Protein AF-0000000084341077 (afdb_homodimer)

Sequence (790 aa):
MEKSAAVAKALLFIDEDRVVSLVREVCRIPSVLGDELAFAKFLVGVMTDSDFSDVRLQEVLPDRPNAVGELDFGPGRRVVLTGHLDTKPASIGWTEAAPFSGDLIDGYVYGHGIMDMKAALVCQIVAAEAVRASGVPISGRLAFAGVSDHMGDQTGSIRYFDEYTADLCVLGELSDNEIYLGHRGRYYFDITAQGRSAHTCHKPLAINANVLAAKAIIELDASRLTPELEPWVRELFGEETYMAPGRVYGGLPPGGPSMIPDECVIRVDCRPQPGVSVETVRAEVERCLENVRRADPRFTAKVELADVKSGYVADPQSEVVQTMMEAVRLVRGGEPQLRAAGWLGDTASFGDKIPTVIFGPGGEPVYCPNEKLSVADIVEATRVYTAFSVLALLKMEKSAAVAKALLFIDEDRVVSLVREVCRIPSVLGDELAFAKFLVGVMTDSDFSDVRLQEVLPDRPNAVGELDFGPGRRVVLTGHLDTKPASIGWTEAAPFSGDLIDGYVYGHGIMDMKAALVCQIVAAEAVRASGVPISGRLAFAGVSDHMGDQTGSIRYFDEYTADLCVLGELSDNEIYLGHRGRYYFDITAQGRSAHTCHKPLAINANVLAAKAIIELDASRLTPELEPWVRELFGEETYMAPGRVYGGLPPGGPSMIPDECVIRVDCRPQPGVSVETVRAEVERCLENVRRADPRFTAKVELADVKSGYVADPQSEVVQTMMEAVRLVRGGEPQLRAAGWLGDTASFGDKIPTVIFGPGGEPVYCPNEKLSVADIVEATRVYTAFSVLALLK

Secondary structure (DSSP, 8-state):
--HHHHHHHHHTT--HHHHHHHHHHHHTS--BTT--HHHHHHHHHHHHHTT-EEEEEEEEETTEEEEEEEEE-SSS-EEEEEEE--BPPPPS---SS-TT---EETTEEE-TTIIIIIHHHHHHHHHHHHHHHHT--B-SEEEEEEES-TTTT-HHHHHHHHH---SEEEE----TTSEEEEE--EEEEEEEEE-B-EEGGGGGG-B-HHHHHHHHHHHHHH--B-----HHHHHHH-S-BEEEEEEEEES-TTS-TTEE-SEEEEEEEEEPPTT--HHHHHHHHHHHHHHHHHH-TT-EEEEEEEEEE--EE--TTSHHHHHHHHHHHHHH-SPPPEEEESS--THHHHTTTS-EEE--S--SS-SSTT-EEEHHHHHHHHHHHHHHHHHHHB-/--HHHHHHHHHTT--HHHHHHHHHHHHTS--BTT--HHHHHHHHHHHHHTT-EEEEEEEEETTEEEEEEEEE-SSS-EEEEEEE--BPPPPS---SS-TT---EETTEEE-TTIIIIIHHHHHHHHHHHHHHHHT--B-SEEEEEEES-TTTT-HHHHHHHHH---SEEEE----TTSEEEEE--EEEEEEEEE-B-EEGGGGGG-B-HHHHHHHHHHHHHH--B-----HHHHHHH-S-BEEEEEEEEES-TTS-TTEE-SEEEEEEEEEPPTT--HHHHHHHHHHHHHHHHHH-TT-EEEEEEEEEE--EE--TTSHHHHHHHHHHHHHH-SPPPEEEESS--THHHHTTTS-EEE--S--SS-SSTT-EEEHHHHHHHHHHHHHHHHHHHB-

Organism: Pseudonocardia thermophila (NCBI:txid1848)

Solvent-accessible surface area (backbone atoms only — not comparable to full-atom values): 38820 Å² total; per-residue (Å²): 128,56,66,69,58,46,34,54,50,24,57,68,47,52,56,66,66,54,46,52,52,50,35,27,52,52,18,48,46,76,17,34,68,85,40,21,35,68,47,25,52,48,51,31,51,54,38,50,76,63,66,38,42,82,56,36,74,42,84,61,48,94,65,27,26,20,18,32,31,27,40,81,53,53,76,72,54,34,35,34,40,32,39,46,54,29,26,72,74,79,50,76,76,51,79,86,48,55,56,50,57,21,43,77,55,97,62,24,39,30,11,53,36,36,42,55,21,52,37,31,52,45,25,48,53,46,14,50,45,8,47,64,72,43,64,56,75,45,32,7,33,49,32,42,39,39,17,18,40,53,91,66,81,30,50,23,55,44,53,50,55,72,74,41,82,42,68,28,30,38,35,21,46,46,37,61,63,32,43,24,38,31,22,19,17,38,39,32,35,36,36,37,18,44,41,32,56,30,48,49,74,42,48,89,73,33,36,49,3,47,47,50,35,21,51,42,40,48,43,45,46,66,53,76,47,61,70,92,65,59,67,71,55,30,71,53,67,47,62,58,34,40,44,39,58,12,28,37,44,21,26,55,80,91,50,46,66,57,31,31,20,34,44,15,40,34,35,31,32,29,38,30,45,60,89,59,50,70,66,59,52,49,51,52,54,50,52,36,47,47,56,42,29,72,75,36,78,75,54,42,69,49,81,41,82,71,46,82,38,50,33,31,69,45,58,78,81,35,65,48,40,46,45,42,43,51,16,42,26,74,66,70,49,63,83,73,60,82,43,50,41,65,55,76,57,69,42,42,71,45,41,92,80,28,48,46,30,33,40,11,27,36,54,85,82,69,74,44,52,63,35,61,42,45,52,66,44,49,50,49,37,19,46,28,46,29,26,29,53,44,65,74,25,48,106,126,58,67,69,58,45,33,54,51,23,57,70,46,51,55,66,67,56,48,53,52,49,35,28,54,55,19,47,44,74,18,35,67,86,40,22,35,66,47,25,52,49,50,29,51,53,39,52,76,62,67,37,41,81,55,36,75,42,83,61,48,94,66,27,27,21,18,31,29,27,40,81,52,53,77,72,54,34,37,35,41,31,39,42,55,30,26,71,74,80,50,76,75,51,78,86,49,56,56,50,57,20,44,78,56,96,63,24,39,30,11,53,36,36,42,55,20,52,38,30,53,44,25,46,52,47,14,52,44,9,47,64,71,44,63,55,75,45,34,7,33,48,31,40,37,40,17,17,40,54,92,65,81,30,49,22,54,43,52,51,55,71,74,42,82,42,68,26,30,38,35,20,47,46,37,59,64,32,43,24,37,30,22,19,17,39,39,32,35,36,36,37,18,45,42,32,56,31,47,48,74,41,46,90,74,33,36,50,3,48,47,49,35,20,52,42,40,49,41,45,47,66,53,76,46,61,70,92,65,58,68,70,55,32,72,53,66,47,62,58,36,40,45,37,55,14,27,37,44,20,24,54,79,89,49,44,67,58,30,32,20,34,42,14,39,34,35,31,32,29,38,30,46,60,89,60,50,69,68,58,53,49,51,51,54,50,50,36,46,47,56,42,28,73,76,36,75,76,55,42,70,50,80,41,84,72,45,81,39,50,33,31,68,44,58,77,79,35,67,49,40,47,44,44,45,50,16,41,26,73,67,72,50,65,83,73,60,81,42,50,41,65,54,74,57,68,42,43,69,44,40,94,78,27,49,45,28,34,40,12,28,38,54,84,82,72,71,43,53,63,34,62,43,46,50,67,45,49,50,49,36,20,46,28,46,28,26,27,54,42,66,74,26,49,108

Radius of gyration: 36.38 Å; Cα contacts (8 Å, |Δi|>4): 2032; chains: 2; bounding box: 53×114×73 Å

Foldseek 3Di:
DDLLVLLVLLLVQQDLVVLLVVLLVLLLDAAAAVQQQVSLVVVLVVLVVLVFPPFDFADQDVSWTKTKTKDALADDFEEEEEAERHAHDFDPDADPDDQRRQDDDPQKGWHACVQNDSSLLSLLSSLRSSSVVSPAAFHDMYMYIHFHQFVHPLRRVLVVCVVDAGQEYEYAHADQQFWEQWEWKKWKKKKKKFKAKDFQVPVVVIDASVVLVVLLQVLQQPDFDFDDDDPVQCVFHNGGWHKHQPDKDFCDPPRDPRMRTRIMMTMMITTHGAPQDPVNVVVSSVVSSVVSCVVPVRIDMDMDTDDIFHIGGADCPDPNNVLLQVLLCSQPNDGGDYHHYHDDGSCSNCVVPHPYMYGHRDDDDHSDHRDIGGSVRSSSSSSSSSSSVCSVGPD/DDLLVLLVLLLVQQDLVVLLVVLLVLLLDAAAAVQQQVSLVVVLVVLVVLVFPPFDFADQDVSWTKTKTKDALADDFEEEEEAERHAHDFDPDADPDDQRRQDDDPQKGWHACVQNHSSLLSLLSSLVSSSVVSPRAFHDMYMYIHFHQFVHPLRRVLVVCVVDAGQEYEYAHADQQFWEQWEWKKWKKKKKKFKAKDFVVPVVVIDASVVLVVLLQVLQQPDFDFDDDDPVQCVFHNGGWHKHQPDKDFCDPPRDPRMRTRIMMTMMITTHGAPQDPVNVVVSSVVSSVVSCVVPVRIDMDMDTDDIFHIGGADCPDPNNVLLQVLLCSQPNDGGDYHHYHDDGSCSNCVVPHPYMYGHRDDDDHSDHRDIGGSVRSSSSSSSSSSSVCSVGPD

pLDDT: mean 94.92, std 6.1, range [49.88, 98.88]

Nearest PDB structures (foldseek):
  3pfo-assembly1_B  TM=8.060E-01  e=1.894E-30  Rhodopseudomonas palustris CGA009
  7rsf-assembly1_B  TM=7.314E-01  e=7.606E-29  Escherichia coli str. K-12 substr. MG1655
  3tx8-assembly1_A-2  TM=7.669E-01  e=4.729E-26  Corynebacterium glutamicum
  4ruh-assembly1_B  TM=7.285E-01  e=5.654E-26  Homo sapiens
  1lfw-assembly1_A  TM=6.754E-01  e=4.052E-16  Lactobacillus delbrueckii subsp. lactis

Structure (mmCIF, N/CA/C/O backbone):
data_AF-0000000084341077-model_v1
#
loop_
_entity.id
_entity.type
_entity.pdbx_description
1 polymer 'Acetylornithine deacetylase/Succinyl-diaminopimelate desuccinylase'
#
loop_
_atom_site.group_PDB
_atom_site.id
_atom_site.type_symbol
_atom_site.label_atom_id
_atom_site.label_alt_id
_atom_site.label_comp_id
_atom_site.label_asym_id
_atom_site.label_entity_id
_atom_site.label_seq_id
_atom_site.pdbx_PDB_ins_code
_atom_site.Cartn_x
_atom_site.Cartn_y
_atom_site.Cartn_z
_atom_site.occupancy
_atom_site.B_iso_or_equiv
_atom_site.auth_seq_id
_atom_site.auth_comp_id
_atom_site.auth_asym_id
_atom_site.auth_atom_id
_atom_site.pdbx_PDB_model_num
ATOM 1 N N . MET A 1 1 ? 2.107 58.625 24.188 1 76.69 1 MET A N 1
ATOM 2 C CA . MET A 1 1 ? 0.892 58.531 23.391 1 76.69 1 MET A CA 1
ATOM 3 C C . MET A 1 1 ? -0.004 57.406 23.875 1 76.69 1 MET A C 1
ATOM 5 O O . MET A 1 1 ? 0.485 56.312 24.219 1 76.69 1 MET A O 1
ATOM 9 N N . GLU A 1 2 ? -1.287 57.688 23.984 1 90.5 2 GLU A N 1
ATOM 10 C CA . GLU A 1 2 ? -2.25 56.656 24.406 1 90.5 2 GLU A CA 1
ATOM 11 C C . GLU A 1 2 ? -2.311 55.5 23.406 1 90.5 2 GLU A C 1
ATOM 13 O O . GLU A 1 2 ? -2.189 55.719 22.203 1 90.5 2 GLU A O 1
ATOM 18 N N . LYS A 1 3 ? -2.324 54.375 23.922 1 94.12 3 LYS A N 1
ATOM 19 C CA . LYS A 1 3 ? -2.301 53.156 23.125 1 94.12 3 LYS A CA 1
ATOM 20 C C . LYS A 1 3 ? -3.32 53.219 21.984 1 94.12 3 LYS A C 1
ATOM 22 O O . LYS A 1 3 ? -2.984 52.969 20.828 1 94.12 3 LYS A O 1
ATOM 27 N N . SER A 1 4 ? -4.504 53.625 22.281 1 95.75 4 SER A N 1
ATOM 28 C CA . SER A 1 4 ? -5.574 53.625 21.281 1 95.75 4 SER A CA 1
ATOM 29 C C . SER A 1 4 ? -5.293 54.656 20.188 1 95.75 4 SER A C 1
ATOM 31 O O . SER A 1 4 ? -5.594 54.438 19.016 1 95.75 4 SER A O 1
ATOM 33 N N . ALA A 1 5 ? -4.715 55.75 20.578 1 96.69 5 ALA A N 1
ATOM 34 C CA . ALA A 1 5 ? -4.391 56.812 19.625 1 96.69 5 ALA A CA 1
ATOM 35 C C . ALA A 1 5 ? -3.252 56.375 18.703 1 96.69 5 ALA A C 1
ATOM 37 O O . ALA A 1 5 ? -3.268 56.688 17.5 1 96.69 5 ALA A O 1
ATOM 38 N N . ALA A 1 6 ? -2.26 55.75 19.281 1 97.44 6 ALA A N 1
ATOM 39 C CA . ALA A 1 6 ? -1.139 55.25 18.484 1 97.44 6 ALA A CA 1
ATOM 40 C C . ALA A 1 6 ? -1.604 54.219 17.469 1 97.44 6 ALA A C 1
ATOM 42 O O . ALA A 1 6 ? -1.194 54.281 16.312 1 97.44 6 ALA A O 1
ATOM 43 N N . VAL A 1 7 ? -2.479 53.344 17.891 1 98.19 7 VAL A N 1
ATOM 44 C CA . VAL A 1 7 ? -3.004 52.312 17.016 1 98.19 7 VAL A CA 1
ATOM 45 C C . VAL A 1 7 ? -3.842 52.938 15.906 1 98.19 7 VAL A C 1
ATOM 47 O O . VAL A 1 7 ? -3.684 52.625 14.727 1 98.19 7 VAL A O 1
ATOM 50 N N . ALA A 1 8 ? -4.707 53.875 16.281 1 97.75 8 ALA A N 1
ATOM 51 C CA . ALA A 1 8 ? -5.562 54.531 15.305 1 97.75 8 ALA A CA 1
ATOM 52 C C . ALA A 1 8 ? -4.73 55.25 14.242 1 97.75 8 ALA A C 1
ATOM 54 O O . ALA A 1 8 ? -5.078 55.25 13.055 1 97.75 8 ALA A O 1
ATOM 55 N N . LYS A 1 9 ? -3.67 55.875 14.703 1 97.88 9 LYS A N 1
ATOM 56 C CA . LYS A 1 9 ? -2.791 56.562 13.766 1 97.88 9 LYS A CA 1
ATOM 57 C C . LYS A 1 9 ? -2.146 55.594 12.789 1 97.88 9 LYS A C 1
ATOM 59 O O . LYS A 1 9 ? -2.111 55.844 11.578 1 97.88 9 LYS A O 1
ATOM 64 N N . ALA A 1 10 ? -1.651 54.562 13.273 1 98.38 10 ALA A N 1
ATOM 65 C CA . ALA A 1 10 ? -0.979 53.594 12.422 1 98.38 10 ALA A CA 1
ATOM 66 C C . ALA A 1 10 ? -1.95 53 11.414 1 98.38 10 ALA A C 1
ATOM 68 O O . ALA A 1 10 ? -1.576 52.688 10.273 1 98.38 10 ALA A O 1
ATOM 69 N N . LEU A 1 11 ? -3.207 52.75 11.805 1 98.56 11 LEU A N 1
ATOM 70 C CA . LEU A 1 11 ? -4.207 52.125 10.953 1 98.56 11 LEU A CA 1
ATOM 71 C C . LEU A 1 11 ? -4.508 53 9.734 1 98.56 11 LEU A C 1
ATOM 73 O O . LEU A 1 11 ? -4.879 52.469 8.68 1 98.56 11 LEU A O 1
ATOM 77 N N . LEU A 1 12 ? -4.285 54.25 9.844 1 98.19 12 LEU A N 1
ATOM 78 C CA . LEU A 1 12 ? -4.559 55.156 8.758 1 98.19 12 LEU A CA 1
ATOM 79 C C . LEU A 1 12 ? -3.555 55 7.625 1 98.19 12 LEU A C 1
ATOM 81 O O . LEU A 1 12 ? -3.795 55.438 6.504 1 98.19 12 LEU A O 1
ATOM 85 N N . PHE A 1 13 ? -2.494 54.344 7.891 1 98.31 13 PHE A N 1
ATOM 86 C CA . PHE A 1 13 ? -1.42 54.25 6.91 1 98.31 13 PHE A CA 1
ATOM 87 C C . PHE A 1 13 ? -1.46 52.938 6.18 1 98.31 13 PHE A C 1
ATOM 89 O O . PHE A 1 13 ? -0.598 52.656 5.344 1 98.31 13 PHE A O 1
ATOM 96 N N . ILE A 1 14 ? -2.477 52.125 6.43 1 98.38 14 ILE A N 1
ATOM 97 C CA . ILE A 1 14 ? -2.613 50.875 5.707 1 98.38 14 ILE A CA 1
ATOM 98 C C . ILE A 1 14 ? -3.092 51.156 4.281 1 98.38 14 ILE A C 1
ATOM 100 O O . ILE A 1 14 ? -4.121 51.781 4.078 1 98.38 14 ILE A O 1
ATOM 104 N N . ASP A 1 15 ? -2.346 50.719 3.355 1 97.94 15 ASP A N 1
ATOM 105 C CA . ASP A 1 15 ? -2.76 50.75 1.956 1 97.94 15 ASP A CA 1
ATOM 106 C C . ASP A 1 15 ? -3.562 49.5 1.582 1 97.94 15 ASP A C 1
ATOM 108 O O . ASP A 1 15 ? -2.996 48.531 1.124 1 97.94 15 ASP A O 1
ATOM 112 N N . GLU A 1 16 ? -4.82 49.625 1.657 1 97.56 16 GLU A N 1
ATOM 113 C CA . GLU A 1 16 ? -5.699 48.469 1.463 1 97.56 16 GLU A CA 1
ATOM 114 C C . GLU A 1 16 ? -5.609 47.938 0.034 1 97.56 16 GLU A C 1
ATOM 116 O O . GLU A 1 16 ? -5.688 46.75 -0.193 1 97.56 16 GLU A O 1
ATOM 121 N N . ASP A 1 17 ? -5.406 48.781 -0.927 1 97.75 17 ASP A N 1
ATOM 122 C CA . ASP A 1 17 ? -5.246 48.375 -2.312 1 97.75 17 ASP A CA 1
ATOM 123 C C . ASP A 1 17 ? -3.963 47.562 -2.492 1 97.75 17 ASP A C 1
ATOM 125 O O . ASP A 1 17 ? -3.941 46.562 -3.229 1 97.75 17 ASP A O 1
ATOM 129 N N . ARG A 1 18 ? -2.977 48 -1.804 1 97.62 18 ARG A N 1
ATOM 130 C CA . ARG A 1 18 ? -1.69 47.312 -1.889 1 97.62 18 ARG A CA 1
ATOM 131 C C . ARG A 1 18 ? -1.781 45.906 -1.311 1 97.62 18 ARG A C 1
ATOM 133 O O . ARG A 1 18 ? -1.266 44.969 -1.898 1 97.62 18 ARG A O 1
ATOM 140 N N . VAL A 1 19 ? -2.438 45.812 -0.191 1 98.19 19 VAL A N 1
ATOM 141 C CA . VAL A 1 19 ? -2.502 44.5 0.442 1 98.19 19 VAL A CA 1
ATOM 142 C C . VAL A 1 19 ? -3.281 43.531 -0.448 1 98.19 19 VAL A C 1
ATOM 144 O O . VAL A 1 19 ? -2.865 42.406 -0.647 1 98.19 19 VAL A O 1
ATOM 147 N N . VAL A 1 20 ? -4.332 43.969 -1.038 1 98.56 20 VAL A N 1
ATOM 148 C CA . VAL A 1 20 ? -5.148 43.125 -1.898 1 98.56 20 VAL A CA 1
ATOM 149 C C . VAL A 1 20 ? -4.367 42.75 -3.158 1 98.56 20 VAL A C 1
ATOM 151 O O . VAL A 1 20 ? -4.379 41.594 -3.596 1 98.56 20 VAL A O 1
ATOM 154 N N . SER A 1 21 ? -3.701 43.719 -3.721 1 98.56 21 SER A N 1
ATOM 155 C CA . SER A 1 21 ? -2.9 43.5 -4.918 1 98.56 21 SER A CA 1
ATOM 156 C C . SER A 1 21 ? -1.795 42.5 -4.66 1 98.56 21 SER A C 1
ATOM 158 O O . SER A 1 21 ? -1.576 41.594 -5.465 1 98.56 21 SER A O 1
ATOM 160 N N . LEU A 1 22 ? -1.131 42.625 -3.582 1 98.69 22 LEU A N 1
ATOM 161 C CA . LEU A 1 22 ? -0.039 41.719 -3.246 1 98.69 22 LEU A CA 1
ATOM 162 C C . LEU A 1 22 ? -0.563 40.312 -2.971 1 98.69 22 LEU A C 1
ATOM 164 O O . LEU A 1 22 ? 0.087 39.312 -3.316 1 98.69 22 LEU A O 1
ATOM 168 N N . VAL A 1 23 ? -1.721 40.25 -2.311 1 98.75 23 VAL A N 1
ATOM 169 C CA . VAL A 1 23 ? -2.312 38.938 -2.047 1 98.75 23 VAL A CA 1
ATOM 170 C C . VAL A 1 23 ? -2.633 38.219 -3.367 1 98.75 23 VAL A C 1
ATOM 172 O O . VAL A 1 23 ? -2.402 37.031 -3.512 1 98.75 23 VAL A O 1
ATOM 175 N N . ARG A 1 24 ? -3.143 38.969 -4.297 1 98.62 24 ARG A N 1
ATOM 176 C CA . ARG A 1 24 ? -3.418 38.406 -5.613 1 98.62 24 ARG A CA 1
ATOM 177 C C . ARG A 1 24 ? -2.137 37.906 -6.277 1 98.62 24 ARG A C 1
ATOM 179 O O . ARG A 1 24 ? -2.119 36.844 -6.891 1 98.62 24 ARG A O 1
ATOM 186 N N . GLU A 1 25 ? -1.089 38.656 -6.129 1 98.5 25 GLU A N 1
ATOM 187 C CA . GLU A 1 25 ? 0.186 38.312 -6.75 1 98.5 25 GLU A CA 1
ATOM 188 C C . GLU A 1 25 ? 0.755 37.031 -6.148 1 98.5 25 GLU A C 1
ATOM 190 O O . GLU A 1 25 ? 1.235 36.156 -6.875 1 98.5 25 GLU A O 1
ATOM 195 N N . VAL A 1 26 ? 0.671 36.906 -4.836 1 98.12 26 VAL A N 1
ATOM 196 C CA . VAL A 1 26 ? 1.274 35.719 -4.223 1 98.12 26 VAL A CA 1
ATOM 197 C C . VAL A 1 26 ? 0.44 34.5 -4.551 1 98.12 26 VAL A C 1
ATOM 199 O O . VAL A 1 26 ? 0.969 33.375 -4.621 1 98.12 26 VAL A O 1
ATOM 202 N N . CYS A 1 27 ? -0.842 34.688 -4.766 1 97.88 27 CYS A N 1
ATOM 203 C CA . CYS A 1 27 ? -1.698 33.562 -5.148 1 97.88 27 CYS A CA 1
ATOM 204 C C . CYS A 1 27 ? -1.304 33 -6.516 1 97.88 27 CYS A C 1
ATOM 206 O O . CYS A 1 27 ? -1.582 31.859 -6.832 1 97.88 27 CYS A O 1
ATOM 208 N N . ARG A 1 28 ? -0.629 33.812 -7.309 1 98.06 28 ARG A N 1
ATOM 209 C CA . ARG A 1 28 ? -0.23 33.406 -8.656 1 98.06 28 ARG A CA 1
ATOM 210 C C . ARG A 1 28 ? 1.102 32.656 -8.633 1 98.06 28 ARG A C 1
ATOM 212 O O . ARG A 1 28 ? 1.538 32.125 -9.656 1 98.06 28 ARG A O 1
ATOM 219 N N . ILE A 1 29 ? 1.715 32.531 -7.512 1 98.06 29 ILE A N 1
ATOM 220 C CA . ILE A 1 29 ? 3.008 31.875 -7.375 1 98.06 29 ILE A CA 1
ATOM 221 C C . ILE A 1 29 ? 2.822 30.516 -6.695 1 98.06 29 ILE A C 1
ATOM 223 O O . ILE A 1 29 ? 2.678 30.453 -5.473 1 98.06 29 ILE A O 1
ATOM 227 N N . PRO A 1 30 ? 2.9 29.469 -7.477 1 96.12 30 PRO A N 1
ATOM 228 C CA . PRO A 1 30 ? 2.848 28.156 -6.812 1 96.12 30 PRO A CA 1
ATOM 229 C C . PRO A 1 30 ? 4.008 27.938 -5.844 1 96.12 30 PRO A C 1
ATOM 231 O O . PRO A 1 30 ? 5.137 28.344 -6.129 1 96.12 30 PRO A O 1
ATOM 234 N N . SER A 1 31 ? 3.744 27.359 -4.707 1 96.44 31 SER A N 1
ATOM 235 C CA . SER A 1 31 ? 4.773 27.078 -3.713 1 96.44 31 SER A CA 1
ATOM 236 C C . SER A 1 31 ? 4.484 25.781 -2.969 1 96.44 31 SER A C 1
ATOM 238 O O . SER A 1 31 ? 4.531 25.734 -1.736 1 96.44 31 SER A O 1
ATOM 240 N N . VAL A 1 32 ? 4.156 24.75 -3.68 1 92 32 VAL A N 1
ATOM 241 C CA . VAL A 1 32 ? 3.941 23.438 -3.082 1 92 32 VAL A CA 1
ATOM 242 C C . VAL A 1 32 ? 5.199 22.984 -2.342 1 92 32 VAL A C 1
ATOM 244 O O . VAL A 1 32 ? 6.316 23.359 -2.725 1 92 32 VAL A O 1
ATOM 247 N N . LEU A 1 33 ? 5.016 22.281 -1.285 1 90.62 33 LEU A N 1
ATOM 248 C CA . LEU A 1 33 ? 6.156 21.781 -0.521 1 90.62 33 LEU A CA 1
ATOM 249 C C . LEU A 1 33 ? 7.277 21.328 -1.448 1 90.62 33 LEU A C 1
ATOM 251 O O . LEU A 1 33 ? 7.051 20.516 -2.346 1 90.62 33 LEU A O 1
ATOM 255 N N . GLY A 1 34 ? 8.43 21.875 -1.177 1 91.81 34 GLY A N 1
ATOM 256 C CA . GLY A 1 34 ? 9.578 21.547 -2.016 1 91.81 34 GLY A CA 1
ATOM 257 C C . GLY A 1 34 ? 9.867 22.609 -3.059 1 91.81 34 GLY A C 1
ATOM 258 O O . GLY A 1 34 ? 10.961 22.641 -3.631 1 91.81 34 GLY A O 1
ATOM 259 N N . ASP A 1 35 ? 8.922 23.516 -3.316 1 94.88 35 ASP A N 1
ATOM 260 C CA . ASP A 1 35 ? 9.039 24.531 -4.352 1 94.88 35 ASP A CA 1
ATOM 261 C C . ASP A 1 35 ? 8.812 25.922 -3.779 1 94.88 35 ASP A C 1
ATOM 263 O O . ASP A 1 35 ? 8.039 26.719 -4.328 1 94.88 35 ASP A O 1
ATOM 267 N N . GLU A 1 36 ? 9.469 26.281 -2.711 1 97.38 36 GLU A N 1
ATOM 268 C CA . GLU A 1 36 ? 9.18 27.516 -1.985 1 97.38 36 GLU A CA 1
ATOM 269 C C . GLU A 1 36 ? 10.031 28.672 -2.508 1 97.38 36 GLU A C 1
ATOM 271 O O . GLU A 1 36 ? 9.773 29.828 -2.191 1 97.38 36 GLU A O 1
ATOM 276 N N . LEU A 1 37 ? 10.969 28.422 -3.375 1 98.25 37 LEU A N 1
ATOM 277 C CA . LEU A 1 37 ? 12.008 29.406 -3.713 1 98.25 37 LEU A CA 1
ATOM 278 C C . LEU A 1 37 ? 11.391 30.641 -4.363 1 98.25 37 LEU A C 1
ATOM 280 O O . LEU A 1 37 ? 11.695 31.766 -3.967 1 98.25 37 LEU A O 1
ATOM 284 N N . ALA A 1 38 ? 10.617 30.391 -5.363 1 98.44 38 ALA A N 1
ATOM 285 C CA . ALA A 1 38 ? 10.055 31.531 -6.105 1 98.44 38 ALA A CA 1
ATOM 286 C C . ALA A 1 38 ? 9.25 32.438 -5.184 1 98.44 38 ALA A C 1
ATOM 288 O O . ALA A 1 38 ? 9.312 33.656 -5.309 1 98.44 38 ALA A O 1
ATOM 289 N N . PHE A 1 39 ? 8.492 31.891 -4.309 1 98.5 39 PHE A N 1
ATOM 290 C CA . PHE A 1 39 ? 7.68 32.656 -3.375 1 98.5 39 PHE A CA 1
ATOM 291 C C . PHE A 1 39 ? 8.555 33.406 -2.379 1 98.5 39 PHE A C 1
ATOM 293 O O . PHE A 1 39 ? 8.312 34.594 -2.092 1 98.5 39 PHE A O 1
ATOM 300 N N . ALA A 1 40 ? 9.555 32.75 -1.867 1 98.75 40 ALA A N 1
ATOM 301 C CA . ALA A 1 40 ? 10.5 33.375 -0.954 1 98.75 40 ALA A CA 1
ATOM 302 C C . ALA A 1 40 ? 11.156 34.594 -1.604 1 98.75 40 ALA A C 1
ATOM 304 O O . ALA A 1 40 ? 11.25 35.656 -0.993 1 98.75 40 ALA A O 1
ATOM 305 N N . LYS A 1 41 ? 11.594 34.438 -2.816 1 98.75 41 LYS A N 1
ATOM 306 C CA . LYS A 1 41 ? 12.227 35.531 -3.557 1 98.75 41 LYS A CA 1
ATOM 307 C C . LYS A 1 41 ? 11.273 36.688 -3.736 1 98.75 41 LYS A C 1
ATOM 309 O O . LYS A 1 41 ? 11.688 37.844 -3.635 1 98.75 41 LYS A O 1
ATOM 314 N N . PHE A 1 42 ? 10.117 36.344 -4.043 1 98.69 42 PHE A N 1
ATOM 315 C CA . PHE A 1 42 ? 9.125 37.375 -4.234 1 98.69 42 PHE A CA 1
ATOM 316 C C . PHE A 1 42 ? 8.961 38.219 -2.967 1 98.69 42 PHE A C 1
ATOM 318 O O . PHE A 1 42 ? 8.961 39.438 -3.02 1 98.69 42 PHE A O 1
ATOM 325 N N . LEU A 1 43 ? 8.812 37.594 -1.804 1 98.75 43 LEU A N 1
ATOM 326 C CA . LEU A 1 43 ? 8.609 38.281 -0.545 1 98.75 43 LEU A CA 1
ATOM 327 C C . LEU A 1 43 ? 9.836 39.125 -0.188 1 98.75 43 LEU A C 1
ATOM 329 O O . LEU A 1 43 ? 9.711 40.219 0.381 1 98.75 43 LEU A O 1
ATOM 333 N N . VAL A 1 44 ? 10.984 38.562 -0.48 1 98.69 44 VAL A N 1
ATOM 334 C CA . VAL A 1 44 ? 12.203 39.344 -0.278 1 98.69 44 VAL A CA 1
ATOM 335 C C . VAL A 1 44 ? 12.148 40.625 -1.1 1 98.69 44 VAL A C 1
ATOM 337 O O . VAL A 1 44 ? 12.523 41.688 -0.613 1 98.69 44 VAL A O 1
ATOM 340 N N . GLY A 1 45 ? 11.758 40.5 -2.346 1 98.62 45 GLY A N 1
ATOM 341 C CA . GLY A 1 45 ? 11.578 41.656 -3.184 1 98.62 45 GLY A CA 1
ATOM 342 C C . GLY A 1 45 ? 10.609 42.656 -2.594 1 98.62 45 GLY A C 1
ATOM 343 O O . GLY A 1 45 ? 10.898 43.875 -2.564 1 98.62 45 GLY A O 1
ATOM 344 N N . VAL A 1 46 ? 9.5 42.219 -2.113 1 98.5 46 VAL A N 1
ATOM 345 C CA . VAL A 1 46 ? 8.477 43.094 -1.531 1 98.5 46 VAL A CA 1
ATOM 346 C C . VAL A 1 46 ? 9.047 43.812 -0.315 1 98.5 46 VAL A C 1
ATOM 348 O O . VAL A 1 46 ? 8.836 45 -0.148 1 98.5 46 VAL A O 1
ATOM 351 N N . MET A 1 47 ? 9.727 43.062 0.565 1 98.5 47 MET A N 1
ATOM 352 C CA . MET A 1 47 ? 10.297 43.656 1.772 1 98.5 47 MET A CA 1
ATOM 353 C C . MET A 1 47 ? 11.359 44.688 1.422 1 98.5 47 MET A C 1
ATOM 355 O O . MET A 1 47 ? 11.461 45.719 2.08 1 98.5 47 MET A O 1
ATOM 359 N N . THR A 1 48 ? 12.133 44.406 0.426 1 97.88 48 THR A N 1
ATOM 360 C CA . THR A 1 48 ? 13.148 45.344 -0.031 1 97.88 48 THR A CA 1
ATOM 361 C C . THR A 1 48 ? 12.5 46.656 -0.493 1 97.88 48 THR A C 1
ATOM 363 O O . THR A 1 48 ? 12.953 47.719 -0.116 1 97.88 48 THR A O 1
ATOM 366 N N . ASP A 1 49 ? 11.484 46.531 -1.226 1 96.12 49 ASP A N 1
ATOM 367 C CA . ASP A 1 49 ? 10.773 47.688 -1.739 1 96.12 49 ASP A CA 1
ATOM 368 C C . ASP A 1 49 ? 10.109 48.469 -0.608 1 96.12 49 ASP A C 1
ATOM 370 O O . ASP A 1 49 ? 9.828 49.656 -0.749 1 96.12 49 ASP A O 1
ATOM 374 N N . SER A 1 50 ? 9.891 47.781 0.507 1 94.94 50 SER A N 1
ATOM 375 C CA . SER A 1 50 ? 9.203 48.406 1.642 1 94.94 50 SER A CA 1
ATOM 376 C C . SER A 1 50 ? 10.195 48.906 2.689 1 94.94 50 SER A C 1
ATOM 378 O O . SER A 1 50 ? 9.82 49.188 3.826 1 94.94 50 SER A O 1
ATOM 380 N N . ASP A 1 51 ? 11.469 48.875 2.443 1 92.88 51 ASP A N 1
ATOM 381 C CA . ASP A 1 51 ? 12.555 49.438 3.236 1 92.88 51 ASP A CA 1
ATOM 382 C C . ASP A 1 51 ? 12.773 48.625 4.52 1 92.88 51 ASP A C 1
ATOM 384 O O . ASP A 1 51 ? 13.039 49.219 5.578 1 92.88 51 ASP A O 1
ATOM 388 N N . PHE A 1 52 ? 12.445 47.375 4.48 1 96.81 52 PHE A N 1
ATOM 389 C CA . PHE A 1 52 ? 12.914 46.5 5.539 1 96.81 52 PHE A CA 1
ATOM 390 C C . PHE A 1 52 ? 14.438 46.438 5.562 1 96.81 52 PHE A C 1
ATOM 392 O O . PHE A 1 52 ? 15.086 46.625 4.535 1 96.81 52 PHE A O 1
ATOM 399 N N . SER A 1 53 ? 14.953 46.219 6.688 1 95.81 53 SER A N 1
ATOM 400 C CA . SER A 1 53 ? 16.391 46 6.828 1 95.81 53 SER A CA 1
ATOM 401 C C . SER A 1 53 ? 16.703 44.5 6.945 1 95.81 53 SER A C 1
ATOM 403 O O . SER A 1 53 ? 15.836 43.688 7.277 1 95.81 53 SER A O 1
ATOM 405 N N . ASP A 1 54 ? 17.938 44.125 6.609 1 95.5 54 ASP A N 1
ATOM 406 C CA . ASP A 1 54 ? 18.453 42.75 6.703 1 95.5 54 ASP A CA 1
ATOM 407 C C . ASP A 1 54 ? 17.562 41.781 5.93 1 95.5 54 ASP A C 1
ATOM 409 O O . ASP A 1 54 ? 17.25 40.688 6.426 1 95.5 54 ASP A O 1
ATOM 413 N N . VAL A 1 55 ? 17.109 42.281 4.82 1 98.12 55 VAL A N 1
ATOM 414 C CA . VAL A 1 55 ? 16.25 41.469 3.965 1 98.12 55 VAL A CA 1
ATOM 415 C C . VAL A 1 55 ? 17.078 40.438 3.217 1 98.12 55 VAL A C 1
ATOM 417 O O . VAL A 1 55 ? 18.047 40.781 2.537 1 98.12 55 VAL A O 1
ATOM 420 N N . ARG A 1 56 ? 16.719 39.094 3.361 1 98.19 56 ARG A N 1
ATOM 421 C CA . ARG A 1 56 ? 17.5 38.094 2.674 1 98.19 56 ARG A CA 1
ATOM 422 C C . ARG A 1 56 ? 16.75 36.75 2.629 1 98.19 56 ARG A C 1
ATOM 424 O O . ARG A 1 56 ? 15.766 36.562 3.357 1 98.19 56 ARG A O 1
ATOM 431 N N . LEU A 1 57 ? 17.266 35.969 1.709 1 98.5 57 LEU A N 1
ATOM 432 C CA . LEU A 1 57 ? 16.922 34.531 1.759 1 98.5 57 LEU A CA 1
ATOM 433 C C . LEU A 1 57 ? 17.766 33.812 2.803 1 98.5 57 LEU A C 1
ATOM 435 O O . LEU A 1 57 ? 19 33.812 2.725 1 98.5 57 LEU A O 1
ATOM 439 N N . GLN A 1 58 ? 17.125 33.312 3.809 1 98.44 58 GLN A N 1
ATOM 440 C CA . GLN A 1 58 ? 17.844 32.5 4.789 1 98.44 58 GLN A CA 1
ATOM 441 C C . GLN A 1 58 ? 17.922 31.047 4.348 1 98.44 58 GLN A C 1
ATOM 443 O O . GLN A 1 58 ? 16.891 30.391 4.145 1 98.44 58 GLN A O 1
ATOM 448 N N . GLU A 1 59 ? 19.062 30.547 4.266 1 98 59 GLU A N 1
ATOM 449 C CA . GLU A 1 59 ? 19.25 29.172 3.818 1 98 59 GLU A CA 1
ATOM 450 C C . GLU A 1 59 ? 18.703 28.188 4.844 1 98 59 GLU A C 1
ATOM 452 O O . GLU A 1 59 ? 19.016 28.281 6.031 1 98 59 GLU A O 1
ATOM 457 N N . VAL A 1 60 ? 17.906 27.266 4.414 1 97.44 60 VAL A N 1
ATOM 458 C CA . VAL A 1 60 ? 17.328 26.219 5.25 1 97.44 60 VAL A CA 1
ATOM 459 C C . VAL A 1 60 ? 17.594 24.859 4.625 1 97.44 60 VAL A C 1
ATOM 461 O O . VAL A 1 60 ? 18.375 24.062 5.16 1 97.44 60 VAL A O 1
ATOM 464 N N . LEU A 1 61 ? 17.047 24.578 3.48 1 96.12 61 LEU A N 1
ATOM 465 C CA . LEU A 1 61 ? 17.234 23.422 2.604 1 96.12 61 LEU A CA 1
ATOM 466 C C . LEU A 1 61 ? 17.578 23.875 1.186 1 96.12 61 LEU A C 1
ATOM 468 O O . LEU A 1 61 ? 17.344 25.031 0.824 1 96.12 61 LEU A O 1
ATOM 472 N N . PRO A 1 62 ? 18.188 22.953 0.35 1 96.31 62 PRO A N 1
ATOM 473 C CA . PRO A 1 62 ? 18.484 23.359 -1.025 1 96.31 62 PRO A CA 1
ATOM 474 C C . PRO A 1 62 ? 17.25 23.875 -1.771 1 96.31 62 PRO A C 1
ATOM 476 O O . PRO A 1 62 ? 16.266 23.141 -1.922 1 96.31 62 PRO A O 1
ATOM 479 N N . ASP A 1 63 ? 17.266 25.156 -2.211 1 96.19 63 ASP A N 1
ATOM 480 C CA . ASP A 1 63 ? 16.25 25.828 -3.004 1 96.19 63 ASP A CA 1
ATOM 481 C C . ASP A 1 63 ? 14.961 26.016 -2.203 1 96.19 63 ASP A C 1
ATOM 483 O O . ASP A 1 63 ? 13.875 26.141 -2.779 1 96.19 63 ASP A O 1
ATOM 487 N N . ARG A 1 64 ? 15.055 25.938 -0.943 1 97.69 64 ARG A N 1
ATOM 488 C CA . ARG A 1 64 ? 13.898 26.094 -0.06 1 97.69 64 ARG A CA 1
ATOM 489 C C . ARG A 1 64 ? 14.234 27 1.114 1 97.69 64 ARG A C 1
ATOM 491 O O . ARG A 1 64 ? 14.188 26.578 2.271 1 97.69 64 ARG A O 1
ATOM 498 N N . PRO A 1 65 ? 14.539 28.266 0.762 1 98.44 65 PRO A N 1
ATOM 499 C CA . PRO A 1 65 ? 14.93 29.219 1.807 1 98.44 65 PRO A CA 1
ATOM 500 C C . PRO A 1 65 ? 13.727 29.828 2.516 1 98.44 65 PRO A C 1
ATOM 502 O O . PRO A 1 65 ? 12.602 29.766 2.014 1 98.44 65 PRO A O 1
ATOM 505 N N . ASN A 1 66 ? 14.023 30.391 3.676 1 98.69 66 ASN A N 1
ATOM 506 C CA . ASN A 1 66 ? 13.109 31.344 4.273 1 98.69 66 ASN A CA 1
ATOM 507 C C . ASN A 1 66 ? 13.242 32.719 3.625 1 98.69 66 ASN A C 1
ATOM 509 O O . ASN A 1 66 ? 14.266 33.031 3.002 1 98.69 66 ASN A O 1
ATOM 513 N N . ALA A 1 67 ? 12.242 33.531 3.688 1 98.88 67 ALA A N 1
ATOM 514 C CA . ALA A 1 67 ? 12.297 34.969 3.418 1 98.88 67 ALA A CA 1
ATOM 515 C C . ALA A 1 67 ? 12.25 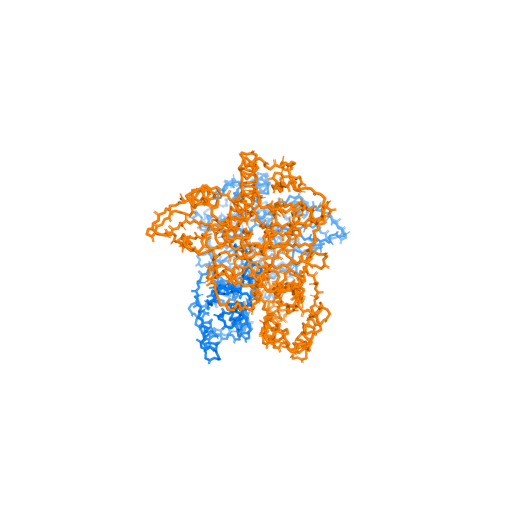35.75 4.715 1 98.88 67 ALA A C 1
ATOM 517 O O . ALA A 1 67 ? 11.273 35.688 5.461 1 98.88 67 ALA A O 1
ATOM 518 N N . VAL A 1 68 ? 13.312 36.531 5.008 1 98.81 68 VAL A N 1
ATOM 519 C CA . VAL A 1 68 ? 13.359 37.188 6.309 1 98.81 68 VAL A CA 1
ATOM 520 C C . VAL A 1 68 ? 13.719 38.656 6.133 1 98.81 68 VAL A C 1
ATOM 522 O O . VAL A 1 68 ? 14.352 39.062 5.145 1 98.81 68 VAL A O 1
ATOM 525 N N . GLY A 1 69 ? 13.25 39.5 7.012 1 98.5 69 GLY A N 1
ATOM 526 C CA . GLY A 1 69 ? 13.523 40.938 7.094 1 98.5 69 GLY A CA 1
ATOM 527 C C . GLY A 1 69 ? 13.023 41.562 8.375 1 98.5 69 GLY A C 1
ATOM 528 O O . GLY A 1 69 ? 12.258 40.938 9.117 1 98.5 69 GLY A O 1
ATOM 529 N N . GLU A 1 70 ? 13.5 42.719 8.695 1 98.19 70 GLU A N 1
ATOM 530 C CA . GLU A 1 70 ? 13.023 43.406 9.906 1 98.19 70 GLU A CA 1
ATOM 531 C C . GLU A 1 70 ? 13.047 44.906 9.758 1 98.19 70 GLU A C 1
ATOM 533 O O . GLU A 1 70 ? 13.711 45.438 8.859 1 98.19 70 GLU A O 1
ATOM 538 N N . LEU A 1 71 ? 12.273 45.562 10.484 1 98.19 71 LEU A N 1
ATOM 539 C CA . LEU A 1 71 ? 12.297 47 10.695 1 98.19 71 LEU A CA 1
ATOM 540 C C . LEU A 1 71 ? 12.875 47.344 12.062 1 98.19 71 LEU A C 1
ATOM 542 O O . LEU A 1 71 ? 12.422 46.812 13.086 1 98.19 71 LEU A O 1
ATOM 546 N N . ASP A 1 72 ? 13.867 48.188 12.016 1 96.94 72 ASP A N 1
ATOM 547 C CA . ASP A 1 72 ? 14.547 48.594 13.242 1 96.94 72 ASP A CA 1
ATOM 548 C C . ASP A 1 72 ? 14.062 49.969 13.711 1 96.94 72 ASP A C 1
ATOM 550 O O . ASP A 1 72 ? 14.312 50.969 13.055 1 96.94 72 ASP A O 1
ATOM 554 N N . PHE A 1 73 ? 13.398 50 14.867 1 96.44 73 PHE A N 1
ATOM 555 C CA . PHE A 1 73 ? 12.867 51.25 15.414 1 96.44 73 PHE A CA 1
ATOM 556 C C . PHE A 1 73 ? 13.672 51.688 16.625 1 96.44 73 PHE A C 1
ATOM 558 O O . PHE A 1 73 ? 13.289 52.625 17.328 1 96.44 73 PHE A O 1
ATOM 565 N N . GLY A 1 74 ? 14.773 50.969 16.891 1 95.62 74 GLY A N 1
ATOM 566 C CA . GLY A 1 74 ? 15.609 51.281 18.047 1 95.62 74 GLY A CA 1
ATOM 567 C C . GLY A 1 74 ? 15.781 50.125 19 1 95.62 74 GLY A C 1
ATOM 568 O O . GLY A 1 74 ? 15.445 48.969 18.656 1 95.62 74 GLY A O 1
ATOM 569 N N . PRO A 1 75 ? 16.359 50.406 20.203 1 95.88 75 PRO A N 1
ATOM 570 C CA . PRO A 1 75 ? 16.562 49.312 21.172 1 95.88 75 PRO A CA 1
ATOM 571 C C . PRO A 1 75 ? 15.25 48.812 21.781 1 95.88 75 PRO A C 1
ATOM 573 O O . PRO A 1 75 ? 14.273 49.562 21.859 1 95.88 75 PRO A O 1
ATOM 576 N N . GLY A 1 76 ? 15.258 47.594 22.109 1 95.88 76 GLY A N 1
ATOM 577 C CA . GLY A 1 76 ? 14.078 47.062 22.766 1 95.88 76 GLY A CA 1
ATOM 578 C C . GLY A 1 76 ? 13.727 45.656 22.344 1 95.88 76 GLY A C 1
ATOM 579 O O . GLY A 1 76 ? 14.617 44.875 22.016 1 95.88 76 GLY A O 1
ATOM 580 N N . ARG A 1 77 ? 12.453 45.406 22.391 1 96.56 77 ARG A N 1
ATOM 581 C CA . ARG A 1 77 ? 11.977 44.031 22.172 1 96.56 77 ARG A CA 1
ATOM 582 C C . ARG A 1 77 ? 11.938 43.688 20.688 1 96.56 77 ARG A C 1
ATOM 584 O O . ARG A 1 77 ? 11.969 44.594 19.844 1 96.56 77 ARG A O 1
ATOM 591 N N . ARG A 1 78 ? 11.977 42.438 20.422 1 97.81 78 ARG A N 1
ATOM 592 C CA . ARG A 1 78 ? 11.781 41.906 19.094 1 97.81 78 ARG A CA 1
ATOM 593 C C . ARG A 1 78 ? 10.414 41.25 18.953 1 97.81 78 ARG A C 1
ATOM 595 O O . ARG A 1 78 ? 10.062 40.375 19.734 1 97.81 78 ARG A O 1
ATOM 602 N N . VAL A 1 79 ? 9.688 41.75 18.062 1 98.69 79 VAL A N 1
ATOM 603 C CA . VAL A 1 79 ? 8.391 41.188 17.703 1 98.69 79 VAL A CA 1
ATOM 604 C C . VAL A 1 79 ? 8.484 40.531 16.328 1 98.69 79 VAL A C 1
ATOM 606 O O . VAL A 1 79 ? 8.945 41.156 15.367 1 98.69 79 VAL A O 1
ATOM 609 N N . VAL A 1 80 ? 8.039 39.281 16.281 1 98.81 80 VAL A N 1
ATOM 610 C CA . VAL A 1 80 ? 8.156 38.531 15.031 1 98.81 80 VAL A CA 1
ATOM 611 C C . VAL A 1 80 ? 6.77 38.188 14.508 1 98.81 80 VAL A C 1
ATOM 613 O O . VAL A 1 80 ? 5.941 37.656 15.242 1 98.81 80 VAL A O 1
ATOM 616 N N . LEU A 1 81 ? 6.496 38.531 13.297 1 98.88 81 LEU A N 1
ATOM 617 C CA . LEU A 1 81 ? 5.371 38.031 12.516 1 98.88 81 LEU A CA 1
ATOM 618 C C . LEU A 1 81 ? 5.824 36.938 11.555 1 98.88 81 LEU A C 1
ATOM 620 O O . LEU A 1 81 ? 6.734 37.156 10.75 1 98.88 81 LEU A O 1
ATOM 624 N N . THR A 1 82 ? 5.168 35.75 11.68 1 98.75 82 THR A N 1
ATOM 625 C CA . THR A 1 82 ? 5.703 34.656 10.891 1 98.75 82 THR A CA 1
ATOM 626 C C . THR A 1 82 ? 4.57 33.812 10.328 1 98.75 82 THR A C 1
ATOM 628 O O . THR A 1 82 ? 3.418 33.938 10.742 1 98.75 82 THR A O 1
ATOM 631 N N . GLY A 1 83 ? 4.918 33 9.375 1 98.25 83 GLY A N 1
ATOM 632 C CA . GLY A 1 83 ? 4.074 32.031 8.688 1 98.25 83 GLY A CA 1
ATOM 633 C C . GLY A 1 83 ? 4.824 31.203 7.656 1 98.25 83 GLY A C 1
ATOM 634 O O . GLY A 1 83 ? 5.984 31.484 7.355 1 98.25 83 GLY A O 1
ATOM 635 N N . HIS A 1 84 ? 4.184 30.234 7.121 1 97.88 84 HIS A N 1
ATOM 636 C CA . HIS A 1 84 ? 4.922 29.328 6.238 1 97.88 84 HIS A CA 1
ATOM 637 C C . HIS A 1 84 ? 4.637 29.641 4.773 1 97.88 84 HIS A C 1
ATOM 639 O O . HIS A 1 84 ? 3.557 30.141 4.438 1 97.88 84 HIS A O 1
ATOM 645 N N . LEU A 1 85 ? 5.602 29.219 3.947 1 98.19 85 LEU A N 1
ATOM 646 C CA . LEU A 1 85 ? 5.574 29.516 2.518 1 98.19 85 LEU A CA 1
ATOM 647 C C . LEU A 1 85 ? 4.891 28.391 1.749 1 98.19 85 LEU A C 1
ATOM 649 O O . LEU A 1 85 ? 4.215 28.641 0.747 1 98.19 85 LEU A O 1
ATOM 653 N N . ASP A 1 86 ? 5.133 27.156 2.213 1 95.25 86 ASP A N 1
ATOM 654 C CA . ASP A 1 86 ? 4.777 26 1.4 1 95.25 86 ASP A CA 1
ATOM 655 C C . ASP A 1 86 ? 3.293 25.656 1.547 1 95.25 86 ASP A C 1
ATOM 657 O O . ASP A 1 86 ? 2.684 25.953 2.578 1 95.25 86 ASP A O 1
ATOM 661 N N . THR A 1 87 ? 2.766 25.094 0.435 1 91.75 87 THR A N 1
ATOM 662 C CA . THR A 1 87 ? 1.384 24.625 0.399 1 91.75 87 THR A CA 1
ATOM 663 C C . THR A 1 87 ? 1.322 23.141 0.046 1 91.75 87 THR A C 1
ATOM 665 O O . THR A 1 87 ? 2.338 22.547 -0.305 1 91.75 87 THR A O 1
ATOM 668 N N . LYS A 1 88 ? 0.185 22.625 0.239 1 84.62 88 LYS A N 1
ATOM 669 C CA . LYS A 1 88 ? -0.096 21.297 -0.324 1 84.62 88 LYS A CA 1
ATOM 670 C C . LYS A 1 88 ? -0.387 21.391 -1.819 1 84.62 88 LYS A C 1
ATOM 672 O O . LYS A 1 88 ? -0.553 22.5 -2.359 1 84.62 88 LYS A O 1
ATOM 677 N N . PRO A 1 89 ? -0.363 20.234 -2.537 1 82.75 89 PRO A N 1
ATOM 678 C CA . PRO A 1 89 ? -0.759 20.266 -3.947 1 82.75 89 PRO A CA 1
ATOM 679 C C . PRO A 1 89 ? -2.195 20.75 -4.145 1 82.75 89 PRO A C 1
ATOM 681 O O . PRO A 1 89 ? -3.045 20.531 -3.273 1 82.75 89 PRO A O 1
ATOM 684 N N . ALA A 1 90 ? -2.396 21.344 -5.312 1 85.75 90 ALA A N 1
ATOM 685 C CA . ALA A 1 90 ? -3.729 21.859 -5.609 1 85.75 90 ALA A CA 1
ATOM 686 C C . ALA A 1 90 ? -4.734 20.719 -5.773 1 85.75 90 ALA A C 1
ATOM 688 O O . ALA A 1 90 ? -4.41 19.688 -6.344 1 85.75 90 ALA A O 1
ATOM 689 N N . SER A 1 91 ? -5.906 20.938 -5.215 1 77.88 91 SER A N 1
ATOM 690 C CA . SER A 1 91 ? -6.984 19.969 -5.379 1 77.88 91 SER A CA 1
ATOM 691 C C . SER A 1 91 ? -7.516 19.969 -6.809 1 77.88 91 SER A C 1
ATOM 693 O O . SER A 1 91 ? -7.352 20.938 -7.535 1 77.88 91 SER A O 1
ATOM 695 N N . ILE A 1 92 ? -8.148 18.875 -7.16 1 76.56 92 ILE A N 1
ATOM 696 C CA . ILE A 1 92 ? -8.852 18.812 -8.438 1 76.56 92 ILE A CA 1
ATOM 697 C C . ILE A 1 92 ? -10.266 19.359 -8.281 1 76.56 92 ILE A C 1
ATOM 699 O O . ILE A 1 92 ? -10.789 19.438 -7.168 1 76.56 92 ILE A O 1
ATOM 703 N N . GLY A 1 93 ? -10.852 19.906 -9.336 1 83.19 93 GLY A N 1
ATOM 704 C CA . GLY A 1 93 ? -12.258 20.266 -9.281 1 83.19 93 GLY A CA 1
ATOM 705 C C . GLY A 1 93 ? -12.484 21.766 -9.25 1 83.19 93 GLY A C 1
ATOM 706 O O . GLY A 1 93 ? -13.578 22.219 -8.906 1 83.19 93 GLY A O 1
ATOM 707 N N . TRP A 1 94 ? -11.484 22.516 -9.508 1 89 94 TRP A N 1
ATOM 708 C CA . TRP A 1 94 ? -11.656 23.969 -9.625 1 89 94 TRP A CA 1
ATOM 709 C C . TRP A 1 94 ? -12.547 24.328 -10.812 1 89 94 TRP A C 1
ATOM 711 O O . TRP A 1 94 ? -12.305 23.875 -11.93 1 89 94 TRP A O 1
ATOM 721 N N . THR A 1 95 ? -13.633 25.094 -10.531 1 93.62 95 THR A N 1
ATOM 722 C CA . THR A 1 95 ? -14.594 25.406 -11.586 1 93.62 95 THR A CA 1
ATOM 723 C C . THR A 1 95 ? -14.805 26.922 -11.68 1 93.62 95 THR A C 1
ATOM 725 O O . THR A 1 95 ? -15.133 27.438 -12.75 1 93.62 95 THR A O 1
ATOM 728 N N . GLU A 1 96 ? -14.617 27.625 -10.617 1 95 96 GLU A N 1
ATOM 729 C CA . GLU A 1 96 ? -14.898 29.047 -10.586 1 95 96 GLU A CA 1
ATOM 730 C C . GLU A 1 96 ? -13.672 29.859 -11 1 95 96 GLU A C 1
ATOM 732 O O . GLU A 1 96 ? -13.805 30.953 -11.547 1 95 96 GLU A O 1
ATOM 737 N N . ALA A 1 97 ? -12.477 29.406 -10.672 1 95.06 97 ALA A N 1
ATOM 738 C CA . ALA A 1 97 ? -11.18 30 -11 1 95.06 97 ALA A CA 1
ATOM 739 C C . ALA A 1 97 ? -10.086 28.938 -11.055 1 95.06 97 ALA A C 1
ATOM 741 O O . ALA A 1 97 ? -10.289 27.812 -10.602 1 95.06 97 ALA A O 1
ATOM 742 N N . ALA A 1 98 ? -8.977 29.344 -11.672 1 95.62 98 ALA A N 1
ATOM 743 C CA . ALA A 1 98 ? -7.836 28.438 -11.625 1 95.62 98 ALA A CA 1
ATOM 744 C C . ALA A 1 98 ? -7.125 28.516 -10.273 1 95.62 98 ALA A C 1
ATOM 746 O O . ALA A 1 98 ? -7.164 29.547 -9.602 1 95.62 98 ALA A O 1
ATOM 747 N N . PRO A 1 99 ? -6.527 27.453 -9.898 1 94.75 99 PRO A N 1
ATOM 748 C CA . PRO A 1 99 ? -5.922 27.422 -8.57 1 94.75 99 PRO A CA 1
ATOM 749 C C . PRO A 1 99 ? -4.906 28.531 -8.344 1 94.75 99 PRO A C 1
ATOM 751 O O . PRO A 1 99 ? -4.742 29 -7.215 1 94.75 99 PRO A O 1
ATOM 754 N N . PHE A 1 100 ? -4.258 28.984 -9.398 1 97.5 100 PHE A N 1
ATOM 755 C CA . PHE A 1 100 ? -3.213 30 -9.25 1 97.5 100 PHE A CA 1
ATOM 756 C C . PHE A 1 100 ? -3.543 31.25 -10.062 1 97.5 100 PHE A C 1
ATOM 758 O O . PHE A 1 100 ? -2.654 31.859 -10.656 1 97.5 100 PHE A O 1
ATOM 765 N N . SER A 1 101 ? -4.766 31.609 -10.031 1 96.75 101 SER A N 1
ATOM 766 C CA . SER A 1 101 ? -5.211 32.75 -10.836 1 96.75 101 SER A CA 1
ATOM 767 C C . SER A 1 101 ? -5.012 34.062 -10.086 1 96.75 101 SER A C 1
ATOM 769 O O . SER A 1 101 ? -4.688 35.094 -10.695 1 96.75 101 SER A O 1
ATOM 771 N N . GLY A 1 102 ? -5.242 34.094 -8.781 1 97.81 102 GLY A N 1
ATOM 772 C CA . GLY A 1 102 ? -5.273 35.344 -8.031 1 97.81 102 GLY A CA 1
ATOM 773 C C . GLY A 1 102 ? -6.434 36.25 -8.406 1 97.81 102 GLY A C 1
ATOM 774 O O . GLY A 1 102 ? -6.379 37.469 -8.195 1 97.81 102 GLY A O 1
ATOM 775 N N . ASP A 1 103 ? -7.43 35.656 -8.906 1 97.94 103 ASP A N 1
ATOM 776 C CA . ASP A 1 103 ? -8.562 36.438 -9.414 1 97.94 103 ASP A CA 1
ATOM 777 C C . ASP A 1 103 ? -9.336 37.062 -8.266 1 97.94 103 ASP A C 1
ATOM 779 O O . ASP A 1 103 ? -9.508 36.469 -7.207 1 97.94 103 ASP A O 1
ATOM 783 N N . LEU A 1 104 ? -9.773 38.281 -8.547 1 98.19 104 LEU A N 1
ATOM 784 C CA . LEU A 1 104 ? -10.695 39 -7.652 1 98.19 104 LEU A CA 1
ATOM 785 C C . LEU A 1 104 ? -12.109 38.969 -8.211 1 98.19 104 LEU A C 1
ATOM 787 O O . LEU A 1 104 ? -12.398 39.625 -9.211 1 98.19 104 LEU A O 1
ATOM 791 N N . ILE A 1 105 ? -12.945 38.156 -7.547 1 97.69 105 ILE A N 1
ATOM 792 C CA . ILE A 1 105 ? -14.312 38 -8.023 1 97.69 105 ILE A CA 1
ATOM 793 C C . ILE A 1 105 ? -15.297 38.281 -6.883 1 97.69 105 ILE A C 1
ATOM 795 O O . ILE A 1 105 ? -15.289 37.594 -5.863 1 97.69 105 ILE A O 1
ATOM 799 N N . ASP A 1 106 ? -16.141 39.344 -6.984 1 97.25 106 ASP A N 1
ATOM 800 C CA . ASP A 1 106 ? -17.219 39.688 -6.059 1 97.25 106 ASP A CA 1
ATOM 801 C C . ASP A 1 106 ? -16.688 39.844 -4.637 1 97.25 106 ASP A C 1
ATOM 803 O O . ASP A 1 106 ? -17.234 39.281 -3.697 1 97.25 106 ASP A O 1
ATOM 807 N N . GLY A 1 107 ? -15.539 40.469 -4.492 1 97.81 107 GLY A N 1
ATOM 808 C CA . GLY A 1 107 ? -15 40.781 -3.182 1 97.81 107 GLY A CA 1
ATOM 809 C C . GLY A 1 107 ? -14.172 39.656 -2.576 1 97.81 107 GLY A C 1
ATOM 810 O O . GLY A 1 107 ? -13.773 39.75 -1.412 1 97.81 107 GLY A O 1
ATOM 811 N N . TYR A 1 108 ? -13.914 38.625 -3.396 1 98.19 108 TYR A N 1
ATOM 812 C CA . TYR A 1 108 ? -13.109 37.5 -2.941 1 98.19 108 TYR A CA 1
ATOM 813 C C . TYR A 1 108 ? -11.898 37.281 -3.844 1 98.19 108 TYR A C 1
ATOM 815 O O . TYR A 1 108 ? -12 37.406 -5.066 1 98.19 108 TYR A O 1
ATOM 823 N N . VAL A 1 109 ? -10.789 37.031 -3.225 1 98.5 109 VAL A N 1
ATOM 824 C CA . VAL A 1 109 ? -9.609 36.625 -3.977 1 98.5 109 VAL A CA 1
ATOM 825 C C . VAL A 1 109 ? -9.516 35.094 -4.012 1 98.5 109 VAL A C 1
ATOM 827 O O . VAL A 1 109 ? -9.539 34.438 -2.965 1 98.5 109 VAL A O 1
ATOM 830 N N . TYR A 1 110 ? -9.414 34.625 -5.211 1 97.62 110 TYR A N 1
ATOM 831 C CA . TYR A 1 110 ? -9.32 33.156 -5.395 1 97.62 110 TYR A CA 1
ATOM 832 C C . TYR A 1 110 ? -7.867 32.719 -5.543 1 97.62 110 TYR A C 1
ATOM 834 O O . TYR A 1 110 ? -7.09 33.375 -6.25 1 97.62 110 TYR A O 1
ATOM 842 N N . GLY A 1 111 ? -7.543 31.672 -4.832 1 96.62 111 GLY A N 1
ATOM 843 C CA . GLY A 1 111 ? -6.199 31.125 -4.965 1 96.62 111 GLY A CA 1
ATOM 844 C C . GLY A 1 111 ? -5.957 29.922 -4.07 1 96.62 111 GLY A C 1
ATOM 845 O O . GLY A 1 111 ? -6.406 29.891 -2.924 1 96.62 111 GLY A O 1
ATOM 846 N N . HIS A 1 112 ? -5.223 28.984 -4.641 1 94.31 112 HIS A N 1
ATOM 847 C CA . HIS A 1 112 ? -4.805 27.828 -3.859 1 94.31 112 HIS A CA 1
ATOM 848 C C . HIS A 1 112 ? -3.84 28.219 -2.75 1 94.31 112 HIS A C 1
ATOM 850 O O . HIS A 1 112 ? -2.846 28.906 -3.004 1 94.31 112 HIS A O 1
ATOM 856 N N . GLY A 1 113 ? -4.121 27.844 -1.497 1 93.94 113 GLY A N 1
ATOM 857 C CA . GLY A 1 113 ? -3.25 28.141 -0.372 1 93.94 113 GLY A CA 1
ATOM 858 C C . GLY A 1 113 ? -3.404 29.562 0.143 1 93.94 113 GLY A C 1
ATOM 859 O O . GLY A 1 113 ? -2.623 30.016 0.982 1 93.94 113 GLY A O 1
ATOM 860 N N . ILE A 1 114 ? -4.398 30.281 -0.281 1 96.81 114 ILE A N 1
ATOM 861 C CA . ILE A 1 114 ? -4.578 31.672 0.103 1 96.81 114 ILE A CA 1
ATOM 862 C C . ILE A 1 114 ? -4.801 31.766 1.61 1 96.81 114 ILE A C 1
ATOM 864 O O . ILE A 1 114 ? -4.293 32.688 2.262 1 96.81 114 ILE A O 1
ATOM 868 N N . MET A 1 115 ? -5.52 30.844 2.186 1 95 115 MET A N 1
ATOM 869 C CA . MET A 1 115 ? -5.848 30.891 3.607 1 95 115 MET A CA 1
ATOM 870 C C . MET A 1 115 ? -4.793 30.172 4.438 1 95 115 MET A C 1
ATOM 872 O O . MET A 1 115 ? -4.645 30.438 5.633 1 95 115 MET A O 1
ATOM 876 N N . ASP A 1 116 ? -3.969 29.359 3.932 1 92.12 116 ASP A N 1
ATOM 877 C CA . ASP A 1 116 ? -2.938 28.578 4.602 1 92.12 116 ASP A CA 1
ATOM 878 C C . ASP A 1 116 ? -1.623 28.609 3.828 1 92.12 116 ASP A C 1
ATOM 880 O O . ASP A 1 116 ? -1.233 27.625 3.199 1 92.12 116 ASP A O 1
ATOM 884 N N . MET A 1 117 ? -1.011 29.703 3.826 1 93.12 117 MET A N 1
ATOM 885 C CA . MET A 1 117 ? -1.405 30.938 4.504 1 93.12 117 MET A CA 1
ATOM 886 C C . MET A 1 117 ? -0.821 32.156 3.801 1 93.12 117 MET A C 1
ATOM 888 O O . MET A 1 117 ? -0.371 33.094 4.453 1 93.12 117 MET A O 1
ATOM 892 N N . LYS A 1 118 ? -0.825 32.094 2.51 1 97.5 118 LYS A N 1
ATOM 893 C CA . LYS A 1 118 ? -0.183 33.125 1.688 1 97.5 118 LYS A CA 1
ATOM 894 C C . LYS A 1 118 ? -0.702 34.531 2.035 1 97.5 118 LYS A C 1
ATOM 896 O O . LYS A 1 118 ? 0.078 35.469 2.15 1 97.5 118 LYS A O 1
ATOM 901 N N . ALA A 1 119 ? -1.943 34.656 2.201 1 98.56 119 ALA A N 1
ATOM 902 C CA . ALA A 1 119 ? -2.537 35.969 2.477 1 98.56 119 ALA A CA 1
ATOM 903 C C . ALA A 1 119 ? -1.985 36.562 3.77 1 98.56 119 ALA A C 1
ATOM 905 O O . ALA A 1 119 ? -1.7 37.75 3.838 1 98.56 119 ALA A O 1
ATOM 906 N N . ALA A 1 120 ? -1.913 35.75 4.793 1 98.69 120 ALA A N 1
ATOM 907 C CA . ALA A 1 120 ? -1.443 36.219 6.09 1 98.69 120 ALA A CA 1
ATOM 908 C C . ALA A 1 120 ? -0.044 36.812 5.977 1 98.69 120 ALA A C 1
ATOM 910 O O . ALA A 1 120 ? 0.268 37.812 6.637 1 98.69 120 ALA A O 1
ATOM 911 N N . LEU A 1 121 ? 0.815 36.219 5.215 1 98.81 121 LEU A N 1
ATOM 912 C CA . LEU A 1 121 ? 2.182 36.688 5.047 1 98.81 121 LEU A CA 1
ATOM 913 C C . LEU A 1 121 ? 2.197 38.125 4.488 1 98.81 121 LEU A C 1
ATOM 915 O O . LEU A 1 121 ? 2.932 38.969 4.98 1 98.81 121 LEU A O 1
ATOM 919 N N . VAL A 1 122 ? 1.396 38.344 3.512 1 98.75 122 VAL A N 1
ATOM 920 C CA . VAL A 1 122 ? 1.29 39.656 2.895 1 98.75 122 VAL A CA 1
ATOM 921 C C . VAL A 1 122 ? 0.717 40.656 3.9 1 98.75 122 VAL A C 1
ATOM 923 O O . VAL A 1 122 ? 1.223 41.75 4.035 1 98.75 122 VAL A O 1
ATOM 926 N N . CYS A 1 123 ? -0.34 40.219 4.594 1 98.88 123 CYS A N 1
ATOM 927 C CA . CYS A 1 123 ? -0.946 41.094 5.605 1 98.88 123 CYS A CA 1
ATOM 928 C C . CYS A 1 123 ? 0.089 41.531 6.629 1 98.88 123 CYS A C 1
ATOM 930 O O . CYS A 1 123 ? 0.096 42.688 7.043 1 98.88 123 CYS A O 1
ATOM 932 N N . GLN A 1 124 ? 0.894 40.656 7.035 1 98.88 124 GLN A N 1
ATOM 933 C CA . GLN A 1 124 ? 1.918 40.906 8.039 1 98.88 124 GLN A CA 1
ATOM 934 C C . GLN A 1 124 ? 2.936 41.938 7.535 1 98.88 124 GLN A C 1
ATOM 936 O O . GLN A 1 124 ? 3.303 42.875 8.258 1 98.88 124 GLN A O 1
ATOM 941 N N . ILE A 1 125 ? 3.369 41.812 6.301 1 98.81 125 ILE A N 1
ATOM 942 C CA . ILE A 1 125 ? 4.352 42.719 5.727 1 98.81 125 ILE A CA 1
ATOM 943 C C . ILE A 1 125 ? 3.736 44.094 5.582 1 98.81 125 ILE A C 1
ATOM 945 O O . ILE A 1 125 ? 4.352 45.094 5.969 1 98.81 125 ILE A O 1
ATOM 949 N N . VAL A 1 126 ? 2.551 44.188 5.09 1 98.75 126 VAL A N 1
ATOM 950 C CA . VAL A 1 126 ? 1.896 45.469 4.871 1 98.75 126 VAL A CA 1
ATOM 951 C C . VAL A 1 126 ? 1.602 46.125 6.215 1 98.75 126 VAL A C 1
ATOM 953 O O . VAL A 1 126 ? 1.674 47.344 6.344 1 98.75 126 VAL A O 1
ATOM 956 N N . ALA A 1 127 ? 1.224 45.312 7.211 1 98.81 127 ALA A N 1
ATOM 957 C CA . ALA A 1 127 ? 1.066 45.844 8.562 1 98.81 127 ALA A CA 1
ATOM 958 C C . ALA A 1 127 ? 2.35 46.531 9.031 1 98.81 127 ALA A C 1
ATOM 960 O O . ALA A 1 127 ? 2.307 47.625 9.609 1 98.81 127 ALA A O 1
ATOM 961 N N . ALA A 1 128 ? 3.438 45.875 8.82 1 98.5 128 ALA A N 1
ATOM 962 C CA . ALA A 1 128 ? 4.73 46.438 9.211 1 98.5 128 ALA A CA 1
ATOM 963 C C . ALA A 1 128 ? 5.004 47.75 8.477 1 98.5 128 ALA A C 1
ATOM 965 O O . ALA A 1 128 ? 5.531 48.719 9.062 1 98.5 128 ALA A O 1
ATOM 966 N N . GLU A 1 129 ? 4.656 47.812 7.207 1 97.88 129 GLU A N 1
ATOM 967 C CA . GLU A 1 129 ? 4.785 49.031 6.43 1 97.88 129 GLU A CA 1
ATOM 968 C C . GLU A 1 129 ? 4.008 50.188 7.07 1 97.88 129 GLU A C 1
ATOM 970 O O . GLU A 1 129 ? 4.512 51.281 7.176 1 97.88 129 GLU A O 1
ATOM 975 N N . ALA A 1 130 ? 2.846 49.844 7.418 1 98.31 130 ALA A N 1
ATOM 976 C CA . ALA A 1 130 ? 1.973 50.844 8.008 1 98.31 130 ALA A CA 1
ATOM 977 C C . ALA A 1 130 ? 2.547 51.375 9.32 1 98.31 130 ALA A C 1
ATOM 979 O O . ALA A 1 130 ? 2.492 52.562 9.594 1 98.31 130 ALA A O 1
ATOM 980 N N . VAL A 1 131 ? 3.047 50.469 10.125 1 98.19 131 VAL A N 1
ATOM 981 C CA . VAL A 1 131 ? 3.658 50.844 11.391 1 98.19 131 VAL A CA 1
ATOM 982 C C . VAL A 1 131 ? 4.816 51.812 11.141 1 98.19 131 VAL A C 1
ATOM 984 O O . VAL A 1 131 ? 4.922 52.844 11.781 1 98.19 131 VAL A O 1
ATOM 987 N N . ARG A 1 132 ? 5.641 51.531 10.227 1 97.31 132 ARG A N 1
ATOM 988 C CA . ARG A 1 132 ? 6.793 52.344 9.906 1 97.31 132 ARG A CA 1
ATOM 989 C C . ARG A 1 132 ? 6.355 53.719 9.391 1 97.31 132 ARG A C 1
ATOM 991 O O . ARG A 1 132 ? 6.875 54.75 9.828 1 97.31 132 ARG A O 1
ATOM 998 N N . ALA A 1 133 ? 5.43 53.719 8.484 1 97.19 133 ALA A N 1
ATOM 999 C CA . ALA A 1 133 ? 4.984 54.938 7.832 1 97.19 133 ALA A CA 1
ATOM 1000 C C . ALA A 1 133 ? 4.277 55.875 8.82 1 97.19 133 ALA A C 1
ATOM 1002 O O . ALA A 1 133 ? 4.289 57.094 8.656 1 97.19 133 ALA A O 1
ATOM 1003 N N . SER A 1 134 ? 3.68 55.344 9.836 1 96.94 134 SER A N 1
ATOM 1004 C CA . SER A 1 134 ? 2.828 56.094 10.75 1 96.94 134 SER A CA 1
ATOM 1005 C C . SER A 1 134 ? 3.654 57.031 11.641 1 96.94 134 SER A C 1
ATOM 1007 O O . SER A 1 134 ? 3.141 58 12.164 1 96.94 134 SER A O 1
ATOM 1009 N N . GLY A 1 135 ? 4.883 56.625 11.953 1 95.31 135 GLY A N 1
ATOM 1010 C CA . GLY A 1 135 ? 5.75 57.406 12.812 1 95.31 135 GLY A CA 1
ATOM 1011 C C . GLY A 1 135 ? 5.348 57.344 14.273 1 95.31 135 GLY A C 1
ATOM 1012 O O . GLY A 1 135 ? 5.793 58.188 15.07 1 95.31 135 GLY A O 1
ATOM 1013 N N . VAL A 1 136 ? 4.516 56.469 14.602 1 96.44 136 VAL A N 1
ATOM 1014 C CA . VAL A 1 136 ? 4.145 56.344 16.016 1 96.44 136 VAL A CA 1
ATOM 1015 C C . VAL A 1 136 ? 5.395 56.062 16.844 1 96.44 136 VAL A C 1
ATOM 1017 O O . VAL A 1 136 ? 6.375 55.5 16.359 1 96.44 136 VAL A O 1
ATOM 1020 N N . PRO A 1 137 ? 5.379 56.5 18.125 1 95.5 137 PRO A N 1
ATOM 1021 C CA . PRO A 1 137 ? 6.574 56.375 18.953 1 95.5 137 PRO A CA 1
ATOM 1022 C C . PRO A 1 137 ? 6.773 54.938 19.484 1 95.5 137 PRO A C 1
ATOM 1024 O O . PRO A 1 137 ? 6.41 54.656 20.625 1 95.5 137 PRO A O 1
ATOM 1027 N N . ILE A 1 138 ? 7.398 54.188 18.734 1 96.12 138 ILE A N 1
ATOM 1028 C CA . ILE A 1 138 ? 7.688 52.781 19.109 1 96.12 138 ILE A CA 1
ATOM 1029 C C . ILE A 1 138 ? 9.195 52.562 19.141 1 96.12 138 ILE A C 1
ATOM 1031 O O . ILE A 1 138 ? 9.953 53.375 18.578 1 96.12 138 ILE A O 1
ATOM 1035 N N . SER A 1 139 ? 9.633 51.562 19.875 1 97.12 139 SER A N 1
ATOM 1036 C CA . SER A 1 139 ? 11.031 51.156 19.922 1 97.12 139 SER A CA 1
ATOM 1037 C C . SER A 1 139 ? 11.156 49.625 19.922 1 97.12 139 SER A C 1
ATOM 1039 O O . SER A 1 139 ? 10.328 48.938 20.5 1 97.12 139 SER A O 1
ATOM 1041 N N . GLY A 1 140 ? 12.219 49.188 19.312 1 97.38 140 GLY A N 1
ATOM 1042 C CA . GLY A 1 140 ? 12.438 47.781 19.141 1 97.38 140 GLY A CA 1
ATOM 1043 C C . GLY A 1 140 ? 12.523 47.344 17.688 1 97.38 140 GLY A C 1
ATOM 1044 O O . GLY A 1 140 ? 12.844 48.156 16.828 1 97.38 140 GLY A O 1
ATOM 1045 N N . ARG A 1 141 ? 12.32 46 17.469 1 97.94 141 ARG A N 1
ATOM 1046 C CA . ARG A 1 141 ? 12.406 45.438 16.125 1 97.94 141 ARG A CA 1
ATOM 1047 C C . ARG A 1 141 ? 11.125 44.719 15.758 1 97.94 141 ARG A C 1
ATOM 1049 O O . ARG A 1 141 ? 10.562 43.969 16.562 1 97.94 141 ARG A O 1
ATOM 1056 N N . LEU A 1 142 ? 10.664 45.031 14.664 1 98.56 142 LEU A N 1
ATOM 1057 C CA . LEU A 1 142 ? 9.562 44.312 14.055 1 98.56 142 LEU A CA 1
ATOM 1058 C C . LEU A 1 142 ? 10.062 43.438 12.906 1 98.56 142 LEU A C 1
ATOM 1060 O O . LEU A 1 142 ? 10.406 43.938 11.836 1 98.56 142 LEU A O 1
ATOM 1064 N N . ALA A 1 143 ? 10.078 42.125 13.125 1 98.69 143 ALA A N 1
ATOM 1065 C CA . ALA A 1 143 ? 10.672 41.219 12.156 1 98.69 143 ALA A CA 1
ATOM 1066 C C . ALA A 1 143 ? 9.594 40.375 11.461 1 98.69 143 ALA A C 1
ATOM 1068 O O . ALA A 1 143 ? 8.508 40.188 12.008 1 98.69 143 ALA A O 1
ATOM 1069 N N . PHE A 1 144 ? 9.891 40 10.258 1 98.69 144 PHE A N 1
ATOM 1070 C CA . PHE A 1 144 ? 9.07 39.094 9.453 1 98.69 144 PHE A CA 1
ATOM 1071 C C . PHE A 1 144 ? 9.859 37.844 9.055 1 98.69 144 PHE A C 1
ATOM 1073 O O . PHE A 1 144 ? 11.031 37.938 8.695 1 98.69 144 PHE A O 1
ATOM 1080 N N . ALA A 1 145 ? 9.203 36.75 9.18 1 98.75 145 ALA A N 1
ATOM 1081 C CA . ALA A 1 145 ? 9.82 35.5 8.727 1 98.75 145 ALA A CA 1
ATOM 1082 C C . ALA A 1 145 ? 8.82 34.656 7.98 1 98.75 145 ALA A C 1
ATOM 1084 O O . ALA A 1 145 ? 7.949 34.031 8.594 1 98.75 145 ALA A O 1
ATOM 1085 N N . GLY A 1 146 ? 8.914 34.594 6.633 1 98.75 146 GLY A N 1
ATOM 1086 C CA . GLY A 1 146 ? 8.281 33.562 5.855 1 98.75 146 GLY A CA 1
ATOM 1087 C C . GLY A 1 146 ? 9.102 32.281 5.805 1 98.75 146 GLY A C 1
ATOM 1088 O O . GLY A 1 146 ? 10.164 32.219 5.191 1 98.75 146 GLY A O 1
ATOM 1089 N N . VAL A 1 147 ? 8.562 31.172 6.348 1 98.75 147 VAL A N 1
ATOM 1090 C CA . VAL A 1 147 ? 9.422 30.016 6.594 1 98.75 147 VAL A CA 1
ATOM 1091 C C . VAL A 1 147 ? 9.023 28.859 5.664 1 98.75 147 VAL A C 1
ATOM 1093 O O . VAL A 1 147 ? 7.848 28.719 5.324 1 98.75 147 VAL A O 1
ATOM 1096 N N . SER A 1 148 ? 10.016 28.062 5.297 1 97.69 148 SER A N 1
ATOM 1097 C CA . SER A 1 148 ? 9.812 26.938 4.391 1 97.69 148 SER A CA 1
ATOM 1098 C C . SER A 1 148 ? 9.609 25.641 5.16 1 97.69 148 SER A C 1
ATOM 1100 O O . SER A 1 148 ? 9.859 25.578 6.367 1 97.69 148 SER A O 1
ATOM 1102 N N . ASP A 1 149 ? 9.031 24.641 4.566 1 95.12 149 ASP A N 1
ATOM 1103 C CA . ASP A 1 149 ? 9.023 23.234 4.965 1 95.12 149 ASP A CA 1
ATOM 1104 C C . ASP A 1 149 ? 8.055 23 6.121 1 95.12 149 ASP A C 1
ATOM 1106 O O . ASP A 1 149 ? 8.297 22.141 6.973 1 95.12 149 ASP A O 1
ATOM 1110 N N . HIS A 1 150 ? 7.043 23.781 6.199 1 92.25 150 HIS A N 1
ATOM 1111 C CA . HIS A 1 150 ? 6.027 23.547 7.219 1 92.25 150 HIS A CA 1
ATOM 1112 C C . HIS A 1 150 ? 5.383 22.172 7.059 1 92.25 150 HIS A C 1
ATOM 1114 O O . HIS A 1 150 ? 5.207 21.453 8.039 1 92.25 150 HIS A O 1
ATOM 1120 N N . MET A 1 151 ? 5.008 21.844 5.855 1 82.81 151 MET A N 1
ATOM 1121 C CA . MET A 1 151 ? 4.316 20.578 5.582 1 82.81 151 MET A CA 1
ATOM 1122 C C . MET A 1 151 ? 5.273 19.391 5.688 1 82.81 151 MET A C 1
ATOM 1124 O O . MET A 1 151 ? 4.859 18.25 5.578 1 82.81 151 MET A O 1
ATOM 1128 N N . GLY A 1 152 ? 6.477 19.625 5.914 1 82.12 152 GLY A N 1
ATOM 1129 C CA . GLY A 1 152 ? 7.5 18.625 6.129 1 82.12 152 GLY A CA 1
ATOM 1130 C C . GLY A 1 152 ? 7.941 18.516 7.578 1 82.12 152 GLY A C 1
ATOM 1131 O O . GLY A 1 152 ? 7.145 18.172 8.453 1 82.12 152 GLY A O 1
ATOM 1132 N N . ASP A 1 153 ? 9.188 18.984 7.859 1 87.94 153 ASP A N 1
ATOM 1133 C CA . ASP A 1 153 ? 9.758 18.828 9.195 1 87.94 153 ASP A CA 1
ATOM 1134 C C . ASP A 1 153 ? 9.836 20.172 9.914 1 87.94 153 ASP A C 1
ATOM 1136 O O . ASP A 1 153 ? 10.484 20.281 10.961 1 87.94 153 ASP A O 1
ATOM 1140 N N . GLN A 1 154 ? 9.227 21.172 9.312 1 94.56 154 GLN A N 1
ATOM 1141 C CA . GLN A 1 154 ? 9.203 22.516 9.883 1 94.56 154 GLN A CA 1
ATOM 1142 C C . GLN A 1 154 ? 10.617 23.062 10.07 1 94.56 154 GLN A C 1
ATOM 1144 O O . GLN A 1 154 ? 10.891 23.766 11.039 1 94.56 154 GLN A O 1
ATOM 1149 N N . THR A 1 155 ? 11.492 22.703 9.148 1 96.31 155 THR A N 1
ATOM 1150 C CA . THR A 1 155 ? 12.898 23.062 9.266 1 96.31 155 THR A CA 1
ATOM 1151 C C . THR A 1 155 ? 13.086 24.578 9.125 1 96.31 155 THR A C 1
ATOM 1153 O O . THR A 1 155 ? 14.016 25.141 9.695 1 96.31 155 THR A O 1
ATOM 1156 N N . GLY A 1 156 ? 12.219 25.188 8.391 1 97.88 156 GLY A N 1
ATOM 1157 C CA . GLY A 1 156 ? 12.32 26.625 8.211 1 97.88 156 GLY A CA 1
ATOM 1158 C C . GLY A 1 156 ? 12.141 27.406 9.5 1 97.88 156 GLY A C 1
ATOM 1159 O O . GLY A 1 156 ? 12.945 28.281 9.812 1 97.88 156 GLY A O 1
ATOM 1160 N N . SER A 1 157 ? 11.078 27.094 10.195 1 97.62 157 SER A N 1
ATOM 1161 C CA . SER A 1 157 ? 10.836 27.781 11.453 1 97.62 157 SER A CA 1
ATOM 1162 C C . SER A 1 157 ? 11.914 27.469 12.484 1 97.62 157 SER A C 1
ATOM 1164 O O . SER A 1 157 ? 12.344 28.344 13.234 1 97.62 157 SER A O 1
ATOM 1166 N N . ILE A 1 158 ? 12.344 26.266 12.523 1 97.31 158 ILE A N 1
ATOM 1167 C CA . ILE A 1 158 ? 13.414 25.859 13.43 1 97.31 158 ILE A CA 1
ATOM 1168 C C . ILE A 1 158 ? 14.672 26.688 13.148 1 97.31 158 ILE A C 1
ATOM 1170 O O . ILE A 1 158 ? 15.258 27.25 14.07 1 97.31 158 ILE A O 1
ATOM 1174 N N . ARG A 1 159 ? 15.008 26.734 11.914 1 98 159 ARG A N 1
ATOM 1175 C CA . ARG A 1 159 ? 16.203 27.453 11.508 1 98 159 ARG A CA 1
ATOM 1176 C C . ARG A 1 159 ? 16.125 28.922 11.891 1 98 159 ARG A C 1
ATOM 1178 O O . ARG A 1 159 ? 17.094 29.516 12.359 1 98 159 ARG A O 1
ATOM 1185 N N . TYR A 1 160 ? 15.031 29.547 11.648 1 98.44 160 TYR A N 1
ATOM 1186 C CA . TYR A 1 160 ? 14.883 30.969 11.953 1 98.44 160 TYR A CA 1
ATOM 1187 C C . TYR A 1 160 ? 15.07 31.219 13.445 1 98.44 160 TYR A C 1
ATOM 1189 O O . TYR A 1 160 ? 15.82 32.125 13.836 1 98.44 160 TYR A O 1
ATOM 1197 N N . PHE A 1 161 ? 14.438 30.438 14.227 1 98 161 PHE A N 1
ATOM 1198 C CA . PHE A 1 161 ? 14.422 30.719 15.664 1 98 161 PHE A CA 1
ATOM 1199 C C . PHE A 1 161 ? 15.656 30.156 16.344 1 98 161 PHE A C 1
ATOM 1201 O O . PHE A 1 161 ? 15.867 30.359 17.531 1 98 161 PHE A O 1
ATOM 1208 N N . ASP A 1 162 ? 16.438 29.422 15.648 1 97.12 162 ASP A N 1
ATOM 1209 C CA . ASP A 1 162 ? 17.781 29.109 16.094 1 97.12 162 ASP A CA 1
ATOM 1210 C C . ASP A 1 162 ? 18.703 30.328 15.992 1 97.12 162 ASP A C 1
ATOM 1212 O O . ASP A 1 162 ? 19.656 30.453 16.75 1 97.12 162 ASP A O 1
ATOM 1216 N N . GLU A 1 163 ? 18.375 31.125 15.055 1 96.75 163 GLU A N 1
ATOM 1217 C CA . GLU A 1 163 ? 19.188 32.312 14.805 1 96.75 163 GLU A CA 1
ATOM 1218 C C . GLU A 1 163 ? 18.656 33.531 15.539 1 96.75 163 GLU A C 1
ATOM 1220 O O . GLU A 1 163 ? 19.422 34.375 15.961 1 96.75 163 GLU A O 1
ATOM 1225 N N . TYR A 1 164 ? 17.344 33.625 15.664 1 96.5 164 TYR A N 1
ATOM 1226 C CA . TYR A 1 164 ? 16.719 34.781 16.266 1 96.5 164 TYR A CA 1
ATOM 1227 C C . TYR A 1 164 ? 15.828 34.375 17.438 1 96.5 164 TYR A C 1
ATOM 1229 O O . TYR A 1 164 ? 15.258 33.281 17.438 1 96.5 164 TYR A O 1
ATOM 1237 N N . THR A 1 165 ? 15.734 35.188 18.375 1 96.25 165 THR A N 1
ATOM 1238 C CA . THR A 1 165 ? 14.719 35.094 19.422 1 96.25 165 THR A CA 1
ATOM 1239 C C . THR A 1 165 ? 13.609 36.125 19.219 1 96.25 165 THR A C 1
ATOM 1241 O O . THR A 1 165 ? 13.68 36.938 18.312 1 96.25 165 THR A O 1
ATOM 1244 N N . ALA A 1 166 ? 12.539 36 19.938 1 97.94 166 ALA A N 1
ATOM 1245 C CA . ALA A 1 166 ? 11.43 36.938 19.891 1 97.94 166 ALA A CA 1
ATOM 1246 C C . ALA A 1 166 ? 10.773 37.094 21.266 1 97.94 166 ALA A C 1
ATOM 1248 O O . ALA A 1 166 ? 10.617 36.125 22 1 97.94 166 ALA A O 1
ATOM 1249 N N . ASP A 1 167 ? 10.523 38.312 21.609 1 98.25 167 ASP A N 1
ATOM 1250 C CA . ASP A 1 167 ? 9.766 38.562 22.828 1 98.25 167 ASP A CA 1
ATOM 1251 C C . ASP A 1 167 ? 8.289 38.25 22.625 1 98.25 167 ASP A C 1
ATOM 1253 O O . ASP A 1 167 ? 7.629 37.75 23.547 1 98.25 167 ASP A O 1
ATOM 1257 N N . LEU A 1 168 ? 7.758 38.594 21.516 1 98.5 168 LEU A N 1
ATOM 1258 C CA . LEU A 1 168 ? 6.406 38.25 21.078 1 98.5 168 LEU A CA 1
ATOM 1259 C C . LEU A 1 168 ? 6.398 37.781 19.625 1 98.5 168 LEU A C 1
ATOM 1261 O O . LEU A 1 168 ? 7.16 38.312 18.812 1 98.5 168 LEU A O 1
ATOM 1265 N N . CYS A 1 169 ? 5.543 36.844 19.375 1 98.75 169 CYS A N 1
ATOM 1266 C CA . CYS A 1 169 ? 5.445 36.312 18.031 1 98.75 169 CYS A CA 1
ATOM 1267 C C . CYS A 1 169 ? 3.992 36.062 17.641 1 98.75 169 CYS A C 1
ATOM 1269 O O . CYS A 1 169 ? 3.188 35.656 18.484 1 98.75 169 CYS A O 1
ATOM 1271 N N . VAL A 1 170 ? 3.643 36.375 16.438 1 98.81 170 VAL A N 1
ATOM 1272 C CA . VAL A 1 170 ? 2.342 36 15.875 1 98.81 170 VAL A CA 1
ATOM 1273 C C . VAL A 1 170 ? 2.527 35.031 14.703 1 98.81 170 VAL A C 1
ATOM 1275 O O . VAL A 1 170 ? 3.209 35.375 13.727 1 98.81 170 VAL A O 1
ATOM 1278 N N . LEU A 1 171 ? 1.988 33.875 14.844 1 98.69 171 LEU A N 1
ATOM 1279 C CA . LEU A 1 171 ? 1.909 32.969 13.727 1 98.69 171 LEU A CA 1
ATOM 1280 C C . LEU A 1 171 ? 0.631 33.188 12.93 1 98.69 171 LEU A C 1
ATOM 1282 O O . LEU A 1 171 ? -0.471 33.094 13.477 1 98.69 171 LEU A O 1
ATOM 1286 N N . GLY A 1 172 ? 0.773 33.375 11.688 1 98.19 172 GLY A N 1
ATOM 1287 C CA . GLY A 1 172 ? -0.318 33.844 10.852 1 98.19 172 GLY A CA 1
ATOM 1288 C C . GLY A 1 172 ? -1.172 32.719 10.289 1 98.19 172 GLY A C 1
ATOM 1289 O O . GLY A 1 172 ? -1.742 32.844 9.203 1 98.19 172 GLY A O 1
ATOM 1290 N N . GLU A 1 173 ? -1.318 31.641 10.953 1 96.5 173 GLU A N 1
ATOM 1291 C CA . GLU A 1 173 ? -2.156 30.531 10.5 1 96.5 173 GLU A CA 1
ATOM 1292 C C . GLU A 1 173 ? -3.625 30.938 10.438 1 96.5 173 GLU A C 1
ATOM 1294 O O . GLU A 1 173 ? -4.062 31.812 11.18 1 96.5 173 GLU A O 1
ATOM 1299 N N . LEU A 1 174 ? -4.375 30.266 9.609 1 94.62 174 LEU A N 1
ATOM 1300 C CA . LEU A 1 174 ? -5.793 30.578 9.461 1 94.62 174 LEU A CA 1
ATOM 1301 C C . LEU A 1 174 ? -6.543 30.344 10.766 1 94.62 174 LEU A C 1
ATOM 1303 O O . LEU A 1 174 ? -6.383 29.297 11.398 1 94.62 174 LEU A O 1
ATOM 1307 N N . SER A 1 175 ? -7.25 31.359 11.211 1 95.75 175 SER A N 1
ATOM 1308 C CA . SER A 1 175 ? -8.008 31.312 12.453 1 95.75 175 SER A CA 1
ATOM 1309 C C . SER A 1 175 ? -9.328 32.062 12.328 1 95.75 175 SER A C 1
ATOM 1311 O O . SER A 1 175 ? -9.875 32.531 13.328 1 95.75 175 SER A O 1
ATOM 1313 N N . ASP A 1 176 ? -9.789 32.344 11.125 1 95.06 176 ASP A N 1
ATOM 1314 C CA . ASP A 1 176 ? -10.992 33.156 10.891 1 95.06 176 ASP A CA 1
ATOM 1315 C C . ASP A 1 176 ? -10.883 34.5 11.57 1 95.06 176 ASP A C 1
ATOM 1317 O O . ASP A 1 176 ? -11.867 35.031 12.109 1 95.06 176 ASP A O 1
ATOM 1321 N N . ASN A 1 177 ? -9.688 35 11.688 1 96.56 177 ASN A N 1
ATOM 1322 C CA . ASN A 1 177 ? -9.406 36.25 12.383 1 96.56 177 ASN A CA 1
ATOM 1323 C C . ASN A 1 177 ? -9.852 36.188 13.844 1 96.56 177 ASN A C 1
ATOM 1325 O O . ASN A 1 177 ? -10.32 37.188 14.398 1 96.56 177 ASN A O 1
ATOM 1329 N N . GLU A 1 178 ? -9.828 35 14.352 1 96.69 178 GLU A N 1
ATOM 1330 C CA . GLU A 1 178 ? -9.969 34.812 15.789 1 96.69 178 GLU A CA 1
ATOM 1331 C C . GLU A 1 178 ? -8.617 34.5 16.438 1 96.69 178 GLU A C 1
ATOM 1333 O O . GLU A 1 178 ? -7.648 34.188 15.734 1 96.69 178 GLU A O 1
ATOM 1338 N N . ILE A 1 179 ? -8.617 34.594 17.734 1 97.81 179 ILE A N 1
ATOM 1339 C CA . ILE A 1 179 ? -7.383 34.344 18.453 1 97.81 179 ILE A CA 1
ATOM 1340 C C . ILE A 1 179 ? -7.297 32.844 18.797 1 97.81 179 ILE A C 1
ATOM 1342 O O . ILE A 1 179 ? -8.125 32.312 19.547 1 97.81 179 ILE A O 1
ATOM 1346 N N . TYR A 1 180 ? -6.344 32.219 18.234 1 97.5 180 TYR A N 1
ATOM 1347 C CA . TYR A 1 180 ? -6.082 30.812 18.578 1 97.5 180 TYR A CA 1
ATOM 1348 C C . TYR A 1 180 ? -4.914 30.719 19.562 1 97.5 180 TYR A C 1
ATOM 1350 O O . TYR A 1 180 ? -3.834 31.25 19.312 1 97.5 180 TYR A O 1
ATOM 1358 N N . LEU A 1 181 ? -5.121 30.047 20.625 1 97.38 181 LEU A N 1
ATOM 1359 C CA . 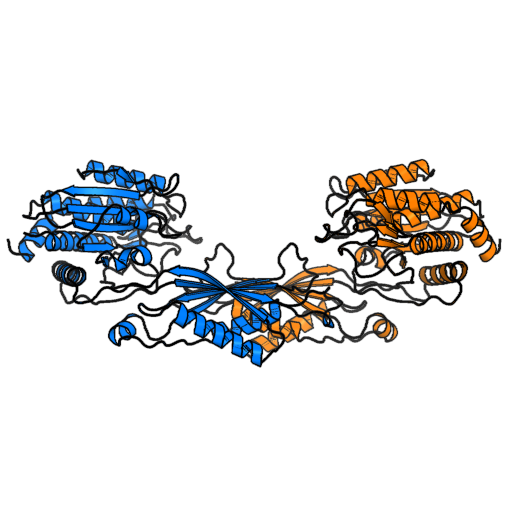LEU A 1 181 ? -4.109 29.922 21.672 1 97.38 181 LEU A CA 1
ATOM 1360 C C . LEU A 1 181 ? -3.127 28.797 21.344 1 97.38 181 LEU A C 1
ATOM 1362 O O . LEU A 1 181 ? -2.037 28.75 21.922 1 97.38 181 LEU A O 1
ATOM 1366 N N . GLY A 1 182 ? -3.637 27.938 20.531 1 96.75 182 GLY A N 1
ATOM 1367 C CA . GLY A 1 182 ? -2.762 26.797 20.266 1 96.75 182 GLY A CA 1
ATOM 1368 C C . GLY A 1 182 ? -3.385 25.781 19.328 1 96.75 182 GLY A C 1
ATOM 1369 O O . GLY A 1 182 ? -4.332 26.078 18.609 1 96.75 182 GLY A O 1
ATOM 1370 N N . HIS A 1 183 ? -2.66 24.594 19.266 1 96.31 183 HIS A N 1
ATOM 1371 C CA . HIS A 1 183 ? -3.074 23.5 18.391 1 96.31 183 HIS A CA 1
ATOM 1372 C C . HIS A 1 183 ? -2.686 22.156 18.984 1 96.31 183 HIS A C 1
ATOM 1374 O O . HIS A 1 183 ? -1.847 22.078 19.891 1 96.31 183 HIS A O 1
ATOM 1380 N N . ARG A 1 184 ? -3.338 21.125 18.438 1 95.31 184 ARG A N 1
ATOM 1381 C CA . ARG A 1 184 ? -3.008 19.766 18.828 1 95.31 184 ARG A CA 1
ATOM 1382 C C . ARG A 1 184 ? -1.684 19.328 18.219 1 95.31 184 ARG A C 1
ATOM 1384 O O . ARG A 1 184 ? -1.186 19.953 17.281 1 95.31 184 ARG A O 1
ATOM 1391 N N . GLY A 1 185 ? -1.088 18.281 18.875 1 94.94 185 GLY A N 1
ATOM 1392 C CA . GLY A 1 185 ? 0.118 17.672 18.344 1 94.94 185 GLY A CA 1
ATOM 1393 C C . GLY A 1 185 ? -0.166 16.578 17.344 1 94.94 185 GLY A C 1
ATOM 1394 O O . GLY A 1 185 ? -1.295 16.438 16.859 1 94.94 185 GLY A O 1
ATOM 1395 N N . ARG A 1 186 ? 0.909 15.914 16.969 1 94.38 186 ARG A N 1
ATOM 1396 C CA . ARG A 1 186 ? 0.839 14.789 16.047 1 94.38 186 ARG A CA 1
ATOM 1397 C C . ARG A 1 186 ? 1.86 13.711 16.406 1 94.38 186 ARG A C 1
ATOM 1399 O O . ARG A 1 186 ? 3.066 13.969 16.406 1 94.38 186 ARG A O 1
ATOM 1406 N N . TYR A 1 187 ? 1.383 12.57 16.766 1 95.38 187 TYR A N 1
ATOM 1407 C CA . TYR A 1 187 ? 2.211 11.383 16.969 1 95.38 187 TYR A CA 1
ATOM 1408 C C . TYR A 1 187 ? 1.86 10.297 15.953 1 95.38 187 TYR A C 1
ATOM 1410 O O . TYR A 1 187 ? 0.697 9.906 15.836 1 95.38 187 TYR A O 1
ATOM 1418 N N . TYR A 1 188 ? 2.848 9.844 15.219 1 94.75 188 TYR A N 1
ATOM 1419 C CA . TYR A 1 188 ? 2.672 8.695 14.336 1 94.75 188 TYR A CA 1
ATOM 1420 C C . TYR A 1 188 ? 3.299 7.441 14.945 1 94.75 188 TYR A C 1
ATOM 1422 O O . TYR A 1 188 ? 4.469 7.457 15.336 1 94.75 188 TYR A O 1
ATOM 1430 N N . PHE A 1 189 ? 2.492 6.438 15 1 96.75 189 PHE A N 1
ATOM 1431 C CA . PHE A 1 189 ? 2.994 5.117 15.367 1 96.75 189 PHE A CA 1
ATOM 1432 C C . PHE A 1 189 ? 2.842 4.141 14.211 1 96.75 189 PHE A C 1
ATOM 1434 O O . PHE A 1 189 ? 1.771 4.047 13.602 1 96.75 189 PHE A O 1
ATOM 1441 N N . ASP A 1 190 ? 3.879 3.459 13.883 1 96.81 190 ASP A N 1
ATOM 1442 C CA . ASP A 1 190 ? 3.82 2.336 12.953 1 96.81 190 ASP A CA 1
ATOM 1443 C C . ASP A 1 190 ? 3.729 1.009 13.703 1 96.81 190 ASP A C 1
ATOM 1445 O O . ASP A 1 190 ? 4.555 0.72 14.57 1 96.81 190 ASP A O 1
ATOM 1449 N N . ILE A 1 191 ? 2.746 0.276 13.375 1 97.94 191 ILE A N 1
ATOM 1450 C CA . ILE A 1 191 ? 2.529 -1.044 13.953 1 97.94 191 ILE A CA 1
ATOM 1451 C C . ILE A 1 191 ? 2.693 -2.115 12.875 1 97.94 191 ILE A C 1
ATOM 1453 O O . ILE A 1 191 ? 1.946 -2.139 11.898 1 97.94 191 ILE A O 1
ATOM 1457 N N . THR A 1 192 ? 3.623 -2.971 13.062 1 97.38 192 THR A N 1
ATOM 1458 C CA . THR A 1 192 ? 3.869 -4.059 12.125 1 97.38 192 THR A CA 1
ATOM 1459 C C . THR A 1 192 ? 3.367 -5.383 12.688 1 97.38 192 THR A C 1
ATOM 1461 O O . THR A 1 192 ? 3.973 -5.945 13.602 1 97.38 192 THR A O 1
ATOM 1464 N N . ALA A 1 193 ? 2.242 -5.852 12.148 1 97.38 193 ALA A N 1
ATOM 1465 C CA . ALA A 1 193 ? 1.748 -7.176 12.508 1 97.38 193 ALA A CA 1
ATOM 1466 C C . ALA A 1 193 ? 2.555 -8.273 11.82 1 97.38 193 ALA A C 1
ATOM 1468 O O . ALA A 1 193 ? 2.865 -8.164 10.625 1 97.38 193 ALA A O 1
ATOM 1469 N N . GLN A 1 194 ? 2.879 -9.289 12.586 1 95.06 194 GLN A N 1
ATOM 1470 C CA . GLN A 1 194 ? 3.701 -10.383 12.07 1 95.06 194 GLN A CA 1
ATOM 1471 C C . GLN A 1 194 ? 2.914 -11.688 12.016 1 95.06 194 GLN A C 1
ATOM 1473 O O . GLN A 1 194 ? 2.266 -12.07 12.992 1 95.06 194 GLN A O 1
ATOM 1478 N N . GLY A 1 195 ? 2.924 -12.305 10.859 1 94.25 195 GLY A N 1
ATOM 1479 C CA . GLY A 1 195 ? 2.314 -13.609 10.664 1 94.25 195 GLY A CA 1
ATOM 1480 C C . GLY A 1 195 ? 3.281 -14.648 10.125 1 94.25 195 GLY A C 1
ATOM 1481 O O . GLY A 1 195 ? 4.457 -14.664 10.492 1 94.25 195 GLY A O 1
ATOM 1482 N N . ARG A 1 196 ? 2.734 -15.602 9.453 1 88.12 196 ARG A N 1
ATOM 1483 C CA . ARG A 1 196 ? 3.471 -16.688 8.797 1 88.12 196 ARG A CA 1
ATOM 1484 C C . ARG A 1 196 ? 2.975 -16.891 7.367 1 88.12 196 ARG A C 1
ATOM 1486 O O . ARG A 1 196 ? 1.79 -17.141 7.145 1 88.12 196 ARG A O 1
ATOM 1493 N N . SER A 1 197 ? 3.92 -16.781 6.453 1 84.12 197 SER A N 1
ATOM 1494 C CA . SER A 1 197 ? 3.547 -16.812 5.043 1 84.12 197 SER A CA 1
ATOM 1495 C C . SER A 1 197 ? 3.359 -18.25 4.551 1 84.12 197 SER A C 1
ATOM 1497 O O . SER A 1 197 ? 3.941 -19.172 5.109 1 84.12 197 SER A O 1
ATOM 1499 N N . ALA A 1 198 ? 2.49 -18.438 3.596 1 82 198 ALA A N 1
ATOM 1500 C CA . ALA A 1 198 ? 2.305 -19.656 2.805 1 82 198 ALA A CA 1
ATOM 1501 C C . ALA A 1 198 ? 1.592 -19.344 1.49 1 82 198 ALA A C 1
ATOM 1503 O O . ALA A 1 198 ? 0.953 -18.297 1.351 1 82 198 ALA A O 1
ATOM 1504 N N . HIS A 1 199 ? 1.846 -20.203 0.502 1 81.81 199 HIS A N 1
ATOM 1505 C CA . HIS A 1 199 ? 1.009 -20.141 -0.69 1 81.81 199 HIS A CA 1
ATOM 1506 C C . HIS A 1 199 ? -0.468 -20.281 -0.336 1 81.81 199 HIS A C 1
ATOM 1508 O O . HIS A 1 199 ? -0.818 -21 0.598 1 81.81 199 HIS A O 1
ATOM 1514 N N . THR A 1 200 ? -1.315 -19.578 -1.026 1 87.06 200 THR A N 1
ATOM 1515 C CA . THR A 1 200 ? -2.738 -19.578 -0.702 1 87.06 200 THR A CA 1
ATOM 1516 C C . THR A 1 200 ? -3.299 -20.984 -0.695 1 87.06 200 THR A C 1
ATOM 1518 O O . THR A 1 200 ? -4.18 -21.312 0.107 1 87.06 200 THR A O 1
ATOM 1521 N N . CYS A 1 201 ? -2.787 -21.891 -1.47 1 83.56 201 CYS A N 1
ATOM 1522 C CA . CYS A 1 201 ? -3.268 -23.266 -1.514 1 83.56 201 CYS A CA 1
ATOM 1523 C C . CYS A 1 201 ? -2.908 -24.016 -0.234 1 83.56 201 CYS A C 1
ATOM 1525 O O . CYS A 1 201 ? -3.424 -25.109 0.02 1 83.56 201 CYS A O 1
ATOM 1527 N N . HIS A 1 202 ? -2.02 -23.453 0.507 1 84.94 202 HIS A N 1
ATOM 1528 C CA . HIS A 1 202 ? -1.642 -23.984 1.812 1 84.94 202 HIS A CA 1
ATOM 1529 C C . HIS A 1 202 ? -2.096 -23.062 2.936 1 84.94 202 HIS A C 1
ATOM 1531 O O . HIS A 1 202 ? -1.377 -22.875 3.92 1 84.94 202 HIS A O 1
ATOM 1537 N N . LYS A 1 203 ? -3.205 -22.453 2.818 1 89.25 203 LYS A N 1
ATOM 1538 C CA . LYS A 1 203 ? -3.764 -21.469 3.73 1 89.25 203 LYS A CA 1
ATOM 1539 C C . LYS A 1 203 ? -3.73 -21.969 5.172 1 89.25 203 LYS A C 1
ATOM 1541 O O . LYS A 1 203 ? -3.381 -21.219 6.086 1 89.25 203 LYS A O 1
ATOM 1546 N N . PRO A 1 204 ? -3.982 -23.203 5.449 1 89.88 204 PRO A N 1
ATOM 1547 C CA . PRO A 1 204 ? -4.008 -23.656 6.848 1 89.88 204 PRO A CA 1
ATOM 1548 C C . PRO A 1 204 ? -2.648 -23.531 7.527 1 89.88 204 PRO A C 1
ATOM 1550 O O . PRO A 1 204 ? -2.568 -23.531 8.758 1 89.88 204 PRO A O 1
ATOM 1553 N N . LEU A 1 205 ? -1.619 -23.469 6.719 1 87.75 205 LEU A N 1
ATOM 1554 C CA . LEU A 1 205 ? -0.273 -23.375 7.273 1 87.75 205 LEU A CA 1
ATOM 1555 C C . LEU A 1 205 ? 0.105 -21.922 7.551 1 87.75 205 LEU A C 1
ATOM 1557 O O . LEU A 1 205 ? 1.128 -21.656 8.188 1 87.75 205 LEU A O 1
ATOM 1561 N N . ALA A 1 206 ? -0.698 -21.016 7.141 1 89 206 ALA A N 1
ATOM 1562 C CA . ALA A 1 206 ? -0.34 -19.594 7.199 1 89 206 ALA A CA 1
ATOM 1563 C C . ALA A 1 206 ? -1.002 -18.906 8.391 1 89 206 ALA A C 1
ATOM 1565 O O . ALA A 1 206 ? -1.982 -19.422 8.945 1 89 206 ALA A O 1
ATOM 1566 N N . ILE A 1 207 ? -0.403 -17.891 8.883 1 94.44 207 ILE A N 1
ATOM 1567 C CA . ILE A 1 207 ? -1.008 -16.859 9.719 1 94.44 207 ILE A CA 1
ATOM 1568 C C . ILE A 1 207 ? -1.008 -15.523 8.969 1 94.44 207 ILE A C 1
ATOM 1570 O O . ILE A 1 207 ? 0.036 -14.883 8.836 1 94.44 207 ILE A O 1
ATOM 1574 N N . ASN A 1 208 ? -2.158 -15.133 8.484 1 94.81 208 ASN A N 1
ATOM 1575 C CA . ASN A 1 208 ? -2.281 -13.984 7.59 1 94.81 208 ASN A CA 1
ATOM 1576 C C . ASN A 1 208 ? -2.086 -12.672 8.336 1 94.81 208 ASN A C 1
ATOM 1578 O O . ASN A 1 208 ? -2.955 -12.25 9.109 1 94.81 208 ASN A O 1
ATOM 1582 N N . ALA A 1 209 ? -1.013 -12.008 8.102 1 95.94 209 ALA A N 1
ATOM 1583 C CA . ALA A 1 209 ? -0.692 -10.758 8.781 1 95.94 209 ALA A CA 1
ATOM 1584 C C . ALA A 1 209 ? -1.759 -9.695 8.516 1 95.94 209 ALA A C 1
ATOM 1586 O O . ALA A 1 209 ? -2.018 -8.844 9.359 1 95.94 209 ALA A O 1
ATOM 1587 N N . ASN A 1 210 ? -2.395 -9.68 7.305 1 96.56 210 ASN A N 1
ATOM 1588 C CA . ASN A 1 210 ? -3.473 -8.75 7.004 1 96.56 210 ASN A CA 1
ATOM 1589 C C . ASN A 1 210 ? -4.648 -8.922 7.961 1 96.56 210 ASN A C 1
ATOM 1591 O O . ASN A 1 210 ? -5.297 -7.941 8.336 1 96.56 210 ASN A O 1
ATOM 1595 N N . VAL A 1 211 ? -4.93 -10.133 8.32 1 98 211 VAL A N 1
ATOM 1596 C CA . VAL A 1 211 ? -6.023 -10.414 9.25 1 98 211 VAL A CA 1
ATOM 1597 C C . VAL A 1 211 ? -5.656 -9.914 10.648 1 98 211 VAL A C 1
ATOM 1599 O O . VAL A 1 211 ? -6.48 -9.305 11.328 1 98 211 VAL A O 1
ATOM 1602 N N . LEU A 1 212 ? -4.449 -10.188 11.047 1 98.06 212 LEU A N 1
ATOM 1603 C CA . LEU A 1 212 ? -3.986 -9.703 12.344 1 98.06 212 LEU A CA 1
ATOM 1604 C C . LEU A 1 212 ? -4.027 -8.18 12.398 1 98.06 212 LEU A C 1
ATOM 1606 O O . LEU A 1 212 ? -4.504 -7.598 13.375 1 98.06 212 LEU A O 1
ATOM 1610 N N . ALA A 1 213 ? -3.523 -7.551 11.359 1 98.31 213 ALA A N 1
ATOM 1611 C CA . ALA A 1 213 ? -3.557 -6.094 11.266 1 98.31 213 ALA A CA 1
ATOM 1612 C C . ALA A 1 213 ? -4.992 -5.578 11.289 1 98.31 213 ALA A C 1
ATOM 1614 O O . ALA A 1 213 ? -5.273 -4.535 11.883 1 98.31 213 ALA A O 1
ATOM 1615 N N . ALA A 1 214 ? -5.906 -6.25 10.594 1 98.56 214 ALA A N 1
ATOM 1616 C CA . ALA A 1 214 ? -7.316 -5.871 10.578 1 98.56 214 ALA A CA 1
ATOM 1617 C C . ALA A 1 214 ? -7.891 -5.824 11.992 1 98.56 214 ALA A C 1
ATOM 1619 O O . ALA A 1 214 ? -8.594 -4.875 12.352 1 98.56 214 ALA A O 1
ATOM 1620 N N . LYS A 1 215 ? -7.59 -6.816 12.773 1 98.62 215 LYS A N 1
ATOM 1621 C CA . LYS A 1 215 ? -8.047 -6.844 14.156 1 98.62 215 LYS A CA 1
ATOM 1622 C C . LYS A 1 215 ? -7.496 -5.656 14.945 1 98.62 215 LYS A C 1
ATOM 1624 O O . LYS A 1 215 ? -8.219 -5.035 15.727 1 98.62 215 LYS A O 1
ATOM 1629 N N . ALA A 1 216 ? -6.238 -5.375 14.719 1 98.69 216 ALA A N 1
ATOM 1630 C CA . ALA A 1 216 ? -5.613 -4.23 15.383 1 98.69 216 ALA A CA 1
ATOM 1631 C C . ALA A 1 216 ? -6.273 -2.924 14.961 1 98.69 216 ALA A C 1
ATOM 1633 O O . ALA A 1 216 ? -6.531 -2.053 15.797 1 98.69 216 ALA A O 1
ATOM 1634 N N . ILE A 1 217 ? -6.531 -2.771 13.672 1 98.56 217 ILE A N 1
ATOM 1635 C CA . ILE A 1 217 ? -7.137 -1.565 13.117 1 98.56 217 ILE A CA 1
ATOM 1636 C C . ILE A 1 217 ? -8.477 -1.3 13.797 1 98.56 217 ILE A C 1
ATOM 1638 O O . ILE A 1 217 ? -8.766 -0.17 14.203 1 98.56 217 ILE A O 1
ATOM 1642 N N . ILE A 1 218 ? -9.281 -2.309 13.938 1 98.38 218 ILE A N 1
ATOM 1643 C CA . ILE A 1 218 ? -10.609 -2.178 14.539 1 98.38 218 ILE A CA 1
ATOM 1644 C C . ILE A 1 218 ? -10.469 -1.731 15.992 1 98.38 218 ILE A C 1
ATOM 1646 O O . ILE A 1 218 ? -11.164 -0.812 16.438 1 98.38 218 ILE A O 1
ATOM 1650 N N . GLU A 1 219 ? -9.539 -2.338 16.719 1 98.19 219 GLU A N 1
ATOM 1651 C CA . GLU A 1 219 ? -9.328 -1.997 18.125 1 98.19 219 GLU A CA 1
ATOM 1652 C C . GLU A 1 219 ? -8.789 -0.577 18.266 1 98.19 219 GLU A C 1
ATOM 1654 O O . GLU A 1 219 ? -9.242 0.177 19.141 1 98.19 219 GLU A O 1
ATOM 1659 N N . LEU A 1 220 ? -7.805 -0.206 17.5 1 98.12 220 LEU A N 1
ATOM 1660 C CA . LEU A 1 220 ? -7.176 1.107 17.562 1 98.12 220 LEU A CA 1
ATOM 1661 C C . LEU A 1 220 ? -8.18 2.207 17.219 1 98.12 220 LEU A C 1
ATOM 1663 O O . LEU A 1 220 ? -8.188 3.26 17.859 1 98.12 220 LEU A O 1
ATOM 1667 N N . ASP A 1 221 ? -8.992 1.988 16.219 1 97.56 221 ASP A N 1
ATOM 1668 C CA . ASP A 1 221 ? -9.984 2.979 15.828 1 97.56 221 ASP A CA 1
ATOM 1669 C C . ASP A 1 221 ? -11.031 3.184 16.922 1 97.56 221 ASP A C 1
ATOM 1671 O O . ASP A 1 221 ? -11.57 4.277 17.062 1 97.56 221 ASP A O 1
ATOM 1675 N N . ALA A 1 222 ? -11.312 2.158 17.672 1 96.5 222 ALA A N 1
ATOM 1676 C CA . ALA A 1 222 ? -12.344 2.201 18.703 1 96.5 222 ALA A CA 1
ATOM 1677 C C . ALA A 1 222 ? -11.844 2.924 19.953 1 96.5 222 ALA A C 1
ATOM 1679 O O . ALA A 1 222 ? -12.633 3.266 20.844 1 96.5 222 ALA A O 1
ATOM 1680 N N . SER A 1 223 ? -10.586 3.197 20.016 1 95.88 223 SER A N 1
ATOM 1681 C CA . SER A 1 223 ? -10.008 3.846 21.172 1 95.88 223 SER A CA 1
ATOM 1682 C C . SER A 1 223 ? -10.648 5.203 21.438 1 95.88 223 SER A C 1
ATOM 1684 O O . SER A 1 223 ? -10.945 5.945 20.5 1 95.88 223 SER A O 1
ATOM 1686 N N . ARG A 1 224 ? -10.906 5.566 22.719 1 95.56 224 ARG A N 1
ATOM 1687 C CA . ARG A 1 224 ? -11.391 6.852 23.203 1 95.56 224 ARG A CA 1
ATOM 1688 C C . ARG A 1 224 ? -10.539 7.348 24.375 1 95.56 224 ARG A C 1
ATOM 1690 O O . ARG A 1 224 ? -11.039 7.555 25.469 1 95.56 224 ARG A O 1
ATOM 1697 N N . LEU A 1 225 ? -9.312 7.617 24.047 1 96.56 225 LEU A N 1
ATOM 1698 C CA . LEU A 1 225 ? -8.367 8.055 25.078 1 96.56 225 LEU A CA 1
ATOM 1699 C C . LEU A 1 225 ? -8.742 9.43 25.609 1 96.56 225 LEU A C 1
ATOM 1701 O O . LEU A 1 225 ? -8.82 10.398 24.844 1 96.56 225 LEU A O 1
ATOM 1705 N N . THR A 1 226 ? -9.008 9.523 26.891 1 96.75 226 THR A N 1
ATOM 1706 C CA . THR A 1 226 ? -9.297 10.781 27.578 1 96.75 226 THR A CA 1
ATOM 1707 C C . THR A 1 226 ? -8.289 11.023 28.703 1 96.75 226 THR A C 1
ATOM 1709 O O . THR A 1 226 ? -8.57 10.75 29.875 1 96.75 226 THR A O 1
ATOM 1712 N N . PRO A 1 227 ? -7.215 11.578 28.375 1 96 227 PRO A N 1
ATOM 1713 C CA . PRO A 1 227 ? -6.188 11.82 29.391 1 96 227 PRO A CA 1
ATOM 1714 C C . PRO A 1 227 ? -6.598 12.891 30.391 1 96 227 PRO A C 1
ATOM 1716 O O . PRO A 1 227 ? -7.543 13.641 30.156 1 96 227 PRO A O 1
ATOM 1719 N N . GLU A 1 228 ? -5.922 12.898 31.531 1 94.06 228 GLU A N 1
ATOM 1720 C CA . GLU A 1 228 ? -6.109 13.969 32.5 1 94.06 228 GLU A CA 1
ATOM 1721 C C . GLU A 1 228 ? -5.453 15.266 32.062 1 94.06 228 GLU A C 1
ATOM 1723 O O . GLU A 1 228 ? -4.246 15.305 31.797 1 94.06 228 GLU A O 1
ATOM 1728 N N . LEU A 1 229 ? -6.289 16.297 31.922 1 94.5 229 LEU A N 1
ATOM 1729 C CA . LEU A 1 229 ? -5.836 17.609 31.469 1 94.5 229 LEU A CA 1
ATOM 1730 C C . LEU A 1 229 ? -6.402 18.703 32.344 1 94.5 229 LEU A C 1
ATOM 1732 O O . LEU A 1 229 ? -7.402 18.5 33.062 1 94.5 229 LEU A O 1
ATOM 1736 N N . GLU A 1 230 ? -5.734 19.828 32.375 1 92.81 230 GLU A N 1
ATOM 1737 C CA . GLU A 1 230 ? -6.328 21 33.031 1 92.81 230 GLU A CA 1
ATOM 1738 C C . GLU A 1 230 ? -7.68 21.344 32.406 1 92.81 230 GLU A C 1
ATOM 1740 O O . GLU A 1 230 ? -7.855 21.234 31.188 1 92.81 230 GLU A O 1
ATOM 1745 N N . PRO A 1 231 ? -8.625 21.75 33.219 1 93.69 231 PRO A N 1
ATOM 1746 C CA . PRO A 1 231 ? -9.977 22.016 32.719 1 93.69 231 PRO A CA 1
ATOM 1747 C C . PRO A 1 231 ? -10 23 31.562 1 93.69 231 PRO A C 1
ATOM 1749 O O . PRO A 1 231 ? -10.727 22.781 30.594 1 93.69 231 PRO A O 1
ATOM 1752 N N . TRP A 1 232 ? -9.203 24.031 31.625 1 91.25 232 TRP A N 1
ATOM 1753 C CA . TRP A 1 232 ? -9.258 25.031 30.578 1 91.25 232 TRP A CA 1
ATOM 1754 C C . TRP A 1 232 ? -8.703 24.484 29.266 1 91.25 232 TRP A C 1
ATOM 1756 O O . TRP A 1 232 ? -9.164 24.859 28.188 1 91.25 232 TRP A O 1
ATOM 1766 N N . VAL A 1 233 ? -7.77 23.594 29.312 1 92.75 233 VAL A N 1
ATOM 1767 C CA . VAL A 1 233 ? -7.23 22.953 28.125 1 92.75 233 VAL A CA 1
ATOM 1768 C C . VAL A 1 233 ? -8.281 22.016 27.516 1 92.75 233 VAL A C 1
ATOM 1770 O O . VAL A 1 233 ? -8.484 22 26.297 1 92.75 233 VAL A O 1
ATOM 1773 N N . ARG A 1 234 ? -8.953 21.312 28.359 1 93.31 234 ARG A N 1
ATOM 1774 C CA . ARG A 1 234 ? -10.016 20.406 27.922 1 93.31 234 ARG A CA 1
ATOM 1775 C C . ARG A 1 234 ? -11.141 21.172 27.234 1 93.31 234 ARG A C 1
ATOM 1777 O O . ARG A 1 234 ? -11.719 20.688 26.266 1 93.31 234 ARG A O 1
ATOM 1784 N N . GLU A 1 235 ? -11.469 22.266 27.844 1 93.19 235 GLU A N 1
ATOM 1785 C CA . GLU A 1 235 ? -12.523 23.094 27.281 1 93.19 235 GLU A CA 1
ATOM 1786 C C . GLU A 1 235 ? -12.141 23.609 25.891 1 93.19 235 GLU A C 1
ATOM 1788 O O . GLU A 1 235 ? -12.984 23.719 25 1 93.19 235 GLU A O 1
ATOM 1793 N N . LEU A 1 236 ? -10.898 23.906 25.719 1 93.75 236 LEU A N 1
ATOM 1794 C CA . LEU A 1 236 ? -10.406 24.516 24.484 1 93.75 236 LEU A CA 1
ATOM 1795 C C . LEU A 1 236 ? -10.211 23.453 23.406 1 93.75 236 LEU A C 1
ATOM 1797 O O . LEU A 1 236 ? -10.516 23.688 22.234 1 93.75 236 LEU A O 1
ATOM 1801 N N . PHE A 1 237 ? -9.672 22.25 23.797 1 94.5 237 PHE A N 1
ATOM 1802 C CA . PHE A 1 237 ? -9.203 21.281 22.812 1 94.5 237 PHE A CA 1
ATOM 1803 C C . PHE A 1 237 ? -10.102 20.047 22.781 1 94.5 237 PHE A C 1
ATOM 1805 O O . PHE A 1 237 ? -9.961 19.188 21.922 1 94.5 237 PHE A O 1
ATOM 1812 N N . GLY A 1 238 ? -11.031 19.938 23.703 1 92.88 238 GLY A N 1
ATOM 1813 C CA . GLY A 1 238 ? -11.844 18.75 23.828 1 92.88 238 GLY A CA 1
ATOM 1814 C C . GLY A 1 238 ? -11.227 17.703 24.75 1 92.88 238 GLY A C 1
ATOM 1815 O O . GLY A 1 238 ? -10.055 17.812 25.125 1 92.88 238 GLY A O 1
ATOM 1816 N N . GLU A 1 239 ? -11.914 16.656 24.984 1 94.56 239 GLU A N 1
ATOM 1817 C CA . GLU A 1 239 ? -11.516 15.688 26 1 94.56 239 GLU A CA 1
ATOM 1818 C C . GLU A 1 239 ? -10.727 14.539 25.375 1 94.56 239 GLU A C 1
ATOM 1820 O O . GLU A 1 239 ? -9.812 13.992 26 1 94.56 239 GLU A O 1
ATOM 1825 N N . GLU A 1 240 ? -11.047 14.273 24.172 1 95.62 240 GLU A N 1
ATOM 1826 C CA . GLU A 1 240 ? -10.539 13.031 23.594 1 95.62 240 GLU A CA 1
ATOM 1827 C C . GLU A 1 240 ? -9.273 13.289 22.781 1 95.62 240 GLU A C 1
ATOM 1829 O O . GLU A 1 240 ? -9.188 14.266 22.047 1 95.62 240 GLU A O 1
ATOM 1834 N N . THR A 1 241 ? -8.242 12.508 23 1 96.25 241 THR A N 1
ATOM 1835 C CA . THR A 1 241 ? -7.133 12.398 22.062 1 96.25 241 THR A CA 1
ATOM 1836 C C . THR A 1 241 ? -7.496 11.5 20.891 1 96.25 241 THR A C 1
ATOM 1838 O O . THR A 1 241 ? -7.613 10.281 21.047 1 96.25 241 THR A O 1
ATOM 1841 N N . TYR A 1 242 ? -7.602 12.086 19.766 1 94.25 242 TYR A N 1
ATOM 1842 C CA . TYR A 1 242 ? -8.031 11.328 18.594 1 94.25 242 TYR A CA 1
ATOM 1843 C C . TYR A 1 242 ? -6.902 10.438 18.078 1 94.25 242 TYR A C 1
ATOM 1845 O O . TYR A 1 242 ? -5.746 10.852 18.031 1 94.25 242 TYR A O 1
ATOM 1853 N N . MET A 1 243 ? -7.215 9.242 17.812 1 95.19 243 MET A N 1
ATOM 1854 C CA . MET A 1 243 ? -6.34 8.266 17.172 1 95.19 243 MET A CA 1
ATOM 1855 C C . MET A 1 243 ? -7.043 7.578 16.016 1 95.19 243 MET A C 1
ATOM 1857 O O . MET A 1 243 ? -8.188 7.145 16.141 1 95.19 243 MET A O 1
ATOM 1861 N N . ALA A 1 244 ? -6.395 7.504 14.883 1 94.94 244 ALA A N 1
ATOM 1862 C CA . ALA A 1 244 ? -7 6.855 13.719 1 94.94 244 ALA A CA 1
ATOM 1863 C C . ALA A 1 244 ? -5.961 6.066 12.93 1 94.94 244 ALA A C 1
ATOM 1865 O O . ALA A 1 244 ? -4.879 6.582 12.633 1 94.94 244 ALA A O 1
ATOM 1866 N N . PRO A 1 245 ? -6.195 4.75 12.672 1 95.88 245 PRO A N 1
ATOM 1867 C CA . PRO A 1 245 ? -5.359 4.059 11.688 1 95.88 245 PRO A CA 1
ATOM 1868 C C . PRO A 1 245 ? -5.523 4.613 10.281 1 95.88 245 PRO A C 1
ATOM 1870 O O . PRO A 1 245 ? -6.445 4.219 9.555 1 95.88 245 PRO A O 1
ATOM 1873 N N . GLY A 1 246 ? -4.613 5.426 9.914 1 93.12 246 GLY A N 1
ATOM 1874 C CA . GLY A 1 246 ? -4.766 6.207 8.695 1 93.12 246 GLY A CA 1
ATOM 1875 C C . GLY A 1 246 ? -4.156 5.535 7.477 1 93.12 246 GLY A C 1
ATOM 1876 O O . GLY A 1 246 ? -4.504 5.871 6.344 1 93.12 246 GLY A O 1
ATOM 1877 N N . ARG A 1 247 ? -3.234 4.629 7.664 1 93.94 247 ARG A N 1
ATOM 1878 C CA . ARG A 1 247 ? -2.6 3.912 6.566 1 93.94 247 ARG A CA 1
ATOM 1879 C C . ARG A 1 247 ? -2.482 2.424 6.879 1 93.94 247 ARG A C 1
ATOM 1881 O O . ARG A 1 247 ? -2.303 2.041 8.039 1 93.94 247 ARG A O 1
ATOM 1888 N N . VAL A 1 248 ? -2.562 1.626 5.848 1 95.06 248 VAL A N 1
ATOM 1889 C CA . VAL A 1 248 ? -2.311 0.194 5.961 1 95.06 248 VAL A CA 1
ATOM 1890 C C . VAL A 1 248 ? -1.728 -0.333 4.652 1 95.06 248 VAL A C 1
ATOM 1892 O O . VAL A 1 248 ? -2.148 0.077 3.568 1 95.06 248 VAL A O 1
ATOM 1895 N N . TYR A 1 249 ? -0.777 -1.149 4.777 1 92.38 249 TYR A N 1
ATOM 1896 C CA . TYR A 1 249 ? -0.286 -1.844 3.59 1 92.38 249 TYR A CA 1
ATOM 1897 C C . TYR A 1 249 ? 0.283 -3.209 3.955 1 92.38 249 TYR A C 1
ATOM 1899 O O . TYR A 1 249 ? 1.042 -3.336 4.918 1 92.38 249 TYR A O 1
ATOM 1907 N N . GLY A 1 250 ? -0.135 -4.254 3.273 1 91.75 250 GLY A N 1
ATOM 1908 C CA . GLY A 1 250 ? 0.286 -5.641 3.404 1 91.75 250 GLY A CA 1
ATOM 1909 C C . GLY A 1 250 ? 0.186 -6.422 2.105 1 91.75 250 GLY A C 1
ATOM 1910 O O . GLY A 1 250 ? -0.734 -6.203 1.315 1 91.75 250 GLY A O 1
ATOM 1911 N N . GLY A 1 251 ? 1.18 -7.355 1.933 1 85.69 251 GLY A N 1
ATOM 1912 C CA . GLY A 1 251 ? 1.172 -8.219 0.762 1 85.69 251 GLY A CA 1
ATOM 1913 C C . GLY A 1 251 ? 1.606 -7.508 -0.505 1 85.69 251 GLY A C 1
ATOM 1914 O O . GLY A 1 251 ? 1.232 -7.91 -1.608 1 85.69 251 GLY A O 1
ATOM 1915 N N . LEU A 1 252 ? 2.287 -6.355 -0.346 1 68.25 252 LEU A N 1
ATOM 1916 C CA . LEU A 1 252 ? 2.801 -5.633 -1.505 1 68.25 252 LEU A CA 1
ATOM 1917 C C . LEU A 1 252 ? 4.109 -6.246 -1.992 1 68.25 252 LEU A C 1
ATOM 1919 O O . LEU A 1 252 ? 4.695 -7.09 -1.31 1 68.25 252 LEU A O 1
ATOM 1923 N N . PRO A 1 253 ? 4.457 -6.062 -3.354 1 62.06 253 PRO A N 1
ATOM 1924 C CA . PRO A 1 253 ? 5.762 -6.555 -3.797 1 62.06 253 PRO A CA 1
ATOM 1925 C C . PRO A 1 253 ? 6.848 -6.379 -2.736 1 62.06 253 PRO A C 1
ATOM 1927 O O . PRO A 1 253 ? 6.793 -5.441 -1.937 1 62.06 253 PRO A O 1
ATOM 1930 N N . PRO A 1 254 ? 7.707 -7.363 -2.756 1 49.91 254 PRO A N 1
ATOM 1931 C CA . PRO A 1 254 ? 7.98 -8.367 -3.789 1 49.91 254 PRO A CA 1
ATOM 1932 C C . PRO A 1 254 ? 7.082 -9.594 -3.674 1 49.91 254 PRO A C 1
ATOM 1934 O O . PRO A 1 254 ? 7.059 -10.43 -4.574 1 49.91 254 PRO A O 1
ATOM 1937 N N . GLY A 1 255 ? 6.312 -9.508 -2.424 1 54.28 255 GLY A N 1
ATOM 1938 C CA . GLY A 1 255 ? 5.434 -10.672 -2.398 1 54.28 255 GLY A CA 1
ATOM 1939 C C . GLY A 1 255 ? 4.387 -10.648 -3.496 1 54.28 255 GLY A C 1
ATOM 1940 O O . GLY A 1 255 ? 4.105 -9.594 -4.07 1 54.28 255 GLY A O 1
ATOM 1941 N N . GLY A 1 256 ? 4.031 -11.75 -4.023 1 63.44 256 GLY A N 1
ATOM 1942 C CA . GLY A 1 256 ? 3.018 -11.859 -5.059 1 63.44 256 GLY A CA 1
ATOM 1943 C C . GLY A 1 256 ? 1.623 -12.094 -4.508 1 63.44 256 GLY A C 1
ATOM 1944 O O . GLY A 1 256 ? 1.461 -12.391 -3.322 1 63.44 256 GLY A O 1
ATOM 1945 N N . PRO A 1 257 ? 0.686 -11.789 -5.309 1 65.06 257 PRO A N 1
ATOM 1946 C CA . PRO A 1 257 ? -0.717 -11.883 -4.898 1 65.06 257 PRO A CA 1
ATOM 1947 C C . PRO A 1 257 ? -1.099 -13.289 -4.434 1 65.06 257 PRO A C 1
ATOM 1949 O O . PRO A 1 257 ? -2.125 -13.469 -3.773 1 65.06 257 PRO A O 1
ATOM 1952 N N . SER A 1 258 ? -0.157 -14.258 -4.617 1 76.31 258 SER A N 1
ATOM 1953 C CA . SER A 1 258 ? -0.547 -15.617 -4.281 1 76.31 258 SER A CA 1
ATOM 1954 C C . SER A 1 258 ? 0.099 -16.078 -2.977 1 76.31 258 SER A C 1
ATOM 1956 O O . SER A 1 258 ? -0.036 -17.234 -2.58 1 76.31 258 SER A O 1
ATOM 1958 N N . MET A 1 259 ? 0.732 -15.203 -2.355 1 81.62 259 MET A N 1
ATOM 1959 C CA . MET A 1 259 ? 1.353 -15.492 -1.065 1 81.62 259 MET A CA 1
ATOM 1960 C C . MET A 1 259 ? 0.623 -14.766 0.06 1 81.62 259 MET A C 1
ATOM 1962 O O . MET A 1 259 ? 0.453 -13.547 0.012 1 81.62 259 MET A O 1
ATOM 1966 N N . ILE A 1 260 ? 0.171 -15.555 0.992 1 88.75 260 ILE A N 1
ATOM 1967 C CA . ILE A 1 260 ? -0.383 -14.945 2.195 1 88.75 260 ILE A CA 1
ATOM 1968 C C . ILE A 1 260 ? 0.719 -14.203 2.953 1 88.75 260 ILE A C 1
ATOM 1970 O O . ILE A 1 260 ? 1.767 -14.781 3.254 1 88.75 260 ILE A O 1
ATOM 1974 N N . PRO A 1 261 ? 0.518 -12.945 3.24 1 90.31 261 PRO A N 1
ATOM 1975 C CA . PRO A 1 261 ? 1.622 -12.148 3.775 1 90.31 261 PRO A CA 1
ATOM 1976 C C . PRO A 1 261 ? 1.938 -12.477 5.234 1 90.31 261 PRO A C 1
ATOM 1978 O O . PRO A 1 261 ? 1.032 -12.797 6.008 1 90.31 261 PRO A O 1
ATOM 1981 N N . ASP A 1 262 ? 3.227 -12.328 5.547 1 91.12 262 ASP A N 1
ATOM 1982 C CA . ASP A 1 262 ? 3.678 -12.539 6.918 1 91.12 262 ASP A CA 1
ATOM 1983 C C . ASP A 1 262 ? 3.93 -11.219 7.633 1 91.12 262 ASP A C 1
ATOM 1985 O O . ASP A 1 262 ? 4.309 -11.195 8.805 1 91.12 262 ASP A O 1
ATOM 1989 N N . GLU A 1 263 ? 3.676 -10.125 6.898 1 93.12 263 GLU A N 1
ATOM 1990 C CA . GLU A 1 263 ? 3.822 -8.797 7.488 1 93.12 263 GLU A CA 1
ATOM 1991 C C . GLU A 1 263 ? 2.764 -7.836 6.953 1 93.12 263 GLU A C 1
ATOM 1993 O O . GLU A 1 263 ? 2.424 -7.875 5.77 1 93.12 263 GLU A O 1
ATOM 1998 N N . CYS A 1 264 ? 2.236 -7.008 7.73 1 95.06 264 CYS A N 1
ATOM 1999 C CA . CYS A 1 264 ? 1.323 -5.922 7.402 1 95.06 264 CYS A CA 1
ATOM 2000 C C . CYS A 1 264 ? 1.555 -4.719 8.312 1 95.06 264 CYS A C 1
ATOM 2002 O O . CYS A 1 264 ? 1.659 -4.867 9.531 1 95.06 264 CYS A O 1
ATOM 2004 N N . VAL A 1 265 ? 1.64 -3.512 7.777 1 95.81 265 VAL A N 1
ATOM 2005 C CA . VAL A 1 265 ? 2.002 -2.326 8.547 1 95.81 265 VAL A CA 1
ATOM 2006 C C . VAL A 1 265 ? 0.812 -1.373 8.617 1 95.81 265 VAL A C 1
ATOM 2008 O O . VAL A 1 265 ? 0.136 -1.137 7.617 1 95.81 265 VAL A O 1
ATOM 2011 N N . ILE A 1 266 ? 0.552 -0.885 9.766 1 96.31 266 ILE A N 1
ATOM 2012 C CA . ILE A 1 266 ? -0.443 0.143 10.055 1 96.31 266 ILE A CA 1
ATOM 2013 C C . ILE A 1 266 ? 0.254 1.415 10.531 1 96.31 266 ILE A C 1
ATOM 2015 O O . ILE A 1 266 ? 1.154 1.357 11.375 1 96.31 266 ILE A O 1
ATOM 2019 N N . ARG A 1 267 ? -0.106 2.529 10.016 1 96.25 267 ARG A N 1
ATOM 2020 C CA . ARG A 1 267 ? 0.262 3.795 10.633 1 96.25 267 ARG A CA 1
ATOM 2021 C C . ARG A 1 267 ? -0.93 4.418 11.352 1 96.25 267 ARG A C 1
ATOM 2023 O O . ARG A 1 267 ? -1.965 4.684 10.734 1 96.25 267 ARG A O 1
ATOM 2030 N N . VAL A 1 268 ? -0.733 4.668 12.555 1 96.31 268 VAL A N 1
ATOM 2031 C CA . VAL A 1 268 ? -1.746 5.328 13.375 1 96.31 268 VAL A CA 1
ATOM 2032 C C . VAL A 1 268 ? -1.386 6.801 13.555 1 96.31 268 VAL A C 1
ATOM 2034 O O . VAL A 1 268 ? -0.265 7.129 13.953 1 96.31 268 VAL A O 1
ATOM 2037 N N . ASP A 1 269 ? -2.35 7.609 13.242 1 94.19 269 ASP A N 1
ATOM 2038 C CA . ASP A 1 269 ? -2.234 9.047 13.469 1 94.19 269 ASP A CA 1
ATOM 2039 C C . ASP A 1 269 ? -2.91 9.453 14.773 1 94.19 269 ASP A C 1
ATOM 2041 O O . ASP A 1 269 ? -4.105 9.219 14.961 1 94.19 269 ASP A O 1
ATOM 2045 N N . CYS A 1 270 ? -2.172 10.078 15.656 1 95.62 270 CYS A N 1
ATOM 2046 C CA . CYS A 1 270 ? -2.697 10.547 16.938 1 95.62 270 CYS A CA 1
ATOM 2047 C C . CYS A 1 270 ? -2.568 12.055 17.062 1 95.62 270 CYS A C 1
ATOM 2049 O O . CYS A 1 270 ? -1.541 12.633 16.688 1 95.62 270 CYS A O 1
ATOM 2051 N N . ARG A 1 271 ? -3.629 12.672 17.547 1 95.19 271 ARG A N 1
ATOM 2052 C CA . ARG A 1 271 ? -3.674 14.117 17.719 1 95.19 271 ARG A CA 1
ATOM 2053 C C . ARG A 1 271 ? -3.857 14.508 19.172 1 95.19 271 ARG A C 1
ATOM 2055 O O . ARG A 1 271 ? -4.965 14.836 19.609 1 95.19 271 ARG A O 1
ATOM 2062 N N . PRO A 1 272 ? -2.777 14.539 19.891 1 96.19 272 PRO A N 1
ATOM 2063 C CA . PRO A 1 272 ? -2.854 14.82 21.328 1 96.19 272 PRO A CA 1
ATOM 2064 C C . PRO A 1 272 ? -3.107 16.297 21.625 1 96.19 272 PRO A C 1
ATOM 2066 O O . PRO A 1 272 ? -2.645 17.172 20.891 1 96.19 272 PRO A O 1
ATOM 2069 N N . GLN A 1 273 ? -3.826 16.516 22.672 1 96 273 GLN A N 1
ATOM 2070 C CA . GLN A 1 273 ? -3.914 17.844 23.234 1 96 273 GLN A CA 1
ATOM 2071 C C . GLN A 1 273 ? -2.592 18.266 23.875 1 96 273 GLN A C 1
ATOM 2073 O O . GLN A 1 273 ? -1.776 17.422 24.234 1 96 273 GLN A O 1
ATOM 2078 N N . PRO A 1 274 ? -2.389 19.609 23.969 1 95.25 274 PRO A N 1
ATOM 2079 C CA . PRO A 1 274 ? -1.228 20 24.766 1 95.25 274 PRO A CA 1
ATOM 2080 C C . PRO A 1 274 ? -1.235 19.391 26.172 1 95.25 274 PRO A C 1
ATOM 2082 O O . PRO A 1 274 ? -2.27 19.391 26.844 1 95.25 274 PRO A O 1
ATOM 2085 N N . GLY A 1 275 ? -0.079 18.812 26.547 1 93.44 275 GLY A N 1
ATOM 2086 C CA . GLY A 1 275 ? 0.008 18.188 27.844 1 93.44 275 GLY A CA 1
ATOM 2087 C C . GLY A 1 275 ? -0.011 16.672 27.781 1 93.44 275 GLY A C 1
ATOM 2088 O O . GLY A 1 275 ? 0.345 16 28.75 1 93.44 275 GLY A O 1
ATOM 2089 N N . VAL A 1 276 ? -0.48 16.109 26.703 1 96.12 276 VAL A N 1
ATOM 2090 C CA . VAL A 1 276 ? -0.504 14.664 26.531 1 96.12 276 VAL A CA 1
ATOM 2091 C C . VAL A 1 276 ? 0.854 14.18 26.031 1 96.12 276 VAL A C 1
ATOM 2093 O O . VAL A 1 276 ? 1.31 14.594 24.953 1 96.12 276 VAL A O 1
ATOM 2096 N N . SER A 1 277 ? 1.473 13.305 26.703 1 95.75 277 SER A N 1
ATOM 2097 C CA . SER A 1 277 ? 2.814 12.852 26.359 1 95.75 277 SER A CA 1
ATOM 2098 C C . SER A 1 277 ? 2.77 11.688 25.375 1 95.75 277 SER A C 1
ATOM 2100 O O . SER A 1 277 ? 1.74 11.031 25.219 1 95.75 277 SER A O 1
ATOM 2102 N N . VAL A 1 278 ? 3.885 11.461 24.766 1 96.88 278 VAL A N 1
ATOM 2103 C CA . VAL A 1 278 ? 4.047 10.32 23.875 1 96.88 278 VAL A CA 1
ATOM 2104 C C . VAL A 1 278 ? 3.805 9.023 24.641 1 96.88 278 VAL A C 1
ATOM 2106 O O . VAL A 1 278 ? 3.184 8.086 24.125 1 96.88 278 VAL A O 1
ATOM 2109 N N . GLU A 1 279 ? 4.297 8.977 25.859 1 97.12 279 GLU A N 1
ATOM 2110 C CA . GLU A 1 279 ? 4.16 7.785 26.703 1 97.12 279 GLU A CA 1
ATOM 2111 C C . GLU A 1 279 ? 2.691 7.461 26.969 1 97.12 279 GLU A C 1
ATOM 2113 O O . GLU A 1 279 ? 2.297 6.293 26.969 1 97.12 279 GLU A O 1
ATOM 2118 N N . THR A 1 280 ? 1.924 8.508 27.156 1 97.25 280 THR A N 1
ATOM 2119 C CA . THR A 1 280 ? 0.497 8.32 27.391 1 97.25 280 THR A CA 1
ATOM 2120 C C . THR A 1 280 ? -0.171 7.684 26.172 1 97.25 280 THR A C 1
ATOM 2122 O O . THR A 1 280 ? -0.952 6.738 26.312 1 97.25 280 THR A O 1
ATOM 2125 N N . VAL A 1 281 ? 0.124 8.164 25.047 1 97.75 281 VAL A N 1
ATOM 2126 C CA . VAL A 1 281 ? -0.475 7.66 23.812 1 97.75 281 VAL A CA 1
ATOM 2127 C C . VAL A 1 281 ? 0.04 6.254 23.531 1 97.75 281 VAL A C 1
ATOM 2129 O O . VAL A 1 281 ? -0.729 5.371 23.141 1 97.75 281 VAL A O 1
ATOM 2132 N N . ARG A 1 282 ? 1.344 6.043 23.719 1 97.88 282 ARG A N 1
ATOM 2133 C CA . ARG A 1 282 ? 1.93 4.723 23.516 1 97.88 282 ARG A CA 1
ATOM 2134 C C . ARG A 1 282 ? 1.243 3.682 24.406 1 97.88 282 ARG A C 1
ATOM 2136 O O . ARG A 1 282 ? 0.957 2.57 23.953 1 97.88 282 ARG A O 1
ATOM 2143 N N . ALA A 1 283 ? 1.022 4.008 25.609 1 98.12 283 ALA A N 1
ATOM 2144 C CA . ALA A 1 283 ? 0.35 3.098 26.547 1 98.12 283 ALA A CA 1
ATOM 2145 C C . ALA A 1 283 ? -1.033 2.713 26.016 1 98.12 283 ALA A C 1
ATOM 2147 O O . ALA A 1 283 ? -1.461 1.565 26.172 1 98.12 283 ALA A O 1
ATOM 2148 N N . GLU A 1 284 ? -1.731 3.666 25.5 1 98.12 284 GLU A N 1
ATOM 2149 C CA . GLU A 1 284 ? -3.049 3.389 24.938 1 98.12 284 GLU A CA 1
ATOM 2150 C C . GLU A 1 284 ? -2.949 2.463 23.719 1 98.12 284 GLU A C 1
ATOM 2152 O O . GLU A 1 284 ? -3.76 1.549 23.562 1 98.12 284 GLU A O 1
ATOM 2157 N N . VAL A 1 285 ? -1.983 2.717 22.844 1 98.44 285 VAL A N 1
ATOM 2158 C CA . VAL A 1 285 ? -1.745 1.852 21.688 1 98.44 285 VAL A CA 1
ATOM 2159 C C . VAL A 1 285 ? -1.483 0.423 22.156 1 98.44 285 VAL A C 1
ATOM 2161 O O . VAL A 1 285 ? -2.096 -0.524 21.672 1 98.44 285 VAL A O 1
ATOM 2164 N N . GLU A 1 286 ? -0.627 0.289 23.141 1 98.19 286 GLU A N 1
ATOM 2165 C CA . GLU A 1 286 ? -0.276 -1.022 23.688 1 98.19 286 GLU A CA 1
ATOM 2166 C C . GLU A 1 286 ? -1.487 -1.703 24.312 1 98.19 286 GLU A C 1
ATOM 2168 O O . GLU A 1 286 ? -1.663 -2.916 24.172 1 98.19 286 GLU A O 1
ATOM 2173 N N . ARG A 1 287 ? -2.246 -0.955 25.031 1 98.19 287 ARG A N 1
ATOM 2174 C CA . ARG A 1 287 ? -3.467 -1.502 25.625 1 98.19 287 ARG A CA 1
ATOM 2175 C C . ARG A 1 287 ? -4.379 -2.078 24.547 1 98.19 287 ARG A C 1
ATOM 2177 O O . ARG A 1 287 ? -4.91 -3.18 24.688 1 98.19 287 ARG A O 1
ATOM 2184 N N . CYS A 1 288 ? -4.605 -1.295 23.5 1 98.25 288 CYS A N 1
ATOM 2185 C CA . CYS A 1 288 ? -5.422 -1.757 22.391 1 98.25 288 CYS A CA 1
ATOM 2186 C C . CYS A 1 288 ? -4.879 -3.062 21.812 1 98.25 288 CYS A C 1
ATOM 2188 O O . CYS A 1 288 ? -5.637 -4.008 21.594 1 98.25 288 CYS A O 1
ATOM 2190 N N . LEU A 1 289 ? -3.553 -3.16 21.594 1 98.44 289 LEU A N 1
ATOM 2191 C CA . LEU A 1 289 ? -2.932 -4.336 21 1 98.44 289 LEU A CA 1
ATOM 2192 C C . LEU A 1 289 ? -3 -5.527 21.938 1 98.44 289 LEU A C 1
ATOM 2194 O O . LEU A 1 289 ? -3.098 -6.676 21.484 1 98.44 289 LEU A O 1
ATOM 2198 N N . GLU A 1 290 ? -2.947 -5.246 23.219 1 98.19 290 GLU A N 1
ATOM 2199 C CA . GLU A 1 290 ? -3.111 -6.312 24.203 1 98.19 290 GLU A CA 1
ATOM 2200 C C . GLU A 1 290 ? -4.5 -6.941 24.109 1 98.19 290 GLU A C 1
ATOM 2202 O O . GLU A 1 290 ? -4.656 -8.148 24.281 1 98.19 290 GLU A O 1
ATOM 2207 N N . ASN A 1 291 ? -5.5 -6.117 23.906 1 98.19 291 ASN A N 1
ATOM 2208 C CA . ASN A 1 291 ? -6.844 -6.641 23.688 1 98.19 291 ASN A CA 1
ATOM 2209 C C . ASN A 1 291 ? -6.887 -7.578 22.484 1 98.19 291 ASN A C 1
ATOM 2211 O O . ASN A 1 291 ? -7.547 -8.617 22.531 1 98.19 291 ASN A O 1
ATOM 2215 N N . VAL A 1 292 ? -6.211 -7.211 21.438 1 98.31 292 VAL A N 1
ATOM 2216 C CA . VAL A 1 292 ? -6.145 -8.047 20.25 1 98.31 292 VAL A CA 1
ATOM 2217 C C . VAL A 1 292 ? -5.465 -9.367 20.578 1 98.31 292 VAL A C 1
ATOM 2219 O O . VAL A 1 292 ? -5.961 -10.438 20.203 1 98.31 292 VAL A O 1
ATOM 2222 N N . ARG A 1 293 ? -4.344 -9.305 21.312 1 97.75 293 ARG A N 1
ATOM 2223 C CA . ARG A 1 293 ? -3.572 -10.492 21.672 1 97.75 293 ARG A CA 1
ATOM 2224 C C . ARG A 1 293 ? -4.395 -11.43 22.547 1 97.75 293 ARG A C 1
ATOM 2226 O O . ARG A 1 293 ? -4.297 -12.656 22.406 1 97.75 293 ARG A O 1
ATOM 2233 N N . ARG A 1 294 ? -5.18 -10.93 23.406 1 97.81 294 ARG A N 1
ATOM 2234 C CA . ARG A 1 294 ? -6.035 -11.734 24.266 1 97.81 294 ARG A CA 1
ATOM 2235 C C . ARG A 1 294 ? -7.078 -12.492 23.438 1 97.81 294 ARG A C 1
ATOM 2237 O O . ARG A 1 294 ? -7.395 -13.641 23.75 1 97.81 294 ARG A O 1
ATOM 2244 N N . ALA A 1 295 ? -7.59 -11.828 22.453 1 97.12 295 ALA A N 1
ATOM 2245 C CA . ALA A 1 295 ? -8.617 -12.43 21.609 1 97.12 295 ALA A CA 1
ATOM 2246 C C . ALA A 1 295 ? -8.016 -13.406 20.609 1 97.12 295 ALA A C 1
ATOM 2248 O O . ALA A 1 295 ? -8.664 -14.375 20.203 1 97.12 295 ALA A O 1
ATOM 2249 N N . ASP A 1 296 ? -6.797 -13.148 20.156 1 97.44 296 ASP A N 1
ATOM 2250 C CA . ASP A 1 296 ? -6.078 -13.992 19.203 1 97.44 296 ASP A CA 1
ATOM 2251 C C . ASP A 1 296 ? -4.609 -14.133 19.594 1 97.44 296 ASP A C 1
ATOM 2253 O O . ASP A 1 296 ? -3.777 -13.305 19.234 1 97.44 296 ASP A O 1
ATOM 2257 N N . PRO A 1 297 ? -4.266 -15.219 20.156 1 97 297 PRO A N 1
ATOM 2258 C CA . PRO A 1 297 ? -2.912 -15.398 20.688 1 97 297 PRO A CA 1
ATOM 2259 C C . PRO A 1 297 ? -1.852 -15.461 19.594 1 97 297 PRO A C 1
ATOM 2261 O O . PRO A 1 297 ? -0.654 -15.391 19.891 1 97 297 PRO A O 1
ATOM 2264 N N . ARG A 1 298 ? -2.205 -15.555 18.438 1 95 298 ARG A N 1
ATOM 2265 C CA . ARG A 1 298 ? -1.25 -15.562 17.328 1 95 298 ARG A CA 1
ATOM 2266 C C . ARG A 1 298 ? -0.735 -14.164 17.031 1 95 298 ARG A C 1
ATOM 2268 O O . ARG A 1 298 ? 0.253 -13.992 16.328 1 95 298 ARG A O 1
ATOM 2275 N N . PHE A 1 299 ? -1.427 -13.195 17.547 1 97.25 299 PHE A N 1
ATOM 2276 C CA . PHE A 1 299 ? -1.105 -11.805 17.234 1 97.25 299 PHE A CA 1
ATOM 2277 C C . PHE A 1 299 ? 0.233 -11.414 17.859 1 97.25 299 PHE A C 1
ATOM 2279 O O . PHE A 1 299 ? 0.419 -11.516 19.062 1 97.25 299 PHE A O 1
ATOM 2286 N N . THR A 1 300 ? 1.107 -10.977 17.016 1 96.19 300 THR A N 1
ATOM 2287 C CA . THR A 1 300 ? 2.385 -10.367 17.359 1 96.19 300 THR A CA 1
ATOM 2288 C C . THR A 1 300 ? 2.631 -9.117 16.516 1 96.19 300 THR A C 1
ATOM 2290 O O . THR A 1 300 ? 2.416 -9.125 15.312 1 96.19 300 THR A O 1
ATOM 2293 N N . ALA A 1 301 ? 3.062 -8.055 17.219 1 97.06 301 ALA A N 1
ATOM 2294 C CA . ALA A 1 301 ? 3.291 -6.816 16.484 1 97.06 301 ALA A CA 1
ATOM 2295 C C . ALA A 1 301 ? 4.438 -6.02 17.094 1 97.06 301 ALA A C 1
ATOM 2297 O O . ALA A 1 301 ? 4.707 -6.129 18.297 1 97.06 301 ALA A O 1
ATOM 2298 N N . LYS A 1 302 ? 5.129 -5.34 16.25 1 97.56 302 LYS A N 1
ATOM 2299 C CA . LYS A 1 302 ? 6.129 -4.355 16.656 1 97.56 302 LYS A CA 1
ATOM 2300 C C . LYS A 1 302 ? 5.574 -2.936 16.547 1 97.56 302 LYS A C 1
ATOM 2302 O O . LYS A 1 302 ? 4.922 -2.59 15.562 1 97.56 302 LYS A O 1
ATOM 2307 N N . VAL A 1 303 ? 5.82 -2.117 17.578 1 97.88 303 VAL A N 1
ATOM 2308 C CA . VAL A 1 303 ? 5.352 -0.736 17.609 1 97.88 303 VAL A CA 1
ATOM 2309 C C . VAL A 1 303 ? 6.547 0.215 17.531 1 97.88 303 VAL A C 1
ATOM 2311 O O . VAL A 1 303 ? 7.48 0.111 18.328 1 97.88 303 VAL A O 1
ATOM 2314 N N . GLU A 1 304 ? 6.508 1.12 16.594 1 97.81 304 GLU A N 1
ATOM 2315 C CA . GLU A 1 304 ? 7.566 2.113 16.422 1 97.81 304 GLU A CA 1
ATOM 2316 C C . GLU A 1 304 ? 6.992 3.527 16.391 1 97.81 304 GLU A C 1
ATOM 2318 O O . GLU A 1 304 ? 5.992 3.777 15.711 1 97.81 304 GLU A O 1
ATOM 2323 N N . LEU A 1 305 ? 7.582 4.406 17.172 1 96.88 305 LEU A N 1
ATOM 2324 C CA . LEU A 1 305 ? 7.262 5.828 17.078 1 96.88 305 LEU A CA 1
ATOM 2325 C C . LEU A 1 305 ? 7.895 6.445 15.828 1 96.88 305 LEU A C 1
ATOM 2327 O O . LEU A 1 305 ? 9.117 6.602 15.766 1 96.88 305 LEU A O 1
ATOM 2331 N N . ALA A 1 306 ? 7.078 6.797 14.906 1 93.19 306 ALA A N 1
ATOM 2332 C CA . ALA A 1 306 ? 7.574 7.211 13.594 1 93.19 306 ALA A CA 1
ATOM 2333 C C . ALA A 1 306 ? 7.801 8.719 13.539 1 93.19 306 ALA A C 1
ATOM 2335 O O . ALA A 1 306 ? 8.672 9.195 12.82 1 93.19 306 ALA A O 1
ATOM 2336 N N . ASP A 1 307 ? 7.016 9.5 14.242 1 91.12 307 ASP A N 1
ATOM 2337 C CA . ASP A 1 307 ? 7.105 10.961 14.203 1 91.12 307 ASP A CA 1
ATOM 2338 C C . ASP A 1 307 ? 6.473 11.578 15.445 1 91.12 307 ASP A C 1
ATOM 2340 O O . ASP A 1 307 ? 5.523 11.031 16.016 1 91.12 307 ASP A O 1
ATOM 2344 N N . VAL A 1 308 ? 7.039 12.711 15.883 1 93.25 308 VAL A N 1
ATOM 2345 C CA . VAL A 1 308 ? 6.52 13.43 17.047 1 93.25 308 VAL A CA 1
ATOM 2346 C C . VAL A 1 308 ? 6.488 14.93 16.75 1 93.25 308 VAL A C 1
ATOM 2348 O O . VAL A 1 308 ? 7.508 15.516 16.375 1 93.25 308 VAL A O 1
ATOM 2351 N N . LYS A 1 309 ? 5.367 15.523 16.859 1 93 309 LYS A N 1
ATOM 2352 C CA . LYS A 1 309 ? 5.164 16.969 16.953 1 93 309 LYS A CA 1
ATOM 2353 C C . LYS A 1 309 ? 4.281 17.328 18.141 1 93 309 LYS A C 1
ATOM 2355 O O . LYS A 1 309 ? 3.131 16.891 18.234 1 93 309 LYS A O 1
ATOM 2360 N N . SER A 1 310 ? 4.84 18.109 18.984 1 91.25 310 SER A N 1
ATOM 2361 C CA . SER A 1 310 ? 4.121 18.438 20.219 1 91.25 310 SER A CA 1
ATOM 2362 C C . SER A 1 310 ? 3.014 19.453 19.953 1 91.25 310 SER A C 1
ATOM 2364 O O . SER A 1 310 ? 3.107 20.266 19.031 1 91.25 310 SER A O 1
ATOM 2366 N N . GLY A 1 311 ? 1.955 19.359 20.781 1 94.62 311 GLY A N 1
ATOM 2367 C CA . GLY A 1 311 ? 0.977 20.422 20.812 1 94.62 311 GLY A CA 1
ATOM 2368 C C . GLY A 1 311 ? 1.521 21.719 21.391 1 94.62 311 GLY A C 1
ATOM 2369 O O . GLY A 1 311 ? 2.631 21.734 21.938 1 94.62 311 GLY A O 1
ATOM 2370 N N . TYR A 1 312 ? 0.747 22.734 21.188 1 96.5 312 TYR A N 1
ATOM 2371 C CA . TYR A 1 312 ? 1.113 24.047 21.688 1 96.5 312 TYR A CA 1
ATOM 2372 C C . TYR A 1 312 ? -0.105 24.781 22.234 1 96.5 312 TYR A C 1
ATOM 2374 O O . TYR A 1 312 ? -1.2 24.688 21.688 1 96.5 312 TYR A O 1
ATOM 2382 N N . VAL A 1 313 ? 0.14 25.422 23.359 1 97.19 313 VAL A N 1
ATOM 2383 C CA . VAL A 1 313 ? -0.907 26.297 23.891 1 97.19 313 VAL A CA 1
ATOM 2384 C C . VAL A 1 313 ? -0.278 27.469 24.641 1 97.19 313 VAL A C 1
ATOM 2386 O O . VAL A 1 313 ? 0.606 27.266 25.469 1 97.19 313 VAL A O 1
ATOM 2389 N N . ALA A 1 314 ? -0.632 28.625 24.281 1 96.94 314 ALA A N 1
ATOM 2390 C CA . ALA A 1 314 ? -0.187 29.828 24.984 1 96.94 314 ALA A CA 1
ATOM 2391 C C . ALA A 1 314 ? -1.025 30.062 26.234 1 96.94 314 ALA A C 1
ATOM 2393 O O . ALA A 1 314 ? -2.232 29.812 26.234 1 96.94 314 ALA A O 1
ATOM 2394 N N . ASP A 1 315 ? -0.401 30.578 27.25 1 95 315 ASP A N 1
ATOM 2395 C CA . ASP A 1 315 ? -1.124 31.031 28.422 1 95 315 ASP A CA 1
ATOM 2396 C C . ASP A 1 315 ? -2.031 32.219 28.094 1 95 315 ASP A C 1
ATOM 2398 O O . ASP A 1 315 ? -1.564 33.25 27.609 1 95 315 ASP A O 1
ATOM 2402 N N . PRO A 1 316 ? -3.355 32.062 28.391 1 95 316 PRO A N 1
ATOM 2403 C CA . PRO A 1 316 ? -4.281 33.156 28.062 1 95 316 PRO A CA 1
ATOM 2404 C C . PRO A 1 316 ? -3.898 34.469 28.734 1 95 316 PRO A C 1
ATOM 2406 O O . PRO A 1 316 ? -4.277 35.531 28.266 1 95 316 PRO A O 1
ATOM 2409 N N . GLN A 1 317 ? -3.109 34.406 29.766 1 95.75 317 GLN A N 1
ATOM 2410 C CA . GLN A 1 317 ? -2.742 35.625 30.5 1 95.75 317 GLN A CA 1
ATOM 2411 C C . GLN A 1 317 ? -1.375 36.125 30.062 1 95.75 317 GLN A C 1
ATOM 2413 O O . GLN A 1 317 ? -0.937 37.188 30.516 1 95.75 317 GLN A O 1
ATOM 2418 N N . SER A 1 318 ? -0.766 35.438 29.234 1 97.19 318 SER A N 1
ATOM 2419 C CA . SER A 1 318 ? 0.545 35.875 28.766 1 97.19 318 SER A CA 1
ATOM 2420 C C . SER A 1 318 ? 0.449 37.219 28.031 1 97.19 318 SER A C 1
ATOM 2422 O O . SER A 1 318 ? -0.611 37.562 27.516 1 97.19 318 SER A O 1
ATOM 2424 N N . GLU A 1 319 ? 1.521 37.875 27.969 1 98.19 319 GLU A N 1
ATOM 2425 C CA . GLU A 1 319 ? 1.567 39.188 27.344 1 98.19 319 GLU A CA 1
ATOM 2426 C C . GLU A 1 319 ? 1.188 39.125 25.875 1 98.19 319 GLU A C 1
ATOM 2428 O O . GLU A 1 319 ? 0.488 40 25.344 1 98.19 319 GLU A O 1
ATOM 2433 N N . VAL A 1 320 ? 1.646 38.125 25.203 1 98.44 320 VAL A N 1
ATOM 2434 C CA . VAL A 1 320 ? 1.415 38 23.766 1 98.44 320 VAL A CA 1
ATOM 2435 C C . VAL A 1 320 ? -0.08 37.844 23.5 1 98.44 320 VAL A C 1
ATOM 2437 O O . VAL A 1 320 ? -0.613 38.438 22.562 1 98.44 320 VAL A O 1
ATOM 2440 N N . VAL A 1 321 ? -0.786 37.094 24.328 1 98.19 321 VAL A N 1
ATOM 2441 C CA . VAL A 1 321 ? -2.215 36.875 24.141 1 98.19 321 VAL A CA 1
ATOM 2442 C C . VAL A 1 321 ? -2.992 38.125 24.516 1 98.19 321 VAL A C 1
ATOM 2444 O O . VAL A 1 321 ? -3.895 38.562 23.797 1 98.19 321 VAL A O 1
ATOM 2447 N N . GLN A 1 322 ? -2.574 38.719 25.609 1 97.81 322 GLN A N 1
ATOM 2448 C CA . GLN A 1 322 ? -3.258 39.938 26.047 1 97.81 322 GLN A CA 1
ATOM 2449 C C . GLN A 1 322 ? -3.076 41.062 25.047 1 97.81 322 GLN A C 1
ATOM 2451 O O . GLN A 1 322 ? -3.992 41.875 24.828 1 97.81 322 GLN A O 1
ATOM 2456 N N . THR A 1 323 ? -1.896 41.156 24.516 1 98.25 323 THR A N 1
ATOM 2457 C CA . THR A 1 323 ? -1.633 42.156 23.5 1 98.25 323 THR A CA 1
ATOM 2458 C C . THR A 1 323 ? -2.502 41.938 22.266 1 98.25 323 THR A C 1
ATOM 2460 O O . THR A 1 323 ? -3.061 42.875 21.703 1 98.25 323 THR A O 1
ATOM 2463 N N . MET A 1 324 ? -2.664 40.688 21.875 1 98.56 324 MET A N 1
ATOM 2464 C CA . MET A 1 324 ? -3.496 40.375 20.734 1 98.56 324 MET A CA 1
ATOM 2465 C C . MET A 1 324 ? -4.965 40.656 21.016 1 98.56 324 MET A C 1
ATOM 2467 O O . MET A 1 324 ? -5.688 41.156 20.156 1 98.56 324 MET A O 1
ATOM 2471 N N . MET A 1 325 ? -5.395 40.312 22.188 1 98 325 MET A N 1
ATOM 2472 C CA . MET A 1 325 ? -6.773 40.594 22.578 1 98 325 MET A CA 1
ATOM 2473 C C . MET A 1 325 ? -7.066 42.094 22.484 1 98 325 MET A C 1
ATOM 2475 O O . MET A 1 325 ? -8.109 42.469 21.969 1 98 325 MET A O 1
ATOM 2479 N N . GLU A 1 326 ? -6.164 42.844 22.969 1 97.69 326 GLU A N 1
ATOM 2480 C CA . GLU A 1 326 ? -6.328 44.312 22.891 1 97.69 326 GLU A CA 1
ATOM 2481 C C . GLU A 1 326 ? -6.34 44.781 21.438 1 97.69 326 GLU A C 1
ATOM 2483 O O . GLU A 1 326 ? -7.133 45.656 21.078 1 97.69 326 GLU A O 1
ATOM 2488 N N . ALA A 1 327 ? -5.441 44.219 20.672 1 98.31 327 ALA A N 1
ATOM 2489 C CA . ALA A 1 327 ? -5.383 44.594 19.266 1 98.31 327 ALA A CA 1
ATOM 2490 C C . ALA A 1 327 ? -6.711 44.312 18.562 1 98.31 327 ALA A C 1
ATOM 2492 O O . ALA A 1 327 ? -7.246 45.188 17.859 1 98.31 327 ALA A O 1
ATOM 2493 N N . VAL A 1 328 ? -7.242 43.094 18.781 1 98.12 328 VAL A N 1
ATOM 2494 C CA . VAL A 1 328 ? -8.5 42.719 18.156 1 98.12 328 VAL A CA 1
ATOM 2495 C C . VAL A 1 328 ? -9.633 43.594 18.656 1 98.12 328 VAL A C 1
ATOM 2497 O O . VAL A 1 328 ? -10.492 44.031 17.875 1 98.12 328 VAL A O 1
ATOM 2500 N N . ARG A 1 329 ? -9.648 43.906 19.891 1 96.94 329 ARG A N 1
ATOM 2501 C CA . ARG A 1 329 ? -10.672 44.781 20.469 1 96.94 329 ARG A CA 1
ATOM 2502 C C . ARG A 1 329 ? -10.648 46.156 19.828 1 96.94 329 ARG A C 1
ATOM 2504 O O . ARG A 1 329 ? -11.703 46.719 19.547 1 96.94 329 ARG A O 1
ATOM 2511 N N . LEU A 1 330 ? -9.461 46.688 19.609 1 97 330 LEU A N 1
ATOM 2512 C CA . LEU A 1 330 ? -9.32 48.062 19.062 1 97 330 LEU A CA 1
ATOM 2513 C C . LEU A 1 330 ? -9.734 48.094 17.594 1 97 330 LEU A C 1
ATOM 2515 O O . LEU A 1 330 ? -10.203 49.125 17.109 1 97 330 LEU A O 1
ATOM 2519 N N . VAL A 1 331 ? -9.586 46.969 16.953 1 97.12 331 VAL A N 1
ATOM 2520 C CA . VAL A 1 331 ? -9.859 46.938 15.523 1 97.12 331 VAL A CA 1
ATOM 2521 C C . VAL A 1 331 ? -11.32 46.562 15.281 1 97.12 331 VAL A C 1
ATOM 2523 O O . VAL A 1 331 ? -12.008 47.188 14.477 1 97.12 331 VAL A O 1
ATOM 2526 N N . ARG A 1 332 ? -11.812 45.562 15.898 1 93.5 332 ARG A N 1
ATOM 2527 C CA . ARG A 1 332 ? -13.117 44.969 15.609 1 93.5 332 ARG A CA 1
ATOM 2528 C C . ARG A 1 332 ? -14.156 45.438 16.625 1 93.5 332 ARG A C 1
ATOM 2530 O O . ARG A 1 332 ? -15.359 45.375 16.359 1 93.5 332 ARG A O 1
ATOM 2537 N N . GLY A 1 333 ? -13.711 45.875 17.656 1 88.81 333 GLY A N 1
ATOM 2538 C CA . GLY A 1 333 ? -14.625 46.094 18.766 1 88.81 333 GLY A CA 1
ATOM 2539 C C . GLY A 1 333 ? -15.07 44.781 19.438 1 88.81 333 GLY A C 1
ATOM 2540 O O . GLY A 1 333 ? -14.867 43.719 18.891 1 88.81 333 GLY A O 1
ATOM 2541 N N . GLY A 1 334 ? -15.523 44.844 20.625 1 87.62 334 GLY A N 1
ATOM 2542 C CA . GLY A 1 334 ? -16.047 43.719 21.344 1 87.62 334 GLY A CA 1
ATOM 2543 C C . GLY A 1 334 ? -14.961 42.812 21.922 1 87.62 334 GLY A C 1
ATOM 2544 O O . GLY A 1 334 ? -13.773 43 21.625 1 87.62 334 GLY A O 1
ATOM 2545 N N . GLU A 1 335 ? -15.328 41.844 22.641 1 90 335 GLU A N 1
ATOM 2546 C CA . GLU A 1 335 ? -14.391 40.906 23.297 1 90 335 GLU A CA 1
ATOM 2547 C C . GLU A 1 335 ? -14.055 39.75 22.391 1 90 335 GLU A C 1
ATOM 2549 O O . GLU A 1 335 ? -14.945 39 21.969 1 90 335 GLU A O 1
ATOM 2554 N N . PRO A 1 336 ? -12.781 39.625 22.062 1 91.56 336 PRO A N 1
ATOM 2555 C CA . PRO A 1 336 ? -12.406 38.5 21.219 1 91.56 336 PRO A CA 1
ATOM 2556 C C . PRO A 1 336 ? -12.57 37.156 21.922 1 91.56 336 PRO A C 1
ATOM 2558 O O . PRO A 1 336 ? -12.477 37.094 23.141 1 91.56 336 PRO A O 1
ATOM 2561 N N . GLN A 1 337 ? -12.852 36.125 21.141 1 90.81 337 GLN A N 1
ATOM 2562 C CA . GLN A 1 337 ? -12.93 34.781 21.656 1 90.81 337 GLN A CA 1
ATOM 2563 C C . GLN A 1 337 ? -11.602 34.062 21.5 1 90.81 337 GLN A C 1
ATOM 2565 O O . GLN A 1 337 ? -10.906 34.219 20.5 1 90.81 337 GLN A O 1
ATOM 2570 N N . LEU A 1 338 ? -11.25 33.344 22.516 1 94.94 338 LEU A N 1
ATOM 2571 C CA . LEU A 1 338 ? -10.062 32.469 22.469 1 94.94 338 LEU A CA 1
ATOM 2572 C C . LEU A 1 338 ? -10.422 31.062 22.016 1 94.94 338 LEU A C 1
ATOM 2574 O O . LEU A 1 338 ? -11.352 30.469 22.547 1 94.94 338 LEU A O 1
ATOM 2578 N N . ARG A 1 339 ? -9.75 30.594 21.016 1 95.62 339 ARG A N 1
ATOM 2579 C CA . ARG A 1 339 ? -10.023 29.297 20.406 1 95.62 339 ARG A CA 1
ATOM 2580 C C . ARG A 1 339 ? -8.734 28.5 20.25 1 95.62 339 ARG A C 1
ATOM 2582 O O . ARG A 1 339 ? -7.672 28.922 20.703 1 95.62 339 ARG A O 1
ATOM 2589 N N . ALA A 1 340 ? -8.914 27.281 19.766 1 94.62 340 ALA A N 1
ATOM 2590 C CA . ALA A 1 340 ? -7.773 26.422 19.484 1 94.62 340 ALA A CA 1
ATOM 2591 C C . ALA A 1 340 ? -7.973 25.656 18.188 1 94.62 340 ALA A C 1
ATOM 2593 O O . ALA A 1 340 ? -9.102 25.484 17.719 1 94.62 340 ALA A O 1
ATOM 2594 N N . ALA A 1 341 ? -6.879 25.266 17.641 1 91.62 341 ALA A N 1
ATOM 2595 C CA . ALA A 1 341 ? -6.918 24.547 16.375 1 91.62 341 ALA A CA 1
ATOM 2596 C C . ALA A 1 341 ? -6.727 23.047 16.594 1 91.62 341 ALA A C 1
ATOM 2598 O O . ALA A 1 341 ? -6.039 22.625 17.531 1 91.62 341 ALA A O 1
ATOM 2599 N N . GLY A 1 342 ? -7.359 22.328 15.648 1 88.38 342 GLY A N 1
ATOM 2600 C CA . GLY A 1 342 ? -7.086 20.906 15.602 1 88.38 342 GLY A CA 1
ATOM 2601 C C . GLY A 1 342 ? -5.871 20.562 14.758 1 88.38 342 GLY A C 1
ATOM 2602 O O . GLY A 1 342 ? -5.316 19.469 14.883 1 88.38 342 GLY A O 1
ATOM 2603 N N . TRP A 1 343 ? -5.492 21.453 13.914 1 84.88 343 TRP A N 1
ATOM 2604 C CA . TRP A 1 343 ? -4.367 21.25 13.008 1 84.88 343 TRP A CA 1
ATOM 2605 C C . TRP A 1 343 ? -3.053 21.641 13.68 1 84.88 343 TRP A C 1
ATOM 2607 O O . TRP A 1 343 ? -3.049 22.125 14.812 1 84.88 343 TRP A O 1
ATOM 2617 N N . LEU A 1 344 ? -1.959 21.344 12.977 1 89.5 344 LEU A N 1
ATOM 2618 C CA . LEU A 1 344 ? -0.62 21.562 13.508 1 89.5 344 LEU A CA 1
ATOM 2619 C C . LEU A 1 344 ? 0.001 22.812 12.914 1 89.5 344 LEU A C 1
ATOM 2621 O O . LEU A 1 344 ? -0.111 23.062 11.711 1 89.5 344 LEU A O 1
ATOM 2625 N N . GLY A 1 345 ? 0.557 23.641 13.719 1 93.38 345 GLY A N 1
ATOM 2626 C CA . GLY A 1 345 ? 1.316 24.797 13.281 1 93.38 345 GLY A CA 1
ATOM 2627 C C . GLY A 1 345 ? 2.797 24.703 13.602 1 93.38 345 GLY A C 1
ATOM 2628 O O . GLY A 1 345 ? 3.219 23.797 14.328 1 93.38 345 GLY A O 1
ATOM 2629 N N . ASP A 1 346 ? 3.508 25.625 13.055 1 96.44 346 ASP A N 1
ATOM 2630 C CA . ASP A 1 346 ? 4.953 25.625 13.266 1 96.44 346 ASP A CA 1
ATOM 2631 C C . ASP A 1 346 ? 5.297 25.844 14.734 1 96.44 346 ASP A C 1
ATOM 2633 O O . ASP A 1 346 ? 6.434 25.609 15.156 1 96.44 346 ASP A O 1
ATOM 2637 N N . THR A 1 347 ? 4.348 26.25 15.492 1 97.19 347 THR A N 1
ATOM 2638 C CA . THR A 1 347 ? 4.559 26.406 16.922 1 97.19 347 THR A CA 1
ATOM 2639 C C . THR A 1 347 ? 4.902 25.078 17.578 1 97.19 347 THR A C 1
ATOM 2641 O O . THR A 1 347 ? 5.406 25.031 18.703 1 97.19 347 THR A O 1
ATOM 2644 N N . ALA A 1 348 ? 4.656 24.047 16.922 1 95.5 348 ALA A N 1
ATOM 2645 C CA . ALA A 1 348 ? 5.109 22.75 17.422 1 95.5 348 ALA A CA 1
ATOM 2646 C C . ALA A 1 348 ? 6.625 22.734 17.578 1 95.5 348 ALA A C 1
ATOM 2648 O O . ALA A 1 348 ? 7.152 22.031 18.453 1 95.5 348 ALA A O 1
ATOM 2649 N N . SER A 1 349 ? 7.309 23.547 16.828 1 94.81 349 SER A N 1
ATOM 2650 C CA . SER A 1 349 ? 8.766 23.469 16.781 1 94.81 349 SER A CA 1
ATOM 2651 C C . SER A 1 349 ? 9.414 24.578 17.594 1 94.81 349 SER A C 1
ATOM 2653 O O . SER A 1 349 ? 10.547 24.453 18.047 1 94.81 349 SER A O 1
ATOM 2655 N N . PHE A 1 350 ? 8.68 25.672 17.766 1 96.31 350 PHE A N 1
ATOM 2656 C CA . PHE A 1 350 ? 9.375 26.766 18.406 1 96.31 350 PHE A CA 1
ATOM 2657 C C . PHE A 1 350 ? 8.516 27.375 19.516 1 96.31 350 PHE A C 1
ATOM 2659 O O . PHE A 1 350 ? 8.992 28.219 20.281 1 96.31 350 PHE A O 1
ATOM 2666 N N . GLY A 1 351 ? 7.328 26.969 19.688 1 95.62 351 GLY A N 1
ATOM 2667 C CA . GLY A 1 351 ? 6.375 27.578 20.578 1 95.62 351 GLY A CA 1
ATOM 2668 C C . GLY A 1 351 ? 6.766 27.453 22.047 1 95.62 351 GLY A C 1
ATOM 2669 O O . GLY A 1 351 ? 6.305 28.234 22.891 1 95.62 351 GLY A O 1
ATOM 2670 N N . ASP A 1 352 ? 7.566 26.469 22.391 1 92.69 352 ASP A N 1
ATOM 2671 C CA . ASP A 1 352 ? 8.023 26.266 23.766 1 92.69 352 ASP A CA 1
ATOM 2672 C C . ASP A 1 352 ? 9.055 27.312 24.156 1 92.69 352 ASP A C 1
ATOM 2674 O O . ASP A 1 352 ? 9.281 27.562 25.344 1 92.69 352 ASP A O 1
ATOM 2678 N N . LYS A 1 353 ? 9.625 27.969 23.156 1 95.25 353 LYS A N 1
ATOM 2679 C CA . LYS A 1 353 ? 10.711 28.906 23.438 1 95.25 353 LYS A CA 1
ATOM 2680 C C . LYS A 1 353 ? 10.266 30.344 23.188 1 95.25 353 LYS A C 1
ATOM 2682 O O . LYS A 1 353 ? 10.836 31.281 23.75 1 95.25 353 LYS A O 1
ATOM 2687 N N . ILE A 1 354 ? 9.352 30.469 22.297 1 97.44 354 ILE A N 1
ATOM 2688 C CA . ILE A 1 354 ? 8.961 31.797 21.844 1 97.44 354 ILE A CA 1
ATOM 2689 C C . ILE A 1 354 ? 7.5 32.062 22.188 1 97.44 354 ILE A C 1
ATOM 2691 O O . ILE A 1 354 ? 6.605 31.359 21.703 1 97.44 354 ILE A O 1
ATOM 2695 N N . PRO A 1 355 ? 7.207 33.031 23.016 1 98 355 PRO A N 1
ATOM 2696 C CA . PRO A 1 355 ? 5.797 33.375 23.25 1 98 355 PRO A CA 1
ATOM 2697 C C . PRO A 1 355 ? 5.051 33.688 21.969 1 98 355 PRO A C 1
ATOM 2699 O O . PRO A 1 355 ? 5.336 34.719 21.328 1 98 355 PRO A O 1
ATOM 2702 N N . THR A 1 356 ? 4.098 32.844 21.641 1 98.44 356 THR A N 1
ATOM 2703 C CA . THR A 1 356 ? 3.482 32.969 20.328 1 98.44 356 THR A CA 1
ATOM 2704 C C . THR A 1 356 ? 1.963 32.875 20.422 1 98.44 356 THR A C 1
ATOM 2706 O O . THR A 1 356 ? 1.434 32.062 21.188 1 98.44 356 THR A O 1
ATOM 2709 N N . VAL A 1 357 ? 1.264 33.75 19.75 1 98.44 357 VAL A N 1
ATOM 2710 C CA . VAL A 1 357 ? -0.177 33.656 19.531 1 98.44 357 VAL A CA 1
ATOM 2711 C C . VAL A 1 357 ? -0.464 33.406 18.047 1 98.44 357 VAL A C 1
ATOM 2713 O O . VAL A 1 357 ? 0.33 33.781 17.188 1 98.44 357 VAL A O 1
ATOM 2716 N N . ILE A 1 358 ? -1.564 32.688 17.781 1 98.31 358 ILE A N 1
ATOM 2717 C CA . ILE A 1 358 ? -1.918 32.375 16.406 1 98.31 358 ILE A CA 1
ATOM 2718 C C . ILE A 1 358 ? -3.104 33.219 15.961 1 98.31 358 ILE A C 1
ATOM 2720 O O . ILE A 1 358 ? -4.121 33.281 16.656 1 98.31 358 ILE A O 1
ATOM 2724 N N . PHE A 1 359 ? -2.938 33.875 14.836 1 98.25 359 PHE A N 1
ATOM 2725 C CA . PHE A 1 359 ? -3.977 34.75 14.281 1 98.25 359 PHE A CA 1
ATOM 2726 C C . PHE A 1 359 ? -3.777 34.938 12.789 1 98.25 359 PHE A C 1
ATOM 2728 O O . PHE A 1 359 ? -2.686 35.312 12.344 1 98.25 359 PHE A O 1
ATOM 2735 N N . GLY A 1 360 ? -4.82 34.719 12.07 1 97.75 360 GLY A N 1
ATOM 2736 C CA . GLY A 1 360 ? -4.75 35 10.641 1 97.75 360 GLY A CA 1
ATOM 2737 C C . GLY A 1 360 ? -6.102 34.906 9.953 1 97.75 360 GLY A C 1
ATOM 2738 O O . GLY A 1 360 ? -7.074 34.438 10.539 1 97.75 360 GLY A O 1
ATOM 2739 N N . PRO A 1 361 ? -6.148 35.406 8.758 1 97.81 361 PRO A N 1
ATOM 2740 C CA . PRO A 1 361 ? -7.41 35.375 8.016 1 97.81 361 PRO A CA 1
ATOM 2741 C C . PRO A 1 361 ? -7.746 34 7.461 1 97.81 361 PRO A C 1
ATOM 2743 O O . PRO A 1 361 ? -6.848 33.188 7.262 1 97.81 361 PRO A O 1
ATOM 2746 N N . GLY A 1 362 ? -9.047 33.844 7.281 1 94.88 362 GLY A N 1
ATOM 2747 C CA . GLY A 1 362 ? -9.516 32.594 6.695 1 94.88 362 GLY A CA 1
ATOM 2748 C C . GLY A 1 362 ? -9.719 31.484 7.719 1 94.88 362 GLY A C 1
ATOM 2749 O O . GLY A 1 362 ? -9.312 31.625 8.875 1 94.88 362 GLY A O 1
ATOM 2750 N N . GLY A 1 363 ? -10.336 30.406 7.312 1 91.06 363 GLY A N 1
ATOM 2751 C CA . GLY A 1 363 ? -10.664 29.25 8.148 1 91.06 363 GLY A CA 1
ATOM 2752 C C . GLY A 1 363 ? -10.961 28 7.348 1 91.06 363 GLY A C 1
ATOM 2753 O O . GLY A 1 363 ? -10.93 28.016 6.117 1 91.06 363 GLY A O 1
ATOM 2754 N N . GLU A 1 364 ? -11.227 26.938 7.988 1 83.75 364 GLU A N 1
ATOM 2755 C CA . GLU A 1 364 ? -11.5 25.641 7.363 1 83.75 364 GLU A CA 1
ATOM 2756 C C . GLU A 1 364 ? -12.836 25.656 6.621 1 83.75 364 GLU A C 1
ATOM 2758 O O . GLU A 1 364 ? -13.75 26.391 7 1 83.75 364 GLU A O 1
ATOM 2763 N N . PRO A 1 365 ? -12.914 24.922 5.543 1 79.69 365 PRO A N 1
ATOM 2764 C CA . PRO A 1 365 ? -11.914 24 5.004 1 79.69 365 PRO A CA 1
ATOM 2765 C C . PRO A 1 365 ? -10.914 24.688 4.078 1 79.69 365 PRO A C 1
ATOM 2767 O O . PRO A 1 365 ? -11.258 25.672 3.42 1 79.69 365 PRO A O 1
ATOM 2770 N N . VAL A 1 366 ? -9.688 24.141 4.027 1 83.69 366 VAL A N 1
ATOM 2771 C CA . VAL A 1 366 ? -8.641 24.641 3.148 1 83.69 366 VAL A CA 1
ATOM 2772 C C . VAL A 1 366 ? -8.242 23.562 2.143 1 83.69 366 VAL A C 1
ATOM 2774 O O . VAL A 1 366 ? -8.672 22.406 2.254 1 83.69 366 VAL A O 1
ATOM 2777 N N . TYR A 1 367 ? -7.52 24 1.108 1 80.38 367 TYR A N 1
ATOM 2778 C CA . TYR A 1 367 ? -7.023 23.125 0.055 1 80.38 367 TYR A CA 1
ATOM 2779 C C . TYR A 1 367 ? -8.172 22.406 -0.639 1 80.38 367 TYR A C 1
ATOM 2781 O O . TYR A 1 367 ? -8.078 21.203 -0.909 1 80.38 367 TYR A O 1
ATOM 2789 N N . CYS A 1 368 ? -9.219 23.047 -0.727 1 82 368 CYS A N 1
ATOM 2790 C CA . CYS A 1 368 ? -10.391 22.578 -1.471 1 82 368 CYS A CA 1
ATOM 2791 C C . CYS A 1 368 ? -10.562 23.391 -2.756 1 82 368 CYS A C 1
ATOM 2793 O O . CYS A 1 368 ? -10.023 24.484 -2.889 1 82 368 CYS A O 1
ATOM 2795 N N . PRO A 1 369 ? -11.289 22.766 -3.691 1 86.38 369 PRO A N 1
ATOM 2796 C CA . PRO A 1 369 ? -11.516 23.531 -4.918 1 86.38 369 PRO A CA 1
ATOM 2797 C C . PRO A 1 369 ? -12.211 24.859 -4.664 1 86.38 369 PRO A C 1
ATOM 2799 O O . PRO A 1 369 ? -13.086 24.953 -3.799 1 86.38 369 PRO A O 1
ATOM 2802 N N . ASN A 1 370 ? -11.758 25.891 -5.371 1 93.25 370 ASN A N 1
ATOM 2803 C CA . ASN A 1 370 ? -12.32 27.234 -5.332 1 93.25 370 ASN A CA 1
ATOM 2804 C C . ASN A 1 370 ? -12.047 27.922 -3.996 1 93.25 370 ASN A C 1
ATOM 2806 O O . ASN A 1 370 ? -12.906 28.641 -3.479 1 93.25 370 ASN A O 1
ATOM 2810 N N . GLU A 1 371 ? -10.953 27.547 -3.432 1 93.75 371 GLU A N 1
ATOM 2811 C CA . GLU A 1 371 ? -10.508 28.25 -2.23 1 93.75 371 GLU A CA 1
ATOM 2812 C C . GLU A 1 371 ? -10.438 29.75 -2.461 1 93.75 371 GLU A C 1
ATOM 2814 O O . GLU A 1 371 ? -9.961 30.203 -3.506 1 93.75 371 GLU A O 1
ATOM 2819 N N . LYS A 1 372 ? -10.969 30.516 -1.541 1 96.62 372 LYS A N 1
ATOM 2820 C CA . LYS A 1 372 ? -11.031 31.969 -1.676 1 96.62 372 LYS A CA 1
ATOM 2821 C C . LYS A 1 372 ? -11.07 32.656 -0.309 1 96.62 372 LYS A C 1
ATOM 2823 O O . LYS A 1 372 ? -11.375 32 0.699 1 96.62 372 LYS A O 1
ATOM 2828 N N . LEU A 1 373 ? -10.734 33.844 -0.304 1 98 373 LEU A N 1
ATOM 2829 C CA . LEU A 1 373 ? -10.711 34.656 0.904 1 98 373 LEU A CA 1
ATOM 2830 C C . LEU A 1 373 ? -11.289 36.031 0.63 1 98 373 LEU A C 1
ATOM 2832 O O . LEU A 1 373 ? -10.977 36.656 -0.393 1 98 373 LEU A O 1
ATOM 2836 N N . SER A 1 374 ? -12.117 36.531 1.494 1 98.38 374 SER A N 1
ATOM 2837 C CA . SER A 1 374 ? -12.742 37.812 1.271 1 98.38 374 SER A CA 1
ATOM 2838 C C . SER A 1 374 ? -11.75 38.969 1.483 1 98.38 374 SER A C 1
ATOM 2840 O O . SER A 1 374 ? -10.891 38.875 2.365 1 98.38 374 SER A O 1
ATOM 2842 N N . VAL A 1 375 ? -11.914 40.031 0.781 1 98.56 375 VAL A N 1
ATOM 2843 C CA . VAL A 1 375 ? -11.102 41.219 0.94 1 98.56 375 VAL A CA 1
ATOM 2844 C C . VAL A 1 375 ? -11.289 41.812 2.346 1 98.56 375 VAL A C 1
ATOM 2846 O O . VAL A 1 375 ? -10.328 42.25 2.969 1 98.56 375 VAL A O 1
ATOM 2849 N N . ALA A 1 376 ? -12.453 41.719 2.816 1 98.06 376 ALA A N 1
ATOM 2850 C CA . ALA A 1 376 ? -12.742 42.219 4.156 1 98.06 376 ALA A CA 1
ATOM 2851 C C . ALA A 1 376 ? -11.898 41.5 5.207 1 98.06 376 ALA A C 1
ATOM 2853 O O . ALA A 1 376 ? -11.383 42.125 6.137 1 98.06 376 ALA A O 1
ATOM 2854 N N . ASP A 1 377 ? -11.805 40.219 5.086 1 98.06 377 ASP A N 1
ATOM 2855 C CA . ASP A 1 377 ? -11.008 39.406 6.004 1 98.06 377 ASP A CA 1
ATOM 2856 C C . ASP A 1 377 ? -9.531 39.781 5.922 1 98.06 377 ASP A C 1
ATOM 2858 O O . ASP A 1 377 ? -8.844 39.875 6.945 1 98.06 377 ASP A O 1
ATOM 2862 N N . ILE A 1 378 ? -9.07 40 4.738 1 98.62 378 ILE A N 1
ATOM 2863 C CA . ILE A 1 378 ? -7.684 40.375 4.484 1 98.62 378 ILE A CA 1
ATOM 2864 C C . ILE A 1 378 ? -7.379 41.688 5.148 1 98.62 378 ILE A C 1
ATOM 2866 O O . ILE A 1 378 ? -6.375 41.844 5.852 1 98.62 378 ILE A O 1
ATOM 2870 N N . VAL A 1 379 ? -8.211 42.594 4.969 1 98.56 379 VAL A N 1
ATOM 2871 C CA . VAL A 1 379 ? -8.016 43.938 5.504 1 98.56 379 VAL A CA 1
ATOM 2872 C C . VAL A 1 379 ? -8.078 43.875 7.031 1 98.56 379 VAL A C 1
ATOM 2874 O O . VAL A 1 379 ? -7.262 44.531 7.707 1 98.56 379 VAL A O 1
ATOM 2877 N N . GLU A 1 380 ? -9.016 43.188 7.531 1 98.12 380 GLU A N 1
ATOM 2878 C CA . GLU A 1 380 ? -9.133 43.094 8.984 1 98.12 380 GLU A CA 1
ATOM 2879 C C . GLU A 1 380 ? -7.871 42.5 9.602 1 98.12 380 GLU A C 1
ATOM 2881 O O . GLU A 1 380 ? -7.371 43 10.609 1 98.12 380 GLU A O 1
ATOM 2886 N N . ALA A 1 381 ? -7.43 41.438 9.047 1 98.62 381 ALA A N 1
ATOM 2887 C CA . ALA A 1 381 ? -6.203 40.812 9.555 1 98.62 381 ALA A CA 1
ATOM 2888 C C . ALA A 1 381 ? -5.051 41.812 9.555 1 98.62 381 ALA A C 1
ATOM 2890 O O . ALA A 1 381 ? -4.289 41.906 10.516 1 98.62 381 ALA A O 1
ATOM 2891 N N . THR A 1 382 ? -4.941 42.594 8.461 1 98.88 382 THR A N 1
ATOM 2892 C CA . THR A 1 382 ? -3.881 43.594 8.352 1 98.88 382 THR A CA 1
ATOM 2893 C C . THR A 1 382 ? -3.992 44.625 9.461 1 98.88 382 THR A C 1
ATOM 2895 O O . THR A 1 382 ? -2.988 45 10.062 1 98.88 382 THR A O 1
ATOM 2898 N N . ARG A 1 383 ? -5.152 45 9.688 1 98.88 383 ARG A N 1
ATOM 2899 C CA . ARG A 1 383 ? -5.395 45.969 10.742 1 98.88 383 ARG A CA 1
ATOM 2900 C C . ARG A 1 383 ? -4.996 45.438 12.102 1 98.88 383 ARG A C 1
ATOM 2902 O O . ARG A 1 383 ? -4.375 46.125 12.906 1 98.88 383 ARG A O 1
ATOM 2909 N N . VAL A 1 384 ? -5.336 44.219 12.344 1 98.75 384 VAL A N 1
ATOM 2910 C CA . VAL A 1 384 ? -5.035 43.625 13.641 1 98.75 384 VAL A CA 1
ATOM 2911 C C . VAL A 1 384 ? -3.527 43.438 13.789 1 98.75 384 VAL A C 1
ATOM 2913 O O . VAL A 1 384 ? -2.969 43.688 14.859 1 98.75 384 VAL A O 1
ATOM 2916 N N . TYR A 1 385 ? -2.873 42.969 12.758 1 98.88 385 TYR A N 1
ATOM 2917 C CA . TYR A 1 385 ? -1.42 42.844 12.812 1 98.88 385 TYR A CA 1
ATOM 2918 C C . TYR A 1 385 ? -0.771 44.188 13.102 1 98.88 385 TYR A C 1
ATOM 2920 O O . TYR A 1 385 ? 0.199 44.25 13.859 1 98.88 385 TYR A O 1
ATOM 2928 N N . THR A 1 386 ? -1.276 45.25 12.477 1 98.88 386 THR A N 1
ATOM 2929 C CA . THR A 1 386 ? -0.768 46.594 12.695 1 98.88 386 THR A CA 1
ATOM 2930 C C . THR A 1 386 ? -0.949 47 14.156 1 98.88 386 THR A C 1
ATOM 2932 O O . THR A 1 386 ? -0.003 47.469 14.797 1 98.88 386 THR A O 1
ATOM 2935 N N . ALA A 1 387 ? -2.133 46.781 14.609 1 98.81 387 ALA A N 1
ATOM 2936 C CA . ALA A 1 387 ? -2.443 47.156 15.984 1 98.81 387 ALA A CA 1
ATOM 2937 C C . ALA A 1 387 ? -1.558 46.375 16.969 1 98.81 387 ALA A C 1
ATOM 2939 O O . ALA A 1 387 ? -1.012 46.969 17.906 1 98.81 387 ALA A O 1
ATOM 2940 N N . PHE A 1 388 ? -1.442 45.094 16.766 1 98.75 388 PHE A N 1
ATOM 2941 C CA . PHE A 1 388 ? -0.617 44.25 17.625 1 98.75 388 PHE A CA 1
ATOM 2942 C C . PHE A 1 388 ? 0.818 44.781 17.672 1 98.75 388 PHE A C 1
ATOM 2944 O O . PHE A 1 388 ? 1.415 44.875 18.734 1 98.75 388 PHE A O 1
ATOM 2951 N N . SER A 1 389 ? 1.34 45.031 16.469 1 98.81 389 SER A N 1
ATOM 2952 C CA . SER A 1 389 ? 2.729 45.469 16.359 1 98.81 389 SER A CA 1
ATOM 2953 C C . SER A 1 389 ? 2.961 46.781 17.109 1 98.81 389 SER A C 1
ATOM 2955 O O . SER A 1 389 ? 3.953 46.906 17.828 1 98.81 389 SER A O 1
ATOM 2957 N N . VAL A 1 390 ? 2.033 47.656 16.984 1 98.69 390 VAL A N 1
ATOM 2958 C CA . VAL A 1 390 ? 2.133 48.938 17.656 1 98.69 390 VAL A CA 1
ATOM 2959 C C . VAL A 1 390 ? 2.08 48.75 19.172 1 98.69 390 VAL A C 1
ATOM 2961 O O . VAL A 1 390 ? 2.928 49.25 19.906 1 98.69 390 VAL A O 1
ATOM 2964 N N . LEU A 1 391 ? 1.152 48 19.594 1 98.5 391 LEU A N 1
ATOM 2965 C CA . LEU A 1 391 ? 0.973 47.75 21.031 1 98.5 391 LEU A CA 1
ATOM 2966 C C . LEU A 1 391 ? 2.191 47.062 21.609 1 98.5 391 LEU A C 1
ATOM 2968 O O . LEU A 1 391 ? 2.604 47.375 22.734 1 98.5 391 LEU A O 1
ATOM 2972 N N . ALA A 1 392 ? 2.748 46.188 20.906 1 98.25 392 ALA A N 1
ATOM 2973 C CA . ALA A 1 392 ? 3.861 45.375 21.375 1 98.25 392 ALA A CA 1
ATOM 2974 C C . ALA A 1 392 ? 5.137 46.188 21.5 1 98.25 392 ALA A C 1
ATOM 2976 O O . ALA A 1 392 ? 6.016 45.875 22.312 1 98.25 392 ALA A O 1
ATOM 2977 N N . LEU A 1 393 ? 5.207 47.281 20.719 1 97.75 393 LEU A N 1
ATOM 2978 C CA . LEU A 1 393 ? 6.469 48 20.641 1 97.75 393 LEU A CA 1
ATOM 2979 C C . LEU A 1 393 ? 6.332 49.406 21.219 1 97.75 393 LEU A C 1
ATOM 2981 O O . LEU A 1 393 ? 7.309 50.156 21.281 1 97.75 393 LEU A O 1
ATOM 2985 N N . LEU A 1 394 ? 5.148 49.719 21.609 1 93.94 394 LEU A N 1
ATOM 2986 C CA . LEU A 1 394 ? 4.902 51.062 22.078 1 93.94 394 LEU A CA 1
ATOM 2987 C C . LEU A 1 394 ? 5.77 51.375 23.297 1 93.94 394 LEU A C 1
ATOM 2989 O O . LEU A 1 394 ? 5.922 50.531 24.188 1 93.94 394 LEU A O 1
ATOM 2993 N N . LYS A 1 395 ? 6.352 52.531 23.281 1 79.56 395 LYS A N 1
ATOM 2994 C CA . LYS A 1 395 ? 7.172 53.031 24.375 1 79.56 395 LYS A CA 1
ATOM 2995 C C . LYS A 1 395 ? 6.312 53.406 25.594 1 79.56 395 LYS A C 1
ATOM 2997 O O . LYS A 1 395 ? 5.184 53.875 25.438 1 79.56 395 LYS A O 1
ATOM 3002 N N . MET B 1 1 ? 6.625 -54.438 -32.562 1 77.12 1 MET B N 1
ATOM 3003 C CA . MET B 1 1 ? 7.445 -54.562 -31.375 1 77.12 1 MET B CA 1
ATOM 3004 C C . MET B 1 1 ? 6.605 -54.375 -30.125 1 77.12 1 MET B C 1
ATOM 3006 O O . MET B 1 1 ? 5.727 -53.531 -30.078 1 77.12 1 MET B O 1
ATOM 3010 N N . GLU B 1 2 ? 6.812 -55.312 -29.156 1 90.56 2 GLU B N 1
ATOM 3011 C CA . GLU B 1 2 ? 6.098 -55.188 -27.875 1 90.56 2 GLU B CA 1
ATOM 3012 C C . GLU B 1 2 ? 6.438 -53.906 -27.156 1 90.56 2 GLU B C 1
ATOM 3014 O O . GLU B 1 2 ? 7.574 -53.438 -27.219 1 90.56 2 GLU B O 1
ATOM 3019 N N . LYS B 1 3 ? 5.438 -53.281 -26.672 1 94.38 3 LYS B N 1
ATOM 3020 C CA . LYS B 1 3 ? 5.57 -52 -26 1 94.38 3 LYS B CA 1
ATOM 3021 C C . LYS B 1 3 ? 6.734 -52 -25.016 1 94.38 3 LYS B C 1
ATOM 3023 O O . LYS B 1 3 ? 7.586 -51.125 -25.047 1 94.38 3 LYS B O 1
ATOM 3028 N N . SER B 1 4 ? 6.824 -53 -24.203 1 95.69 4 SER B N 1
ATOM 3029 C CA . SER B 1 4 ? 7.848 -53.031 -23.172 1 95.69 4 SER B CA 1
ATOM 3030 C C . SER B 1 4 ? 9.242 -53.156 -23.781 1 95.69 4 SER B C 1
ATOM 3032 O O . SER B 1 4 ? 10.195 -52.562 -23.266 1 95.69 4 SER B O 1
ATOM 3034 N N . ALA B 1 5 ? 9.352 -53.875 -24.844 1 96.69 5 ALA B N 1
ATOM 3035 C CA . ALA B 1 5 ? 10.641 -54.031 -25.516 1 96.69 5 ALA B CA 1
ATOM 3036 C C . ALA B 1 5 ? 11.078 -52.75 -26.188 1 96.69 5 ALA B C 1
ATOM 3038 O O . ALA B 1 5 ? 12.266 -52.406 -26.172 1 96.69 5 ALA B O 1
ATOM 3039 N N . ALA B 1 6 ? 10.133 -52.094 -26.828 1 97.44 6 ALA B N 1
ATOM 3040 C CA . ALA B 1 6 ? 10.438 -50.812 -27.469 1 97.44 6 ALA B CA 1
ATOM 3041 C C . ALA B 1 6 ? 10.914 -49.781 -26.453 1 97.44 6 ALA B C 1
ATOM 3043 O O . ALA B 1 6 ? 11.898 -49.062 -26.688 1 97.44 6 ALA B O 1
ATOM 3044 N N . VAL B 1 7 ? 10.25 -49.75 -25.312 1 98.19 7 VAL B N 1
ATOM 3045 C CA . VAL B 1 7 ? 10.602 -48.812 -24.266 1 98.19 7 VAL B CA 1
ATOM 3046 C C . VAL B 1 7 ? 11.984 -49.156 -23.703 1 98.19 7 VAL B C 1
ATOM 3048 O O . VAL B 1 7 ? 12.836 -48.281 -23.547 1 98.19 7 VAL B O 1
ATOM 3051 N N . ALA B 1 8 ? 12.203 -50.406 -23.438 1 97.75 8 ALA B N 1
ATOM 3052 C CA . ALA B 1 8 ? 13.492 -50.875 -22.906 1 97.75 8 ALA B CA 1
ATOM 3053 C C . ALA B 1 8 ? 14.633 -50.469 -23.844 1 97.75 8 ALA B C 1
ATOM 3055 O O . ALA B 1 8 ? 15.703 -50.062 -23.391 1 97.75 8 ALA B O 1
ATOM 3056 N N . LYS B 1 9 ? 14.375 -50.656 -25.109 1 97.88 9 LYS B N 1
ATOM 3057 C CA . LYS B 1 9 ? 15.398 -50.312 -26.094 1 97.88 9 LYS B CA 1
ATOM 3058 C C . LYS B 1 9 ? 15.703 -48.812 -26.062 1 97.88 9 LYS B C 1
ATOM 3060 O O . LYS B 1 9 ? 16.859 -48.406 -26.062 1 97.88 9 LYS B O 1
ATOM 3065 N N . ALA B 1 10 ? 14.727 -48.062 -26.062 1 98.38 10 ALA B N 1
ATOM 3066 C CA . ALA B 1 10 ? 14.914 -46.625 -26.078 1 98.38 10 ALA B CA 1
ATOM 3067 C C . ALA B 1 10 ? 15.633 -46.156 -24.812 1 98.38 10 ALA B C 1
ATOM 3069 O O . ALA B 1 10 ? 16.453 -45.219 -24.875 1 98.38 10 ALA B O 1
ATOM 3070 N N . LEU B 1 11 ? 15.367 -46.75 -23.672 1 98.56 11 LEU B N 1
ATOM 3071 C CA . LEU B 1 11 ? 15.953 -46.344 -22.391 1 98.56 11 LEU B CA 1
ATOM 3072 C C . LEU B 1 11 ? 17.469 -46.562 -22.406 1 98.56 11 LEU B C 1
ATOM 3074 O O . LEU B 1 11 ? 18.188 -45.844 -21.703 1 98.56 11 LEU B O 1
ATOM 3078 N N . LEU B 1 12 ? 17.922 -47.438 -23.203 1 98.19 12 LEU B N 1
ATOM 3079 C CA . LEU B 1 12 ? 19.344 -47.75 -23.297 1 98.19 12 LEU B CA 1
ATOM 3080 C C . LEU B 1 12 ? 20.109 -46.594 -23.938 1 98.19 12 LEU B C 1
ATOM 3082 O O . LEU B 1 12 ? 21.328 -46.5 -23.812 1 98.19 12 LEU B O 1
ATOM 3086 N N . PHE B 1 13 ? 19.4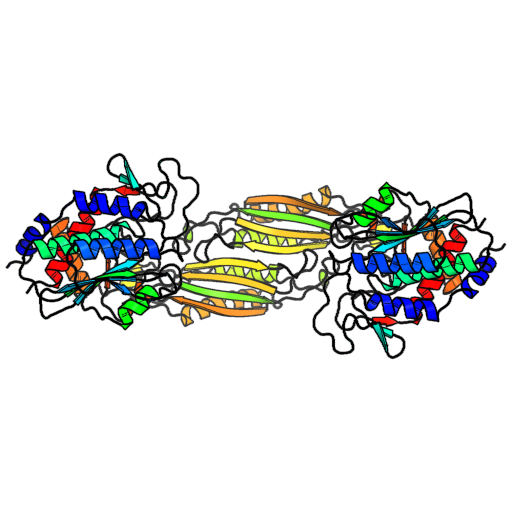38 -45.75 -24.578 1 98.31 13 PHE B N 1
ATOM 3087 C CA . PHE B 1 13 ? 20.094 -44.688 -25.359 1 98.31 13 PHE B CA 1
ATOM 3088 C C . PHE B 1 13 ? 20.109 -43.375 -24.594 1 98.31 13 PHE B C 1
ATOM 3090 O O . PHE B 1 13 ? 20.578 -42.375 -25.109 1 98.31 13 PHE B O 1
ATOM 3097 N N . ILE B 1 14 ? 19.656 -43.375 -23.359 1 98.38 14 ILE B N 1
ATOM 3098 C CA . ILE B 1 14 ? 19.719 -42.188 -22.547 1 98.38 14 ILE B CA 1
ATOM 3099 C C . ILE B 1 14 ? 21.156 -41.938 -22.094 1 98.38 14 ILE B C 1
ATOM 3101 O O . ILE B 1 14 ? 21.781 -42.812 -21.484 1 98.38 14 ILE B O 1
ATOM 3105 N N . ASP B 1 15 ? 21.656 -40.812 -22.438 1 97.88 15 ASP B N 1
ATOM 3106 C CA . ASP B 1 15 ? 22.953 -40.375 -21.938 1 97.88 15 ASP B CA 1
ATOM 3107 C C . ASP B 1 15 ? 22.812 -39.656 -20.594 1 97.88 15 ASP B C 1
ATOM 3109 O O . ASP B 1 15 ? 22.625 -38.438 -20.562 1 97.88 15 ASP B O 1
ATOM 3113 N N . GLU B 1 16 ? 22.969 -40.375 -19.562 1 97.56 16 GLU B N 1
ATOM 3114 C CA . GLU B 1 16 ? 22.719 -39.844 -18.234 1 97.56 16 GLU B CA 1
ATOM 3115 C C . GLU B 1 16 ? 23.703 -38.719 -17.875 1 97.56 16 GLU B C 1
ATOM 3117 O O . GLU B 1 16 ? 23.344 -37.75 -17.203 1 97.56 16 GLU B O 1
ATOM 3122 N N . ASP B 1 17 ? 24.906 -38.812 -18.328 1 97.69 17 ASP B N 1
ATOM 3123 C CA . ASP B 1 17 ? 25.891 -37.75 -18.109 1 97.69 17 ASP B CA 1
ATOM 3124 C C . ASP B 1 17 ? 25.5 -36.438 -18.812 1 97.69 17 ASP B C 1
ATOM 3126 O O . ASP B 1 17 ? 25.672 -35.344 -18.266 1 97.69 17 ASP B O 1
ATOM 3130 N N . ARG B 1 18 ? 24.969 -36.656 -19.969 1 97.56 18 ARG B N 1
ATOM 3131 C CA . ARG B 1 18 ? 24.547 -35.5 -20.75 1 97.56 18 ARG B CA 1
ATOM 3132 C C . ARG B 1 18 ? 23.391 -34.75 -20.078 1 97.56 18 ARG B C 1
ATOM 3134 O O . ARG B 1 18 ? 23.375 -33.531 -20 1 97.56 18 ARG B O 1
ATOM 3141 N N . VAL B 1 19 ? 22.453 -35.531 -19.578 1 98.19 19 VAL B N 1
ATOM 3142 C CA . VAL B 1 19 ? 21.297 -34.906 -18.969 1 98.19 19 VAL B CA 1
ATOM 3143 C C . VAL B 1 19 ? 21.719 -34.125 -17.734 1 98.19 19 VAL B C 1
ATOM 3145 O O . VAL B 1 19 ? 21.297 -33 -17.516 1 98.19 19 VAL B O 1
ATOM 3148 N N . VAL B 1 20 ? 22.594 -34.656 -16.953 1 98.56 20 VAL B N 1
ATOM 3149 C CA . VAL B 1 20 ? 23.047 -34 -15.734 1 98.56 20 VAL B CA 1
ATOM 3150 C C . VAL B 1 20 ? 23.875 -32.781 -16.094 1 98.56 20 VAL B C 1
ATOM 3152 O O . VAL B 1 20 ? 23.703 -31.719 -15.484 1 98.56 20 VAL B O 1
ATOM 3155 N N . SER B 1 21 ? 24.719 -32.906 -17.062 1 98.56 21 SER B N 1
ATOM 3156 C CA . SER B 1 21 ? 25.547 -31.797 -17.516 1 98.56 21 SER B CA 1
ATOM 3157 C C . SER B 1 21 ? 24.688 -30.641 -18.016 1 98.56 21 SER B C 1
ATOM 3159 O O . SER B 1 21 ? 24.922 -29.484 -17.672 1 98.56 21 SER B O 1
ATOM 3161 N N . LEU B 1 22 ? 23.719 -30.938 -18.797 1 98.69 22 LEU B N 1
ATOM 3162 C CA . LEU B 1 22 ? 22.859 -29.922 -19.359 1 98.69 22 LEU B CA 1
ATOM 3163 C C . LEU B 1 22 ? 22.031 -29.25 -18.266 1 98.69 22 LEU B C 1
ATOM 3165 O O . LEU B 1 22 ? 21.766 -28.047 -18.312 1 98.69 22 LEU B O 1
ATOM 3169 N N . VAL B 1 23 ? 21.578 -30.062 -17.281 1 98.75 23 VAL B N 1
ATOM 3170 C CA . VAL B 1 23 ? 20.812 -29.5 -16.172 1 98.75 23 VAL B CA 1
ATOM 3171 C C . VAL B 1 23 ? 21.672 -28.516 -15.406 1 98.75 23 VAL B C 1
ATOM 3173 O O . VAL B 1 23 ? 21.203 -27.438 -15.016 1 98.75 23 VAL B O 1
ATOM 3176 N N . ARG B 1 24 ? 22.906 -28.844 -15.203 1 98.62 24 ARG B N 1
ATOM 3177 C CA . ARG B 1 24 ? 23.812 -27.922 -14.539 1 98.62 24 ARG B CA 1
ATOM 3178 C C . ARG B 1 24 ? 23.984 -26.641 -15.344 1 98.62 24 ARG B C 1
ATOM 3180 O O . ARG B 1 24 ? 24.016 -25.547 -14.773 1 98.62 24 ARG B O 1
ATOM 3187 N N . GLU B 1 25 ? 24.062 -26.766 -16.625 1 98.5 25 GLU B N 1
ATOM 3188 C CA . GLU B 1 25 ? 24.266 -25.609 -17.484 1 98.5 25 GLU B CA 1
ATOM 3189 C C . GLU B 1 25 ? 23.047 -24.672 -17.438 1 98.5 25 GLU B C 1
ATOM 3191 O O . GLU B 1 25 ? 23.203 -23.453 -17.359 1 98.5 25 GLU B O 1
ATOM 3196 N N . VAL B 1 26 ? 21.875 -25.25 -17.469 1 98.12 26 VAL B N 1
ATOM 3197 C CA . VAL B 1 26 ? 20.703 -24.391 -17.516 1 98.12 26 VAL B CA 1
ATOM 3198 C C . VAL B 1 26 ? 20.516 -23.703 -16.156 1 98.12 26 VAL B C 1
ATOM 3200 O O . VAL B 1 26 ? 20 -22.594 -16.078 1 98.12 26 VAL B O 1
ATOM 3203 N N . CYS B 1 27 ? 20.984 -24.344 -15.102 1 97.88 27 CYS B N 1
ATOM 3204 C CA . CYS B 1 27 ? 20.906 -23.75 -13.773 1 97.88 27 CYS B CA 1
ATOM 3205 C C . CYS B 1 27 ? 21.781 -22.5 -13.688 1 97.88 27 CYS B C 1
ATOM 3207 O O . CYS B 1 27 ? 21.562 -21.625 -12.859 1 97.88 27 CYS B O 1
ATOM 3209 N N . ARG B 1 28 ? 22.75 -22.391 -14.562 1 98.06 28 ARG B N 1
ATOM 3210 C CA . ARG B 1 28 ? 23.688 -21.266 -14.555 1 98.06 28 ARG B CA 1
ATOM 3211 C C . ARG B 1 28 ? 23.141 -20.094 -15.359 1 98.06 28 ARG B C 1
ATOM 3213 O O . ARG B 1 28 ? 23.719 -19.016 -15.367 1 98.06 28 ARG B O 1
ATOM 3220 N N . ILE B 1 29 ? 22.016 -20.25 -15.977 1 98.06 29 ILE B N 1
ATOM 3221 C CA . ILE B 1 29 ? 21.406 -19.203 -16.797 1 98.06 29 ILE B CA 1
ATOM 3222 C C . ILE B 1 29 ? 20.203 -18.609 -16.078 1 98.06 29 ILE B C 1
ATOM 3224 O O . ILE B 1 29 ? 19.125 -19.219 -16.031 1 98.06 29 ILE B O 1
ATOM 3228 N N . PRO B 1 30 ? 20.375 -17.422 -15.531 1 96.12 30 PRO B N 1
ATOM 3229 C CA . PRO B 1 30 ? 19.188 -16.797 -14.945 1 96.12 30 PRO B CA 1
ATOM 3230 C C . PRO B 1 30 ? 18.078 -16.547 -15.961 1 96.12 30 PRO B C 1
ATOM 3232 O O . PRO B 1 30 ? 18.375 -16.172 -17.109 1 96.12 30 PRO B O 1
ATOM 3235 N N . SER B 1 31 ? 16.859 -16.781 -15.578 1 96.44 31 SER B N 1
ATOM 3236 C CA . SER B 1 31 ? 15.719 -16.547 -16.469 1 96.44 31 SER B CA 1
ATOM 3237 C C . SER B 1 31 ? 14.5 -16.078 -15.68 1 96.44 31 SER B C 1
ATOM 3239 O O . SER B 1 31 ? 13.398 -16.609 -15.859 1 96.44 31 SER B O 1
ATOM 3241 N N . VAL B 1 32 ? 14.68 -15.133 -14.828 1 92 32 VAL B N 1
ATOM 3242 C CA . VAL B 1 32 ? 13.57 -14.547 -14.086 1 92 32 VAL B CA 1
ATOM 3243 C C . VAL B 1 32 ? 12.539 -13.969 -15.055 1 92 32 VAL B C 1
ATOM 3245 O O . VAL B 1 32 ? 12.891 -13.531 -16.156 1 92 32 VAL B O 1
ATOM 3248 N N . LEU B 1 33 ? 11.305 -14.039 -14.672 1 90.75 33 LEU B N 1
ATOM 3249 C CA . LEU B 1 33 ? 10.25 -13.5 -15.523 1 90.75 33 LEU B CA 1
ATOM 3250 C C . LEU B 1 33 ? 10.688 -12.188 -16.172 1 90.75 33 LEU B C 1
ATOM 3252 O O . LEU B 1 33 ? 11.117 -11.258 -15.477 1 90.75 33 LEU B O 1
ATOM 3256 N N . GLY B 1 34 ? 10.547 -12.164 -17.469 1 92 34 GLY B N 1
ATOM 3257 C CA . GLY B 1 34 ? 10.961 -10.984 -18.203 1 92 34 GLY B CA 1
ATOM 3258 C C . GLY B 1 34 ? 12.328 -11.133 -18.844 1 92 34 GLY B C 1
ATOM 3259 O O . GLY B 1 34 ? 12.695 -10.367 -19.734 1 92 34 GLY B O 1
ATOM 3260 N N . ASP B 1 35 ? 13.117 -12.125 -18.406 1 94.94 35 ASP B N 1
ATOM 3261 C CA . ASP B 1 35 ? 14.484 -12.336 -18.891 1 94.94 35 ASP B CA 1
ATOM 3262 C C . ASP B 1 35 ? 14.672 -13.75 -19.422 1 94.94 35 ASP B C 1
ATOM 3264 O O . ASP B 1 35 ? 15.625 -14.438 -19.047 1 94.94 35 ASP B O 1
ATOM 3268 N N . GLU B 1 36 ? 13.805 -14.211 -20.281 1 97.44 36 GLU B N 1
ATOM 3269 C CA . GLU B 1 36 ? 13.797 -15.602 -20.719 1 97.44 36 GLU B CA 1
ATOM 3270 C C . GLU B 1 36 ? 14.672 -15.812 -21.938 1 97.44 36 GLU B C 1
ATOM 3272 O O . GLU B 1 36 ? 14.977 -16.953 -22.312 1 97.44 36 GLU B O 1
ATOM 3277 N N . LEU B 1 37 ? 15.18 -14.781 -22.547 1 98.31 37 LEU B N 1
ATOM 3278 C CA . LEU B 1 37 ? 15.789 -14.859 -23.875 1 98.31 37 LEU B CA 1
ATOM 3279 C C . LEU B 1 37 ? 17.016 -15.758 -23.859 1 98.31 37 LEU B C 1
ATOM 3281 O O . LEU B 1 37 ? 17.156 -16.641 -24.703 1 98.31 37 LEU B O 1
ATOM 3285 N N . ALA B 1 38 ? 17.891 -15.469 -22.938 1 98.44 38 ALA B N 1
ATOM 3286 C CA . ALA B 1 38 ? 19.141 -16.219 -22.906 1 98.44 38 ALA B CA 1
ATOM 3287 C C . ALA B 1 38 ? 18.875 -17.719 -22.75 1 98.44 38 ALA B C 1
ATOM 3289 O O . ALA B 1 38 ? 19.547 -18.531 -23.391 1 98.44 38 ALA B O 1
ATOM 3290 N N . PHE B 1 39 ? 17.969 -18.094 -21.938 1 98.5 39 PHE B N 1
ATOM 3291 C CA . PHE B 1 39 ? 17.625 -19.484 -21.703 1 98.5 39 PHE B CA 1
ATOM 3292 C C . PHE B 1 39 ? 17 -20.094 -22.938 1 98.5 39 PHE B C 1
ATOM 3294 O O . PHE B 1 39 ? 17.328 -21.219 -23.328 1 98.5 39 PHE B O 1
ATOM 3301 N N . ALA B 1 40 ? 16.094 -19.375 -23.562 1 98.75 40 ALA B N 1
ATOM 3302 C CA . ALA B 1 40 ? 15.469 -19.828 -24.797 1 98.75 40 ALA B CA 1
ATOM 3303 C C . ALA B 1 40 ? 16.516 -20.109 -25.875 1 98.75 40 ALA B C 1
ATOM 3305 O O . ALA B 1 40 ? 16.469 -21.156 -26.516 1 98.75 40 ALA B O 1
ATOM 3306 N N . LYS B 1 41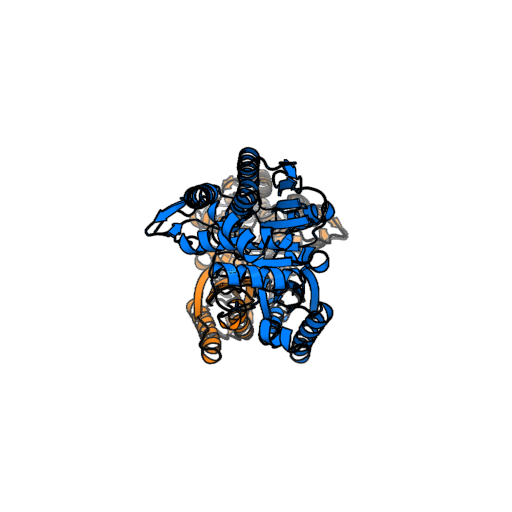 ? 17.438 -19.203 -26.016 1 98.75 41 LYS B N 1
ATOM 3307 C CA . LYS B 1 41 ? 18.5 -19.359 -27.016 1 98.75 41 LYS B CA 1
ATOM 3308 C C . LYS B 1 41 ? 19.344 -20.594 -26.734 1 98.75 41 LYS B C 1
ATOM 3310 O O . LYS B 1 41 ? 19.734 -21.312 -27.656 1 98.75 41 LYS B O 1
ATOM 3315 N N . PHE B 1 42 ? 19.609 -20.719 -25.5 1 98.69 42 PHE B N 1
ATOM 3316 C CA . PHE B 1 42 ? 20.406 -21.875 -25.125 1 98.69 42 PHE B CA 1
ATOM 3317 C C . PHE B 1 42 ? 19.703 -23.172 -25.531 1 98.69 42 PHE B C 1
ATOM 3319 O O . PHE B 1 42 ? 20.328 -24.062 -26.109 1 98.69 42 PHE B O 1
ATOM 3326 N N . LEU B 1 43 ? 18.406 -23.344 -25.234 1 98.75 43 LEU B N 1
ATOM 3327 C CA . LEU B 1 43 ? 17.672 -24.562 -25.547 1 98.75 43 LEU B CA 1
ATOM 3328 C C . LEU B 1 43 ? 17.578 -24.766 -27.062 1 98.75 43 LEU B C 1
ATOM 3330 O O . LEU B 1 43 ? 17.625 -25.891 -27.531 1 98.75 43 LEU B O 1
ATOM 3334 N N . VAL B 1 44 ? 17.422 -23.688 -27.75 1 98.69 44 VAL B N 1
ATOM 3335 C CA . VAL B 1 44 ? 17.438 -23.766 -29.219 1 98.69 44 VAL B CA 1
ATOM 3336 C C . VAL B 1 44 ? 18.766 -24.359 -29.688 1 98.69 44 VAL B C 1
ATOM 3338 O O . VAL B 1 44 ? 18.781 -25.219 -30.578 1 98.69 44 VAL B O 1
ATOM 3341 N N . GLY B 1 45 ? 19.828 -23.844 -29.125 1 98.62 45 GLY B N 1
ATOM 3342 C CA . GLY B 1 45 ? 21.141 -24.406 -29.422 1 98.62 45 GLY B CA 1
ATOM 3343 C C . GLY B 1 45 ? 21.234 -25.891 -29.141 1 98.62 45 GLY B C 1
ATOM 3344 O O . GLY B 1 45 ? 21.719 -26.656 -29.969 1 98.62 45 GLY B O 1
ATOM 3345 N N . VAL B 1 46 ? 20.766 -26.297 -28.016 1 98.5 46 VAL B N 1
ATOM 3346 C CA . VAL B 1 46 ? 20.812 -27.703 -27.609 1 98.5 46 VAL B CA 1
ATOM 3347 C C . VAL B 1 46 ? 20.016 -28.547 -28.594 1 98.5 46 VAL B C 1
ATOM 3349 O O . VAL B 1 46 ? 20.453 -29.625 -29 1 98.5 46 VAL B O 1
ATOM 3352 N N . MET B 1 47 ? 18.797 -28.109 -28.938 1 98.44 47 MET B N 1
ATOM 3353 C CA . MET B 1 47 ? 17.938 -28.844 -29.859 1 98.44 47 MET B CA 1
ATOM 3354 C C . MET B 1 47 ? 18.578 -28.953 -31.234 1 98.44 47 MET B C 1
ATOM 3356 O O . MET B 1 47 ? 18.484 -29.984 -31.906 1 98.44 47 MET B O 1
ATOM 3360 N N . THR B 1 48 ? 19.203 -27.891 -31.641 1 97.81 48 THR B N 1
ATOM 3361 C CA . THR B 1 48 ? 19.906 -27.891 -32.938 1 97.81 48 THR B CA 1
ATOM 3362 C C . THR B 1 48 ? 21 -28.938 -32.938 1 97.81 48 THR B C 1
ATOM 3364 O O . THR B 1 48 ? 21.125 -29.703 -33.875 1 97.81 48 THR B O 1
ATOM 3367 N N . ASP B 1 49 ? 21.719 -28.984 -31.891 1 96.06 49 ASP B N 1
ATOM 3368 C CA . ASP B 1 49 ? 22.812 -29.953 -31.781 1 96.06 49 ASP B CA 1
ATOM 3369 C C . ASP B 1 49 ? 22.297 -31.375 -31.719 1 96.06 49 ASP B C 1
ATOM 3371 O O . ASP B 1 49 ? 23.016 -32.312 -32.031 1 96.06 49 ASP B O 1
ATOM 3375 N N . SER B 1 50 ? 21.031 -31.516 -31.344 1 94.75 50 SER B N 1
ATOM 3376 C CA . SER B 1 50 ? 20.422 -32.812 -31.172 1 94.75 50 SER B CA 1
ATOM 3377 C C . SER B 1 50 ? 19.609 -33.219 -32.375 1 94.75 50 SER B C 1
ATOM 3379 O O . SER B 1 50 ? 18.797 -34.156 -32.344 1 94.75 50 SER B O 1
ATOM 3381 N N . ASP B 1 51 ? 19.656 -32.5 -33.469 1 92.62 51 ASP B N 1
ATOM 3382 C CA . ASP B 1 51 ? 19.078 -32.781 -34.781 1 92.62 51 ASP B CA 1
ATOM 3383 C C . ASP B 1 51 ? 17.547 -32.688 -34.719 1 92.62 51 ASP B C 1
ATOM 3385 O O . ASP B 1 51 ? 16.859 -33.469 -35.375 1 92.62 51 ASP B O 1
ATOM 3389 N N . PHE B 1 52 ? 17.031 -31.891 -33.844 1 96.81 52 PHE B N 1
ATOM 3390 C CA . PHE B 1 52 ? 15.625 -31.516 -33.938 1 96.81 52 PHE B CA 1
ATOM 3391 C C . PHE B 1 52 ? 15.367 -30.75 -35.25 1 96.81 52 PHE B C 1
ATOM 3393 O O . PHE B 1 52 ? 16.266 -30.109 -35.781 1 96.81 52 PHE B O 1
ATOM 3400 N N . SER B 1 53 ? 14.211 -30.875 -35.719 1 95.75 53 SER B N 1
ATOM 3401 C CA . SER B 1 53 ? 13.789 -30.094 -36.875 1 95.75 53 SER B CA 1
ATOM 3402 C C . SER B 1 53 ? 12.945 -28.906 -36.469 1 95.75 53 SER B C 1
ATOM 3404 O O . SER B 1 53 ? 12.398 -28.875 -35.375 1 95.75 53 SER B O 1
ATOM 3406 N N . ASP B 1 54 ? 12.891 -27.875 -37.312 1 95.38 54 ASP B N 1
ATOM 3407 C CA . ASP B 1 54 ? 12.094 -26.672 -37.125 1 95.38 54 ASP B CA 1
ATOM 3408 C C . ASP B 1 54 ? 12.43 -26 -35.781 1 95.38 54 ASP B C 1
ATOM 3410 O O . ASP B 1 54 ? 11.531 -25.578 -35.062 1 95.38 54 ASP B O 1
ATOM 3414 N N . VAL B 1 55 ? 13.695 -26.062 -35.5 1 98.12 55 VAL B N 1
ATOM 3415 C CA . VAL B 1 55 ? 14.18 -25.469 -34.25 1 98.12 55 VAL B CA 1
ATOM 3416 C C . VAL B 1 55 ? 14.227 -23.953 -34.406 1 98.12 55 VAL B C 1
ATOM 3418 O O . VAL B 1 55 ? 14.852 -23.422 -35.344 1 98.12 55 VAL B O 1
ATOM 3421 N N . ARG B 1 56 ? 13.523 -23.188 -33.469 1 98.19 56 ARG B N 1
ATOM 3422 C CA . ARG B 1 56 ? 13.531 -21.734 -33.562 1 98.19 56 ARG B CA 1
ATOM 3423 C C . ARG B 1 56 ? 13.055 -21.094 -32.281 1 98.19 56 ARG B C 1
ATOM 3425 O O . ARG B 1 56 ? 12.469 -21.766 -31.422 1 98.19 56 ARG B O 1
ATOM 3432 N N . LEU B 1 57 ? 13.414 -19.812 -32.219 1 98.5 57 LEU B N 1
ATOM 3433 C CA . LEU B 1 57 ? 12.75 -18.953 -31.266 1 98.5 57 LEU B CA 1
ATOM 3434 C C . LEU B 1 57 ? 11.383 -18.516 -31.781 1 98.5 57 LEU B C 1
ATOM 3436 O O . LEU B 1 57 ? 11.281 -17.906 -32.844 1 98.5 57 LEU B O 1
ATOM 3440 N N . GLN B 1 58 ? 10.352 -18.906 -31.109 1 98.44 58 GLN B N 1
ATOM 3441 C CA . GLN B 1 58 ? 9.023 -18.438 -31.469 1 98.44 58 GLN B CA 1
ATOM 3442 C C . GLN B 1 58 ? 8.711 -17.109 -30.766 1 98.44 58 GLN B C 1
ATOM 3444 O O . GLN B 1 58 ? 8.734 -17.016 -29.547 1 98.44 58 GLN B O 1
ATOM 3449 N N . GLU B 1 59 ? 8.398 -16.156 -31.516 1 97.94 59 GLU B N 1
ATOM 3450 C CA . GLU B 1 59 ? 8.117 -14.828 -30.953 1 97.94 59 GLU B CA 1
ATOM 3451 C C . GLU B 1 59 ? 6.832 -14.844 -30.141 1 97.94 59 GLU B C 1
ATOM 3453 O O . GLU B 1 59 ? 5.801 -15.328 -30.594 1 97.94 59 GLU B O 1
ATOM 3458 N N . VAL B 1 60 ? 6.891 -14.352 -28.953 1 97.44 60 VAL B N 1
ATOM 3459 C CA . VAL B 1 60 ? 5.75 -14.242 -28.047 1 97.44 60 VAL B CA 1
ATOM 3460 C C . VAL B 1 60 ? 5.613 -12.805 -27.562 1 97.44 60 VAL B C 1
ATOM 3462 O O . VAL B 1 60 ? 4.668 -12.102 -27.922 1 97.44 60 VAL B O 1
ATOM 3465 N N . LEU B 1 61 ? 6.551 -12.32 -26.797 1 96.12 61 LEU B N 1
ATOM 3466 C CA . LEU B 1 61 ? 6.746 -10.953 -26.328 1 96.12 61 LEU B CA 1
ATOM 3467 C C . LEU B 1 61 ? 8.141 -10.453 -26.672 1 96.12 61 LEU B C 1
ATOM 3469 O O . LEU B 1 61 ? 9.039 -11.25 -26.969 1 96.12 61 LEU B O 1
ATOM 3473 N N . PRO B 1 62 ? 8.352 -9.086 -26.656 1 96.31 62 PRO B N 1
ATOM 3474 C CA . PRO B 1 62 ? 9.695 -8.594 -26.938 1 96.31 62 PRO B CA 1
ATOM 3475 C C . PRO B 1 62 ? 10.758 -9.195 -26.031 1 96.31 62 PRO B C 1
ATOM 3477 O O . PRO B 1 62 ? 10.688 -9.039 -24.812 1 96.31 62 PRO B O 1
ATOM 3480 N N . ASP B 1 63 ? 11.742 -9.938 -26.625 1 96.25 63 ASP B N 1
ATOM 3481 C CA . ASP B 1 63 ? 12.898 -10.547 -25.969 1 96.25 63 ASP B CA 1
ATOM 3482 C C . ASP B 1 63 ? 12.469 -11.672 -25.031 1 96.25 63 ASP B C 1
ATOM 3484 O O . ASP B 1 63 ? 13.188 -12 -24.078 1 96.25 63 ASP B O 1
ATOM 3488 N N . ARG B 1 64 ? 11.328 -12.164 -25.219 1 97.69 64 ARG B N 1
ATOM 3489 C CA . ARG B 1 64 ? 10.797 -13.242 -24.391 1 97.69 64 ARG B CA 1
ATOM 3490 C C . ARG B 1 64 ? 10.156 -14.328 -25.266 1 97.69 64 ARG B C 1
ATOM 3492 O O . ARG B 1 64 ? 8.953 -14.586 -25.156 1 97.69 64 ARG B O 1
ATOM 3499 N N . PRO B 1 65 ? 11.008 -14.945 -26.078 1 98.44 65 PRO B N 1
ATOM 3500 C CA . PRO B 1 65 ? 10.492 -15.969 -26.984 1 98.44 65 PRO B CA 1
ATOM 3501 C C . PRO B 1 65 ? 10.336 -17.328 -26.328 1 98.44 65 PRO B C 1
ATOM 3503 O O . PRO B 1 65 ? 10.891 -17.562 -25.25 1 98.44 65 PRO B O 1
ATOM 3506 N N . ASN B 1 66 ? 9.531 -18.141 -26.984 1 98.69 66 ASN B N 1
ATOM 3507 C CA . ASN B 1 66 ? 9.586 -19.578 -26.719 1 98.69 66 ASN B CA 1
ATOM 3508 C C . ASN B 1 66 ? 10.781 -20.234 -27.422 1 98.69 66 ASN B C 1
ATOM 3510 O O . ASN B 1 66 ? 11.312 -19.672 -28.391 1 98.69 66 ASN B O 1
ATOM 3514 N N . ALA B 1 67 ? 11.242 -21.328 -26.938 1 98.88 67 ALA B N 1
ATOM 3515 C CA . ALA B 1 67 ? 12.148 -22.234 -27.641 1 98.88 67 ALA B CA 1
ATOM 3516 C C . ALA B 1 67 ? 11.398 -23.469 -28.141 1 98.88 67 ALA B C 1
ATOM 3518 O O . ALA B 1 67 ? 10.867 -24.234 -27.328 1 98.88 67 ALA B O 1
ATOM 3519 N N . VAL B 1 68 ? 11.359 -23.688 -29.469 1 98.81 68 VAL B N 1
ATOM 3520 C CA . VAL B 1 68 ? 10.523 -24.766 -29.969 1 98.81 68 VAL B CA 1
ATOM 3521 C C . VAL B 1 68 ? 11.328 -25.609 -30.969 1 98.81 68 VAL B C 1
ATOM 3523 O O . VAL B 1 68 ? 12.273 -25.109 -31.594 1 98.81 68 VAL B O 1
ATOM 3526 N N . GLY B 1 69 ? 11.016 -26.859 -31.062 1 98.5 69 GLY B N 1
ATOM 3527 C CA . GLY B 1 69 ? 11.57 -27.828 -32 1 98.5 69 GLY B CA 1
ATOM 3528 C C . GLY B 1 69 ? 10.82 -29.141 -32 1 98.5 69 GLY B C 1
ATOM 3529 O O . GLY B 1 69 ? 9.992 -29.406 -31.141 1 98.5 69 GLY B O 1
ATOM 3530 N N . GLU B 1 70 ? 11.023 -29.938 -33.031 1 98.19 70 GLU B N 1
ATOM 3531 C CA . GLU B 1 70 ? 10.344 -31.219 -33.094 1 98.19 70 GLU B CA 1
ATOM 3532 C C . GLU B 1 70 ? 11.188 -32.281 -33.812 1 98.19 70 GLU B C 1
ATOM 3534 O O . GLU B 1 70 ? 12.125 -31.922 -34.531 1 98.19 70 GLU B O 1
ATOM 3539 N N . LEU B 1 71 ? 10.961 -33.469 -33.531 1 98.12 71 LEU B N 1
ATOM 3540 C CA . LEU B 1 71 ? 11.461 -34.625 -34.281 1 98.12 71 LEU B CA 1
ATOM 3541 C C . LEU B 1 71 ? 10.344 -35.25 -35.094 1 98.12 71 LEU B C 1
ATOM 3543 O O . LEU B 1 71 ? 9.273 -35.562 -34.562 1 98.12 71 LEU B O 1
ATOM 3547 N N . ASP B 1 72 ? 10.656 -35.375 -36.375 1 96.88 72 ASP B N 1
ATOM 3548 C CA . ASP B 1 72 ? 9.688 -35.938 -37.281 1 96.88 72 ASP B CA 1
ATOM 3549 C C . ASP B 1 72 ? 9.984 -37.406 -37.594 1 96.88 72 ASP B C 1
ATOM 3551 O O . ASP B 1 72 ? 11 -37.75 -38.219 1 96.88 72 ASP B O 1
ATOM 3555 N N . PHE B 1 73 ? 9.094 -38.312 -37.156 1 96.38 73 PHE B N 1
ATOM 3556 C CA . PHE B 1 73 ? 9.273 -39.75 -37.375 1 96.38 73 PHE B CA 1
ATOM 3557 C C . PHE B 1 73 ? 8.312 -40.281 -38.406 1 96.38 73 PHE B C 1
ATOM 3559 O O . PHE B 1 73 ? 8.195 -41.5 -38.594 1 96.38 73 PHE B O 1
ATOM 3566 N N . GLY B 1 74 ? 7.59 -39.344 -39.062 1 95.56 74 GLY B N 1
ATOM 3567 C CA . GLY B 1 74 ? 6.621 -39.75 -40.062 1 95.56 74 GLY B CA 1
ATOM 3568 C C . GLY B 1 74 ? 5.219 -39.25 -39.781 1 95.56 74 GLY B C 1
ATOM 3569 O O . GLY B 1 74 ? 5.027 -38.375 -38.906 1 95.56 74 GLY B O 1
ATOM 3570 N N . PRO B 1 75 ? 4.207 -39.75 -40.562 1 95.88 75 PRO B N 1
ATOM 3571 C CA . PRO B 1 75 ? 2.824 -39.312 -40.344 1 95.88 75 PRO B CA 1
ATOM 3572 C C . PRO B 1 75 ? 2.242 -39.844 -39.031 1 95.88 75 PRO B C 1
ATOM 3574 O O . PRO B 1 75 ? 2.656 -40.906 -38.562 1 95.88 75 PRO B O 1
ATOM 3577 N N . GLY B 1 76 ? 1.379 -39.094 -38.5 1 95.94 76 GLY B N 1
ATOM 3578 C CA . GLY B 1 76 ? 0.716 -39.562 -37.281 1 95.94 76 GLY B CA 1
ATOM 3579 C C . GLY B 1 76 ? 0.477 -38.469 -36.25 1 95.94 76 GLY B C 1
ATOM 3580 O O . GLY B 1 76 ? 0.275 -37.312 -36.625 1 95.94 76 GLY B O 1
ATOM 3581 N N . ARG B 1 77 ? 0.483 -38.938 -35.031 1 96.56 77 ARG B N 1
ATOM 3582 C CA . ARG B 1 77 ? 0.092 -38.031 -33.938 1 96.56 77 ARG B CA 1
ATOM 3583 C C . ARG B 1 77 ? 1.231 -37.094 -33.562 1 96.56 77 ARG B C 1
ATOM 3585 O O . ARG B 1 77 ? 2.389 -37.344 -33.906 1 96.56 77 ARG B O 1
ATOM 3592 N N . ARG B 1 78 ? 0.886 -36.031 -32.969 1 97.75 78 ARG B N 1
ATOM 3593 C CA . ARG B 1 78 ? 1.832 -35.094 -32.375 1 97.75 78 ARG B CA 1
ATOM 3594 C C . ARG B 1 78 ? 1.834 -35.188 -30.859 1 97.75 78 ARG B C 1
ATOM 3596 O O . ARG B 1 78 ? 0.786 -35.062 -30.219 1 97.75 78 ARG B O 1
ATOM 3603 N N . VAL B 1 79 ? 2.941 -35.469 -30.375 1 98.69 79 VAL B N 1
ATOM 3604 C CA . VAL B 1 79 ? 3.17 -35.5 -28.922 1 98.69 79 VAL B CA 1
ATOM 3605 C C . VAL B 1 79 ? 4.043 -34.312 -28.516 1 98.69 79 VAL B C 1
ATOM 3607 O O . VAL B 1 79 ? 5.105 -34.094 -29.109 1 98.69 79 VAL B O 1
ATOM 3610 N N . VAL B 1 80 ? 3.553 -33.562 -27.531 1 98.81 80 VAL B N 1
ATOM 3611 C CA . VAL B 1 80 ? 4.285 -32.375 -27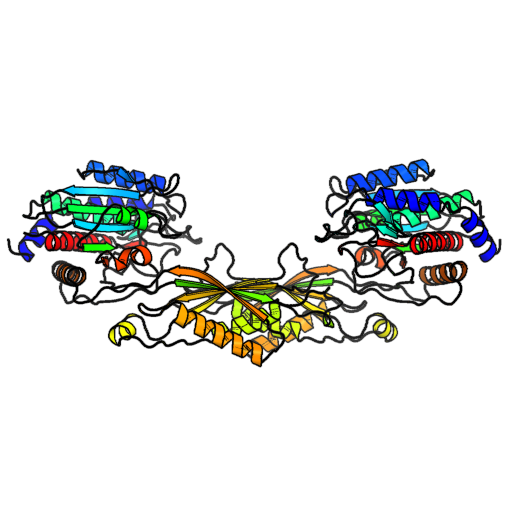.141 1 98.81 80 VAL B CA 1
ATOM 3612 C C . VAL B 1 80 ? 4.77 -32.5 -25.703 1 98.81 80 VAL B C 1
ATOM 3614 O O . VAL B 1 80 ? 3.996 -32.875 -24.812 1 98.81 80 VAL B O 1
ATOM 3617 N N . LEU B 1 81 ? 6.031 -32.312 -25.484 1 98.88 81 LEU B N 1
ATOM 3618 C CA . LEU B 1 81 ? 6.633 -32.125 -24.172 1 98.88 81 LEU B CA 1
ATOM 3619 C C . LEU B 1 81 ? 6.887 -30.625 -23.922 1 98.88 81 LEU B C 1
ATOM 3621 O O . LEU B 1 81 ? 7.551 -29.969 -24.719 1 98.88 81 LEU B O 1
ATOM 3625 N N . THR B 1 82 ? 6.312 -30.125 -22.797 1 98.75 82 THR B N 1
ATOM 3626 C CA . THR B 1 82 ? 6.402 -28.688 -22.641 1 98.75 82 THR B CA 1
ATOM 3627 C C . THR B 1 82 ? 6.656 -28.312 -21.188 1 98.75 82 THR B C 1
ATOM 3629 O O . THR B 1 82 ? 6.516 -29.156 -20.297 1 98.75 82 THR B O 1
ATOM 3632 N N . GLY B 1 83 ? 7.059 -27.094 -20.984 1 98.31 83 GLY B N 1
ATOM 3633 C CA . GLY B 1 83 ? 7.32 -26.453 -19.703 1 98.31 83 GLY B CA 1
ATOM 3634 C C . GLY B 1 83 ? 7.727 -25 -19.844 1 98.31 83 GLY B C 1
ATOM 3635 O O . GLY B 1 83 ? 7.961 -24.516 -20.953 1 98.31 83 GLY B O 1
ATOM 3636 N N . HIS B 1 84 ? 7.828 -24.328 -18.75 1 97.88 84 HIS B N 1
ATOM 3637 C CA . HIS B 1 84 ? 8.07 -22.906 -18.844 1 97.88 84 HIS B CA 1
ATOM 3638 C C . HIS B 1 84 ? 9.531 -22.562 -18.578 1 97.88 84 HIS B C 1
ATOM 3640 O O . HIS B 1 84 ? 10.211 -23.281 -17.844 1 97.88 84 HIS B O 1
ATOM 3646 N N . LEU B 1 85 ? 9.922 -21.406 -19.125 1 98.19 85 LEU B N 1
ATOM 3647 C CA . LEU B 1 85 ? 11.305 -20.953 -19.078 1 98.19 85 LEU B CA 1
ATOM 3648 C C . LEU B 1 85 ? 11.547 -20.078 -17.844 1 98.19 85 LEU B C 1
ATOM 3650 O O . LEU B 1 85 ? 12.633 -20.094 -17.25 1 98.19 85 LEU B O 1
ATOM 3654 N N . ASP B 1 86 ? 10.523 -19.266 -17.516 1 95.31 86 ASP B N 1
ATOM 3655 C CA . ASP B 1 86 ? 10.734 -18.188 -16.562 1 95.31 86 ASP B CA 1
ATOM 3656 C C . ASP B 1 86 ? 10.656 -18.719 -15.125 1 95.31 86 ASP B C 1
ATOM 3658 O O . ASP B 1 86 ? 9.984 -19.703 -14.859 1 95.31 86 ASP B O 1
ATOM 3662 N N . THR B 1 87 ? 11.438 -18.016 -14.266 1 91.69 87 THR B N 1
ATOM 3663 C CA . THR B 1 87 ? 11.445 -18.297 -12.836 1 91.69 87 THR B CA 1
ATOM 3664 C C . THR B 1 87 ? 11.062 -17.062 -12.031 1 91.69 87 THR B C 1
ATOM 3666 O O . THR B 1 87 ? 10.945 -15.961 -12.586 1 91.69 87 THR B O 1
ATOM 3669 N N . LYS B 1 88 ? 10.789 -17.297 -10.82 1 84.44 88 LYS B N 1
ATOM 3670 C CA . LYS B 1 88 ? 10.703 -16.188 -9.875 1 84.44 88 LYS B CA 1
ATOM 3671 C C . LYS B 1 88 ? 12.094 -15.688 -9.484 1 84.44 88 LYS B C 1
ATOM 3673 O O . LYS B 1 88 ? 13.102 -16.328 -9.805 1 84.44 88 LYS B O 1
ATOM 3678 N N . PRO B 1 89 ? 12.172 -14.477 -8.859 1 82.75 89 PRO B N 1
ATOM 3679 C CA . PRO B 1 89 ? 13.477 -14.023 -8.359 1 82.75 89 PRO B CA 1
ATOM 3680 C C . PRO B 1 89 ? 14.07 -14.969 -7.32 1 82.75 89 PRO B C 1
ATOM 3682 O O . PRO B 1 89 ? 13.328 -15.625 -6.586 1 82.75 89 PRO B O 1
ATOM 3685 N N . ALA B 1 90 ? 15.406 -14.953 -7.297 1 85.94 90 ALA B N 1
ATOM 3686 C CA . ALA B 1 90 ? 16.094 -15.82 -6.344 1 85.94 90 ALA B CA 1
ATOM 3687 C C . ALA B 1 90 ? 15.836 -15.375 -4.91 1 85.94 90 ALA B C 1
ATOM 3689 O O . ALA B 1 90 ? 15.797 -14.18 -4.621 1 85.94 90 ALA B O 1
ATOM 3690 N N . SER B 1 91 ? 15.617 -16.344 -4.043 1 77.75 91 SER B N 1
ATOM 3691 C CA . SER B 1 91 ? 15.453 -16.062 -2.623 1 77.75 91 SER B CA 1
ATOM 3692 C C . SER B 1 91 ? 16.766 -15.633 -1.987 1 77.75 91 SER B C 1
ATOM 3694 O O . SER B 1 91 ? 17.844 -15.914 -2.523 1 77.75 91 SER B O 1
ATOM 3696 N N . ILE B 1 92 ? 16.656 -14.969 -0.87 1 76.5 92 ILE B N 1
ATOM 3697 C CA . ILE B 1 92 ? 17.828 -14.641 -0.071 1 76.5 92 ILE B CA 1
ATOM 3698 C C . ILE B 1 92 ? 18.156 -15.797 0.869 1 76.5 92 ILE B C 1
ATOM 3700 O O . ILE B 1 92 ? 17.297 -16.625 1.16 1 76.5 92 ILE B O 1
ATOM 3704 N N . GLY B 1 93 ? 19.406 -15.969 1.229 1 83.12 93 GLY B N 1
ATOM 3705 C CA . GLY B 1 93 ? 19.734 -16.922 2.273 1 83.12 93 GLY B CA 1
ATOM 3706 C C . GLY B 1 93 ? 20.438 -18.156 1.75 1 83.12 93 GLY B C 1
ATOM 3707 O O . GLY B 1 93 ? 20.5 -19.188 2.434 1 83.12 93 GLY B O 1
ATOM 3708 N N . TRP B 1 94 ? 20.891 -18.109 0.547 1 89 94 TRP B N 1
ATOM 3709 C CA . TRP B 1 94 ? 21.688 -19.219 0.011 1 89 94 TRP B CA 1
ATOM 3710 C C . TRP B 1 94 ? 23.016 -19.328 0.754 1 89 94 TRP B C 1
ATOM 3712 O O . TRP B 1 94 ? 23.734 -18.344 0.897 1 89 94 TRP B O 1
ATOM 3722 N N . THR B 1 95 ? 23.281 -20.562 1.319 1 93.81 95 THR B N 1
ATOM 3723 C CA . THR B 1 95 ? 24.484 -20.75 2.123 1 93.81 95 THR B CA 1
ATOM 3724 C C . THR B 1 95 ? 25.297 -21.922 1.593 1 93.81 95 THR B C 1
ATOM 3726 O O . THR B 1 95 ? 26.516 -21.969 1.769 1 93.81 95 THR B O 1
ATOM 3729 N N . GLU B 1 96 ? 24.672 -22.859 0.96 1 95.12 96 GLU B N 1
ATOM 3730 C CA . GLU B 1 96 ? 25.359 -24.078 0.519 1 95.12 96 GLU B CA 1
ATOM 3731 C C . GLU B 1 96 ? 25.938 -23.906 -0.886 1 95.12 96 GLU B C 1
ATOM 3733 O O . GLU B 1 96 ? 26.938 -24.531 -1.234 1 95.12 96 GLU B O 1
ATOM 3738 N N . ALA B 1 97 ? 25.266 -23.141 -1.743 1 95.19 97 ALA B N 1
ATOM 3739 C CA . ALA B 1 97 ? 25.656 -22.812 -3.109 1 95.19 97 ALA B CA 1
ATOM 3740 C C . ALA B 1 97 ? 25.062 -21.484 -3.543 1 95.19 97 ALA B C 1
ATOM 3742 O O . ALA B 1 97 ? 24.156 -20.953 -2.879 1 95.19 97 ALA B O 1
ATOM 3743 N N . ALA B 1 98 ? 25.641 -20.969 -4.645 1 95.69 98 ALA B N 1
ATOM 3744 C CA . ALA B 1 98 ? 25 -19.766 -5.203 1 95.69 98 ALA B CA 1
ATOM 3745 C C . ALA B 1 98 ? 23.766 -20.125 -6.012 1 95.69 98 ALA B C 1
ATOM 3747 O O . ALA B 1 98 ? 23.672 -21.234 -6.547 1 95.69 98 ALA B O 1
ATOM 3748 N N . PRO B 1 99 ? 22.859 -19.25 -6.082 1 94.75 99 PRO B N 1
ATOM 3749 C CA . PRO B 1 99 ? 21.594 -19.578 -6.742 1 94.75 99 PRO B CA 1
ATOM 3750 C C . PRO B 1 99 ? 21.781 -20.031 -8.188 1 94.75 99 PRO B C 1
ATOM 3752 O O . PRO B 1 99 ? 21 -20.844 -8.688 1 94.75 99 PRO B O 1
ATOM 3755 N N . PHE B 1 100 ? 22.812 -19.547 -8.852 1 97.5 100 PHE B N 1
ATOM 3756 C CA . PHE B 1 100 ? 23.016 -19.875 -10.258 1 97.5 100 PHE B CA 1
ATOM 3757 C C . PHE B 1 100 ? 24.359 -20.562 -10.469 1 97.5 100 PHE B C 1
ATOM 3759 O O . PHE B 1 100 ? 25.031 -20.328 -11.469 1 97.5 100 PHE B O 1
ATOM 3766 N N . SER B 1 101 ? 24.672 -21.438 -9.578 1 96.88 101 SER B N 1
ATOM 3767 C CA . SER B 1 101 ? 25.969 -22.109 -9.641 1 96.88 101 SER B CA 1
ATOM 3768 C C . SER B 1 101 ? 25.891 -23.344 -10.531 1 96.88 101 SER B C 1
ATOM 3770 O O . SER B 1 101 ? 26.859 -23.656 -11.234 1 96.88 101 SER B O 1
ATOM 3772 N N . GLY B 1 102 ? 24.828 -24.109 -10.5 1 97.88 102 GLY B N 1
ATOM 3773 C CA . GLY B 1 102 ? 24.766 -25.391 -11.156 1 97.88 102 GLY B CA 1
ATOM 3774 C C . GLY B 1 102 ? 25.672 -26.438 -10.531 1 97.88 102 GLY B C 1
ATOM 3775 O O . GLY B 1 102 ? 26.047 -27.406 -11.188 1 97.88 102 GLY B O 1
ATOM 3776 N N . ASP B 1 103 ? 25.969 -26.219 -9.32 1 97.94 103 ASP B N 1
ATOM 3777 C CA . ASP B 1 103 ? 26.922 -27.094 -8.648 1 97.94 103 ASP B CA 1
ATOM 3778 C C . ASP B 1 103 ? 26.328 -28.484 -8.414 1 97.94 103 ASP B C 1
ATOM 3780 O O . ASP B 1 103 ? 25.141 -28.609 -8.102 1 97.94 103 ASP B O 1
ATOM 3784 N N . LEU B 1 104 ? 27.203 -29.469 -8.602 1 98.19 104 LEU B N 1
ATOM 3785 C CA . LEU B 1 104 ? 26.875 -30.844 -8.234 1 98.19 104 LEU B CA 1
ATOM 3786 C C . LEU B 1 104 ? 27.562 -31.234 -6.926 1 98.19 104 LEU B C 1
ATOM 3788 O O . LEU B 1 104 ? 28.781 -31.391 -6.875 1 98.19 104 LEU B O 1
ATOM 3792 N N . ILE B 1 105 ? 26.734 -31.344 -5.895 1 97.69 105 ILE B N 1
ATOM 3793 C CA . ILE B 1 105 ? 27.25 -31.641 -4.566 1 97.69 105 ILE B CA 1
ATOM 3794 C C . ILE B 1 105 ? 26.531 -32.844 -3.988 1 97.69 105 ILE B C 1
ATOM 3796 O O . ILE B 1 105 ? 25.328 -32.812 -3.777 1 97.69 105 ILE B O 1
ATOM 3800 N N . ASP B 1 106 ? 27.25 -34 -3.762 1 97.25 106 ASP B N 1
ATOM 3801 C CA . ASP B 1 106 ? 26.75 -35.219 -3.107 1 97.25 106 ASP B CA 1
ATOM 3802 C C . ASP B 1 106 ? 25.5 -35.75 -3.811 1 97.25 106 ASP B C 1
ATOM 3804 O O . ASP B 1 106 ? 24.5 -36.031 -3.164 1 97.25 106 ASP B O 1
ATOM 3808 N N . GLY B 1 107 ? 25.5 -35.719 -5.105 1 97.81 107 GLY B N 1
ATOM 3809 C CA . GLY B 1 107 ? 24.438 -36.344 -5.887 1 97.81 107 GLY B CA 1
ATOM 3810 C C . GLY B 1 107 ? 23.281 -35.406 -6.148 1 97.81 107 GLY B C 1
ATOM 3811 O O . GLY B 1 107 ? 22.25 -35.844 -6.672 1 97.81 107 GLY B O 1
ATOM 3812 N N . TYR B 1 108 ? 23.453 -34.094 -5.762 1 98.25 108 TYR B N 1
ATOM 3813 C CA . TYR B 1 108 ? 22.422 -33.094 -5.98 1 98.25 108 TYR B CA 1
ATOM 3814 C C . TYR B 1 108 ? 22.938 -31.953 -6.828 1 98.25 108 TYR B C 1
ATOM 3816 O O . TYR B 1 108 ? 24.078 -31.5 -6.648 1 98.25 108 TYR B O 1
ATOM 3824 N N . VAL B 1 109 ? 22.125 -31.531 -7.738 1 98.5 109 VAL B N 1
ATOM 3825 C CA . VAL B 1 109 ? 22.422 -30.312 -8.484 1 98.5 109 VAL B CA 1
ATOM 3826 C C . VAL B 1 109 ? 21.719 -29.125 -7.832 1 98.5 109 VAL B C 1
ATOM 3828 O O . VAL B 1 109 ? 20.5 -29.156 -7.617 1 98.5 109 VAL B O 1
ATOM 3831 N N . TYR B 1 110 ? 22.531 -28.141 -7.555 1 97.62 110 TYR B N 1
ATOM 3832 C CA . TYR B 1 110 ? 22 -26.938 -6.922 1 97.62 110 TYR B CA 1
ATOM 3833 C C . TYR B 1 110 ? 21.719 -25.859 -7.957 1 97.62 110 TYR B C 1
ATOM 3835 O O . TYR B 1 110 ? 22.531 -25.625 -8.852 1 97.62 110 TYR B O 1
ATOM 3843 N N . GLY B 1 111 ? 20.547 -25.25 -7.82 1 96.69 111 GLY B N 1
ATOM 3844 C CA . GLY B 1 111 ? 20.234 -24.156 -8.711 1 96.69 111 GLY B CA 1
ATOM 3845 C C . GLY B 1 111 ? 18.844 -23.562 -8.453 1 96.69 111 GLY B C 1
ATOM 3846 O O . GLY B 1 111 ? 17.891 -24.312 -8.195 1 96.69 111 GLY B O 1
ATOM 3847 N N . HIS B 1 112 ? 18.812 -22.25 -8.578 1 94.31 112 HIS B N 1
ATOM 3848 C CA . HIS B 1 112 ? 17.531 -21.562 -8.477 1 94.31 112 HIS B CA 1
ATOM 3849 C C . HIS B 1 112 ? 16.609 -21.938 -9.641 1 94.31 112 HIS B C 1
ATOM 3851 O O . HIS B 1 11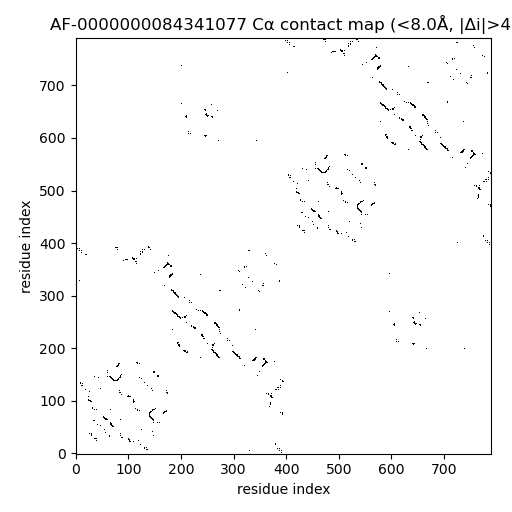2 ? 17.016 -21.859 -10.805 1 94.31 112 HIS B O 1
ATOM 3857 N N . GLY B 1 113 ? 15.375 -22.391 -9.352 1 93.88 113 GLY B N 1
ATOM 3858 C CA . GLY B 1 113 ? 14.414 -22.734 -10.391 1 93.88 113 GLY B CA 1
ATOM 3859 C C . GLY B 1 113 ? 14.656 -24.094 -10.992 1 93.88 113 GLY B C 1
ATOM 3860 O O . GLY B 1 113 ? 14.031 -24.453 -11.992 1 93.88 113 GLY B O 1
ATOM 3861 N N . ILE B 1 114 ? 15.5 -24.906 -10.43 1 96.81 114 ILE B N 1
ATOM 3862 C CA . ILE B 1 114 ? 15.844 -26.203 -10.992 1 96.81 114 ILE B CA 1
ATOM 3863 C C . ILE B 1 114 ? 14.602 -27.109 -11.016 1 96.81 114 ILE B C 1
ATOM 3865 O O . ILE B 1 114 ? 14.391 -27.844 -11.984 1 96.81 114 ILE B O 1
ATOM 3869 N N . MET B 1 115 ? 13.766 -27.016 -10.016 1 95 115 MET B N 1
ATOM 3870 C CA . MET B 1 115 ? 12.594 -27.891 -9.922 1 95 115 MET B CA 1
ATOM 3871 C C . MET B 1 115 ? 11.383 -27.25 -10.594 1 95 115 MET B C 1
ATOM 3873 O O . MET B 1 115 ? 10.453 -27.938 -11 1 95 115 MET B O 1
ATOM 3877 N N . ASP B 1 116 ? 11.32 -26.016 -10.852 1 92.12 116 ASP B N 1
ATOM 3878 C CA . ASP B 1 116 ? 10.227 -25.266 -11.453 1 92.12 116 ASP B CA 1
ATOM 3879 C C . ASP B 1 116 ? 10.742 -24.297 -12.523 1 92.12 116 ASP B C 1
ATOM 3881 O O . ASP B 1 116 ? 10.781 -23.094 -12.305 1 92.12 116 ASP B O 1
ATOM 3885 N N . MET B 1 117 ? 11.172 -24.812 -13.57 1 93.12 117 MET B N 1
ATOM 3886 C CA . MET B 1 117 ? 11.219 -26.234 -13.891 1 93.12 117 MET B CA 1
ATOM 3887 C C . MET B 1 117 ? 12.328 -26.531 -14.898 1 93.12 117 MET B C 1
ATOM 3889 O O . MET B 1 117 ? 12.141 -27.344 -15.812 1 93.12 117 MET B O 1
ATOM 3893 N N . LYS B 1 118 ? 13.43 -25.891 -14.734 1 97.56 118 LYS B N 1
ATOM 3894 C CA . LYS B 1 118 ? 14.531 -25.953 -15.68 1 97.56 118 LYS B CA 1
ATOM 3895 C C . LYS B 1 118 ? 14.953 -27.391 -15.945 1 97.56 118 LYS B C 1
ATOM 3897 O O . LYS B 1 118 ? 15.188 -27.781 -17.094 1 97.56 118 LYS B O 1
ATOM 3902 N N . ALA B 1 119 ? 15.047 -28.172 -14.953 1 98.62 119 ALA B N 1
ATOM 3903 C CA . ALA B 1 119 ? 15.508 -29.547 -15.094 1 98.62 119 ALA B CA 1
ATOM 3904 C C . ALA B 1 119 ? 14.586 -30.344 -16.016 1 98.62 119 ALA B C 1
ATOM 3906 O O . ALA B 1 119 ? 15.047 -31.109 -16.859 1 98.62 119 ALA B O 1
ATOM 3907 N N . ALA B 1 120 ? 13.297 -30.188 -15.82 1 98.69 120 ALA B N 1
ATOM 3908 C CA . ALA B 1 120 ? 12.336 -30.953 -16.609 1 98.69 120 ALA B CA 1
ATOM 3909 C C . ALA B 1 120 ? 12.516 -30.672 -18.109 1 98.69 120 ALA B C 1
ATOM 3911 O O . ALA B 1 120 ? 12.375 -31.578 -18.922 1 98.69 120 ALA B O 1
ATOM 3912 N N . LEU B 1 121 ? 12.781 -29.453 -18.469 1 98.81 121 LEU B N 1
ATOM 3913 C CA . LEU B 1 121 ? 12.961 -29.094 -19.875 1 98.81 121 LEU B CA 1
ATOM 3914 C C . LEU B 1 121 ? 14.109 -29.859 -20.5 1 98.81 121 LEU B C 1
ATOM 3916 O O . LEU B 1 121 ? 13.984 -30.391 -21.609 1 98.81 121 LEU B O 1
ATOM 3920 N N . VAL B 1 122 ? 15.18 -29.938 -19.781 1 98.75 122 VAL B N 1
ATOM 3921 C CA . VAL B 1 122 ? 16.344 -30.672 -20.25 1 98.75 122 VAL B CA 1
ATOM 3922 C C . VAL B 1 122 ? 16.016 -32.156 -20.344 1 98.75 122 VAL B C 1
ATOM 3924 O O . VAL B 1 122 ? 16.359 -32.812 -21.328 1 98.75 122 VAL B O 1
ATOM 3927 N N . CYS B 1 123 ? 15.367 -32.688 -19.312 1 98.88 123 CYS B N 1
ATOM 3928 C CA . CYS B 1 123 ? 14.977 -34.094 -19.312 1 98.88 123 CYS B CA 1
ATOM 3929 C C . CYS B 1 123 ? 14.148 -34.406 -20.547 1 98.88 123 CYS B C 1
ATOM 3931 O O . CYS B 1 123 ? 14.336 -35.469 -21.172 1 98.88 123 CYS B O 1
ATOM 3933 N N . GLN B 1 124 ? 13.266 -33.562 -20.875 1 98.88 124 GLN B N 1
ATOM 3934 C CA . GLN B 1 124 ? 12.367 -33.75 -22.016 1 98.88 124 GLN B CA 1
ATOM 3935 C C . GLN B 1 124 ? 13.148 -33.812 -23.328 1 98.88 124 GLN B C 1
ATOM 3937 O O . GLN B 1 124 ? 12.906 -34.656 -24.172 1 98.88 124 GLN B O 1
ATOM 3942 N N . ILE B 1 125 ? 14.094 -32.906 -23.484 1 98.81 125 ILE B N 1
ATOM 3943 C CA . ILE B 1 125 ? 14.891 -32.844 -24.703 1 98.81 125 ILE B CA 1
ATOM 3944 C C . ILE B 1 125 ? 15.75 -34.094 -24.828 1 98.81 125 ILE B C 1
ATOM 3946 O O . ILE B 1 125 ? 15.805 -34.719 -25.875 1 98.81 125 ILE B O 1
ATOM 3950 N N . VAL B 1 126 ? 16.391 -34.469 -23.766 1 98.69 126 VAL B N 1
ATOM 3951 C CA . VAL B 1 126 ? 17.266 -35.656 -23.797 1 98.69 126 VAL B CA 1
ATOM 3952 C C . VAL B 1 126 ? 16.453 -36.906 -24.016 1 98.69 126 VAL B C 1
ATOM 3954 O O . VAL B 1 126 ? 16.906 -37.844 -24.688 1 98.69 126 VAL B O 1
ATOM 3957 N N . ALA B 1 127 ? 15.258 -36.969 -23.422 1 98.75 127 ALA B N 1
ATOM 3958 C CA . ALA B 1 127 ? 14.352 -38.062 -23.703 1 98.75 127 ALA B CA 1
ATOM 3959 C C . ALA B 1 127 ? 14.078 -38.188 -25.203 1 98.75 127 ALA B C 1
ATOM 3961 O O . ALA B 1 127 ? 14.109 -39.281 -25.75 1 98.75 127 ALA B O 1
ATOM 3962 N N . ALA B 1 128 ? 13.805 -37.094 -25.812 1 98.5 128 ALA B N 1
ATOM 3963 C CA . ALA B 1 128 ? 13.547 -37.094 -27.25 1 98.5 128 ALA B CA 1
ATOM 3964 C C . ALA B 1 128 ? 14.766 -37.594 -28.016 1 98.5 128 ALA B C 1
ATOM 3966 O O . ALA B 1 128 ? 14.633 -38.312 -29 1 98.5 128 ALA B O 1
ATOM 3967 N N . GLU B 1 129 ? 15.945 -37.156 -27.578 1 97.81 129 GLU B N 1
ATOM 3968 C CA . GLU B 1 129 ? 17.188 -37.656 -28.188 1 97.81 129 GLU B CA 1
ATOM 3969 C C . GLU B 1 129 ? 17.266 -39.156 -28.125 1 97.81 129 GLU B C 1
ATOM 3971 O O . GLU B 1 129 ? 17.641 -39.812 -29.109 1 97.81 129 GLU B O 1
ATOM 3976 N N . ALA B 1 130 ? 16.969 -39.625 -27 1 98.31 130 ALA B N 1
ATOM 3977 C CA . ALA B 1 130 ? 17.062 -41.062 -26.797 1 98.31 130 ALA B CA 1
ATOM 3978 C C . ALA B 1 130 ? 16.078 -41.812 -27.703 1 98.31 130 ALA B C 1
ATOM 3980 O O . ALA B 1 130 ? 16.422 -42.844 -28.281 1 98.31 130 ALA B O 1
ATOM 3981 N N . VAL B 1 131 ? 14.883 -41.281 -27.797 1 98.19 131 VAL B N 1
ATOM 3982 C CA . VAL B 1 131 ? 13.875 -41.906 -28.672 1 98.19 131 VAL B CA 1
ATOM 3983 C C . VAL B 1 131 ? 14.383 -41.938 -30.109 1 98.19 131 VAL B C 1
ATOM 3985 O O . VAL B 1 131 ? 14.312 -42.969 -30.766 1 98.19 131 VAL B O 1
ATOM 3988 N N . ARG B 1 132 ? 14.93 -40.906 -30.578 1 97.25 132 ARG B N 1
ATOM 3989 C CA . ARG B 1 132 ? 15.438 -40.812 -31.938 1 97.25 132 ARG B CA 1
ATOM 3990 C C . ARG B 1 132 ? 16.594 -41.812 -32.156 1 97.25 132 ARG B C 1
ATOM 3992 O O . ARG B 1 132 ? 16.625 -42.531 -33.156 1 97.25 132 ARG B O 1
ATOM 3999 N N . ALA B 1 133 ? 17.516 -41.781 -31.234 1 97.19 133 ALA B N 1
ATOM 4000 C CA . ALA B 1 133 ? 18.719 -42.594 -31.359 1 97.19 133 ALA B CA 1
ATOM 4001 C C . ALA B 1 133 ? 18.406 -44.094 -31.312 1 97.19 133 ALA B C 1
ATOM 4003 O O . ALA B 1 133 ? 19.109 -44.906 -31.891 1 97.19 133 ALA B O 1
ATOM 4004 N N . SER B 1 134 ? 17.359 -44.469 -30.656 1 96.88 134 SER B N 1
ATOM 4005 C CA . SER B 1 134 ? 17.031 -45.875 -30.391 1 96.88 134 SER B CA 1
ATOM 4006 C C . SER B 1 134 ? 16.562 -46.594 -31.656 1 96.88 134 SER B C 1
ATOM 4008 O O . SER B 1 134 ? 16.641 -47.812 -31.75 1 96.88 134 SER B O 1
ATOM 4010 N N . GLY B 1 135 ? 15.93 -45.844 -32.562 1 95.31 135 GLY B N 1
ATOM 4011 C CA . GLY B 1 135 ? 15.438 -46.438 -33.812 1 95.31 135 GLY B CA 1
ATOM 4012 C C . GLY B 1 135 ? 14.195 -47.281 -33.594 1 95.31 135 GLY B C 1
ATOM 4013 O O . GLY B 1 135 ? 13.828 -48.062 -34.469 1 95.31 135 GLY B O 1
ATOM 4014 N N . VAL B 1 136 ? 13.609 -47.188 -32.5 1 96.38 136 VAL B N 1
ATOM 4015 C CA . VAL B 1 136 ? 12.375 -47.906 -32.25 1 96.38 136 VAL B CA 1
ATOM 4016 C C . VAL B 1 136 ? 11.344 -47.531 -33.312 1 96.38 136 VAL B C 1
ATOM 4018 O O . VAL B 1 136 ? 11.367 -46.406 -33.844 1 96.38 136 VAL B O 1
ATOM 4021 N N . PRO B 1 137 ? 10.445 -48.469 -33.656 1 95.44 137 PRO B N 1
ATOM 4022 C CA . PRO B 1 137 ? 9.492 -48.188 -34.75 1 95.44 137 PRO B CA 1
ATOM 4023 C C . PRO B 1 137 ? 8.328 -47.312 -34.312 1 95.44 137 PRO B C 1
ATOM 4025 O O . PRO B 1 137 ? 7.254 -47.812 -33.969 1 95.44 137 PRO B O 1
ATOM 4028 N N . ILE B 1 138 ? 8.523 -46.094 -34.406 1 96.06 138 ILE B N 1
ATOM 4029 C CA . ILE B 1 138 ? 7.496 -45.125 -34.031 1 96.06 138 ILE B CA 1
ATOM 4030 C C . ILE B 1 138 ? 7.16 -44.25 -35.25 1 96.06 138 ILE B C 1
ATOM 4032 O O . ILE B 1 138 ? 7.914 -44.188 -36.219 1 96.06 138 ILE B O 1
ATOM 4036 N N . SER B 1 139 ? 5.977 -43.625 -35.219 1 97.06 139 SER B N 1
ATOM 4037 C CA . SER B 1 139 ? 5.547 -42.688 -36.25 1 97.06 139 SER B CA 1
ATOM 4038 C C . SER B 1 139 ? 4.816 -41.5 -35.625 1 97.06 139 SER B C 1
ATOM 4040 O O . SER B 1 139 ? 4.105 -41.656 -34.625 1 97.06 139 SER B O 1
ATOM 4042 N N . GLY B 1 140 ? 4.988 -40.406 -36.281 1 97.38 140 GLY B N 1
ATOM 4043 C CA . GLY B 1 140 ? 4.434 -39.156 -35.781 1 97.38 140 GLY B CA 1
ATOM 4044 C C . GLY B 1 140 ? 5.488 -38.094 -35.469 1 97.38 140 GLY B C 1
ATOM 4045 O O . GLY B 1 140 ? 6.578 -38.125 -36.031 1 97.38 140 GLY B O 1
ATOM 4046 N N . ARG B 1 141 ? 5.086 -37.094 -34.625 1 97.88 141 ARG B N 1
ATOM 4047 C CA . ARG B 1 141 ? 5.98 -36 -34.281 1 97.88 141 ARG B CA 1
ATOM 4048 C C . ARG B 1 141 ? 6.145 -35.906 -32.75 1 97.88 141 ARG B C 1
ATOM 4050 O O . ARG B 1 141 ? 5.172 -36 -32 1 97.88 141 ARG B O 1
ATOM 4057 N N . LEU B 1 142 ? 7.32 -35.844 -32.375 1 98.56 142 LEU B N 1
ATOM 4058 C CA . LEU B 1 142 ? 7.652 -35.531 -31 1 98.56 142 LEU B CA 1
ATOM 4059 C C . LEU B 1 142 ? 8.172 -34.094 -30.891 1 98.56 142 LEU B C 1
ATOM 4061 O O . LEU B 1 142 ? 9.289 -33.781 -31.312 1 98.56 142 LEU B O 1
ATOM 4065 N N . ALA B 1 143 ? 7.363 -33.219 -30.297 1 98.69 143 ALA B N 1
ATOM 4066 C CA . ALA B 1 143 ? 7.688 -31.797 -30.25 1 98.69 143 ALA B CA 1
ATOM 4067 C C . ALA B 1 143 ? 8.055 -31.359 -28.844 1 98.69 143 ALA B C 1
ATOM 4069 O O . ALA B 1 143 ? 7.625 -31.984 -27.859 1 98.69 143 ALA B O 1
ATOM 4070 N N . PHE B 1 144 ? 8.883 -30.359 -28.766 1 98.69 144 PHE B N 1
ATOM 4071 C CA . PHE B 1 144 ? 9.273 -29.703 -27.531 1 98.69 144 PHE B CA 1
ATOM 4072 C C . PHE B 1 144 ? 8.93 -28.219 -27.578 1 98.69 144 PHE B C 1
ATOM 4074 O O . PHE B 1 144 ? 9.117 -27.562 -28.594 1 98.69 144 PHE B O 1
ATOM 4081 N N . ALA B 1 145 ? 8.398 -27.766 -26.5 1 98.75 145 ALA B N 1
ATOM 4082 C CA . ALA B 1 145 ? 8.117 -26.344 -26.391 1 98.75 145 ALA B CA 1
ATOM 4083 C C . ALA B 1 145 ? 8.5 -25.812 -25 1 98.75 145 ALA B C 1
ATOM 4085 O O . ALA B 1 145 ? 7.789 -26.047 -24.031 1 98.75 145 ALA B O 1
ATOM 4086 N N . GLY B 1 146 ? 9.641 -25.094 -24.906 1 98.75 146 GLY B N 1
ATOM 4087 C CA . GLY B 1 146 ? 9.914 -24.234 -23.766 1 98.75 146 GLY B CA 1
ATOM 4088 C C . GLY B 1 146 ? 9.242 -22.891 -23.859 1 98.75 146 GLY B C 1
ATOM 4089 O O . GLY B 1 146 ? 9.602 -22.062 -24.703 1 98.75 146 GLY B O 1
ATOM 4090 N N . VAL B 1 147 ? 8.328 -22.578 -22.922 1 98.75 147 VAL B N 1
ATOM 4091 C CA . VAL B 1 147 ? 7.449 -21.422 -23.141 1 98.75 147 VAL B CA 1
ATOM 4092 C C . VAL B 1 147 ? 7.773 -20.328 -22.141 1 98.75 147 VAL B C 1
ATOM 4094 O O . VAL B 1 147 ? 8.156 -20.609 -21 1 98.75 147 VAL B O 1
ATOM 4097 N N . SER B 1 148 ? 7.59 -19.094 -22.578 1 97.69 148 SER B N 1
ATOM 4098 C CA . SER B 1 148 ? 7.879 -17.922 -21.75 1 97.69 148 SER B CA 1
ATOM 4099 C C . SER B 1 148 ? 6.625 -17.406 -21.047 1 97.69 148 SER B C 1
ATOM 4101 O O . SER B 1 148 ? 5.512 -17.828 -21.375 1 97.69 148 SER B O 1
ATOM 4103 N N . ASP B 1 149 ? 6.754 -16.672 -20 1 95.12 149 ASP B N 1
ATOM 4104 C CA . ASP B 1 149 ? 5.75 -15.828 -19.375 1 95.12 149 ASP B CA 1
ATOM 4105 C C . ASP B 1 149 ? 4.762 -16.656 -18.547 1 95.12 149 ASP B C 1
ATOM 4107 O O . ASP B 1 149 ? 3.576 -16.328 -18.484 1 95.12 149 ASP B O 1
ATOM 4111 N N . HIS B 1 150 ? 5.203 -17.75 -18.047 1 92.31 150 HIS B N 1
ATOM 4112 C CA . HIS B 1 150 ? 4.348 -18.547 -17.172 1 92.31 150 HIS B CA 1
ATOM 4113 C C . HIS B 1 150 ? 3.932 -17.75 -15.938 1 92.31 150 HIS B C 1
ATOM 4115 O O . HIS B 1 150 ? 2.76 -17.766 -15.555 1 92.31 150 HIS B O 1
ATOM 4121 N N . MET B 1 151 ? 4.875 -17.109 -15.297 1 82.75 151 MET B N 1
ATOM 4122 C CA . MET B 1 151 ? 4.621 -16.375 -14.062 1 82.75 151 MET B CA 1
ATOM 4123 C C . MET B 1 151 ? 3.84 -15.094 -14.344 1 82.75 151 MET B C 1
ATOM 4125 O O . MET B 1 151 ? 3.463 -14.375 -13.414 1 82.75 151 MET B O 1
ATOM 4129 N N . GLY B 1 152 ? 3.584 -14.805 -15.539 1 82.06 152 GLY B N 1
ATOM 4130 C CA . GLY B 1 152 ? 2.777 -13.672 -15.969 1 82.06 152 GLY B CA 1
ATOM 4131 C C . GLY B 1 152 ? 1.406 -14.078 -16.469 1 82.06 152 GLY B C 1
ATOM 4132 O O . GLY B 1 152 ? 0.589 -14.602 -15.719 1 82.06 152 GLY B O 1
ATOM 4133 N N . ASP B 1 153 ? 1.202 -13.969 -17.812 1 87.81 153 ASP B N 1
ATOM 4134 C CA . ASP B 1 153 ? -0.113 -14.219 -18.391 1 87.81 153 ASP B CA 1
ATOM 4135 C C . ASP B 1 153 ? -0.122 -15.516 -19.203 1 87.81 153 ASP B C 1
ATOM 4137 O O . ASP B 1 153 ? -1.071 -15.797 -19.938 1 87.81 153 ASP B O 1
ATOM 4141 N N . GLN B 1 154 ? 0.96 -16.266 -19.062 1 94.5 154 GLN B N 1
ATOM 4142 C CA . GLN B 1 154 ? 1.094 -17.547 -19.766 1 94.5 154 GLN B CA 1
ATOM 4143 C C . GLN B 1 154 ? 0.991 -17.375 -21.266 1 94.5 154 GLN B C 1
ATOM 4145 O O . GLN B 1 154 ? 0.445 -18.234 -21.969 1 94.5 154 GLN B O 1
ATOM 4150 N N . THR B 1 155 ? 1.509 -16.234 -21.75 1 96.31 155 THR B N 1
ATOM 4151 C CA . THR B 1 155 ? 1.376 -15.898 -23.172 1 96.31 155 THR B CA 1
ATOM 4152 C C . THR B 1 155 ? 2.184 -16.859 -24.031 1 96.31 155 THR B C 1
ATOM 4154 O O . THR B 1 155 ? 1.822 -17.125 -25.188 1 96.31 155 THR B O 1
ATOM 4157 N N . GLY B 1 156 ? 3.229 -17.375 -23.484 1 97.88 156 GLY B N 1
ATOM 4158 C CA . GLY B 1 156 ? 4.051 -18.312 -24.234 1 97.88 156 GLY B CA 1
ATOM 4159 C C . GLY B 1 156 ? 3.318 -19.578 -24.609 1 97.88 156 GLY B C 1
ATOM 4160 O O . GLY B 1 156 ? 3.336 -20 -25.766 1 97.88 156 GLY B O 1
ATOM 4161 N N . SER B 1 157 ? 2.723 -20.188 -23.625 1 97.62 157 SER B N 1
ATOM 4162 C CA . SER B 1 157 ? 1.985 -21.422 -23.891 1 97.62 157 SER B CA 1
ATOM 4163 C C . SER B 1 157 ? 0.788 -21.156 -24.797 1 97.62 157 SER B C 1
ATOM 4165 O O . SER B 1 157 ? 0.483 -21.969 -25.688 1 97.62 157 SER B O 1
ATOM 4167 N N . ILE B 1 158 ? 0.113 -20.094 -24.594 1 97.25 158 ILE B N 1
ATOM 4168 C CA . ILE B 1 158 ? -1.015 -19.703 -25.438 1 97.25 158 ILE B CA 1
ATOM 4169 C C . ILE B 1 158 ? -0.558 -19.594 -26.891 1 97.25 158 ILE B C 1
ATOM 4171 O O . ILE B 1 158 ? -1.17 -20.172 -27.797 1 97.25 158 ILE B O 1
ATOM 4175 N N . ARG B 1 159 ? 0.497 -18.875 -27.062 1 98 159 ARG B N 1
ATOM 4176 C CA . ARG B 1 159 ? 1.021 -18.656 -28.406 1 98 159 ARG B CA 1
ATOM 4177 C C . ARG B 1 159 ? 1.389 -19.969 -29.078 1 98 159 ARG B C 1
ATOM 4179 O O . ARG B 1 159 ? 1.125 -20.156 -30.266 1 98 159 ARG B O 1
ATOM 4186 N N . TYR B 1 160 ? 2.053 -20.828 -28.391 1 98.44 160 TYR B N 1
ATOM 4187 C CA . TYR B 1 160 ? 2.469 -22.109 -28.984 1 98.44 160 TYR B CA 1
ATOM 4188 C C . TYR B 1 160 ? 1.265 -22.906 -29.453 1 98.44 160 TYR B C 1
ATOM 4190 O O . TYR B 1 160 ? 1.235 -23.391 -30.578 1 98.44 160 TYR B O 1
ATOM 4198 N N . PHE B 1 161 ? 0.298 -23 -28.625 1 98 161 PHE B N 1
ATOM 4199 C CA . PHE B 1 161 ? -0.815 -23.891 -28.906 1 98 161 PHE B CA 1
ATOM 4200 C C . PHE B 1 161 ? -1.846 -23.219 -29.797 1 98 161 PHE B C 1
ATOM 4202 O O . PHE B 1 161 ? -2.826 -23.828 -30.219 1 98 161 PHE B O 1
ATOM 4209 N N . ASP B 1 162 ? -1.688 -21.984 -30.047 1 97.06 162 ASP B N 1
ATOM 4210 C CA . ASP B 1 162 ? -2.416 -21.312 -31.125 1 97.06 162 ASP B CA 1
ATOM 4211 C C . ASP B 1 162 ? -1.884 -21.75 -32.5 1 97.06 162 ASP B C 1
ATOM 4213 O O . ASP B 1 162 ? -2.621 -21.75 -33.469 1 97.06 162 ASP B O 1
ATOM 4217 N N . GLU B 1 163 ? -0.646 -22.047 -32.469 1 96.75 163 GLU B N 1
ATOM 4218 C CA . GLU B 1 163 ? 0.013 -22.406 -33.719 1 96.75 163 GLU B CA 1
ATOM 4219 C C . GLU B 1 163 ? 0.018 -23.922 -33.938 1 96.75 163 GLU B C 1
ATOM 4221 O O . GLU B 1 163 ? -0.055 -24.391 -35.062 1 96.75 163 GLU B O 1
ATOM 4226 N N . TYR B 1 164 ? 0.145 -24.672 -32.844 1 96.5 164 TYR B N 1
ATOM 4227 C CA . TYR B 1 164 ? 0.255 -26.125 -32.938 1 96.5 164 TYR B CA 1
ATOM 4228 C C . TYR B 1 164 ? -0.826 -26.797 -32.094 1 96.5 164 TYR B C 1
ATOM 4230 O O . TYR B 1 164 ? -1.252 -26.266 -31.062 1 96.5 164 TYR B O 1
ATOM 4238 N N . THR B 1 165 ? -1.252 -27.906 -32.531 1 96.19 165 THR B N 1
ATOM 4239 C CA . THR B 1 165 ? -2.076 -28.797 -31.719 1 96.19 165 THR B CA 1
ATOM 4240 C C . THR B 1 165 ? -1.264 -29.984 -31.219 1 96.19 165 THR B C 1
ATOM 4242 O O . THR B 1 165 ? -0.086 -30.125 -31.547 1 96.19 165 THR B O 1
ATOM 4245 N N . ALA B 1 166 ? -1.793 -30.75 -30.312 1 97.94 166 ALA B N 1
ATOM 4246 C CA . ALA B 1 166 ? -1.155 -31.953 -29.797 1 97.94 166 ALA B CA 1
ATOM 4247 C C . ALA B 1 166 ? -2.191 -33.031 -29.453 1 97.94 166 ALA B C 1
ATOM 4249 O O . ALA B 1 166 ? -3.268 -32.719 -28.938 1 97.94 166 ALA B O 1
ATOM 4250 N N . ASP B 1 167 ? -1.883 -34.219 -29.859 1 98.25 167 ASP B N 1
ATOM 4251 C CA . ASP B 1 167 ? -2.725 -35.344 -29.469 1 98.25 167 ASP B CA 1
ATOM 4252 C C . ASP B 1 167 ? -2.498 -35.719 -28.016 1 98.25 167 ASP B C 1
ATOM 4254 O O . ASP B 1 167 ? -3.439 -36.094 -27.312 1 98.25 167 ASP B O 1
ATOM 4258 N N . LEU B 1 168 ? -1.299 -35.656 -27.578 1 98.56 168 LEU B N 1
ATOM 4259 C CA . LEU B 1 168 ? -0.885 -35.875 -26.203 1 98.56 168 LEU B CA 1
ATOM 4260 C C . LEU B 1 168 ? 0.17 -34.844 -25.797 1 98.56 168 LEU B C 1
ATOM 4262 O O . LEU B 1 168 ? 1.03 -34.469 -26.609 1 98.56 168 LEU B O 1
ATOM 4266 N N . CYS B 1 169 ? 0.059 -34.438 -24.562 1 98.75 169 CYS B N 1
ATOM 4267 C CA . CYS B 1 169 ? 1.006 -33.438 -24.062 1 98.75 169 CYS B CA 1
ATOM 4268 C C . CYS B 1 169 ? 1.418 -33.75 -22.641 1 98.75 169 CYS B C 1
ATOM 4270 O O . CYS B 1 169 ? 0.602 -34.219 -21.844 1 98.75 169 CYS B O 1
ATOM 4272 N N . VAL B 1 170 ? 2.67 -33.562 -22.328 1 98.81 170 VAL B N 1
ATOM 4273 C CA . VAL B 1 170 ? 3.168 -33.656 -20.969 1 98.81 170 VAL B CA 1
ATOM 4274 C C . VAL B 1 170 ? 3.713 -32.281 -20.531 1 98.81 170 VAL B C 1
ATOM 4276 O O . VAL B 1 170 ? 4.617 -31.75 -21.156 1 98.81 170 VAL B O 1
ATOM 4279 N N . LEU B 1 171 ? 3.121 -31.75 -19.531 1 98.69 171 LEU B N 1
ATOM 4280 C CA . LEU B 1 171 ? 3.668 -30.578 -18.875 1 98.69 171 LEU B CA 1
ATOM 4281 C C . LEU B 1 171 ? 4.648 -30.953 -17.766 1 98.69 171 LEU B C 1
ATOM 4283 O O . LEU B 1 171 ? 4.293 -31.688 -16.844 1 98.69 171 LEU B O 1
ATOM 4287 N N . GLY B 1 172 ? 5.801 -30.438 -17.828 1 98.19 172 GLY B N 1
ATOM 4288 C CA . GLY B 1 172 ? 6.902 -30.906 -17.016 1 98.19 172 GLY B CA 1
ATOM 4289 C C . GLY B 1 172 ? 6.984 -30.219 -15.664 1 98.19 172 GLY B C 1
ATOM 4290 O O . GLY B 1 172 ? 8.07 -30.094 -15.086 1 98.19 172 GLY B O 1
ATOM 4291 N N . GLU B 1 173 ? 5.914 -29.797 -15.102 1 96.5 173 GLU B N 1
ATOM 4292 C CA . GLU B 1 173 ? 5.914 -29.156 -13.789 1 96.5 173 GLU B CA 1
ATOM 4293 C C . GLU B 1 173 ? 6.363 -30.125 -12.703 1 96.5 173 GLU B C 1
ATOM 4295 O O . GLU B 1 173 ? 6.176 -31.344 -12.828 1 96.5 173 GLU B O 1
ATOM 4300 N N . LEU B 1 174 ? 6.867 -29.594 -11.625 1 94.69 174 LEU B N 1
ATOM 4301 C CA . LEU B 1 174 ? 7.348 -30.422 -10.531 1 94.69 174 LEU B CA 1
ATOM 4302 C C . LEU B 1 174 ? 6.203 -31.219 -9.914 1 94.69 174 LEU B C 1
ATOM 4304 O O . LEU B 1 174 ? 5.141 -30.672 -9.625 1 94.69 174 LEU B O 1
ATOM 4308 N N . SER B 1 175 ? 6.391 -32.531 -9.844 1 95.81 175 SER B N 1
ATOM 4309 C CA . SER B 1 175 ? 5.391 -33.438 -9.305 1 95.81 175 SER B CA 1
ATOM 4310 C C . SER B 1 175 ? 6.039 -34.562 -8.5 1 95.81 175 SER B C 1
ATOM 4312 O O . SER B 1 175 ? 5.473 -35.656 -8.383 1 95.81 175 SER B O 1
ATOM 4314 N N . ASP B 1 176 ? 7.281 -34.406 -8.086 1 95 176 ASP B N 1
ATOM 4315 C CA . ASP B 1 176 ? 8.023 -35.469 -7.398 1 95 176 ASP B CA 1
ATOM 4316 C C . ASP B 1 176 ? 8.062 -36.75 -8.227 1 95 176 ASP B C 1
ATOM 4318 O O . ASP B 1 176 ? 7.977 -37.844 -7.672 1 95 176 ASP B O 1
ATOM 4322 N N . ASN B 1 177 ? 8.023 -36.594 -9.508 1 96.56 177 ASN B N 1
ATOM 4323 C CA . ASN B 1 177 ? 7.957 -37.719 -10.438 1 96.56 177 ASN B CA 1
ATOM 4324 C C . ASN B 1 177 ? 6.719 -38.594 -10.188 1 96.56 177 ASN B C 1
ATOM 4326 O O . ASN B 1 177 ? 6.773 -39.812 -10.312 1 96.56 177 ASN B O 1
ATOM 4330 N N . GLU B 1 178 ? 5.723 -37.938 -9.719 1 96.69 178 GLU B N 1
ATOM 4331 C CA . GLU B 1 178 ? 4.391 -38.531 -9.664 1 96.69 178 GLU B CA 1
ATOM 4332 C C . GLU B 1 178 ? 3.492 -37.969 -10.766 1 96.69 178 GLU B C 1
ATOM 4334 O O . GLU B 1 178 ? 3.822 -36.969 -11.383 1 96.69 178 GLU B O 1
ATOM 4339 N N . ILE B 1 179 ? 2.412 -38.688 -10.969 1 97.81 179 ILE B N 1
ATOM 4340 C CA . ILE B 1 179 ? 1.483 -38.25 -12.008 1 97.81 179 ILE B CA 1
ATOM 4341 C C . ILE B 1 179 ? 0.477 -37.25 -11.406 1 97.81 179 ILE B C 1
ATOM 4343 O O . ILE B 1 179 ? -0.309 -37.625 -10.531 1 97.81 179 ILE B O 1
ATOM 4347 N N . TYR B 1 180 ? 0.546 -36.062 -11.859 1 97.5 180 TYR B N 1
ATOM 4348 C CA . TYR B 1 180 ? -0.456 -35.062 -11.469 1 97.5 180 TYR B CA 1
ATOM 4349 C C . TYR B 1 180 ? -1.516 -34.906 -12.555 1 97.5 180 TYR B C 1
ATOM 4351 O O . TYR B 1 180 ? -1.191 -34.688 -13.719 1 97.5 180 TYR B O 1
ATOM 4359 N N . LEU B 1 181 ? -2.738 -35 -12.18 1 97.38 181 LEU B N 1
ATOM 4360 C CA . LEU B 1 181 ? -3.848 -34.938 -13.125 1 97.38 181 LEU B CA 1
ATOM 4361 C C . LEU B 1 181 ? -4.227 -33.5 -13.406 1 97.38 181 LEU B C 1
ATOM 4363 O O . LEU B 1 181 ? -4.906 -33.188 -14.391 1 97.38 181 LEU B O 1
ATOM 4367 N N . GLY B 1 182 ? -3.861 -32.688 -12.445 1 96.69 182 GLY B N 1
ATOM 4368 C CA . GLY B 1 182 ? -4.277 -31.312 -12.633 1 96.69 182 GLY B CA 1
ATOM 4369 C C . GLY B 1 182 ? -3.867 -30.406 -11.492 1 96.69 182 GLY B C 1
ATOM 4370 O O . GLY B 1 182 ? -2.957 -30.734 -10.727 1 96.69 182 GLY B O 1
ATOM 4371 N N . HIS B 1 183 ? -4.453 -29.156 -11.539 1 96.31 183 HIS B N 1
ATOM 4372 C CA . HIS B 1 183 ? -4.148 -28.141 -10.555 1 96.31 183 HIS B CA 1
ATOM 4373 C C . HIS B 1 183 ? -5.352 -27.234 -10.312 1 96.31 183 HIS B C 1
ATOM 4375 O O . HIS B 1 183 ? -6.293 -27.219 -11.117 1 96.31 183 HIS B O 1
ATOM 4381 N N . ARG B 1 184 ? -5.273 -26.531 -9.203 1 95.31 184 ARG B N 1
ATOM 4382 C CA . ARG B 1 184 ? -6.301 -25.531 -8.883 1 95.31 184 ARG B CA 1
ATOM 4383 C C . ARG B 1 184 ? -6.156 -24.297 -9.75 1 95.31 184 ARG B C 1
ATOM 4385 O O . ARG B 1 184 ? -5.117 -24.094 -10.383 1 95.31 184 ARG B O 1
ATOM 4392 N N . GLY B 1 185 ? -7.305 -23.547 -9.844 1 94.94 185 GLY B N 1
ATOM 4393 C CA . GLY B 1 185 ? -7.289 -22.281 -10.539 1 94.94 185 GLY B CA 1
ATOM 4394 C C . GLY B 1 185 ? -6.891 -21.109 -9.648 1 94.94 185 GLY B C 1
ATOM 4395 O O . GLY B 1 185 ? -6.387 -21.312 -8.547 1 94.94 185 GLY B O 1
ATOM 4396 N N . ARG B 1 186 ? -7.027 -19.938 -10.234 1 94.31 186 ARG B N 1
ATOM 4397 C CA . ARG B 1 186 ? -6.742 -18.688 -9.523 1 94.31 186 ARG B CA 1
ATOM 4398 C C . ARG B 1 186 ? -7.711 -17.594 -9.945 1 94.31 186 ARG B C 1
ATOM 4400 O O . ARG B 1 186 ? -7.754 -17.203 -11.117 1 94.31 186 ARG B O 1
ATOM 4407 N N . TYR B 1 187 ? -8.484 -17.125 -9.016 1 95.38 187 TYR B N 1
ATOM 4408 C CA . TYR B 1 187 ? -9.336 -15.953 -9.195 1 95.38 187 TYR B CA 1
ATOM 4409 C C . TYR B 1 187 ? -8.922 -14.828 -8.258 1 95.38 187 TYR B C 1
ATOM 4411 O O . TYR B 1 187 ? -8.828 -15.031 -7.043 1 95.38 187 TYR B O 1
ATOM 4419 N N . TYR B 1 188 ? -8.633 -13.672 -8.82 1 94.62 188 TYR B N 1
ATOM 4420 C CA . TYR B 1 188 ? -8.383 -12.484 -8.016 1 94.62 188 TYR B CA 1
ATOM 4421 C C . TYR B 1 188 ? -9.586 -11.555 -8.039 1 94.62 188 TYR B C 1
ATOM 4423 O O . TYR B 1 188 ? -10.094 -11.203 -9.109 1 94.62 188 TYR B O 1
ATOM 4431 N N . PHE B 1 189 ? -10 -11.211 -6.855 1 96.75 189 PHE B N 1
ATOM 4432 C CA . PHE B 1 189 ? -11.016 -10.172 -6.711 1 96.75 189 PHE B CA 1
ATOM 4433 C C . PHE B 1 189 ? -10.445 -8.961 -5.973 1 96.75 189 PHE B C 1
ATOM 4435 O O . PHE B 1 189 ? -9.812 -9.109 -4.926 1 96.75 189 PHE B O 1
ATOM 4442 N N . ASP B 1 190 ? -10.633 -7.812 -6.516 1 96.81 190 ASP B N 1
ATOM 4443 C CA . ASP B 1 190 ? -10.344 -6.562 -5.82 1 96.81 190 ASP B CA 1
ATOM 4444 C C . ASP B 1 190 ? -11.602 -5.977 -5.195 1 96.81 190 ASP B C 1
ATOM 4446 O O . ASP B 1 190 ? -12.617 -5.793 -5.875 1 96.81 190 ASP B O 1
ATOM 4450 N N . ILE B 1 191 ? -11.531 -5.73 -3.949 1 98 191 ILE B N 1
ATOM 4451 C CA . ILE B 1 191 ? -12.625 -5.129 -3.199 1 98 191 ILE B CA 1
ATOM 4452 C C . ILE B 1 191 ? -12.219 -3.742 -2.707 1 98 191 ILE B C 1
ATOM 4454 O O . ILE B 1 191 ? -11.266 -3.609 -1.928 1 98 191 ILE B O 1
ATOM 4458 N N . THR B 1 192 ? -12.914 -2.758 -3.135 1 97.44 192 THR B N 1
ATOM 4459 C CA . THR B 1 192 ? -12.633 -1.387 -2.721 1 97.44 192 THR B CA 1
ATOM 4460 C C . THR B 1 192 ? -13.68 -0.904 -1.717 1 97.44 192 THR B C 1
ATOM 4462 O O . THR B 1 192 ? -14.828 -0.639 -2.082 1 97.44 192 THR B O 1
ATOM 4465 N N . ALA B 1 193 ? -13.273 -0.83 -0.454 1 97.38 193 ALA B N 1
ATOM 4466 C CA . ALA B 1 193 ? -14.141 -0.252 0.568 1 97.38 193 ALA B CA 1
ATOM 4467 C C . ALA B 1 193 ? -14.172 1.271 0.469 1 97.38 193 ALA B C 1
ATOM 4469 O O . ALA B 1 193 ? -13.133 1.904 0.277 1 97.38 193 ALA B O 1
ATOM 4470 N N . GLN B 1 194 ? -15.359 1.81 0.595 1 95.19 194 GLN B N 1
ATOM 4471 C CA . GLN B 1 194 ? -15.547 3.25 0.457 1 95.19 194 GLN B CA 1
ATOM 4472 C C . GLN B 1 194 ? -16 3.875 1.772 1 95.19 194 GLN B C 1
ATOM 4474 O O . GLN B 1 194 ? -16.938 3.387 2.404 1 95.19 194 GLN B O 1
ATOM 4479 N N . GLY B 1 195 ? -15.289 4.891 2.18 1 94.38 195 GLY B N 1
ATOM 4480 C CA . GLY B 1 195 ? -15.648 5.664 3.357 1 94.38 195 GLY B CA 1
ATOM 4481 C C . GLY B 1 195 ? -15.797 7.148 3.076 1 94.38 195 GLY B C 1
ATOM 4482 O O . GLY B 1 195 ? -16.281 7.535 2.014 1 94.38 195 GLY B O 1
ATOM 4483 N N . ARG B 1 196 ? -15.586 7.926 4.09 1 88.25 196 ARG B N 1
ATOM 4484 C CA . ARG B 1 196 ? -15.617 9.383 4.039 1 88.25 196 ARG B CA 1
ATOM 4485 C C . ARG B 1 196 ? -14.406 9.984 4.738 1 88.25 196 ARG B C 1
ATOM 4487 O O . ARG B 1 196 ? -14.164 9.719 5.918 1 88.25 196 ARG B O 1
ATOM 4494 N N . SER B 1 197 ? -13.688 10.781 3.971 1 84.38 197 SER B N 1
ATOM 4495 C CA . SER B 1 197 ? -12.422 11.297 4.473 1 84.38 197 SER B CA 1
ATOM 4496 C C . SER B 1 197 ? -12.641 12.508 5.383 1 84.38 197 SER B C 1
ATOM 4498 O O . SER B 1 197 ? -13.648 13.203 5.266 1 84.38 197 SER B O 1
ATOM 4500 N N . ALA B 1 198 ? -11.773 12.703 6.352 1 82.25 198 ALA B N 1
ATOM 4501 C CA . ALA B 1 198 ? -11.625 13.891 7.188 1 82.25 198 ALA B CA 1
ATOM 4502 C C . ALA B 1 198 ? -10.234 13.953 7.816 1 82.25 198 ALA B C 1
ATOM 4504 O O . ALA B 1 198 ? -9.539 12.938 7.891 1 82.25 198 ALA B O 1
ATOM 4505 N N . HIS B 1 199 ? -9.812 15.172 8.125 1 82.12 199 HIS B N 1
ATOM 4506 C CA . HIS B 1 199 ? -8.625 15.289 8.961 1 82.12 199 HIS B CA 1
ATOM 4507 C C . HIS B 1 199 ? -8.797 14.531 10.273 1 82.12 199 HIS B C 1
ATOM 4509 O O . HIS B 1 199 ? -9.898 14.461 10.812 1 82.12 199 HIS B O 1
ATOM 4515 N N . THR B 1 200 ? -7.746 13.945 10.758 1 87.31 200 THR B N 1
ATOM 4516 C CA . THR B 1 200 ? -7.828 13.117 11.953 1 87.31 200 THR B CA 1
ATOM 4517 C C . THR B 1 200 ? -8.422 13.898 13.117 1 87.31 200 THR B C 1
ATOM 4519 O O . THR B 1 200 ? -9.148 13.344 13.945 1 87.31 200 THR B O 1
ATOM 4522 N N . CYS B 1 201 ? -8.227 15.172 13.188 1 83.75 201 CYS B N 1
ATOM 4523 C CA . CYS B 1 201 ? -8.773 15.992 14.273 1 83.75 201 CYS B CA 1
ATOM 4524 C C . CYS B 1 201 ? -10.289 16.109 14.164 1 83.75 201 CYS B C 1
ATOM 4526 O O . CYS B 1 201 ? -10.945 16.562 15.102 1 83.75 201 CYS B O 1
ATOM 4528 N N . HIS B 1 202 ? -10.797 15.75 13.039 1 85.12 202 HIS B N 1
ATOM 4529 C CA . HIS B 1 202 ? -12.242 15.711 12.805 1 85.12 202 HIS B CA 1
ATOM 4530 C C . HIS B 1 202 ? -12.727 14.273 12.633 1 85.12 202 HIS B C 1
ATOM 4532 O O . HIS B 1 202 ? -13.602 14.008 11.805 1 85.12 202 HIS B O 1
ATOM 4538 N N . LYS B 1 203 ? -12.18 13.367 13.305 1 89.44 203 LYS B N 1
ATOM 4539 C CA . LYS B 1 203 ? -12.43 11.93 13.219 1 89.44 203 LYS B CA 1
ATOM 4540 C C . LYS B 1 203 ? -13.93 11.641 13.258 1 89.44 203 LYS B C 1
ATOM 4542 O O . LYS B 1 203 ? -14.422 10.812 12.492 1 89.44 203 LYS B O 1
ATOM 4547 N N . PRO B 1 204 ? -14.719 12.32 14.039 1 89.94 204 PRO B N 1
ATOM 4548 C CA . PRO B 1 204 ? -16.141 11.977 14.117 1 89.94 204 PRO B CA 1
ATOM 4549 C C . PRO B 1 204 ? -16.875 12.203 12.797 1 89.94 204 PRO B C 1
ATOM 4551 O O . PRO B 1 204 ? -17.953 11.656 12.586 1 89.94 204 PRO B O 1
ATOM 4554 N N . LEU B 1 205 ? -16.281 13.016 11.961 1 87.94 205 LEU B N 1
ATOM 4555 C CA . LEU B 1 205 ? -16.906 13.32 10.68 1 87.94 205 LEU B CA 1
ATOM 4556 C C . LEU B 1 205 ? -16.531 12.289 9.625 1 87.94 205 LEU B C 1
ATOM 4558 O O . LEU B 1 205 ? -17.109 12.266 8.539 1 87.94 205 LEU B O 1
ATOM 4562 N N . ALA B 1 206 ? -15.633 11.414 9.93 1 89.44 206 ALA B N 1
ATOM 4563 C CA . ALA B 1 206 ? -15.07 10.508 8.93 1 89.44 206 ALA B CA 1
ATOM 4564 C C . ALA B 1 206 ? -15.695 9.117 9.039 1 89.44 206 ALA B C 1
ATOM 4566 O O . ALA B 1 206 ? -16.281 8.773 10.07 1 89.44 206 ALA B O 1
ATOM 4567 N N . ILE B 1 207 ? -15.727 8.406 7.984 1 94.56 207 ILE B N 1
ATOM 4568 C CA . ILE B 1 207 ? -15.875 6.957 7.926 1 94.56 207 ILE B CA 1
ATOM 4569 C C . ILE B 1 207 ? -14.602 6.324 7.375 1 94.56 207 ILE B C 1
ATOM 4571 O O . ILE B 1 207 ? -14.328 6.398 6.176 1 94.56 207 ILE B O 1
ATOM 4575 N N . ASN B 1 208 ? -13.82 5.727 8.25 1 94.88 208 ASN B N 1
ATOM 4576 C CA . ASN B 1 208 ? -12.484 5.242 7.91 1 94.88 208 ASN B CA 1
ATOM 4577 C C . ASN B 1 208 ? -12.547 4 7.023 1 94.88 208 ASN B C 1
ATOM 4579 O O . ASN B 1 208 ? -12.898 2.914 7.496 1 94.88 208 ASN B O 1
ATOM 4583 N N . ALA B 1 209 ? -12.18 4.133 5.805 1 96 209 ALA B N 1
ATOM 4584 C CA . ALA B 1 209 ? -12.234 3.027 4.848 1 96 209 ALA B CA 1
ATOM 4585 C C . ALA B 1 209 ? -11.352 1.869 5.301 1 96 209 ALA B C 1
ATOM 4587 O O . ALA B 1 209 ? -11.648 0.707 5.016 1 96 209 ALA B O 1
ATOM 4588 N N . ASN B 1 210 ? -10.203 2.135 5.984 1 96.56 210 ASN B N 1
ATOM 4589 C CA . ASN B 1 210 ? -9.344 1.076 6.512 1 96.56 210 ASN B CA 1
ATOM 4590 C C . ASN B 1 210 ? -10.094 0.192 7.504 1 96.56 210 ASN B C 1
ATOM 4592 O O . ASN B 1 210 ? -9.867 -1.018 7.559 1 96.56 210 ASN B O 1
ATOM 4596 N N . VAL B 1 211 ? -10.945 0.79 8.297 1 98.06 211 VAL B N 1
ATOM 4597 C CA . VAL B 1 211 ? -11.727 0.041 9.273 1 98.06 211 VAL B CA 1
ATOM 4598 C C . VAL B 1 211 ? -12.758 -0.825 8.555 1 98.06 211 VAL B C 1
ATOM 4600 O O . VAL B 1 211 ? -12.938 -1.996 8.891 1 98.06 211 VAL B O 1
ATOM 4603 N N . LEU B 1 212 ? -13.406 -0.239 7.586 1 98.06 212 LEU B N 1
ATOM 4604 C CA . LEU B 1 212 ? -14.375 -1 6.797 1 98.06 212 LEU B CA 1
ATOM 4605 C C . LEU B 1 212 ? -13.695 -2.174 6.098 1 98.06 212 LEU B C 1
ATOM 4607 O O . LEU B 1 212 ? -14.211 -3.295 6.121 1 98.06 212 LEU B O 1
ATOM 4611 N N . ALA B 1 213 ? -12.562 -1.911 5.484 1 98.31 213 ALA B N 1
ATOM 4612 C CA . ALA B 1 213 ? -11.789 -2.965 4.832 1 98.31 213 ALA B CA 1
ATOM 4613 C C . ALA B 1 213 ? -11.367 -4.035 5.832 1 98.31 213 ALA B C 1
ATOM 4615 O O . ALA B 1 213 ? -11.359 -5.227 5.512 1 98.31 213 ALA B O 1
ATOM 4616 N N . ALA B 1 214 ? -10.953 -3.633 7.031 1 98.56 214 ALA B N 1
ATOM 4617 C CA . ALA B 1 214 ? -10.562 -4.57 8.078 1 98.56 214 ALA B CA 1
ATOM 4618 C C . ALA B 1 214 ? -11.695 -5.547 8.391 1 98.56 214 ALA B C 1
ATOM 4620 O O . ALA B 1 214 ? -11.461 -6.754 8.5 1 98.56 214 ALA B O 1
ATOM 4621 N N . LYS B 1 215 ? -12.883 -5.043 8.516 1 98.62 215 LYS B N 1
ATOM 4622 C CA . LYS B 1 215 ? -14.039 -5.898 8.758 1 98.62 215 LYS B CA 1
ATOM 4623 C C . LYS B 1 215 ? -14.234 -6.895 7.621 1 98.62 215 LYS B C 1
ATOM 4625 O O . LYS B 1 215 ? -14.523 -8.07 7.863 1 98.62 215 LYS B O 1
ATOM 4630 N N . ALA B 1 216 ? -14.094 -6.41 6.41 1 98.69 216 ALA B N 1
ATOM 4631 C CA . ALA B 1 216 ? -14.219 -7.281 5.246 1 98.69 216 ALA B CA 1
ATOM 4632 C C . ALA B 1 216 ? -13.148 -8.359 5.246 1 98.69 216 ALA B C 1
ATOM 4634 O O . ALA B 1 216 ? -13.43 -9.523 4.957 1 98.69 216 ALA B O 1
ATOM 4635 N N . ILE B 1 217 ? -11.906 -7.977 5.551 1 98.56 217 ILE B N 1
ATOM 4636 C CA . ILE B 1 217 ? -10.773 -8.898 5.566 1 98.56 217 ILE B CA 1
ATOM 4637 C C . ILE B 1 217 ? -11.062 -10.047 6.527 1 98.56 217 ILE B C 1
ATOM 4639 O O . ILE B 1 217 ? -10.836 -11.219 6.191 1 98.56 217 ILE B O 1
ATOM 4643 N N . ILE B 1 218 ? -11.547 -9.75 7.691 1 98.38 218 ILE B N 1
ATOM 4644 C CA . ILE B 1 218 ? -11.82 -10.758 8.711 1 98.38 218 ILE B CA 1
ATOM 4645 C C . ILE B 1 218 ? -12.898 -11.719 8.211 1 98.38 218 ILE B C 1
ATOM 4647 O O . ILE B 1 218 ? -12.75 -12.938 8.32 1 98.38 218 ILE B O 1
ATOM 4651 N N . GLU B 1 219 ? -13.945 -11.18 7.605 1 98.19 219 GLU B N 1
ATOM 4652 C CA . GLU B 1 219 ? -15.031 -12 7.09 1 98.19 219 GLU B CA 1
ATOM 4653 C C . GLU B 1 219 ? -14.562 -12.875 5.93 1 98.19 219 GLU B C 1
ATOM 4655 O O . GLU B 1 219 ? -14.898 -14.062 5.867 1 98.19 219 GLU B O 1
ATOM 4660 N N . LEU B 1 220 ? -13.859 -12.328 4.984 1 98.06 220 LEU B N 1
ATOM 4661 C CA . LEU B 1 220 ? -13.383 -13.031 3.805 1 98.06 220 LEU B CA 1
ATOM 4662 C C . LEU B 1 220 ? -12.43 -14.156 4.195 1 98.06 220 LEU B C 1
ATOM 4664 O O . LEU B 1 220 ? -12.492 -15.258 3.631 1 98.06 220 LEU B O 1
ATOM 4668 N N . ASP B 1 221 ? -11.547 -13.906 5.121 1 97.56 221 ASP B N 1
ATOM 4669 C CA . ASP B 1 221 ? -10.594 -14.914 5.566 1 97.56 221 ASP B CA 1
ATOM 4670 C C . ASP B 1 221 ? -11.305 -16.078 6.246 1 97.56 221 ASP B C 1
ATOM 4672 O O . ASP B 1 221 ? -10.844 -17.219 6.184 1 97.56 221 ASP B O 1
ATOM 4676 N N . ALA B 1 222 ? -12.406 -15.805 6.895 1 96.56 222 ALA B N 1
ATOM 4677 C CA . ALA B 1 222 ? -13.133 -16.812 7.648 1 96.56 222 ALA B CA 1
ATOM 4678 C C . ALA B 1 222 ? -13.953 -17.719 6.723 1 96.56 222 ALA B C 1
ATOM 4680 O O . ALA B 1 222 ? -14.453 -18.766 7.141 1 96.56 222 ALA B O 1
ATOM 4681 N N . SER B 1 223 ? -14.047 -17.359 5.492 1 95.94 223 SER B N 1
ATOM 4682 C CA . SER B 1 223 ? -14.844 -18.125 4.543 1 95.94 223 SER B CA 1
ATOM 4683 C C . SER B 1 223 ? -14.344 -19.562 4.426 1 95.94 223 SER B C 1
ATOM 4685 O O . SER B 1 223 ? -13.133 -19.797 4.434 1 95.94 223 SER B O 1
ATOM 4687 N N . ARG B 1 224 ? -15.242 -20.562 4.332 1 95.56 224 ARG B N 1
ATOM 4688 C CA . ARG B 1 224 ? -15 -21.969 4.082 1 95.56 224 ARG B CA 1
ATOM 4689 C C . ARG B 1 224 ? -15.906 -22.5 2.967 1 95.56 224 ARG B C 1
ATOM 4691 O O . ARG B 1 224 ? -16.703 -23.406 3.184 1 95.56 224 ARG B O 1
ATOM 4698 N N . LEU B 1 225 ? -15.672 -21.969 1.811 1 96.62 225 LEU B N 1
ATOM 4699 C CA . LEU B 1 225 ? -16.484 -22.344 0.662 1 96.62 225 LEU B CA 1
ATOM 4700 C C . LEU B 1 225 ? -16.266 -23.797 0.268 1 96.62 225 LEU B C 1
ATOM 4702 O O . LEU B 1 225 ? -15.133 -24.188 -0.042 1 96.62 225 LEU B O 1
ATOM 4706 N N . THR B 1 226 ? -17.312 -24.609 0.296 1 96.75 226 THR B N 1
ATOM 4707 C CA . THR B 1 226 ? -17.281 -26 -0.129 1 96.75 226 THR B CA 1
ATOM 4708 C C . THR B 1 226 ? -18.281 -26.25 -1.255 1 96.75 226 THR B C 1
ATOM 4710 O O . THR B 1 226 ? -19.391 -26.719 -1.013 1 96.75 226 THR B O 1
ATOM 4713 N N . PRO B 1 227 ? -17.875 -25.984 -2.414 1 95.94 227 PRO B N 1
ATOM 4714 C CA . PRO B 1 227 ? -18.781 -26.172 -3.549 1 95.94 227 PRO B CA 1
ATOM 4715 C C . PRO B 1 227 ? -19.109 -27.641 -3.818 1 95.94 227 PRO B C 1
ATOM 4717 O O . PRO B 1 227 ? -18.406 -28.531 -3.326 1 95.94 227 PRO B O 1
ATOM 4720 N N . GLU B 1 228 ? -20.188 -27.859 -4.547 1 94.12 228 GLU B N 1
ATOM 4721 C CA . GLU B 1 228 ? -20.516 -29.203 -5.008 1 94.12 228 GLU B CA 1
ATOM 4722 C C . GLU B 1 228 ? -19.594 -29.641 -6.148 1 94.12 228 GLU B C 1
ATOM 4724 O O . GLU B 1 228 ? -19.547 -28.984 -7.191 1 94.12 228 GLU B O 1
ATOM 4729 N N . LEU B 1 229 ? -18.859 -30.734 -5.902 1 94.44 229 LEU B N 1
ATOM 4730 C CA . LEU B 1 229 ? -17.938 -31.281 -6.879 1 94.44 229 LEU B CA 1
ATOM 4731 C C . LEU B 1 229 ? -18.109 -32.781 -7.008 1 94.44 229 LEU B C 1
ATOM 4733 O O . LEU B 1 229 ? -18.656 -33.438 -6.117 1 94.44 229 LEU B O 1
ATOM 4737 N N . GLU B 1 230 ? -17.688 -33.312 -8.125 1 92.75 230 GLU B N 1
ATOM 4738 C CA . GLU B 1 230 ? -17.625 -34.75 -8.242 1 92.75 230 GLU B CA 1
ATOM 4739 C C . GLU B 1 230 ? -16.734 -35.375 -7.16 1 92.75 230 GLU B C 1
ATOM 4741 O O . GLU B 1 230 ? -15.695 -34.781 -6.812 1 92.75 230 GLU B O 1
ATOM 4746 N N . PRO B 1 231 ? -17.125 -36.5 -6.629 1 93.62 231 PRO B N 1
ATOM 4747 C CA . PRO B 1 231 ? -16.375 -37.125 -5.52 1 93.62 231 PRO B CA 1
ATOM 4748 C C . PRO B 1 231 ? -14.898 -37.281 -5.832 1 93.62 231 PRO B C 1
ATOM 4750 O O . PRO B 1 231 ? -14.047 -37 -4.984 1 93.62 231 PRO B O 1
ATOM 4753 N N . TRP B 1 232 ? -14.57 -37.719 -7.023 1 91.31 232 TRP B N 1
ATOM 4754 C CA . TRP B 1 232 ? -13.172 -37.969 -7.34 1 91.31 232 TRP B CA 1
ATOM 4755 C C . TRP B 1 232 ? -12.367 -36.688 -7.406 1 91.31 232 TRP B C 1
ATOM 4757 O O . TRP B 1 232 ? -11.18 -36.656 -7.059 1 91.31 232 TRP B O 1
ATOM 4767 N N . VAL B 1 233 ? -12.969 -35.594 -7.805 1 92.75 233 VAL B N 1
ATOM 4768 C CA . VAL B 1 233 ? -12.312 -34.312 -7.828 1 92.75 233 VAL B CA 1
ATOM 4769 C C . VAL B 1 233 ? -12.07 -33.812 -6.398 1 92.75 233 VAL B C 1
ATOM 4771 O O . VAL B 1 233 ? -10.992 -33.344 -6.074 1 92.75 233 VAL B O 1
ATOM 4774 N N . ARG B 1 234 ? -13.039 -34.031 -5.559 1 93.25 234 ARG B N 1
ATOM 4775 C CA . ARG B 1 234 ? -12.938 -33.656 -4.156 1 93.25 234 ARG B CA 1
ATOM 4776 C C . ARG B 1 234 ? -11.82 -34.406 -3.461 1 93.25 234 ARG B C 1
ATOM 4778 O O . ARG B 1 234 ? -11.109 -33.875 -2.617 1 93.25 234 ARG B O 1
ATOM 4785 N N . GLU B 1 235 ? -11.781 -35.688 -3.779 1 93.19 235 GLU B N 1
ATOM 4786 C CA . GLU B 1 235 ? -10.75 -36.5 -3.186 1 93.19 235 GLU B CA 1
ATOM 4787 C C . GLU B 1 235 ? -9.352 -36.062 -3.609 1 93.19 235 GLU B C 1
ATOM 4789 O O . GLU B 1 235 ? -8.414 -36.094 -2.814 1 93.19 235 GLU B O 1
ATOM 4794 N N . LEU B 1 236 ? -9.242 -35.594 -4.809 1 93.75 236 LEU B N 1
ATOM 4795 C CA . LEU B 1 236 ? -7.957 -35.219 -5.379 1 93.75 236 LEU B CA 1
ATOM 4796 C C . LEU B 1 236 ? -7.547 -33.844 -4.922 1 93.75 236 LEU B C 1
ATOM 4798 O O . LEU B 1 236 ? -6.375 -33.594 -4.617 1 93.75 236 LEU B O 1
ATOM 4802 N N . PHE B 1 237 ? -8.523 -32.875 -4.859 1 94.5 237 PHE B N 1
ATOM 4803 C CA . PHE B 1 237 ? -8.18 -31.469 -4.691 1 94.5 237 PHE B CA 1
ATOM 4804 C C . PHE B 1 237 ? -8.617 -30.969 -3.322 1 94.5 237 PHE B C 1
ATOM 4806 O O . PHE B 1 237 ? -8.281 -29.844 -2.932 1 94.5 237 PHE B O 1
ATOM 4813 N N . GLY B 1 238 ? -9.32 -31.766 -2.561 1 92.88 238 GLY B N 1
ATOM 4814 C CA . GLY B 1 238 ? -9.883 -31.312 -1.296 1 92.88 238 GLY B CA 1
ATOM 4815 C C . GLY B 1 238 ? -11.258 -30.688 -1.443 1 92.88 238 GLY B C 1
ATOM 4816 O O . GLY B 1 238 ? -11.695 -30.391 -2.557 1 92.88 238 GLY B O 1
ATOM 4817 N N . GLU B 1 239 ? -11.859 -30.359 -0.36 1 94.56 239 GLU B N 1
ATOM 4818 C CA . GLU B 1 239 ? -13.258 -29.922 -0.36 1 94.56 239 GLU B CA 1
ATOM 4819 C C . GLU B 1 239 ? -13.367 -28.406 -0.422 1 94.56 239 GLU B C 1
ATOM 4821 O O . GLU B 1 239 ? -14.289 -27.875 -1.036 1 94.56 239 GLU B O 1
ATOM 4826 N N . GLU B 1 240 ? -12.414 -27.781 0.127 1 95.62 240 GLU B N 1
ATOM 4827 C CA . GLU B 1 240 ? -12.562 -26.344 0.343 1 95.62 240 GLU B CA 1
ATOM 4828 C C . GLU B 1 240 ? -11.914 -25.547 -0.784 1 95.62 240 GLU B C 1
ATOM 4830 O O . GLU B 1 240 ? -10.82 -25.891 -1.235 1 95.62 240 GLU B O 1
ATOM 4835 N N . THR B 1 241 ? -12.609 -24.594 -1.328 1 96.25 241 THR B N 1
ATOM 4836 C CA . THR B 1 241 ? -12 -23.547 -2.139 1 96.25 241 THR B CA 1
ATOM 4837 C C . THR B 1 241 ? -11.352 -22.484 -1.254 1 96.25 241 THR B C 1
ATOM 4839 O O . THR B 1 241 ? -12.047 -21.719 -0.584 1 96.25 241 THR B O 1
ATOM 4842 N N . TYR B 1 242 ? -10.078 -22.438 -1.313 1 94.19 242 TYR B N 1
ATOM 4843 C CA . TYR B 1 242 ? -9.359 -21.516 -0.443 1 94.19 242 TYR B CA 1
ATOM 4844 C C . TYR B 1 242 ? -9.492 -20.078 -0.94 1 94.19 242 TYR B C 1
ATOM 4846 O O . TYR B 1 242 ? -9.414 -19.828 -2.145 1 94.19 242 TYR B O 1
ATOM 4854 N N . MET B 1 243 ? -9.773 -19.203 -0.063 1 95.19 243 MET B N 1
ATOM 4855 C CA . MET B 1 243 ? -9.805 -17.766 -0.285 1 95.19 243 MET B CA 1
ATOM 4856 C C . MET B 1 243 ? -9.016 -17.031 0.79 1 95.19 243 MET B C 1
ATOM 4858 O O . MET B 1 243 ? -9.172 -17.312 1.98 1 95.19 243 MET B O 1
ATOM 4862 N N . ALA B 1 244 ? -8.148 -16.125 0.386 1 94.88 244 ALA B N 1
ATOM 4863 C CA . ALA B 1 244 ? -7.359 -15.375 1.358 1 94.88 244 ALA B CA 1
ATOM 4864 C C . ALA B 1 244 ? -7.188 -13.922 0.921 1 94.88 244 ALA B C 1
ATOM 4866 O O . ALA B 1 244 ? -6.84 -13.656 -0.23 1 94.88 244 ALA B O 1
ATOM 4867 N N . PRO B 1 245 ? -7.559 -12.938 1.788 1 95.88 245 PRO B N 1
ATOM 4868 C CA . PRO B 1 245 ? -7.148 -11.562 1.504 1 95.88 245 PRO B CA 1
ATOM 4869 C C . PRO B 1 245 ? -5.633 -11.383 1.547 1 95.88 245 PRO B C 1
ATOM 4871 O O . PRO B 1 245 ? -5.062 -11.172 2.621 1 95.88 245 PRO B O 1
ATOM 4874 N N . GLY B 1 246 ? -5.055 -11.375 0.406 1 93.06 246 GLY B N 1
ATOM 4875 C CA . GLY B 1 246 ? -3.604 -11.445 0.312 1 93.06 246 GLY B CA 1
ATOM 4876 C C . GLY B 1 246 ? -2.943 -10.078 0.25 1 93.06 246 GLY B C 1
ATOM 4877 O O . GLY B 1 246 ? -1.749 -9.953 0.524 1 93.06 246 GLY B O 1
ATOM 4878 N N . ARG B 1 247 ? -3.67 -9.07 -0.144 1 93.81 247 ARG B N 1
ATOM 4879 C CA . ARG B 1 247 ? -3.137 -7.711 -0.229 1 93.81 247 ARG B CA 1
ATOM 4880 C C . ARG B 1 247 ? -4.125 -6.699 0.334 1 93.81 247 ARG B C 1
ATOM 4882 O O . ARG B 1 247 ? -5.34 -6.879 0.219 1 93.81 247 ARG B O 1
ATOM 4889 N N . VAL B 1 248 ? -3.59 -5.656 0.918 1 95.06 248 VAL B N 1
ATOM 4890 C CA . VAL B 1 248 ? -4.398 -4.527 1.368 1 95.06 248 VAL B CA 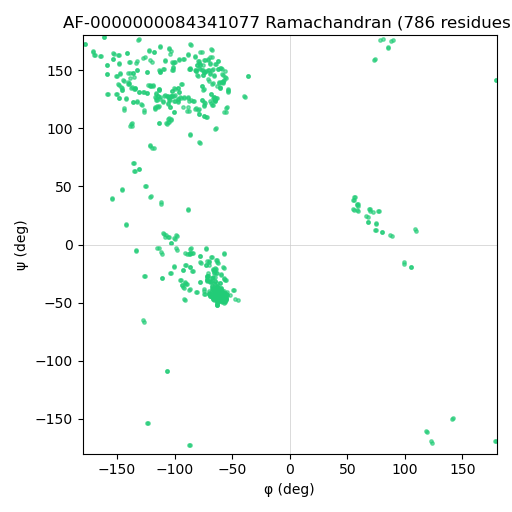1
ATOM 4891 C C . VAL B 1 248 ? -3.588 -3.238 1.269 1 95.06 248 VAL B C 1
ATOM 4893 O O . VAL B 1 248 ? -2.393 -3.225 1.568 1 95.06 248 VAL B O 1
ATOM 4896 N N . TYR B 1 249 ? -4.211 -2.236 0.806 1 92.44 249 TYR B N 1
ATOM 4897 C CA . TYR B 1 249 ? -3.574 -0.925 0.848 1 92.44 249 TYR B CA 1
ATOM 4898 C C . TYR B 1 249 ? -4.613 0.184 0.958 1 92.44 249 TYR B C 1
ATOM 4900 O O . TYR B 1 249 ? -5.617 0.175 0.245 1 92.44 249 TYR B O 1
ATOM 4908 N N . GLY B 1 250 ? -4.457 1.096 1.9 1 91.88 250 GLY B N 1
ATOM 4909 C CA . GLY B 1 250 ? -5.281 2.26 2.178 1 91.88 250 GLY B CA 1
ATOM 4910 C C . GLY B 1 250 ? -4.504 3.414 2.783 1 91.88 250 GLY B C 1
ATOM 4911 O O . GLY B 1 250 ? -3.578 3.199 3.57 1 91.88 250 GLY B O 1
ATOM 4912 N N . GLY B 1 251 ? -4.934 4.656 2.398 1 85.81 251 GLY B N 1
ATOM 4913 C CA . GLY B 1 251 ? -4.324 5.855 2.951 1 85.81 251 GLY B CA 1
ATOM 4914 C C . GLY B 1 251 ? -2.947 6.141 2.381 1 85.81 251 GLY B C 1
ATOM 4915 O O . GLY B 1 251 ? -2.127 6.797 3.025 1 85.81 251 GLY B O 1
ATOM 4916 N N . LEU B 1 252 ? -2.637 5.523 1.227 1 68.5 252 LEU B N 1
ATOM 4917 C CA . LEU B 1 252 ? -1.359 5.785 0.571 1 68.5 252 LEU B CA 1
ATOM 4918 C C . LEU B 1 252 ? -1.412 7.082 -0.229 1 68.5 252 LEU B C 1
ATOM 4920 O O . LEU B 1 252 ? -2.486 7.656 -0.419 1 68.5 252 LEU B O 1
ATOM 4924 N N . PRO B 1 253 ? -0.194 7.762 -0.458 1 62.25 253 PRO B N 1
ATOM 4925 C CA . PRO B 1 253 ? -0.23 8.953 -1.314 1 62.25 253 PRO B CA 1
ATOM 4926 C C . PRO B 1 253 ? -1.231 8.82 -2.459 1 62.25 253 PRO B C 1
ATOM 4928 O O . PRO B 1 253 ? -1.475 7.715 -2.951 1 62.25 253 PRO B O 1
ATOM 4931 N N . PRO B 1 254 ? -1.812 9.953 -2.744 1 49.88 254 PRO B N 1
ATOM 4932 C CA . PRO B 1 254 ? -1.427 11.32 -2.381 1 49.88 254 PRO B CA 1
ATOM 4933 C C . PRO B 1 254 ? -1.968 11.742 -1.019 1 49.88 254 PRO B C 1
ATOM 4935 O O . PRO B 1 254 ? -1.574 12.789 -0.491 1 49.88 254 PRO B O 1
ATOM 4938 N N . GLY B 1 255 ? -2.904 10.727 -0.522 1 54 255 GLY B N 1
ATOM 4939 C CA . GLY B 1 255 ? -3.334 11.156 0.8 1 54 255 GLY B CA 1
ATOM 4940 C C . GLY B 1 255 ? -2.211 11.164 1.82 1 54 255 GLY B C 1
ATOM 4941 O O . GLY B 1 255 ? -1.172 10.531 1.611 1 54 255 GLY B O 1
ATOM 4942 N N . GLY B 1 256 ? -2.215 12.047 2.723 1 63.34 256 GLY B N 1
ATOM 4943 C CA . GLY B 1 256 ? -1.213 12.133 3.773 1 63.34 256 GLY B CA 1
ATOM 4944 C C . GLY B 1 256 ? -1.61 11.398 5.039 1 63.34 256 GLY B C 1
ATOM 4945 O O . GLY B 1 256 ? -2.764 10.992 5.191 1 63.34 256 GLY B O 1
ATOM 4946 N N . PRO B 1 257 ? -0.644 11.102 5.793 1 65.38 257 PRO B N 1
ATOM 4947 C CA . PRO B 1 257 ? -0.857 10.328 7.016 1 65.38 257 PRO B CA 1
ATOM 4948 C C . PRO B 1 257 ? -1.857 10.984 7.965 1 65.38 257 PRO B C 1
ATOM 4950 O O . PRO B 1 257 ? -2.385 10.328 8.867 1 65.38 257 PRO B O 1
ATOM 4953 N N . SER B 1 258 ? -2.264 12.242 7.625 1 76.5 258 SER B N 1
ATOM 4954 C CA . SER B 1 258 ? -3.137 12.922 8.57 1 76.5 258 SER B CA 1
ATOM 4955 C C . SER B 1 258 ? -4.582 12.945 8.078 1 76.5 258 SER B C 1
ATOM 4957 O O . SER B 1 258 ? -5.449 13.547 8.711 1 76.5 258 SER B O 1
ATOM 4959 N N . MET B 1 259 ? -4.812 12.297 7.043 1 81.88 259 MET B N 1
ATOM 4960 C CA . MET B 1 259 ? -6.16 12.188 6.488 1 81.88 259 MET B CA 1
ATOM 4961 C C . MET B 1 259 ? -6.699 10.773 6.645 1 81.88 259 MET B C 1
ATOM 4963 O O . MET B 1 259 ? -6.059 9.805 6.223 1 81.88 259 MET B O 1
ATOM 4967 N N . ILE B 1 260 ? -7.828 10.711 7.293 1 89 260 ILE B N 1
ATOM 4968 C CA . ILE B 1 260 ? -8.516 9.422 7.344 1 89 260 ILE B CA 1
ATOM 4969 C C . ILE B 1 260 ? -8.984 9.039 5.941 1 89 260 ILE B C 1
ATOM 4971 O O . ILE B 1 260 ? -9.664 9.812 5.27 1 89 260 ILE B O 1
ATOM 4975 N N . PRO B 1 261 ? -8.617 7.867 5.484 1 90.62 261 PRO B N 1
ATOM 4976 C CA . PRO B 1 261 ? -8.859 7.539 4.078 1 90.62 261 PRO B CA 1
ATOM 4977 C C . PRO B 1 261 ? -10.328 7.238 3.787 1 90.62 261 PRO B C 1
ATOM 4979 O O . PRO B 1 261 ? -11.031 6.676 4.633 1 90.62 261 PRO B O 1
ATOM 4982 N N . ASP B 1 262 ? -10.703 7.586 2.549 1 91.25 262 ASP B N 1
ATOM 4983 C CA . ASP B 1 262 ? -12.062 7.305 2.098 1 91.25 262 ASP B CA 1
ATOM 4984 C C . ASP B 1 262 ? -12.094 6.102 1.161 1 91.25 262 ASP B C 1
ATOM 4986 O O . ASP B 1 262 ? -13.164 5.707 0.682 1 91.25 262 ASP B O 1
ATOM 4990 N N . GLU B 1 263 ? -10.922 5.516 0.948 1 93.19 263 GLU B N 1
ATOM 4991 C CA . GLU B 1 263 ? -10.836 4.32 0.119 1 93.19 263 GLU B CA 1
ATOM 4992 C C . GLU B 1 263 ? -9.766 3.361 0.646 1 93.19 263 GLU B C 1
ATOM 4994 O O . GLU B 1 263 ? -8.703 3.795 1.099 1 93.19 263 GLU B O 1
ATOM 4999 N N . CYS B 1 264 ? -9.969 2.129 0.616 1 95.12 264 CYS B N 1
ATOM 5000 C CA . CYS B 1 264 ? -9.039 1.049 0.933 1 95.12 264 CYS B CA 1
ATOM 5001 C C . CYS B 1 264 ? -9.297 -0.168 0.053 1 95.12 264 CYS B C 1
ATOM 5003 O O . CYS B 1 264 ? -10.445 -0.592 -0.107 1 95.12 264 CYS B O 1
ATOM 5005 N N . VAL B 1 265 ? -8.273 -0.772 -0.53 1 95.81 265 VAL B N 1
ATOM 5006 C CA . VAL B 1 265 ? -8.438 -1.85 -1.501 1 95.81 265 VAL B CA 1
ATOM 5007 C C . VAL B 1 265 ? -7.883 -3.152 -0.926 1 95.81 265 VAL B C 1
ATOM 5009 O O . VAL B 1 265 ? -6.805 -3.164 -0.331 1 95.81 265 VAL B O 1
ATOM 5012 N N . ILE B 1 266 ? -8.617 -4.184 -1.068 1 96.38 266 ILE B N 1
ATOM 5013 C CA . ILE B 1 266 ? -8.25 -5.555 -0.725 1 96.38 266 ILE B CA 1
ATOM 5014 C C . ILE B 1 266 ? -8.164 -6.398 -1.993 1 96.38 266 ILE B C 1
ATOM 5016 O O . ILE B 1 266 ? -9.047 -6.336 -2.85 1 96.38 266 ILE B O 1
ATOM 5020 N N . ARG B 1 267 ? -7.129 -7.148 -2.146 1 96.19 267 ARG B N 1
ATOM 5021 C CA . ARG B 1 267 ? -7.125 -8.219 -3.145 1 96.19 267 ARG B CA 1
ATOM 5022 C C . ARG B 1 267 ? -7.289 -9.578 -2.486 1 96.19 267 ARG B C 1
ATOM 5024 O O . ARG B 1 267 ? -6.48 -9.969 -1.64 1 96.19 267 ARG B O 1
ATOM 5031 N N . VAL B 1 268 ? -8.25 -10.25 -2.916 1 96.31 268 VAL B N 1
ATOM 5032 C CA . VAL B 1 268 ? -8.508 -11.609 -2.443 1 96.31 268 VAL B CA 1
ATOM 5033 C C . VAL B 1 268 ? -8.023 -12.617 -3.48 1 96.31 268 VAL B C 1
ATOM 5035 O O . VAL B 1 268 ? -8.375 -12.516 -4.66 1 96.31 268 VAL B O 1
ATOM 5038 N N . ASP B 1 269 ? -7.23 -13.523 -2.99 1 94.06 269 ASP B N 1
ATOM 5039 C CA . ASP B 1 269 ? -6.766 -14.641 -3.803 1 94.06 269 ASP B CA 1
ATOM 5040 C C . ASP B 1 269 ? -7.617 -15.883 -3.561 1 94.06 269 ASP B C 1
ATOM 5042 O O . ASP B 1 269 ? -7.73 -16.359 -2.428 1 94.06 269 ASP B O 1
ATOM 5046 N N . CYS B 1 270 ? -8.203 -16.422 -4.605 1 95.56 270 CYS B N 1
ATOM 5047 C CA . CYS B 1 270 ? -9.023 -17.641 -4.52 1 95.56 270 CYS B CA 1
ATOM 5048 C C . CYS B 1 270 ? -8.43 -18.75 -5.367 1 95.56 270 CYS B C 1
ATOM 5050 O O . CYS B 1 270 ? -7.984 -18.516 -6.492 1 95.56 270 CYS B O 1
ATOM 5052 N N . ARG B 1 271 ? -8.43 -19.953 -4.789 1 95.12 271 ARG B N 1
ATOM 5053 C CA . ARG B 1 271 ? -7.875 -21.125 -5.461 1 95.12 271 ARG B CA 1
ATOM 5054 C C . ARG B 1 271 ? -8.945 -22.188 -5.656 1 95.12 271 ARG B C 1
ATOM 5056 O O . ARG B 1 271 ? -9 -23.172 -4.902 1 95.12 271 ARG B O 1
ATOM 5063 N N . PRO B 1 272 ? -9.703 -22.031 -6.703 1 96.19 272 PRO B N 1
ATOM 5064 C CA . PRO B 1 272 ? -10.812 -22.969 -6.934 1 96.19 272 PRO B CA 1
ATOM 5065 C C . PRO B 1 272 ? -10.352 -24.328 -7.457 1 96.19 272 PRO B C 1
ATOM 5067 O O . PRO B 1 272 ? -9.359 -24.406 -8.188 1 96.19 272 PRO B O 1
ATOM 5070 N N . GLN B 1 273 ? -11.062 -25.328 -7.051 1 96 273 GLN B N 1
ATOM 5071 C CA . GLN B 1 273 ? -10.914 -26.625 -7.684 1 96 273 GLN B CA 1
ATOM 5072 C C . GLN B 1 273 ? -11.453 -26.625 -9.109 1 96 273 GLN B C 1
ATOM 5074 O O . GLN B 1 273 ? -12.289 -25.781 -9.453 1 96 273 GLN B O 1
ATOM 5079 N N . PRO B 1 274 ? -10.93 -27.562 -9.945 1 95.25 274 PRO B N 1
ATOM 5080 C CA . PRO B 1 274 ? -11.602 -27.688 -11.242 1 95.25 274 PRO B CA 1
ATOM 5081 C C . PRO B 1 274 ? -13.109 -27.922 -11.102 1 95.25 274 PRO B C 1
ATOM 5083 O O . PRO B 1 274 ? -13.547 -28.719 -10.281 1 95.25 274 PRO B O 1
ATOM 5086 N N . GLY B 1 275 ? -13.875 -27.125 -11.883 1 93.44 275 GLY B N 1
ATOM 5087 C CA . GLY B 1 275 ? -15.32 -27.234 -11.812 1 93.44 275 GLY B CA 1
ATOM 5088 C C . GLY B 1 275 ? -15.977 -26.094 -11.062 1 93.44 275 GLY B C 1
ATOM 5089 O O . GLY B 1 275 ? -17.188 -25.891 -11.156 1 93.44 275 GLY B O 1
ATOM 5090 N N . VAL B 1 276 ? -15.227 -25.375 -10.258 1 96.12 276 VAL B N 1
ATOM 5091 C CA . VAL B 1 276 ? -15.758 -24.234 -9.523 1 96.12 276 VAL B CA 1
ATOM 5092 C C . VAL B 1 276 ? -15.734 -23 -10.414 1 96.12 276 VAL B C 1
ATOM 5094 O O . VAL B 1 276 ? -14.672 -22.578 -10.883 1 96.12 276 VAL B O 1
ATOM 5097 N N . SER B 1 277 ? -16.828 -22.375 -10.609 1 95.69 277 SER B N 1
ATOM 5098 C CA . SER B 1 277 ? -16.922 -21.234 -11.523 1 95.69 277 SER B CA 1
ATOM 5099 C C . SER B 1 277 ? -16.609 -19.922 -10.812 1 95.69 277 SER B C 1
ATOM 5101 O O . SER B 1 277 ? -16.641 -19.844 -9.586 1 95.69 277 SER B O 1
ATOM 5103 N N . VAL B 1 278 ? -16.359 -18.938 -11.609 1 96.94 278 VAL B N 1
ATOM 5104 C CA . VAL B 1 278 ? -16.141 -17.594 -11.102 1 96.94 278 VAL B CA 1
ATOM 5105 C C . VAL B 1 278 ? -17.375 -17.109 -10.359 1 96.94 278 VAL B C 1
ATOM 5107 O O . VAL B 1 278 ? -17.281 -16.469 -9.312 1 96.94 278 VAL B O 1
ATOM 5110 N N . GLU B 1 279 ? -18.547 -17.422 -10.906 1 97.06 279 GLU B N 1
ATOM 5111 C CA . GLU B 1 279 ? -19.812 -17.016 -10.32 1 97.06 279 GLU B CA 1
ATOM 5112 C C . GLU B 1 279 ? -19.984 -17.594 -8.914 1 97.06 279 GLU B C 1
ATOM 5114 O O . GLU B 1 279 ? -20.484 -16.906 -8.016 1 97.06 279 GLU B O 1
ATOM 5119 N N . THR B 1 280 ? -19.547 -18.812 -8.766 1 97.25 280 THR B N 1
ATOM 5120 C CA . THR B 1 280 ? -19.641 -19.453 -7.461 1 97.25 280 THR B CA 1
ATOM 5121 C C . THR B 1 280 ? -18.781 -18.719 -6.438 1 97.25 280 THR B C 1
ATOM 5123 O O . THR B 1 280 ? -19.234 -18.453 -5.32 1 97.25 280 THR B O 1
ATOM 5126 N N . VAL B 1 281 ? -17.609 -18.391 -6.797 1 97.75 281 VAL B N 1
ATOM 5127 C CA . VAL B 1 281 ? -16.688 -17.719 -5.891 1 97.75 281 VAL B CA 1
ATOM 5128 C C . VAL B 1 281 ? -17.172 -16.297 -5.629 1 97.75 281 VAL B C 1
ATOM 5130 O O . VAL B 1 281 ? -17.141 -15.82 -4.492 1 97.75 281 VAL B O 1
ATOM 5133 N N . ARG B 1 282 ? -17.625 -15.617 -6.684 1 97.88 282 ARG B N 1
ATOM 5134 C CA . ARG B 1 282 ? -18.156 -14.266 -6.539 1 97.88 282 ARG B CA 1
ATOM 5135 C C . ARG B 1 282 ? -19.312 -14.242 -5.547 1 97.88 282 ARG B C 1
ATOM 5137 O O . ARG B 1 282 ? -19.406 -13.336 -4.715 1 97.88 282 ARG B O 1
ATOM 5144 N N . ALA B 1 283 ? -20.188 -15.148 -5.652 1 98.06 283 ALA B N 1
ATOM 5145 C CA . ALA B 1 283 ? -21.328 -15.234 -4.738 1 98.06 283 ALA B CA 1
ATOM 5146 C C . ALA B 1 283 ? -20.859 -15.352 -3.291 1 98.06 283 ALA B C 1
ATOM 5148 O O . ALA B 1 283 ? -21.469 -14.773 -2.387 1 98.06 283 ALA B O 1
ATOM 5149 N N . GLU B 1 284 ? -19.844 -16.141 -3.082 1 98.12 284 GLU B N 1
ATOM 5150 C CA . GLU B 1 284 ? -19.312 -16.297 -1.735 1 98.12 284 GLU B CA 1
ATOM 5151 C C . GLU B 1 284 ? -18.703 -14.977 -1.239 1 98.12 284 GLU B C 1
ATOM 5153 O O . GLU B 1 284 ? -18.875 -14.609 -0.078 1 98.12 284 GLU B O 1
ATOM 5158 N N . VAL B 1 285 ? -17.953 -14.289 -2.098 1 98.44 285 VAL B N 1
ATOM 5159 C CA . VAL B 1 285 ? -17.391 -12.992 -1.758 1 98.44 285 VAL B CA 1
ATOM 5160 C C . VAL B 1 285 ? -18.516 -12.031 -1.357 1 98.44 285 VAL B C 1
ATOM 5162 O O . VAL B 1 285 ? -18.438 -11.383 -0.313 1 98.44 285 VAL B O 1
ATOM 5165 N N . GLU B 1 286 ? -19.547 -11.992 -2.15 1 98.19 286 GLU B N 1
ATOM 5166 C CA . GLU B 1 286 ? -20.688 -11.109 -1.893 1 98.19 286 GLU B CA 1
ATOM 5167 C C . GLU B 1 286 ? -21.375 -11.477 -0.587 1 98.19 286 GLU B C 1
ATOM 5169 O O . GLU B 1 286 ? -21.812 -10.594 0.163 1 98.19 286 GLU B O 1
ATOM 5174 N N . ARG B 1 287 ? -21.562 -12.734 -0.366 1 98.19 287 ARG B N 1
ATOM 5175 C CA . ARG B 1 287 ? -22.156 -13.18 0.891 1 98.19 287 ARG B CA 1
ATOM 5176 C C . ARG B 1 287 ? -21.344 -12.672 2.086 1 98.19 287 ARG B C 1
ATOM 5178 O O . ARG B 1 287 ? -21.922 -12.18 3.059 1 98.19 287 ARG B O 1
ATOM 5185 N N . CYS B 1 288 ? -20.047 -12.852 2.02 1 98.25 288 CYS B N 1
ATOM 5186 C CA . CYS B 1 288 ? -19.172 -12.367 3.082 1 98.25 288 CYS B CA 1
ATOM 5187 C C . CYS B 1 288 ? -19.359 -10.867 3.299 1 98.25 288 CYS B C 1
ATOM 5189 O O . CYS B 1 288 ? -19.5 -10.414 4.438 1 98.25 288 CYS B O 1
ATOM 5191 N N . LEU B 1 289 ? -19.406 -10.07 2.221 1 98.44 289 LEU B N 1
ATOM 5192 C CA . LEU B 1 289 ? -19.531 -8.625 2.309 1 98.44 289 LEU B CA 1
ATOM 5193 C C . LEU B 1 289 ? -20.906 -8.219 2.828 1 98.44 289 LEU B C 1
ATOM 5195 O O . LEU B 1 289 ? -21.047 -7.203 3.514 1 98.44 289 LEU B O 1
ATOM 5199 N N . GLU B 1 290 ? -21.891 -9.008 2.5 1 98.19 290 GLU B N 1
ATOM 5200 C CA . GLU B 1 290 ? -23.234 -8.766 3.037 1 98.19 290 GLU B CA 1
ATOM 5201 C C . GLU B 1 290 ? -23.25 -8.906 4.559 1 98.19 290 GLU B C 1
ATOM 5203 O O . GLU B 1 290 ? -23.953 -8.164 5.246 1 98.19 290 GLU B O 1
ATOM 5208 N N . ASN B 1 291 ? -22.547 -9.891 5.059 1 98.19 291 ASN B N 1
ATOM 5209 C CA . ASN B 1 291 ? -22.406 -10.023 6.504 1 98.19 291 ASN B CA 1
ATOM 5210 C C . ASN B 1 291 ? -21.797 -8.773 7.129 1 98.19 291 ASN B C 1
ATOM 5212 O O . ASN B 1 291 ? -22.219 -8.336 8.195 1 98.19 291 ASN B O 1
ATOM 5216 N N . VAL B 1 292 ? -20.797 -8.234 6.48 1 98.31 292 VAL B N 1
ATOM 5217 C CA . VAL B 1 292 ? -20.156 -7.016 6.961 1 98.31 292 VAL B CA 1
ATOM 5218 C C . VAL B 1 292 ? -21.172 -5.867 6.965 1 98.31 292 VAL B C 1
ATOM 5220 O O . VAL B 1 292 ? -21.281 -5.133 7.945 1 98.31 292 VAL B O 1
ATOM 5223 N N . ARG B 1 293 ? -21.938 -5.742 5.879 1 97.75 293 ARG B N 1
ATOM 5224 C CA . ARG B 1 293 ? -22.922 -4.676 5.73 1 97.75 293 ARG B CA 1
ATOM 5225 C C . ARG B 1 293 ? -24.016 -4.777 6.793 1 97.75 293 ARG B C 1
ATOM 5227 O O . ARG B 1 293 ? -24.484 -3.762 7.309 1 97.75 293 ARG B O 1
ATOM 5234 N N . ARG B 1 294 ? -24.406 -5.922 7.133 1 97.75 294 ARG B N 1
ATOM 5235 C CA . ARG B 1 294 ? -25.422 -6.137 8.164 1 97.75 294 ARG B CA 1
ATOM 5236 C C . ARG B 1 294 ? -24.906 -5.676 9.531 1 97.75 294 ARG B C 1
ATOM 5238 O O . ARG B 1 294 ? -25.672 -5.113 10.32 1 97.75 294 ARG B O 1
ATOM 5245 N N . ALA B 1 295 ? -23.672 -5.938 9.766 1 97.06 295 ALA B N 1
ATOM 5246 C CA . ALA B 1 295 ? -23.078 -5.574 11.055 1 97.06 295 ALA B CA 1
ATOM 5247 C C . ALA B 1 295 ? -22.75 -4.086 11.102 1 97.06 295 ALA B C 1
ATOM 5249 O O . ALA B 1 295 ? -22.75 -3.477 12.18 1 97.06 295 ALA B O 1
ATOM 5250 N N . ASP B 1 296 ? -22.391 -3.484 9.984 1 97.44 296 ASP B N 1
ATOM 5251 C CA . ASP B 1 296 ? -22.062 -2.068 9.867 1 97.44 296 ASP B CA 1
ATOM 5252 C C . ASP B 1 296 ? -22.688 -1.462 8.609 1 97.44 296 ASP B C 1
ATOM 5254 O O . ASP B 1 296 ? -22.094 -1.513 7.531 1 97.44 296 ASP B O 1
ATOM 5258 N N . PRO B 1 297 ? -2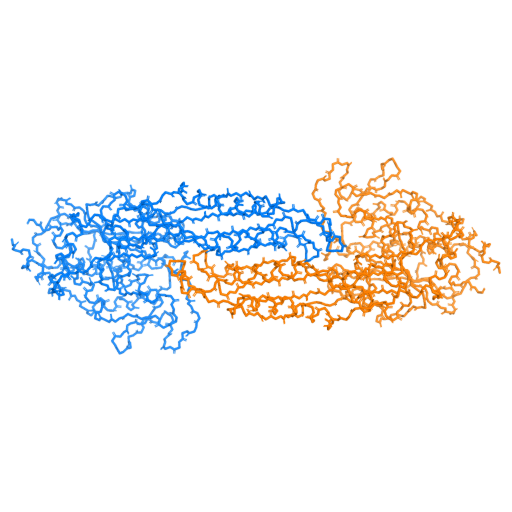3.734 -0.771 8.758 1 96.94 297 PRO B N 1
ATOM 5259 C CA . PRO B 1 297 ? -24.469 -0.254 7.605 1 96.94 297 PRO B CA 1
ATOM 5260 C C . PRO B 1 297 ? -23.703 0.811 6.836 1 96.94 297 PRO B C 1
ATOM 5262 O O . PRO B 1 297 ? -24.094 1.18 5.723 1 96.94 297 PRO B O 1
ATOM 5265 N N . ARG B 1 298 ? -22.688 1.27 7.32 1 95.06 298 ARG B N 1
ATOM 5266 C CA . ARG B 1 298 ? -21.875 2.252 6.617 1 95.06 298 ARG B CA 1
ATOM 5267 C C . ARG B 1 298 ? -21.016 1.589 5.539 1 95.06 298 ARG B C 1
ATOM 5269 O O . ARG B 1 298 ? -20.453 2.27 4.68 1 95.06 298 ARG B O 1
ATOM 5276 N N . PHE B 1 299 ? -20.906 0.315 5.613 1 97.25 299 PHE B N 1
ATOM 5277 C CA . PHE B 1 299 ? -20.031 -0.422 4.707 1 97.25 299 PHE B CA 1
ATOM 5278 C C . PHE B 1 299 ? -20.562 -0.376 3.281 1 97.25 299 PHE B C 1
ATOM 5280 O O . PHE B 1 299 ? -21.703 -0.795 3.025 1 97.25 299 PHE B O 1
ATOM 5287 N N . THR B 1 300 ? -19.766 0.114 2.412 1 96.19 300 THR B N 1
ATOM 5288 C CA . THR B 1 300 ? -19.953 0.097 0.967 1 96.19 300 THR B CA 1
ATOM 5289 C C . THR B 1 300 ? -18.672 -0.313 0.252 1 96.19 300 THR B C 1
ATOM 5291 O O . THR B 1 300 ? -17.594 0.173 0.584 1 96.19 300 THR B O 1
ATOM 5294 N N . ALA B 1 301 ? -18.844 -1.238 -0.71 1 97.06 301 ALA B N 1
ATOM 5295 C CA . ALA B 1 301 ? -17.641 -1.695 -1.417 1 97.06 301 ALA B CA 1
ATOM 5296 C C . ALA B 1 301 ? -17.969 -2.037 -2.869 1 97.06 301 ALA B C 1
ATOM 5298 O O . ALA B 1 301 ? -19.094 -2.408 -3.193 1 97.06 301 ALA B O 1
ATOM 5299 N N . LYS B 1 302 ? -17.016 -1.801 -3.701 1 97.5 302 LYS B N 1
ATOM 5300 C CA . LYS B 1 302 ? -17.031 -2.252 -5.09 1 97.5 302 LYS B CA 1
ATOM 5301 C C . LYS B 1 302 ? -16.203 -3.518 -5.27 1 97.5 302 LYS B C 1
ATOM 5303 O O . LYS B 1 302 ? -15.086 -3.611 -4.75 1 97.5 302 LYS B O 1
ATOM 5308 N N . VAL B 1 303 ? -16.734 -4.516 -5.988 1 97.88 303 VAL B N 1
ATOM 5309 C CA . VAL B 1 303 ? -16.047 -5.777 -6.242 1 97.88 303 VAL B CA 1
ATOM 5310 C C . VAL B 1 303 ? -15.711 -5.891 -7.727 1 97.88 303 VAL B C 1
ATOM 5312 O O . VAL B 1 303 ? -16.578 -5.754 -8.586 1 97.88 303 VAL B O 1
ATOM 5315 N N . GLU B 1 304 ? -14.453 -6.117 -8.016 1 97.81 304 GLU B N 1
ATOM 5316 C CA . GLU B 1 304 ? -14 -6.281 -9.391 1 97.81 304 GLU B CA 1
ATOM 5317 C C . GLU B 1 304 ? -13.211 -7.582 -9.555 1 97.81 304 GLU B C 1
ATOM 5319 O O . GLU B 1 304 ? -12.359 -7.91 -8.727 1 97.81 304 GLU B O 1
ATOM 5324 N N . LEU B 1 305 ? -13.578 -8.344 -10.586 1 96.88 305 LEU B N 1
ATOM 5325 C CA . LEU B 1 305 ? -12.773 -9.5 -10.969 1 96.88 305 LEU B CA 1
ATOM 5326 C C . LEU B 1 305 ? -11.492 -9.07 -11.672 1 96.88 305 LEU B C 1
ATOM 5328 O O . LEU B 1 305 ? -11.539 -8.578 -12.805 1 96.88 305 LEU B O 1
ATOM 5332 N N . ALA B 1 306 ? -10.398 -9.266 -11.016 1 93.12 306 ALA B N 1
ATOM 5333 C CA . ALA B 1 306 ? -9.133 -8.719 -11.492 1 93.12 306 ALA B CA 1
ATOM 5334 C C . ALA B 1 306 ? -8.414 -9.703 -12.398 1 93.12 306 ALA B C 1
ATOM 5336 O O . ALA B 1 306 ? -7.68 -9.305 -13.305 1 93.12 306 ALA B O 1
ATOM 5337 N N . ASP B 1 307 ? -8.539 -10.992 -12.172 1 91.06 307 ASP B N 1
ATOM 5338 C CA . ASP B 1 307 ? -7.832 -12.008 -12.938 1 91.06 307 ASP B CA 1
ATOM 5339 C C . ASP B 1 307 ? -8.531 -13.367 -12.828 1 91.06 307 ASP B C 1
ATOM 5341 O O . ASP B 1 307 ? -9.148 -13.672 -11.805 1 91.06 307 ASP B O 1
ATOM 5345 N N . VAL B 1 308 ? -8.461 -14.148 -13.922 1 93.25 308 VAL B N 1
ATOM 5346 C CA . VAL B 1 308 ? -9.055 -15.484 -13.945 1 93.25 308 VAL B CA 1
ATOM 5347 C C . VAL B 1 308 ? -8.094 -16.469 -14.602 1 93.25 308 VAL B C 1
ATOM 5349 O O . VAL B 1 308 ? -7.637 -16.25 -15.727 1 93.25 308 VAL B O 1
ATOM 5352 N N . LYS B 1 309 ? -7.742 -17.484 -13.906 1 92.94 309 LYS B N 1
ATOM 5353 C CA . LYS B 1 309 ? -7.105 -18.688 -14.43 1 92.94 309 LYS B CA 1
ATOM 5354 C C . LYS B 1 309 ? -7.852 -19.938 -13.977 1 92.94 309 LYS B C 1
ATOM 5356 O O . LYS B 1 309 ? -7.977 -20.203 -12.781 1 92.94 309 LYS B O 1
ATOM 5361 N N . SER B 1 310 ? -8.305 -20.656 -14.945 1 91.31 310 SER B N 1
ATOM 5362 C CA . SER B 1 310 ? -9.125 -21.828 -14.625 1 91.31 310 SER B CA 1
ATOM 5363 C C . SER B 1 310 ? -8.266 -22.984 -14.109 1 91.31 310 SER B C 1
ATOM 5365 O O . SER B 1 310 ? -7.086 -23.094 -14.461 1 91.31 310 SER B O 1
ATOM 5367 N N . GLY B 1 311 ? -8.883 -23.797 -13.25 1 94.62 311 GLY B N 1
ATOM 5368 C CA . GLY B 1 311 ? -8.258 -25.078 -12.914 1 94.62 311 GLY B CA 1
ATOM 5369 C C . GLY B 1 311 ? -8.242 -26.047 -14.07 1 94.62 311 GLY B C 1
ATOM 5370 O O . GLY B 1 311 ? -8.852 -25.797 -15.109 1 94.62 311 GLY B O 1
ATOM 5371 N N . TYR B 1 312 ? -7.473 -27.078 -13.852 1 96.5 312 TYR B N 1
ATOM 5372 C CA . TYR B 1 312 ? -7.348 -28.125 -14.859 1 96.5 312 TYR B CA 1
ATOM 5373 C C . TYR B 1 312 ? -7.316 -29.5 -14.219 1 96.5 312 TYR B C 1
ATOM 5375 O O . TYR B 1 312 ? -6.723 -29.688 -13.148 1 96.5 312 TYR B O 1
ATOM 5383 N N . VAL B 1 313 ? -8.031 -30.391 -14.867 1 97.19 313 VAL B N 1
ATOM 5384 C CA . VAL B 1 313 ? -7.926 -31.781 -14.43 1 97.19 313 VAL B CA 1
ATOM 5385 C C . VAL B 1 313 ? -8.117 -32.719 -15.625 1 97.19 313 VAL B C 1
ATOM 5387 O O . VAL B 1 313 ? -9.062 -32.531 -16.406 1 97.19 313 VAL B O 1
ATOM 5390 N N . ALA B 1 314 ? -7.219 -33.562 -15.828 1 97 314 ALA B N 1
ATOM 5391 C CA . ALA B 1 314 ? -7.328 -34.594 -16.875 1 97 314 ALA B CA 1
ATOM 5392 C C . ALA B 1 314 ? -8.188 -35.75 -16.422 1 97 314 ALA B C 1
ATOM 5394 O O . ALA B 1 314 ? -8.148 -36.125 -15.242 1 97 314 ALA B O 1
ATOM 5395 N N . ASP B 1 315 ? -8.914 -36.312 -17.312 1 95 315 ASP B N 1
ATOM 5396 C CA . ASP B 1 315 ? -9.633 -37.562 -17.047 1 95 315 ASP B CA 1
ATOM 5397 C C . ASP B 1 315 ? -8.656 -38.719 -16.781 1 95 315 ASP B C 1
ATOM 5399 O O . ASP B 1 315 ? -7.816 -39.031 -17.625 1 95 315 ASP B O 1
ATOM 5403 N N . PRO B 1 316 ? -8.797 -39.375 -15.594 1 95 316 PRO B N 1
ATOM 5404 C CA . PRO B 1 316 ? -7.875 -40.469 -15.281 1 95 316 PRO B CA 1
ATOM 5405 C C . PRO B 1 316 ? -7.898 -41.562 -16.328 1 95 316 PRO B C 1
ATOM 5407 O O . PRO B 1 316 ? -6.926 -42.312 -16.438 1 95 316 PRO B O 1
ATOM 5410 N N . GLN B 1 317 ? -8.922 -41.656 -17.109 1 95.75 317 GLN B N 1
ATOM 5411 C CA . GLN B 1 317 ? -9.055 -42.719 -18.094 1 95.75 317 GLN B CA 1
ATOM 5412 C C . GLN B 1 317 ? -8.625 -42.25 -19.469 1 95.75 317 GLN B C 1
ATOM 5414 O O . GLN B 1 317 ? -8.586 -43.031 -20.422 1 95.75 317 GLN B O 1
ATOM 5419 N N . SER B 1 318 ? -8.32 -41.031 -19.578 1 97.19 318 SER B N 1
ATOM 5420 C CA . SER B 1 318 ? -7.891 -40.531 -20.875 1 97.19 318 SER B CA 1
ATOM 5421 C C . SER B 1 318 ? -6.605 -41.219 -21.328 1 97.19 318 SER B C 1
ATOM 5423 O O . SER B 1 318 ? -5.84 -41.719 -20.516 1 97.19 318 SER B O 1
ATOM 5425 N N . GLU B 1 319 ? -6.395 -41.188 -22.578 1 98.19 319 GLU B N 1
ATOM 5426 C CA . GLU B 1 319 ? -5.23 -41.844 -23.172 1 98.19 319 GLU B CA 1
ATOM 5427 C C . GLU B 1 319 ? -3.932 -41.25 -22.625 1 98.19 319 GLU B C 1
ATOM 5429 O O . GLU B 1 319 ? -2.973 -41.969 -22.375 1 98.19 319 GLU B O 1
ATOM 5434 N N . VAL B 1 320 ? -3.887 -39.969 -22.469 1 98.44 320 VAL B N 1
ATOM 5435 C CA . VAL B 1 320 ? -2.652 -39.312 -22.047 1 98.44 320 VAL B CA 1
ATOM 5436 C C . VAL B 1 320 ? -2.281 -39.781 -20.641 1 98.44 320 VAL B C 1
ATOM 5438 O O . VAL B 1 320 ? -1.108 -40.031 -20.359 1 98.44 320 VAL B O 1
ATOM 5441 N N . VAL B 1 321 ? -3.248 -39.969 -19.766 1 98.19 321 VAL B N 1
ATOM 5442 C CA . VAL B 1 321 ? -2.998 -40.375 -18.391 1 98.19 321 VAL B CA 1
ATOM 5443 C C . VAL B 1 321 ? -2.629 -41.844 -18.375 1 98.19 321 VAL B C 1
ATOM 5445 O O . VAL B 1 321 ? -1.66 -42.25 -17.719 1 98.19 321 VAL B O 1
ATOM 5448 N N . GLN B 1 322 ? -3.344 -42.625 -19.141 1 97.75 322 GLN B N 1
ATOM 5449 C CA . GLN B 1 322 ? -3.066 -44.031 -19.172 1 97.75 322 GLN B CA 1
ATOM 5450 C C . GLN B 1 322 ? -1.685 -44.312 -19.766 1 97.75 322 GLN B C 1
ATOM 5452 O O . GLN B 1 322 ? -0.988 -45.219 -19.312 1 97.75 322 GLN B O 1
ATOM 5457 N N . THR B 1 323 ? -1.356 -43.594 -20.781 1 98.25 323 THR B N 1
ATOM 5458 C CA . THR B 1 323 ? -0.029 -43.719 -21.359 1 98.25 323 THR B CA 1
ATOM 5459 C C . THR B 1 323 ? 1.053 -43.375 -20.344 1 98.25 323 THR B C 1
ATOM 5461 O O . THR B 1 323 ? 2.061 -44.062 -20.234 1 98.25 323 THR B O 1
ATOM 5464 N N . MET B 1 324 ? 0.835 -42.344 -19.578 1 98.56 324 MET B N 1
ATOM 5465 C CA . MET B 1 324 ? 1.805 -41.969 -18.562 1 98.56 324 MET B CA 1
ATOM 5466 C C . MET B 1 324 ? 1.889 -43 -17.453 1 98.56 324 MET B C 1
ATOM 5468 O O . MET B 1 324 ? 2.979 -43.312 -16.969 1 98.56 324 MET B O 1
ATOM 5472 N N . MET B 1 325 ? 0.769 -43.5 -17.047 1 98 325 MET B N 1
ATOM 5473 C CA . MET B 1 325 ? 0.758 -44.531 -16.031 1 98 325 MET B CA 1
ATOM 5474 C C . MET B 1 325 ? 1.578 -45.75 -16.484 1 98 325 MET B C 1
ATOM 5476 O O . MET B 1 325 ? 2.363 -46.312 -15.703 1 98 325 MET B O 1
ATOM 5480 N N . GLU B 1 326 ? 1.396 -46.125 -17.688 1 97.69 326 GLU B N 1
ATOM 5481 C CA . GLU B 1 326 ? 2.164 -47.25 -18.219 1 97.69 326 GLU B CA 1
ATOM 5482 C C . GLU B 1 326 ? 3.654 -46.906 -18.266 1 97.69 326 GLU B C 1
ATOM 5484 O O . GLU B 1 326 ? 4.488 -47.75 -17.938 1 97.69 326 GLU B O 1
ATOM 5489 N N . ALA B 1 327 ? 3.936 -45.719 -18.703 1 98.31 327 ALA B N 1
ATOM 5490 C CA . ALA B 1 327 ? 5.328 -45.281 -18.766 1 98.31 327 ALA B CA 1
ATOM 5491 C C . ALA B 1 327 ? 5.988 -45.375 -17.391 1 98.31 327 ALA B C 1
ATOM 5493 O O . ALA B 1 327 ? 7.074 -45.938 -17.25 1 98.31 327 ALA B O 1
ATOM 5494 N N . VAL B 1 328 ? 5.309 -44.844 -16.375 1 98.12 328 VAL B N 1
ATOM 5495 C CA . VAL B 1 328 ? 5.844 -44.844 -15.023 1 98.12 328 VAL B CA 1
ATOM 5496 C C . VAL B 1 328 ? 5.988 -46.281 -14.516 1 98.12 328 VAL B C 1
ATOM 5498 O O . VAL B 1 328 ? 6.988 -46.625 -13.891 1 98.12 328 VAL B O 1
ATOM 5501 N N . ARG B 1 329 ? 5.059 -47.094 -14.797 1 96.88 329 ARG B N 1
ATOM 5502 C CA . ARG B 1 329 ? 5.102 -48.5 -14.391 1 96.88 329 ARG B CA 1
ATOM 5503 C C . ARG B 1 329 ? 6.309 -49.219 -15 1 96.88 329 ARG B C 1
ATOM 5505 O O . ARG B 1 329 ? 6.977 -50 -14.328 1 96.88 329 ARG B O 1
ATOM 5512 N N . LEU B 1 330 ? 6.59 -48.938 -16.266 1 96.94 330 LEU B N 1
ATOM 5513 C CA . LEU B 1 330 ? 7.676 -49.625 -16.969 1 96.94 330 LEU B CA 1
ATOM 5514 C C . LEU B 1 330 ? 9.031 -49.156 -16.453 1 96.94 330 LEU B C 1
ATOM 5516 O O . LEU B 1 330 ? 10.008 -49.906 -16.484 1 96.94 330 LEU B O 1
ATOM 5520 N N . VAL B 1 331 ? 9.047 -47.938 -15.961 1 97.12 331 VAL B N 1
ATOM 5521 C CA . VAL B 1 331 ? 10.312 -47.375 -15.539 1 97.12 331 VAL B CA 1
ATOM 5522 C C . VAL B 1 331 ? 10.555 -47.656 -14.062 1 97.12 331 VAL B C 1
ATOM 5524 O O . VAL B 1 331 ? 11.641 -48.094 -13.672 1 97.12 331 VAL B O 1
ATOM 5527 N N . ARG B 1 332 ? 9.602 -47.438 -13.227 1 93.44 332 ARG B N 1
ATOM 5528 C CA . ARG B 1 332 ? 9.766 -47.5 -11.781 1 93.44 332 ARG B CA 1
ATOM 5529 C C . ARG B 1 332 ? 9.242 -48.812 -11.219 1 93.44 332 ARG B C 1
ATOM 5531 O O . ARG B 1 332 ? 9.609 -49.219 -10.109 1 93.44 332 ARG B O 1
ATOM 5538 N N . GLY B 1 333 ? 8.5 -49.406 -11.938 1 88.62 333 GLY B N 1
ATOM 5539 C CA . GLY B 1 333 ? 7.766 -50.531 -11.383 1 88.62 333 GLY B CA 1
ATOM 5540 C C . GLY B 1 333 ? 6.637 -50.094 -10.453 1 88.62 333 GLY B C 1
ATOM 5541 O O . GLY B 1 333 ? 6.57 -48.938 -10.039 1 88.62 333 GLY B O 1
ATOM 5542 N N . GLY B 1 334 ? 5.684 -50.938 -10.25 1 87.75 334 GLY B N 1
ATOM 5543 C CA . GLY B 1 334 ? 4.59 -50.656 -9.328 1 87.75 334 GLY B CA 1
ATOM 5544 C C . GLY B 1 334 ? 3.516 -49.781 -9.914 1 87.75 334 GLY B C 1
ATOM 5545 O O . GLY B 1 334 ? 3.695 -49.188 -11 1 87.75 334 GLY B O 1
ATOM 5546 N N . GLU B 1 335 ? 2.479 -49.531 -9.203 1 90 335 GLU B N 1
ATOM 5547 C CA . GLU B 1 335 ? 1.349 -48.75 -9.656 1 90 335 GLU B CA 1
ATOM 5548 C C . GLU B 1 335 ? 1.528 -47.281 -9.273 1 90 335 GLU B C 1
ATOM 5550 O O . GLU B 1 335 ? 1.682 -46.938 -8.094 1 90 335 GLU B O 1
ATOM 5555 N N . PRO B 1 336 ? 1.592 -46.438 -10.289 1 91.38 336 PRO B N 1
ATOM 5556 C CA . PRO B 1 336 ? 1.75 -45 -9.969 1 91.38 336 PRO B CA 1
ATOM 5557 C C . PRO B 1 336 ? 0.527 -44.438 -9.266 1 91.38 336 PRO B C 1
ATOM 5559 O O . PRO B 1 336 ? -0.59 -44.906 -9.453 1 91.38 336 PRO B O 1
ATOM 5562 N N . GLN B 1 337 ? 0.752 -43.438 -8.438 1 90.81 337 GLN B N 1
ATOM 5563 C CA . GLN B 1 337 ? -0.33 -42.719 -7.777 1 90.81 337 GLN B CA 1
ATOM 5564 C C . GLN B 1 337 ? -0.715 -41.469 -8.562 1 90.81 337 GLN B C 1
ATOM 5566 O O . GLN B 1 337 ? 0.147 -40.781 -9.133 1 90.81 337 GLN B O 1
ATOM 5571 N N . LEU B 1 338 ? -1.983 -41.25 -8.648 1 94.94 338 LEU B N 1
ATOM 5572 C CA . LEU B 1 338 ? -2.506 -40.031 -9.266 1 94.94 338 LEU B CA 1
ATOM 5573 C C . LEU B 1 338 ? -2.723 -38.938 -8.227 1 94.94 338 LEU B C 1
ATOM 5575 O O . LEU B 1 338 ? -3.34 -39.188 -7.184 1 94.94 338 LEU B O 1
ATOM 5579 N N . ARG B 1 339 ? -2.172 -37.812 -8.469 1 95.62 339 ARG B N 1
ATOM 5580 C CA . ARG B 1 339 ? -2.213 -36.688 -7.539 1 95.62 339 ARG B CA 1
ATOM 5581 C C . ARG B 1 339 ? -2.627 -35.406 -8.25 1 95.62 339 ARG B C 1
ATOM 5583 O O . ARG B 1 339 ? -2.986 -35.438 -9.43 1 95.62 339 ARG B O 1
ATOM 5590 N N . ALA B 1 340 ? -2.764 -34.344 -7.457 1 94.62 340 ALA B N 1
ATOM 5591 C CA . ALA B 1 340 ? -3.084 -33.031 -8 1 94.62 340 ALA B CA 1
ATOM 5592 C C . ALA B 1 340 ? -2.273 -31.938 -7.305 1 94.62 340 ALA B C 1
ATOM 5594 O O . ALA B 1 340 ? -1.785 -32.125 -6.191 1 94.62 340 ALA B O 1
ATOM 5595 N N . ALA B 1 341 ? -2.137 -30.875 -8.008 1 91.75 341 ALA B N 1
ATOM 5596 C CA . ALA B 1 341 ? -1.37 -29.766 -7.477 1 91.75 341 ALA B CA 1
ATOM 5597 C C . ALA B 1 341 ? -2.293 -28.656 -6.953 1 91.75 341 ALA B C 1
ATOM 5599 O O . ALA B 1 341 ? -3.398 -28.469 -7.465 1 91.75 341 ALA B O 1
ATOM 5600 N N . GLY B 1 342 ? -1.705 -27.984 -5.945 1 88.38 342 GLY B N 1
ATOM 5601 C CA . GLY B 1 342 ? -2.371 -26.766 -5.496 1 88.38 342 GLY B CA 1
ATOM 5602 C C . GLY B 1 342 ? -1.968 -25.531 -6.285 1 88.38 342 GLY B C 1
ATOM 5603 O O . GLY B 1 342 ? -2.666 -24.516 -6.262 1 88.38 342 GLY B O 1
ATOM 5604 N N . TRP B 1 343 ? -0.864 -25.609 -6.941 1 84.75 343 TRP B N 1
ATOM 5605 C CA . TRP B 1 343 ? -0.315 -24.516 -7.723 1 84.75 343 TRP B CA 1
ATOM 5606 C C . TRP B 1 343 ? -0.909 -24.5 -9.133 1 84.75 343 TRP B C 1
ATOM 5608 O O . TRP B 1 343 ? -1.675 -25.391 -9.5 1 84.75 343 TRP B O 1
ATOM 5618 N N . LEU B 1 344 ? -0.584 -23.422 -9.859 1 89.5 344 LEU B N 1
ATOM 5619 C CA . LEU B 1 344 ? -1.133 -23.203 -11.195 1 89.5 344 LEU B CA 1
ATOM 5620 C C . LEU B 1 344 ? -0.106 -23.562 -12.273 1 89.5 344 LEU B C 1
ATOM 5622 O O . LEU B 1 344 ? 1.068 -23.203 -12.148 1 89.5 344 LEU B O 1
ATOM 5626 N N . GLY B 1 345 ? -0.503 -24.297 -13.234 1 93.38 345 GLY B N 1
ATOM 5627 C CA . GLY B 1 345 ? 0.316 -24.594 -14.398 1 93.38 345 GLY B CA 1
ATOM 5628 C C . GLY B 1 345 ? -0.218 -23.969 -15.68 1 93.38 345 GLY B C 1
ATOM 5629 O O . GLY B 1 345 ? -1.335 -23.438 -15.703 1 93.38 345 GLY B O 1
ATOM 5630 N N . ASP B 1 346 ? 0.594 -24.047 -16.672 1 96.38 346 ASP B N 1
ATOM 5631 C CA . ASP B 1 346 ? 0.211 -23.469 -17.953 1 96.38 346 ASP B CA 1
ATOM 5632 C C . ASP B 1 346 ? -1.022 -24.172 -18.531 1 96.38 346 ASP B C 1
ATOM 5634 O O . ASP B 1 346 ? -1.656 -23.656 -19.453 1 96.38 346 ASP B O 1
ATOM 5638 N N . THR B 1 347 ? -1.361 -25.281 -17.984 1 97.25 347 THR B N 1
ATOM 5639 C CA . THR B 1 347 ? -2.564 -25.984 -18.422 1 97.25 347 THR B CA 1
ATOM 5640 C C . THR B 1 347 ? -3.807 -25.141 -18.156 1 97.25 347 THR B C 1
ATOM 5642 O O . THR B 1 347 ? -4.875 -25.406 -18.703 1 97.25 347 THR B O 1
ATOM 5645 N N . ALA B 1 348 ? -3.688 -24.172 -17.375 1 95.5 348 ALA B N 1
ATOM 5646 C CA . ALA B 1 348 ? -4.789 -23.234 -17.203 1 95.5 348 ALA B CA 1
ATOM 5647 C C . ALA B 1 348 ? -5.156 -22.578 -18.531 1 95.5 348 ALA B C 1
ATOM 5649 O O . ALA B 1 348 ? -6.312 -22.219 -18.766 1 95.5 348 ALA B O 1
ATOM 5650 N N . SER B 1 349 ? -4.203 -22.5 -19.438 1 94.81 349 SER B N 1
ATOM 5651 C CA . SER B 1 349 ? -4.402 -21.719 -20.656 1 94.81 349 SER B CA 1
ATOM 5652 C C . SER B 1 349 ? -4.676 -22.641 -21.844 1 94.81 349 SER B C 1
ATOM 5654 O O . SER B 1 349 ? -5.293 -22.219 -22.828 1 94.81 349 SER B O 1
ATOM 5656 N N . PHE B 1 350 ? -4.219 -23.859 -21.75 1 96.31 350 PHE B N 1
ATOM 5657 C CA . PHE B 1 350 ? -4.363 -24.656 -22.969 1 96.31 350 PHE B CA 1
ATOM 5658 C C . PHE B 1 350 ? -4.922 -26.047 -22.641 1 96.31 350 PHE B C 1
ATOM 5660 O O . PHE B 1 350 ? -5.266 -26.797 -23.531 1 96.31 350 PHE B O 1
ATOM 5667 N N . GLY B 1 351 ? -5.094 -26.375 -21.422 1 95.69 351 GLY B N 1
ATOM 5668 C CA . GLY B 1 351 ? -5.457 -27.719 -21 1 95.69 351 GLY B CA 1
ATOM 5669 C C . GLY B 1 351 ? -6.844 -28.141 -21.453 1 95.69 351 GLY B C 1
ATOM 5670 O O . GLY B 1 351 ? -7.148 -29.328 -21.531 1 95.69 351 GLY B O 1
ATOM 5671 N N . ASP B 1 352 ? -7.723 -27.188 -21.719 1 92.81 352 ASP B N 1
ATOM 5672 C CA . ASP B 1 352 ? -9.078 -27.469 -22.172 1 92.81 352 ASP B CA 1
ATOM 5673 C C . ASP B 1 352 ? -9.07 -27.953 -23.625 1 92.81 352 ASP B C 1
ATOM 5675 O O . ASP B 1 352 ? -10.031 -28.578 -24.094 1 92.81 352 ASP B O 1
ATOM 5679 N N . LYS B 1 353 ? -7.973 -27.703 -24.328 1 95.31 353 LYS B N 1
ATOM 5680 C CA . LYS B 1 353 ? -7.922 -28.016 -25.75 1 95.31 353 LYS B CA 1
ATOM 5681 C C . LYS B 1 353 ? -6.973 -29.172 -26.016 1 95.31 353 LYS B C 1
ATOM 5683 O O . LYS B 1 353 ? -7.117 -29.875 -27.016 1 95.31 353 LYS B O 1
ATOM 5688 N N . ILE B 1 354 ? -6.02 -29.266 -25.172 1 97.5 354 ILE B N 1
ATOM 5689 C CA . ILE B 1 354 ? -4.941 -30.219 -25.422 1 97.5 354 ILE B CA 1
ATOM 5690 C C . ILE B 1 354 ? -4.922 -31.281 -24.312 1 97.5 354 ILE B C 1
ATOM 5692 O O . ILE B 1 354 ? -4.695 -30.953 -23.141 1 97.5 354 ILE B O 1
ATOM 5696 N N . PRO B 1 355 ? -5.141 -32.531 -24.625 1 98 355 PRO B N 1
ATOM 5697 C CA . PRO B 1 355 ? -4.996 -33.562 -23.578 1 98 355 PRO B CA 1
ATOM 5698 C C . PRO B 1 355 ? -3.607 -33.562 -22.938 1 98 355 PRO B C 1
ATOM 5700 O O . PRO B 1 355 ? -2.615 -33.875 -23.609 1 98 355 PRO B O 1
ATOM 5703 N N . THR B 1 356 ? -3.596 -33.219 -21.656 1 98.44 356 THR B N 1
ATOM 5704 C CA . THR B 1 356 ? -2.303 -32.969 -21.031 1 98.44 356 THR B CA 1
ATOM 5705 C C . THR B 1 356 ? -2.221 -33.656 -19.672 1 98.44 356 THR B C 1
ATOM 5707 O O . THR B 1 356 ? -3.188 -33.656 -18.906 1 98.44 356 THR B O 1
ATOM 5710 N N . VAL B 1 357 ? -1.122 -34.312 -19.391 1 98.44 357 VAL B N 1
ATOM 5711 C CA . VAL B 1 357 ? -0.781 -34.812 -18.062 1 98.44 357 VAL B CA 1
ATOM 5712 C C . VAL B 1 357 ? 0.437 -34.062 -17.531 1 98.44 357 VAL B C 1
ATOM 5714 O O . VAL B 1 357 ? 1.266 -33.562 -18.297 1 98.44 357 VAL B O 1
ATOM 5717 N N . ILE B 1 358 ? 0.494 -33.938 -16.203 1 98.31 358 ILE B N 1
ATOM 5718 C CA . ILE B 1 358 ? 1.589 -33.219 -15.578 1 98.31 358 ILE B CA 1
ATOM 5719 C C . ILE B 1 358 ? 2.543 -34.188 -14.906 1 98.31 358 ILE B C 1
ATOM 5721 O O . ILE B 1 358 ? 2.113 -35.062 -14.141 1 98.31 358 ILE B O 1
ATOM 5725 N N . PHE B 1 359 ? 3.811 -34.062 -15.219 1 98.25 359 PHE B N 1
ATOM 5726 C CA . PHE B 1 359 ? 4.84 -34.938 -14.664 1 98.25 359 PHE B CA 1
ATOM 5727 C C . PHE B 1 359 ? 6.211 -34.281 -14.758 1 98.25 359 PHE B C 1
ATOM 5729 O O . PHE B 1 359 ? 6.617 -33.844 -15.828 1 98.25 359 PHE B O 1
ATOM 5736 N N . GLY B 1 360 ? 6.883 -34.281 -13.664 1 97.75 360 GLY B N 1
ATOM 5737 C CA . GLY B 1 360 ? 8.242 -33.75 -13.68 1 97.75 360 GLY B CA 1
ATOM 5738 C C . GLY B 1 360 ? 8.992 -34 -12.391 1 97.75 360 GLY B C 1
ATOM 5739 O O . GLY B 1 360 ? 8.391 -34.406 -11.383 1 97.75 360 GLY B O 1
ATOM 5740 N N . PRO B 1 361 ? 10.266 -33.812 -12.438 1 97.81 361 PRO B N 1
ATOM 5741 C CA . PRO B 1 361 ? 11.086 -34.062 -11.242 1 97.81 361 PRO B CA 1
ATOM 5742 C C . PRO B 1 361 ? 10.969 -32.906 -10.219 1 97.81 361 PRO B C 1
ATOM 5744 O O . PRO B 1 361 ? 10.633 -31.781 -10.578 1 97.81 361 PRO B O 1
ATOM 5747 N N . GLY B 1 362 ? 11.227 -33.344 -8.984 1 94.81 362 GLY B N 1
ATOM 5748 C CA . GLY B 1 362 ? 11.219 -32.375 -7.914 1 94.81 362 GLY B CA 1
ATOM 5749 C C . GLY B 1 362 ? 9.836 -32.125 -7.336 1 94.81 362 GLY B C 1
ATOM 5750 O O . GLY B 1 362 ? 8.836 -32.594 -7.891 1 94.81 362 GLY B O 1
ATOM 5751 N N . GLY B 1 363 ? 9.766 -31.406 -6.23 1 91 363 GLY B N 1
ATOM 5752 C CA . GLY B 1 363 ? 8.547 -31.109 -5.5 1 91 363 GLY B CA 1
ATOM 5753 C C . GLY B 1 363 ? 8.695 -29.922 -4.555 1 91 363 GLY B C 1
ATOM 5754 O O . GLY B 1 363 ? 9.773 -29.344 -4.445 1 91 363 GLY B O 1
ATOM 5755 N N . GLU B 1 364 ? 7.676 -29.562 -3.885 1 83.94 364 GLU B N 1
ATOM 5756 C CA . GLU B 1 364 ? 7.66 -28.438 -2.955 1 83.94 364 GLU B CA 1
ATOM 5757 C C . GLU B 1 364 ? 8.5 -28.734 -1.716 1 83.94 364 GLU B C 1
ATOM 5759 O O . GLU B 1 364 ? 8.641 -29.891 -1.317 1 83.94 364 GLU B O 1
ATOM 5764 N N . PRO B 1 365 ? 9.109 -27.719 -1.158 1 79.69 365 PRO B N 1
ATOM 5765 C CA . PRO B 1 365 ? 9.008 -26.297 -1.523 1 79.69 365 PRO B CA 1
ATOM 5766 C C . PRO B 1 365 ? 9.992 -25.906 -2.615 1 79.69 365 PRO B C 1
ATOM 5768 O O . PRO B 1 365 ? 11.078 -26.484 -2.717 1 79.69 365 PRO B O 1
ATOM 5771 N N . VAL B 1 366 ? 9.609 -24.891 -3.408 1 83.75 366 VAL B N 1
ATOM 5772 C CA . VAL B 1 366 ? 10.461 -24.359 -4.461 1 83.75 366 VAL B CA 1
ATOM 5773 C C . VAL B 1 366 ? 10.773 -22.891 -4.168 1 83.75 366 VAL B C 1
ATOM 5775 O O . VAL B 1 366 ? 10.195 -22.297 -3.256 1 83.75 366 VAL B O 1
ATOM 5778 N N . TYR B 1 367 ? 11.773 -22.391 -4.883 1 80.31 367 TYR B N 1
ATOM 5779 C CA . TYR B 1 367 ? 12.211 -21 -4.77 1 80.31 367 TYR B CA 1
ATOM 5780 C C . TYR B 1 367 ? 12.633 -20.672 -3.34 1 80.31 367 TYR B C 1
ATOM 5782 O O . TYR B 1 367 ? 12.273 -19.609 -2.809 1 80.31 367 TYR B O 1
ATOM 5790 N N . CYS B 1 368 ? 13.164 -21.594 -2.725 1 81.88 368 CYS B N 1
ATOM 5791 C CA . CYS B 1 368 ? 13.758 -21.453 -1.398 1 81.88 368 CYS B CA 1
ATOM 5792 C C . CYS B 1 368 ? 15.273 -21.531 -1.469 1 81.88 368 CYS B C 1
ATOM 5794 O O . CYS B 1 368 ? 15.836 -22.016 -2.447 1 81.88 368 CYS B O 1
ATOM 5796 N N . PRO B 1 369 ? 15.898 -20.969 -0.425 1 86.31 369 PRO B N 1
ATOM 5797 C CA . PRO B 1 369 ? 17.359 -21.047 -0.445 1 86.31 369 PRO B CA 1
ATOM 5798 C C . PRO B 1 369 ? 17.859 -22.5 -0.512 1 86.31 369 PRO B C 1
ATOM 5800 O O . PRO B 1 369 ? 17.266 -23.391 0.093 1 86.31 369 PRO B O 1
ATOM 5803 N N . ASN B 1 370 ? 18.906 -22.703 -1.31 1 93.38 370 ASN B N 1
ATOM 5804 C CA . ASN B 1 370 ? 19.578 -23.984 -1.466 1 93.38 370 ASN B CA 1
ATOM 5805 C C . ASN B 1 370 ? 18.703 -25 -2.193 1 93.38 370 ASN B C 1
ATOM 5807 O O . ASN B 1 370 ? 18.703 -26.188 -1.854 1 93.38 370 ASN B O 1
ATOM 5811 N N . GLU B 1 371 ? 17.891 -24.484 -3.049 1 93.75 371 GLU B N 1
ATOM 5812 C CA . GLU B 1 371 ? 17.109 -25.359 -3.916 1 93.75 371 GLU B CA 1
ATOM 5813 C C . GLU B 1 371 ? 18 -26.328 -4.668 1 93.75 371 GLU B C 1
ATOM 5815 O O . GLU B 1 371 ? 19.047 -25.953 -5.18 1 93.75 371 GLU B O 1
ATOM 5820 N N . LYS B 1 372 ? 17.625 -27.594 -4.676 1 96.69 372 LYS B N 1
ATOM 5821 C CA . LYS B 1 372 ? 18.438 -28.641 -5.297 1 96.69 372 LYS B CA 1
ATOM 5822 C C . LYS B 1 372 ? 17.562 -29.812 -5.75 1 96.69 372 LYS B C 1
ATOM 5824 O O . LYS B 1 372 ? 16.422 -29.953 -5.301 1 96.69 372 LYS B O 1
ATOM 5829 N N . LEU B 1 373 ? 18.078 -30.547 -6.625 1 98 373 LEU B N 1
ATOM 5830 C CA . LEU B 1 373 ? 17.406 -31.719 -7.176 1 98 373 LEU B CA 1
ATOM 5831 C C . LEU B 1 373 ? 18.359 -32.875 -7.309 1 98 373 LEU B C 1
ATOM 5833 O O . LEU B 1 373 ? 19.5 -32.719 -7.754 1 98 373 LEU B O 1
ATOM 5837 N N . SER B 1 374 ? 17.953 -34.031 -6.914 1 98.38 374 SER B N 1
ATOM 5838 C CA . SER B 1 374 ? 18.844 -35.188 -6.965 1 98.38 374 SER B CA 1
ATOM 5839 C C . SER B 1 374 ? 19.062 -35.656 -8.398 1 98.38 374 SER B C 1
ATOM 5841 O O . SER B 1 374 ? 18.141 -35.625 -9.211 1 98.38 374 SER B O 1
ATOM 5843 N N . VAL B 1 375 ? 20.188 -36.188 -8.68 1 98.56 375 VAL B N 1
ATOM 5844 C CA . VAL B 1 375 ? 20.5 -36.781 -9.977 1 98.56 375 VAL B CA 1
ATOM 5845 C C . VAL B 1 375 ? 19.578 -37.969 -10.258 1 98.56 375 VAL B C 1
ATOM 5847 O O . VAL B 1 375 ? 19.109 -38.125 -11.391 1 98.56 375 VAL B O 1
ATOM 5850 N N . ALA B 1 376 ? 19.297 -38.688 -9.273 1 98.06 376 ALA B N 1
ATOM 5851 C CA . ALA B 1 376 ? 18.406 -39.812 -9.422 1 98.06 376 ALA B CA 1
ATOM 5852 C C . ALA B 1 376 ? 17.031 -39.406 -9.93 1 98.06 376 ALA B C 1
ATOM 5854 O O . ALA B 1 376 ? 16.453 -40.031 -10.805 1 98.06 376 ALA B O 1
ATOM 5855 N N . ASP B 1 377 ? 16.516 -38.344 -9.383 1 98.06 377 ASP B N 1
ATOM 5856 C CA . ASP B 1 377 ? 15.227 -37.812 -9.797 1 98.06 377 ASP B CA 1
ATOM 5857 C C . ASP B 1 377 ? 15.266 -37.344 -11.25 1 98.06 377 ASP B C 1
ATOM 5859 O O . ASP B 1 377 ? 14.32 -37.562 -12.008 1 98.06 377 ASP B O 1
ATOM 5863 N N . ILE B 1 378 ? 16.344 -36.719 -11.602 1 98.62 378 ILE B N 1
ATOM 5864 C CA . ILE B 1 378 ? 16.531 -36.219 -12.961 1 98.62 378 ILE B CA 1
ATOM 5865 C C . ILE B 1 378 ? 16.547 -37.375 -13.945 1 98.62 378 ILE B C 1
ATOM 5867 O O . ILE B 1 378 ? 15.852 -37.344 -14.969 1 98.62 378 ILE B O 1
ATOM 5871 N N . VAL B 1 379 ? 17.234 -38.344 -13.625 1 98.56 379 VAL B N 1
ATOM 5872 C CA . VAL B 1 379 ? 17.375 -39.5 -14.5 1 98.56 379 VAL B CA 1
ATOM 5873 C C . VAL B 1 379 ? 16.031 -40.219 -14.617 1 98.56 379 VAL B C 1
ATOM 5875 O O . VAL B 1 379 ? 15.617 -40.594 -15.711 1 98.56 379 VAL B O 1
ATOM 5878 N N . GLU B 1 380 ? 15.398 -40.375 -13.516 1 98.12 380 GLU B N 1
ATOM 5879 C CA . GLU B 1 380 ? 14.102 -41.062 -13.547 1 98.12 380 GLU B CA 1
ATOM 5880 C C . GLU B 1 380 ? 13.109 -40.312 -14.438 1 98.12 380 GLU B C 1
ATOM 5882 O O . GLU B 1 380 ? 12.391 -40.906 -15.227 1 98.12 380 GLU B O 1
ATOM 5887 N N . ALA B 1 381 ? 13.039 -39.062 -14.25 1 98.62 381 ALA B N 1
ATOM 5888 C CA . ALA B 1 381 ? 12.133 -38.25 -15.086 1 98.62 381 ALA B CA 1
ATOM 5889 C C . ALA B 1 381 ? 12.445 -38.469 -16.562 1 98.62 381 ALA B C 1
ATOM 5891 O O . ALA B 1 381 ? 11.531 -38.625 -17.375 1 98.62 381 ALA B O 1
ATOM 5892 N N . THR B 1 382 ? 13.734 -38.438 -16.891 1 98.88 382 THR B N 1
ATOM 5893 C CA . THR B 1 382 ? 14.156 -38.625 -18.281 1 98.88 382 THR B CA 1
ATOM 5894 C C . THR B 1 382 ? 13.695 -39.969 -18.812 1 98.88 382 THR B C 1
ATOM 5896 O O . THR B 1 382 ? 13.203 -40.062 -19.938 1 98.88 382 THR B O 1
ATOM 5899 N N . ARG B 1 383 ? 13.836 -40.906 -18.016 1 98.88 383 ARG B N 1
ATOM 5900 C CA . ARG B 1 383 ? 13.414 -42.25 -18.406 1 98.88 383 ARG B CA 1
ATOM 5901 C C . ARG B 1 383 ? 11.906 -42.312 -18.641 1 98.88 383 ARG B C 1
ATOM 5903 O O . ARG B 1 383 ? 11.453 -42.906 -19.625 1 98.88 383 ARG B O 1
ATOM 5910 N N . VAL B 1 384 ? 11.18 -41.688 -17.797 1 98.75 384 VAL B N 1
ATOM 5911 C CA . VAL B 1 384 ? 9.727 -41.719 -17.922 1 98.75 384 VAL B CA 1
ATOM 5912 C C . VAL B 1 384 ? 9.297 -40.938 -19.172 1 98.75 384 VAL B C 1
ATOM 5914 O O . VAL B 1 384 ? 8.422 -41.375 -19.922 1 98.75 384 VAL B O 1
ATOM 5917 N N . TYR B 1 385 ? 9.875 -39.781 -19.375 1 98.88 385 TYR B N 1
ATOM 5918 C CA . TYR B 1 385 ? 9.57 -39.031 -20.594 1 98.88 385 TYR B CA 1
ATOM 5919 C C . TYR B 1 385 ? 9.867 -39.875 -21.844 1 98.88 385 TYR B C 1
ATOM 5921 O O . TYR B 1 385 ? 9.102 -39.812 -22.812 1 98.88 385 TYR B O 1
ATOM 5929 N N . THR B 1 386 ? 10.984 -40.594 -21.828 1 98.88 386 THR B N 1
ATOM 5930 C CA . THR B 1 386 ? 11.352 -41.438 -22.938 1 98.88 386 THR B CA 1
ATOM 5931 C C . THR B 1 386 ? 10.297 -42.531 -23.156 1 98.88 386 THR B C 1
ATOM 5933 O O . THR B 1 386 ? 9.82 -42.719 -24.281 1 98.88 386 THR B O 1
ATOM 5936 N N . ALA B 1 387 ? 9.969 -43.156 -22.078 1 98.81 387 ALA B N 1
ATOM 5937 C CA . ALA B 1 387 ? 8.977 -44.219 -22.141 1 98.81 387 ALA B CA 1
ATOM 5938 C C . ALA B 1 387 ? 7.637 -43.688 -22.672 1 98.81 387 ALA B C 1
ATOM 5940 O O . ALA B 1 387 ? 7.02 -44.312 -23.531 1 98.81 387 ALA B O 1
ATOM 5941 N N . PHE B 1 388 ? 7.188 -42.594 -22.125 1 98.75 388 PHE B N 1
ATOM 5942 C CA . PHE B 1 388 ? 5.93 -41.969 -22.547 1 98.75 388 PHE B CA 1
ATOM 5943 C C . PHE B 1 388 ? 5.934 -41.688 -24.047 1 98.75 388 PHE B C 1
ATOM 5945 O O . PHE B 1 388 ? 4.965 -42 -24.734 1 98.75 388 PHE B O 1
ATOM 5952 N N . SER B 1 389 ? 7.02 -41.094 -24.469 1 98.75 389 SER B N 1
ATOM 5953 C CA . SER B 1 389 ? 7.121 -40.688 -25.875 1 98.75 389 SER B CA 1
ATOM 5954 C C . SER B 1 389 ? 7.059 -41.906 -26.797 1 98.75 389 SER B C 1
ATOM 5956 O O . SER B 1 389 ? 6.359 -41.906 -27.812 1 98.75 389 SER B O 1
ATOM 5958 N N . VAL B 1 390 ? 7.727 -42.938 -26.406 1 98.69 390 VAL B N 1
ATOM 5959 C CA . VAL B 1 390 ? 7.73 -44.188 -27.188 1 98.69 390 VAL B CA 1
ATOM 5960 C C . VAL B 1 390 ? 6.32 -44.75 -27.234 1 98.69 390 VAL B C 1
ATOM 5962 O O . VAL B 1 390 ? 5.801 -45.094 -28.297 1 98.69 390 VAL B O 1
ATOM 5965 N N . LEU B 1 391 ? 5.723 -44.875 -26.109 1 98.5 391 LEU B N 1
ATOM 5966 C CA . LEU B 1 391 ? 4.391 -45.469 -26.016 1 98.5 391 LEU B CA 1
ATOM 5967 C C . LEU B 1 391 ? 3.377 -44.625 -26.812 1 98.5 391 LEU B C 1
ATOM 5969 O O . LEU B 1 391 ? 2.484 -45.188 -27.453 1 98.5 391 LEU B O 1
ATOM 5973 N N . ALA B 1 392 ? 3.514 -43.375 -26.797 1 98.25 392 ALA B N 1
ATOM 5974 C CA . ALA B 1 392 ? 2.557 -42.469 -27.422 1 98.25 392 ALA B CA 1
ATOM 5975 C C . ALA B 1 392 ? 2.66 -42.562 -28.938 1 98.25 392 ALA B C 1
ATOM 5977 O O . ALA B 1 392 ? 1.687 -42.281 -29.656 1 98.25 392 ALA B O 1
ATOM 5978 N N . LEU B 1 393 ? 3.844 -42.938 -29.422 1 97.75 393 LEU B N 1
ATOM 5979 C CA . LEU B 1 393 ? 4.074 -42.844 -30.859 1 97.75 393 LEU B CA 1
ATOM 5980 C C . LEU B 1 393 ? 4.25 -44.219 -31.484 1 97.75 393 LEU B C 1
ATOM 5982 O O . LEU B 1 393 ? 4.402 -44.344 -32.688 1 97.75 393 LEU B O 1
ATOM 5986 N N . LEU B 1 394 ? 4.234 -45.219 -30.641 1 94 394 LEU B N 1
ATOM 5987 C CA . LEU B 1 394 ? 4.488 -46.562 -31.141 1 94 394 LEU B CA 1
ATOM 5988 C C . LEU B 1 394 ? 3.449 -46.969 -32.188 1 94 394 LEU B C 1
ATOM 5990 O O . LEU B 1 394 ? 2.256 -46.688 -32 1 94 394 LEU B O 1
ATOM 5994 N N . LYS B 1 395 ? 3.924 -47.531 -33.25 1 79.38 395 LYS B N 1
ATOM 5995 C CA . LYS B 1 395 ? 3.08 -48.031 -34.344 1 79.38 395 LYS B CA 1
ATOM 5996 C C . LYS B 1 395 ? 2.307 -49.281 -33.906 1 79.38 395 LYS B C 1
ATOM 5998 O O . LYS B 1 395 ? 2.814 -50.094 -33.125 1 79.38 395 LYS B O 1
#

InterPro domains:
  IPR002933 Peptidase M20 [PF01546] (81-388)
  IPR011650 Peptidase M20, dimerisation domain [PF07687] (182-292)
  IPR036264 Bacterial exopeptidase dimerisation domain [SSF55031] (184-301)
  IPR050072 Peptidase M20A family, bacterial cell wall biosynthesis [PTHR43808] (1-387)